Protein AF-A0A934R6U0-F1 (afdb_monomer)

Secondary structure (DSSP, 8-state):
-------PPP-------PPPPPEEEE-S--HIIIIIIHHHHHHTT-EEEES---HHHHTT-SEEEEEESS--PPPHHHHHHHHHHHHTT-EEEEEEGGGGSS-HHHHHHHHSEE--TTT-EEEEEEEEEEE--TTSTTTTT---EEEEEEEEES-EE-TT-EEEEEEEPP----SS-SS-----SS-----TT-EEEEEEEEE-TT--EEEEE----HHHHTSHHHHHHHHHHHHHHTT-S-GGGG--HHHHTTTTS-TTSPPPHHHHHTTEEE-TTEEEEEEE-TTT-SSEEEEEE-TT-PEEEEE-TTTTTTTPPPSS-TTT--SSSSTT--SS---EEEEEEE-SSSSSS--EEEEEEEEESS---EEEETTEEEEEETTEEEEEE-SSSSSS--EEEEEEE----SSTTS-EEEEEE-TTS-EEEEESS-EEEEETTT--EEEE-SEEEEE-TTSS-EEEEE---SS---EEE-TT--EEEE-TTSS--EEEE-S-HHHHTT--SS--SEEESSTTPBPS-SS--GGGGGT--S-TTB-SS----EE---SSS-GGGTT-EEEEETTTTEEEEE--EEETTEEE--SS---SS-SEEES-TT--EEEEEE-TTS-EEEEE---S---SS-TT---B-TTS-B--TT--SS--EEEEEEETTPPPPP---TTT--HHHHHHHTT-SSHHHHHHHHHHHHHT-HHHHHHHHHHHHHHHHH-S-HHHHHHHHHHHHHTT---HHHHHHHHT-SSHHHHHHHHHHHHHHTPPPPHHHHHHHHT-SSHHHHHHHHHHHHHSPPPHHHHHHHHHHGGG--SHHHHHHHHHHHTTSHHHHHHHHHH-SS-TT--HHHHHHHHHHHHHSGGGGGHHHHHHHHHH-S-HHHHHHHHHHHTT-SSPPTTGGGGHHHHHHHHT-SSHHHHHHHHHHHHHH-TT-TTHHHHHHHHHHHHHHHH-TTS-HHHHHHHHHHHTTTGGG-TTHHHHHHGGGGS---HHHHHHHHHHHHTT--HHHHHHHHHHGGGS-HHHHHHHHHHHHTSHHHHHHHHHHHHTTSS-GGGS-HHHHHHHHT-SSHHHHHHHHHHH----GGGHHHHHHHHHHHHTSPP-HHHHHHHHHHHTTTT-EETTEE-SSS-B-TTGGGS-HHHHHHHHH-TTSS--GGG--EEEEETTS-EEEEEEEEE-SSEEEEE-TTS-EEEEEGGGEEEEEE-SS-SSPS-GGGG-HHHHHHHHHHHHHTSPP--

Radius of gyration: 36.3 Å; Cα contacts (8 Å, |Δi|>4): 2793; chains: 1; bounding box: 81×102×108 Å

Solvent-accessible surface area (backbone atoms only — not comparable to full-atom values): 64121 Å² total; per-residue (Å²): 134,85,86,90,86,88,82,88,81,82,83,78,81,69,84,78,76,73,76,80,60,56,25,35,34,36,28,63,79,56,61,50,53,73,43,57,48,43,48,35,35,44,74,49,53,30,46,76,47,78,47,74,63,38,55,77,55,51,74,68,36,41,24,38,37,36,36,33,99,52,78,51,60,52,55,72,68,35,44,50,32,46,53,56,38,31,59,74,36,29,10,36,34,26,29,26,22,27,41,15,38,38,58,45,74,54,14,29,63,64,44,21,26,12,44,34,88,90,67,32,50,72,49,75,46,80,41,54,46,20,50,26,37,62,82,45,79,51,46,45,65,46,50,42,29,46,46,75,39,58,52,54,41,66,57,53,61,36,91,76,34,49,51,42,24,26,29,59,42,73,81,69,79,75,97,72,69,102,64,79,78,69,77,68,72,103,78,71,86,82,48,60,49,42,77,25,72,48,23,34,32,20,71,38,96,54,63,13,26,14,30,35,39,47,64,62,45,68,74,49,48,64,33,51,57,50,39,40,33,54,36,14,37,51,26,49,22,54,66,43,92,56,34,62,58,36,47,54,74,71,39,65,74,29,23,56,48,36,79,61,31,50,68,54,69,80,58,42,57,75,34,53,46,61,50,90,60,60,47,77,44,68,28,38,42,59,88,82,35,35,23,42,60,37,74,48,68,51,42,63,59,46,45,32,39,33,24,24,42,21,56,58,38,37,68,58,70,79,82,62,62,59,54,49,38,24,42,36,80,59,80,94,70,54,94,63,74,34,74,5,34,36,28,38,48,38,51,88,82,75,81,65,44,47,78,44,76,47,69,28,43,69,49,33,31,55,44,42,24,48,37,82,49,89,64,33,35,39,32,39,33,56,44,26,34,30,37,33,32,23,87,85,70,87,67,36,48,81,43,81,43,70,29,30,40,43,52,66,60,67,37,57,79,27,36,63,22,39,42,41,72,43,78,87,61,37,34,37,32,14,12,15,40,60,28,62,34,26,22,63,76,66,66,51,71,34,76,38,53,15,17,32,34,34,30,38,92,85,22,71,48,65,49,59,36,22,46,65,32,38,46,8,29,18,32,35,71,48,78,72,70,50,40,36,29,9,17,24,68,66,15,28,40,41,31,29,57,64,40,47,32,82,44,49,51,49,30,87,55,90,49,60,24,52,42,62,26,43,78,69,37,64,58,55,62,84,80,63,56,86,63,38,62,51,49,37,54,38,28,64,71,30,38,34,56,20,29,14,34,35,62,38,45,30,65,26,51,66,74,84,50,56,62,22,40,36,32,21,27,31,84,73,20,28,33,43,66,46,60,65,42,79,55,68,62,42,49,29,43,66,97,61,84,92,53,97,48,46,43,30,36,44,76,40,78,33,45,19,32,52,29,60,45,70,45,62,62,23,29,40,35,38,23,19,36,45,26,75,51,82,67,42,68,27,68,50,23,90,54,58,36,79,27,56,29,32,46,33,29,55,30,66,58,59,41,10,33,33,34,36,41,38,46,78,82,40,59,89,62,88,72,62,56,51,79,79,45,53,41,68,56,32,60,56,32,35,68,47,68,18,50,58,49,24,49,40,22,56,52,50,43,61,66,71,32,70,71,45,41,62,65,26,46,66,60,31,50,53,34,44,72,68,48,83,53,53,55,32,21,41,47,24,49,35,50,27,48,76,69,73,65,60,48,70,69,55,46,54,52,29,54,67,40,94,50,61,61,38,21,21,45,34,25,46,48,25,28,75,70,39,44,64,60,51,34,68,55,46,42,53,29,60,71,39,89,51,39,50,28,22,39,26,34,29,42,15,45,41,51,22,72,70,41,73,54,24,50,50,44,52,55,76,42,45,61,71,49,84,50,48,57,49,44,21,29,44,35,22,18,43,38,68,46,27,66,66,52,49,38,52,47,29,70,35,69,78,44,74,48,65,50,58,65,53,45,30,40,20,38,45,37,35,74,73,41,94,53,28,64,51,50,34,55,46,46,39,33,39,49,71,33,76,35,60,69,54,37,30,29,37,28,50,44,56,30,70,44,86,65,56,48,59,61,37,77,81,20,49,68,28,50,48,51,30,47,66,37,91,52,60,67,41,15,55,30,33,39,27,36,48,59,46,42,48,84,82,54,86,50,48,70,55,48,49,50,54,52,49,53,31,54,50,40,48,67,39,84,87,45,57,59,72,58,23,33,54,25,50,64,44,44,61,78,27,24,87,76,39,83,61,45,55,63,58,58,45,54,53,54,77,46,95,62,61,70,69,39,44,53,44,48,50,55,46,39,48,74,66,69,43,71,68,37,52,50,37,48,61,72,29,46,80,77,48,53,73,78,49,38,52,55,44,44,53,48,30,64,20,23,69,75,36,32,46,52,50,52,50,34,34,76,69,61,73,33,65,71,85,78,50,51,59,57,57,48,36,53,38,41,66,32,89,50,64,68,45,11,51,54,34,24,72,74,72,59,69,88,61,75,87,55,47,64,61,47,47,64,66,48,42,78,67,35,74,44,92,40,52,42,71,61,6,46,54,51,34,58,74,67,44,22,45,28,22,25,45,94,84,44,56,19,75,56,47,68,68,47,47,25,42,30,57,52,54,68,68,55,59,48,39,50,47,57,43,34,47,77,72,65,58,80,74,55,34,22,32,40,36,32,32,70,85,57,43,46,44,76,24,29,70,60,39,63,42,91,47,30,37,29,32,30,33,88,58,40,48,71,49,80,40,50,46,89,47,49,66,46,72,45,79,48,85,43,41,81,62,49,47,66,58,66,77,71,38,66,70,52,52,14,6,31,52,34,25,48,38,69,68,20,79,73,85,127

Mean predicted aligned error: 10.51 Å

InterPro domains:
  IPR009056 Cytochrome c-like domain [PF00034] (1109-1142)
  IPR009056 Cytochrome c-like domain [PS51007] (1107-1239)
  IPR011041 Soluble quinoprotein glucose/sorbosone dehydrogenase, beta-propeller domain superfamily [SSF50952] (265-634)
  IPR011042 Six-bladed beta-propeller, TolB-like [G3DSA:2.120.10.30] (263-495)
  IPR011989 Armadillo-like helical [G3DSA:1.25.10.10] (662-863)
  IPR013427 Haem-binding domain, putative [TIGR02603] (1107-1237)
  IPR016024 Armadillo-type fold [SSF48371] (676-802)
  IPR016024 Armadillo-type fold [SSF48371] (682-1103)
  IPR029010 ThuA-like domain [PF06283] (46-237)
  IPR029062 Class I glutamine amidotransferase-like [G3DSA:3.40.50.880] (22-254)
  IPR029062 Class I glutamine amidotransferase-like [SSF52317] (21-241)
  IPR036909 Cytochrome c-like domain superfamily [G3DSA:1.10.760.10] (1093-1239)
  IPR036909 Cytochrome c-like domain superfamily [SSF46626] (1102-1238)
  IPR055557 Domain of unknown function DUF7133 [PF23500] (266-665)
  IPR055557 Domain of unknown function DUF7133 [TIGR02604] (277-664)

Organism: NCBI:txid1144680

pLDDT: mean 87.57, std 12.16, range [28.28, 98.56]

Foldseek 3Di:
DDDDDDDDDDDPPDDPPPDQAAEEEEEDDQCLCVPVLQVLSVVLRHHYHYYAQALVSLVVHQEYEQEDCDLAEAPPRSLVSLVVSVLQQGFYEYEASSLSNHAAVSSCQRAQWHDDPVFKDKDWDWWWKFQLDCPDQLLPLAAIFIDTFIAIDPIGGHPQKAFGIKTFDAQDDDPDDDDDGDDPDPDDPHDSLDIDRQKIWHQHPSRAIHIYHNGDDSVQSPFLSNSSSSQLSSCVRSVHPRSCSSHDPVSSVCRNPGHRGFDDPVVQQVQKDFDPQKDKDFAEWPPQAAQWQDWAAALQQWIKTKHALLPPQWLNAWPDPSSQFPSHVDHPDNPAFTFIFIWTFDDPPPPNHTDDIGTQDGSATLWNAWDAAQQAIFTDGPQFGWTFHDPPNPSHGPDIGGQKGWQHDLARLQGWHDWDQALLQKTKIAGQAWTQIAGPVPRDTDTGAGGMKIDHPNSPDIFFFFHQLHSWAAWDADLLGWIKIARAQQLQGIKTQLGGPVLLLLAPFPDHRIDRQDHNDFALPLCQDPCQLQFAFQNRRGGHGWHYWDAQQQQQDPPVSHRWTWIDRQQRQAIAIFHWDDDQSHIHTDPDPPDNHGNMHGPRLQFGFNYWDATNQRWIKTKGNSFNDDAQPRLSALDHTSNSRGRHSRGDSGIITIMIMHRNRGDGDDSDSLLPDALVVLLVQLPRSGPSSNSSSLSNQPSVDLVRLVVNLVVLLVLLQDPPDQSSNLSSQSSCLSNVNRDPVSLVNQCVDPDVSSVLSSLLSLLSNQPEDDLVSLLSQCPDPRSSSNLSSLSSLLRHQYDPSSLVSLLVRLLVDPDRSSNSSSLSSCLNVLLSSLLVCQADQVSPNDDLSSLLSSLLSCVPDPNLVSLLVSLLSLLVGPNQSSSLSNLQNLLVDLAAGVPLVSNLVSLLSQLPDPPLSSVLSSLSNCLRSPPVCPCLVSSVVNLVVLLCLLPDLPHDLVSVLSSLLSNLSSCSSDVVSLVSLLVVLLDDDPDVNLLSSLVSLLVNLDPSSLVSLLQNLQVDDLVSNVSSLLSQLQFPVSLVVNLVCCVVVVDPPVSDDLLSLQCQLQRPPPVSNVSSCVRPNDDDPVCQLVVLVVLVVLLPDAAAQVLLVVLCLVAVLLAEAEPNGHAPFDYHLNQNLSRDSSSLSCCQQPVLPDARSQQWWKWWAFQSRTTDTFGFSDDGQFWTWTADRSRDIDIDGPVRTPDMDTDSGGSRGHPSCVVDSNNSSNNSNNSNVSHDDDD

Sequence (1243 aa):
MKPFLTIAIVIAAGPWLSAAPLRVLITGNNPALTGQCATALKAGGAQVTTGEPSETKLATADVVILQSDKFEQLSTSDQTALSAFAKRGGGIVAINGGVAAGPSAWGKEVLGGAWDPADSRKFKELMMLYVVSNSHAIVKDSSPFDITDETYYDLDISDKAYVIASAFTPYGKNPKRGEGPRVPDKDVRSNIYDLQPQMWTYEGEDKHRASVILQGAPETLAHASVRTFILRSVAWAGKLENVDTFSVKADLATLRYPAGGPLRAADAIKKFQMQPGFVASVVAEEPLVNKPIAIQWDGRGRMWVAETPEYPNGKRPLNAPAWKETGVREPGNYDRPGRDSISILEDTNGDGEMDKKNIFHTGLELVTGFTLSGKGVIAVAQPHIVYLEDTDGDGKADKETPLFEGFAPGDTHFVANHFVEAPDGWVYVSTGSGADAKSVKTGKVTKISPGVFRFRTDGSVIEQVASQGGNSFGGEVTSDMEIYHGKATSGNPIEHVVMPEWVLAKSSTKAGAFSSVNPGRQVARKDLPERANIRQIDQVGRFTAACSTAVYEGGAWPKEYNGMIFTTEPILDIIHCETIKQDGPVMKGPEKMDIQAEWLRSTDYWFCPVDVSFGPDGAMYVLDFNTPVVTHNDTRGPEHSKSNASIRPDRDQYFGRIFRIQHKDAPKFPIPDLDSANAAALVAAFKHPNKVVRFNAIRILLEKGDTLGKQAVPALTTMAAGEPVASSRILALWALNRLGQLKDTTLASAMGSPDSHIRKNAYLIAESAGIPISGSQAKAGIDDDDARVRLATLRALGASTMTPEASAVLLASNSKFGDDWSKAAAAAAGAKAPTSQLESVLADATGAGQTEESIRTMAAALVSGENTAQIPGVVKAAAASKNAPFVIAVLQEFGKSQNAPRGAAGAINALRVLLTSSNKRVAISALPVAAVWDKSGTLAKESTKVAGELLNAARDPNVPETTRAEAVRTLLPARSLNKFILPNVAALLAKPQPESLTKDLLTSLAATGEPEAGKAIIDAYPTLKDDQKEIAFNALAGRPEWAKQLLAAIESKKIAAESFTPALVSRLTAHPDAAVSASAKALFGGGTSSGKDELVSKLLPDIEKPGNIENGKTLFTAMCAVCHKIEGAGNVFGPNLDGIGAHPVRELLTHIVNPSLVVDDEHRTWNITMKDGTLHSALIASENEARVQIRMPGGVTQDLKTSEIASRVKGANSLMPEGLEAIGTDNLRDIIGYIRSVAPKSE

Structure (mmCIF, N/CA/C/O backbone):
data_AF-A0A934R6U0-F1
#
_entry.id   AF-A0A934R6U0-F1
#
loop_
_atom_site.group_PDB
_atom_site.id
_atom_site.type_symbol
_atom_site.label_atom_id
_atom_site.label_alt_id
_atom_site.label_comp_id
_atom_site.label_asym_id
_atom_site.label_entity_id
_atom_site.label_seq_id
_atom_site.pdbx_PDB_ins_code
_atom_site.Cartn_x
_atom_site.Cartn_y
_atom_site.Cartn_z
_atom_site.occupancy
_atom_site.B_iso_or_equiv
_atom_site.auth_seq_id
_atom_site.auth_comp_id
_atom_site.auth_asym_id
_atom_site.auth_atom_id
_atom_site.pdbx_PDB_model_num
ATOM 1 N N . MET A 1 1 ? 11.966 -58.751 -40.816 1.00 33.28 1 MET A N 1
ATOM 2 C CA . MET A 1 1 ? 12.224 -58.906 -42.264 1.00 33.28 1 MET A CA 1
ATOM 3 C C . MET A 1 1 ? 11.928 -57.579 -42.955 1.00 33.28 1 MET A C 1
ATOM 5 O O . MET A 1 1 ? 10.820 -57.084 -42.830 1.00 33.28 1 MET A O 1
ATOM 9 N N . LYS A 1 2 ? 12.942 -56.991 -43.605 1.00 37.44 2 LYS A N 1
ATOM 10 C CA . LYS A 1 2 ? 12.839 -56.028 -44.732 1.00 37.44 2 LYS A CA 1
ATOM 11 C C . LYS A 1 2 ? 12.246 -56.763 -45.984 1.00 37.44 2 LYS A C 1
ATOM 13 O O . LYS A 1 2 ? 12.144 -57.986 -45.849 1.00 37.44 2 LYS A O 1
ATOM 18 N N . PRO A 1 3 ? 11.974 -56.168 -47.188 1.00 57.72 3 PRO A N 1
ATOM 19 C CA . PRO A 1 3 ? 12.522 -54.898 -47.725 1.00 57.72 3 PRO A CA 1
ATOM 20 C C . PRO A 1 3 ? 11.725 -54.057 -48.794 1.00 57.72 3 PRO A C 1
ATOM 22 O O . PRO A 1 3 ? 10.712 -54.484 -49.326 1.00 57.72 3 PRO A O 1
ATOM 25 N N . PHE A 1 4 ? 12.335 -52.902 -49.150 1.00 36.97 4 PHE A N 1
ATOM 26 C CA . PHE A 1 4 ? 12.410 -52.165 -50.447 1.00 36.97 4 PHE A CA 1
ATOM 27 C C . PHE A 1 4 ? 11.154 -51.531 -51.097 1.00 36.97 4 PHE A C 1
ATOM 29 O O . PHE A 1 4 ? 10.318 -52.242 -51.635 1.00 36.97 4 PHE A O 1
ATOM 36 N N . LEU A 1 5 ? 11.148 -50.192 -51.262 1.00 32.75 5 LEU A N 1
ATOM 37 C CA . LEU A 1 5 ? 11.485 -49.545 -52.550 1.00 32.75 5 LEU A CA 1
ATOM 38 C C . LEU A 1 5 ? 11.726 -48.024 -52.409 1.00 32.75 5 LEU A C 1
ATOM 40 O O . LEU A 1 5 ? 10.937 -47.293 -51.820 1.00 32.75 5 LEU A O 1
ATOM 44 N N . THR A 1 6 ? 12.836 -47.580 -52.991 1.00 36.50 6 THR A N 1
ATOM 45 C CA . THR A 1 6 ? 13.308 -46.200 -53.144 1.00 36.50 6 THR A CA 1
ATOM 46 C C . THR A 1 6 ? 12.717 -45.607 -54.428 1.00 36.50 6 THR A C 1
ATOM 48 O O . THR A 1 6 ? 12.856 -46.235 -55.475 1.00 36.50 6 THR A O 1
ATOM 51 N N . ILE A 1 7 ? 12.126 -44.405 -54.397 1.00 35.12 7 ILE A N 1
ATOM 52 C CA . ILE A 1 7 ? 11.861 -43.605 -55.609 1.00 35.12 7 ILE A CA 1
ATOM 53 C C . ILE A 1 7 ? 12.361 -42.175 -55.391 1.00 35.12 7 ILE A C 1
ATOM 55 O O . ILE A 1 7 ? 12.058 -41.527 -54.393 1.00 35.12 7 ILE A O 1
ATOM 59 N N . ALA A 1 8 ? 13.180 -41.742 -56.345 1.00 35.81 8 ALA A N 1
ATOM 60 C CA . ALA A 1 8 ? 13.857 -40.462 -56.427 1.00 35.81 8 ALA A CA 1
ATOM 61 C C . ALA A 1 8 ? 12.884 -39.290 -56.635 1.00 35.81 8 ALA A C 1
ATOM 63 O O . ALA A 1 8 ? 12.010 -39.354 -57.498 1.00 35.81 8 ALA A O 1
ATOM 64 N N . ILE A 1 9 ? 13.104 -38.188 -55.911 1.00 35.91 9 ILE A N 1
ATOM 65 C CA . ILE A 1 9 ? 12.589 -36.865 -56.278 1.00 35.91 9 ILE A CA 1
ATOM 66 C C . ILE A 1 9 ? 13.736 -36.103 -56.940 1.00 35.91 9 ILE A C 1
ATOM 68 O O . ILE A 1 9 ? 14.798 -35.893 -56.356 1.00 35.91 9 ILE A O 1
ATOM 72 N N . VAL A 1 10 ? 13.505 -35.739 -58.196 1.00 33.78 10 VAL A N 1
ATOM 73 C CA . VAL A 1 10 ? 14.373 -34.913 -59.032 1.00 33.78 10 VAL A CA 1
ATOM 74 C C . VAL A 1 10 ? 14.475 -33.514 -58.423 1.00 33.78 10 VAL A C 1
ATOM 76 O O . VAL A 1 10 ? 13.469 -32.836 -58.231 1.00 33.78 10 VAL A O 1
ATOM 79 N N . ILE A 1 11 ? 15.704 -33.077 -58.143 1.00 39.59 11 ILE A N 1
ATOM 80 C CA . ILE A 1 11 ? 16.037 -31.688 -57.819 1.00 39.59 11 ILE A CA 1
ATOM 81 C C . ILE A 1 11 ? 15.833 -30.860 -59.092 1.00 39.59 11 ILE A C 1
ATOM 83 O O . ILE A 1 11 ? 16.646 -30.912 -60.013 1.00 39.59 11 ILE A O 1
ATOM 87 N N . ALA A 1 12 ? 14.751 -30.086 -59.145 1.00 34.81 12 ALA A N 1
ATOM 88 C CA . ALA A 1 12 ? 14.625 -28.981 -60.083 1.00 34.81 12 ALA A CA 1
ATOM 89 C C . ALA A 1 12 ? 15.371 -27.770 -59.500 1.00 34.81 12 ALA A C 1
ATOM 91 O O . ALA A 1 12 ? 14.812 -26.974 -58.749 1.00 34.81 12 ALA A O 1
ATOM 92 N N . ALA A 1 13 ? 16.658 -27.649 -59.824 1.00 38.81 13 ALA A N 1
ATOM 93 C CA . ALA A 1 13 ? 17.400 -26.408 -59.647 1.00 38.81 13 ALA A CA 1
ATOM 94 C C . ALA A 1 13 ? 16.922 -25.404 -60.709 1.00 38.81 13 ALA A C 1
ATOM 96 O O . ALA A 1 13 ? 17.438 -25.366 -61.825 1.00 38.81 13 ALA A O 1
ATOM 97 N N . GLY A 1 14 ? 15.894 -24.620 -60.381 1.00 34.81 14 GLY A N 1
ATOM 98 C CA . GLY A 1 14 ? 15.610 -23.382 -61.103 1.00 34.81 14 GLY A CA 1
ATOM 99 C C . GLY A 1 14 ? 16.709 -22.355 -60.798 1.00 34.81 14 GLY A C 1
ATOM 100 O O . GLY A 1 14 ? 17.192 -22.319 -59.662 1.00 34.81 14 GLY A O 1
ATOM 101 N N . PRO A 1 15 ? 17.144 -21.530 -61.766 1.00 35.94 15 PRO A N 1
ATOM 102 C CA . PRO A 1 15 ? 18.110 -20.480 -61.493 1.00 35.94 15 PRO A CA 1
ATOM 103 C C . PRO A 1 15 ? 17.465 -19.480 -60.531 1.00 35.94 15 PRO A C 1
ATOM 105 O O . PRO A 1 15 ? 16.495 -18.804 -60.872 1.00 35.94 15 PRO A O 1
ATOM 108 N N . TRP A 1 16 ? 18.002 -19.398 -59.317 1.00 37.50 16 TRP A N 1
ATOM 109 C CA . TRP A 1 16 ? 17.761 -18.271 -58.430 1.00 37.50 16 TRP A CA 1
ATOM 110 C C . TRP A 1 16 ? 18.317 -17.035 -59.142 1.00 37.50 16 TRP A C 1
ATOM 112 O O . TRP A 1 16 ? 19.525 -16.810 -59.151 1.00 37.50 16 TRP A O 1
ATOM 122 N N . LEU A 1 17 ? 17.452 -16.265 -59.804 1.00 37.72 17 LEU A N 1
ATOM 123 C CA . LEU A 1 17 ? 17.768 -14.892 -60.180 1.00 37.72 17 LEU A CA 1
ATOM 124 C C . LEU A 1 17 ? 18.081 -14.163 -58.871 1.00 37.72 17 LEU A C 1
ATOM 126 O O . LEU A 1 17 ? 17.174 -13.878 -58.092 1.00 37.72 17 LEU A O 1
ATOM 130 N N . SER A 1 18 ? 19.364 -13.927 -58.588 1.00 49.12 18 SER A N 1
ATOM 131 C CA . SER A 1 18 ? 19.761 -13.085 -57.464 1.00 49.12 18 SER A CA 1
ATOM 132 C C . SER A 1 18 ? 19.092 -11.728 -57.656 1.00 49.12 18 SER A C 1
ATOM 134 O O . SER A 1 18 ? 19.264 -11.117 -58.715 1.00 49.12 18 SER A O 1
ATOM 136 N N . ALA A 1 19 ? 18.325 -11.264 -56.668 1.00 61.41 19 ALA A N 1
ATOM 137 C CA . ALA A 1 19 ? 17.815 -9.900 -56.671 1.00 61.41 19 ALA A CA 1
ATOM 138 C C . ALA A 1 19 ? 18.973 -8.929 -56.967 1.00 61.41 19 ALA A C 1
ATOM 140 O O . ALA A 1 19 ? 20.096 -9.140 -56.500 1.00 61.41 19 ALA A O 1
ATOM 141 N N . ALA A 1 20 ? 18.721 -7.909 -57.790 1.00 79.06 20 ALA A N 1
ATOM 142 C CA . ALA A 1 20 ? 19.740 -6.915 -58.104 1.00 79.06 20 ALA A CA 1
ATOM 143 C C . ALA A 1 20 ? 20.274 -6.287 -56.798 1.00 79.06 20 ALA A C 1
ATOM 145 O O . ALA A 1 20 ? 19.484 -6.034 -55.885 1.00 79.06 20 ALA A O 1
ATOM 146 N N . PRO A 1 21 ? 21.594 -6.058 -56.680 1.00 88.00 21 PRO A N 1
ATOM 147 C CA . PRO A 1 21 ? 22.179 -5.513 -55.461 1.00 88.00 21 PRO A CA 1
ATOM 148 C C . PRO A 1 21 ? 21.670 -4.090 -55.212 1.00 88.00 21 PRO A C 1
ATOM 150 O O . PRO A 1 21 ? 21.626 -3.280 -56.138 1.00 88.00 21 PRO A O 1
ATOM 153 N N . LEU A 1 22 ? 21.325 -3.777 -53.960 1.00 95.69 22 LEU A N 1
ATOM 154 C CA . LEU A 1 22 ? 20.861 -2.444 -53.567 1.00 95.69 22 LEU A CA 1
ATOM 155 C C . LEU A 1 22 ? 21.968 -1.408 -53.815 1.00 95.69 22 LEU A C 1
ATOM 157 O O . LEU A 1 22 ? 23.090 -1.569 -53.324 1.00 95.69 22 LEU A O 1
ATOM 161 N N . ARG A 1 23 ? 21.673 -0.343 -54.565 1.00 97.19 23 ARG A N 1
ATOM 162 C CA . ARG A 1 23 ? 22.634 0.724 -54.881 1.00 97.19 23 ARG A CA 1
ATOM 163 C C . ARG A 1 23 ? 22.500 1.848 -53.860 1.00 97.19 23 ARG A C 1
ATOM 165 O O . ARG A 1 23 ? 21.463 2.504 -53.780 1.00 97.19 23 ARG A O 1
ATOM 172 N N . VAL A 1 24 ? 23.552 2.077 -53.083 1.00 97.69 24 VAL A N 1
ATOM 173 C CA . VAL A 1 24 ? 23.577 3.041 -51.980 1.00 97.69 24 VAL A CA 1
ATOM 174 C C . VAL A 1 24 ? 24.543 4.180 -52.305 1.00 97.69 24 VAL A C 1
ATOM 176 O O . VAL A 1 24 ? 25.724 3.950 -52.575 1.00 97.69 24 VAL A O 1
ATOM 179 N N . LEU A 1 25 ? 24.052 5.416 -52.261 1.00 97.44 25 LEU A N 1
ATOM 180 C CA . LEU A 1 25 ? 24.867 6.629 -52.340 1.00 97.44 25 LEU A CA 1
ATOM 181 C C . LEU A 1 25 ? 25.097 7.177 -50.928 1.00 97.44 25 LEU A C 1
ATOM 183 O O . LEU A 1 25 ? 24.133 7.430 -50.220 1.00 97.44 25 LEU A O 1
ATOM 187 N N . ILE A 1 26 ? 26.345 7.391 -50.517 1.00 95.94 26 ILE A N 1
ATOM 188 C CA . ILE A 1 26 ? 26.676 8.043 -49.239 1.00 95.94 26 ILE A CA 1
ATOM 189 C C . ILE A 1 26 ? 27.179 9.459 -49.518 1.00 95.94 26 ILE A C 1
ATOM 191 O O . ILE A 1 26 ? 28.195 9.639 -50.197 1.00 95.94 26 ILE A O 1
ATOM 195 N N . THR A 1 27 ? 26.486 10.460 -48.984 1.00 91.81 27 THR A N 1
ATOM 196 C CA . THR A 1 27 ? 26.926 11.859 -48.991 1.00 91.81 27 THR A CA 1
ATOM 197 C C . THR A 1 27 ? 27.639 12.181 -47.674 1.00 91.81 27 THR A C 1
ATOM 199 O O . THR A 1 27 ? 27.407 11.526 -46.657 1.00 91.81 27 THR A O 1
ATOM 202 N N . GLY A 1 28 ? 28.544 13.162 -47.696 1.00 85.81 28 GLY A N 1
ATOM 203 C CA . GLY A 1 28 ? 29.403 13.488 -46.554 1.00 85.81 28 GLY A CA 1
ATOM 204 C C . GLY A 1 28 ? 30.720 12.702 -46.522 1.00 85.81 28 GLY A C 1
ATOM 205 O O . GLY A 1 28 ? 31.002 11.853 -47.371 1.00 85.81 28 GLY A O 1
ATOM 206 N N . ASN A 1 29 ? 31.571 13.031 -45.550 1.00 81.81 29 ASN A N 1
ATOM 207 C CA . ASN A 1 29 ? 32.933 12.502 -45.421 1.00 81.81 29 ASN A CA 1
ATOM 208 C C . ASN A 1 29 ? 33.221 11.882 -44.044 1.00 81.81 29 ASN A C 1
ATOM 210 O O . ASN A 1 29 ? 34.382 11.593 -43.748 1.00 81.81 29 ASN A O 1
ATOM 214 N N . ASN A 1 30 ? 32.195 11.640 -43.216 1.00 87.75 30 ASN A N 1
ATOM 215 C CA . ASN A 1 30 ? 32.388 11.014 -41.912 1.00 87.75 30 ASN A CA 1
ATOM 216 C C . ASN A 1 30 ? 33.044 9.616 -42.069 1.00 87.75 30 ASN A C 1
ATOM 218 O O . ASN A 1 30 ? 32.502 8.757 -42.785 1.00 87.75 30 ASN A O 1
ATOM 222 N N . PRO A 1 31 ? 34.196 9.351 -41.418 1.00 84.75 31 PRO A N 1
ATOM 223 C CA . PRO A 1 31 ? 34.928 8.093 -41.582 1.00 84.75 31 PRO A CA 1
ATOM 224 C C . PRO A 1 31 ? 34.161 6.845 -41.124 1.00 84.75 31 PRO A C 1
ATOM 226 O O . PRO A 1 31 ? 34.359 5.765 -41.684 1.00 84.75 31 PRO A O 1
ATOM 229 N N . ALA A 1 32 ? 33.266 6.961 -40.136 1.00 85.25 32 ALA A N 1
ATOM 230 C CA . ALA A 1 32 ? 32.461 5.829 -39.676 1.00 85.25 32 ALA A CA 1
ATOM 231 C C . ALA A 1 32 ? 31.461 5.377 -40.756 1.00 85.25 32 ALA A C 1
ATOM 233 O O . ALA A 1 32 ? 31.255 4.179 -40.961 1.00 85.25 32 ALA A O 1
ATOM 234 N N . LEU A 1 33 ? 30.897 6.325 -41.510 1.00 87.62 33 LEU A N 1
ATOM 235 C CA . LEU A 1 33 ? 29.949 6.037 -42.588 1.00 87.62 33 LEU A CA 1
ATOM 236 C C . LEU A 1 33 ? 30.650 5.573 -43.868 1.00 87.62 33 LEU A C 1
ATOM 238 O O . LEU A 1 33 ? 30.327 4.518 -44.415 1.00 87.62 33 LEU A O 1
ATOM 242 N N . THR A 1 34 ? 31.643 6.336 -44.327 1.00 88.00 34 THR A N 1
ATOM 243 C CA . THR A 1 34 ? 32.381 6.051 -45.573 1.00 88.00 34 THR A CA 1
ATOM 244 C C . THR A 1 34 ? 33.359 4.879 -45.444 1.00 88.00 34 THR A C 1
ATOM 246 O O . THR A 1 34 ? 33.743 4.288 -46.454 1.00 88.00 34 THR A O 1
ATOM 249 N N . GLY A 1 35 ? 33.725 4.506 -44.214 1.00 87.00 35 GLY A N 1
ATOM 250 C CA . GLY A 1 35 ? 34.550 3.348 -43.885 1.00 87.00 35 GLY A CA 1
ATOM 251 C C . GLY A 1 35 ? 33.729 2.157 -43.392 1.00 87.00 35 GLY A C 1
ATOM 252 O O . GLY A 1 35 ? 33.482 1.217 -44.149 1.00 87.00 35 GLY A O 1
ATOM 253 N N . GLN A 1 36 ? 33.330 2.167 -42.115 1.00 84.56 36 GLN A N 1
ATOM 254 C CA . GLN A 1 36 ? 32.730 0.997 -41.454 1.00 84.56 36 GLN A CA 1
ATOM 255 C C . GLN A 1 36 ? 31.367 0.625 -42.055 1.00 84.56 36 GLN A C 1
ATOM 257 O O . GLN A 1 36 ? 31.177 -0.523 -42.459 1.00 84.56 36 GLN A O 1
ATOM 262 N N . CYS A 1 37 ? 30.445 1.586 -42.186 1.00 88.31 37 CYS A N 1
ATOM 263 C CA . CYS A 1 37 ? 29.114 1.317 -42.744 1.00 88.31 37 CYS A CA 1
ATOM 264 C C . CYS A 1 37 ? 29.195 0.916 -44.221 1.00 88.31 37 CYS A C 1
ATOM 266 O O . CYS A 1 37 ? 28.610 -0.088 -44.615 1.00 88.31 37 CYS A O 1
ATOM 268 N N . ALA A 1 38 ? 29.979 1.632 -45.035 1.00 92.44 38 ALA A N 1
ATOM 269 C CA . ALA A 1 38 ? 30.209 1.268 -46.434 1.00 92.44 38 ALA A CA 1
ATOM 270 C C . ALA A 1 38 ? 30.793 -0.148 -46.588 1.00 92.44 38 ALA A C 1
ATOM 272 O O . ALA A 1 38 ? 30.432 -0.866 -47.520 1.00 92.44 38 ALA A O 1
ATOM 273 N N . THR A 1 39 ? 31.679 -0.562 -45.678 1.00 93.25 39 THR A N 1
ATOM 274 C CA . THR A 1 39 ? 32.246 -1.918 -45.664 1.00 93.25 39 THR A CA 1
ATOM 275 C C . THR A 1 39 ? 31.181 -2.960 -45.331 1.00 93.25 39 THR A C 1
ATOM 277 O O . THR A 1 39 ? 31.074 -3.952 -46.049 1.00 93.25 39 THR A O 1
ATOM 280 N N . ALA A 1 40 ? 30.357 -2.723 -44.305 1.00 92.12 40 ALA A N 1
ATOM 281 C CA . ALA A 1 40 ? 29.263 -3.621 -43.931 1.00 92.12 40 ALA A CA 1
ATOM 282 C C . ALA A 1 40 ? 28.213 -3.758 -45.051 1.00 92.12 40 ALA A C 1
ATOM 284 O O . ALA A 1 40 ? 27.836 -4.870 -45.413 1.00 92.12 40 ALA A O 1
ATOM 285 N N . LEU A 1 41 ? 27.825 -2.644 -45.682 1.00 95.00 41 LEU A N 1
ATOM 286 C CA . LEU A 1 41 ? 26.912 -2.626 -46.830 1.00 95.00 41 LEU A CA 1
ATOM 287 C C . LEU A 1 41 ? 27.451 -3.461 -48.003 1.00 95.00 41 LEU A C 1
ATOM 289 O O . LEU A 1 41 ? 26.736 -4.309 -48.534 1.00 95.00 41 LEU A O 1
ATOM 293 N N . LYS A 1 42 ? 28.725 -3.275 -48.380 1.00 95.00 42 LYS A N 1
ATOM 294 C CA . LYS A 1 42 ? 29.370 -4.072 -49.441 1.00 95.00 42 LYS A CA 1
ATOM 295 C C . LYS A 1 42 ? 29.446 -5.553 -49.078 1.00 95.00 42 LYS A C 1
ATOM 297 O O . LYS A 1 42 ? 29.201 -6.398 -49.933 1.00 95.00 42 LYS A O 1
ATOM 302 N N . ALA A 1 43 ? 29.764 -5.869 -47.822 1.00 92.44 43 ALA A N 1
ATOM 303 C CA . ALA A 1 43 ? 29.823 -7.246 -47.339 1.00 92.44 43 ALA A CA 1
ATOM 304 C C . ALA A 1 43 ? 28.450 -7.940 -47.393 1.00 92.44 43 ALA A C 1
ATOM 306 O O . ALA A 1 43 ? 28.384 -9.121 -47.722 1.00 92.44 43 ALA A O 1
ATOM 307 N N . GLY A 1 44 ? 27.363 -7.203 -47.142 1.00 90.31 44 GLY A N 1
ATOM 308 C CA . GLY A 1 44 ? 25.988 -7.679 -47.328 1.00 90.31 44 GLY A CA 1
ATOM 309 C C . GLY A 1 44 ? 25.459 -7.571 -48.768 1.00 90.31 44 GLY A C 1
ATOM 310 O O . GLY A 1 44 ? 24.268 -7.757 -48.991 1.00 90.31 44 GLY A O 1
ATOM 311 N N . GLY A 1 45 ? 26.319 -7.276 -49.752 1.00 93.25 45 GLY A N 1
ATOM 312 C CA . GLY A 1 45 ? 25.989 -7.331 -51.180 1.00 93.25 45 GLY A CA 1
ATOM 313 C C . GLY A 1 45 ? 25.495 -6.027 -51.817 1.00 93.25 45 GLY A C 1
ATOM 314 O O . GLY A 1 45 ? 25.102 -6.052 -52.982 1.00 93.25 45 GLY A O 1
ATOM 315 N N . ALA A 1 46 ? 25.521 -4.889 -51.116 1.00 95.50 46 ALA A N 1
ATOM 316 C CA . ALA A 1 46 ? 25.157 -3.594 -51.697 1.00 95.50 46 ALA A CA 1
ATOM 317 C C . ALA A 1 46 ? 26.276 -2.998 -52.571 1.00 95.50 46 ALA A C 1
ATOM 319 O O . ALA A 1 46 ? 27.471 -3.156 -52.303 1.00 95.50 46 ALA A O 1
ATOM 320 N N . GLN A 1 47 ? 25.891 -2.224 -53.586 1.00 96.44 47 GLN A N 1
ATOM 321 C CA . GLN A 1 47 ? 26.812 -1.392 -54.361 1.00 96.44 47 GLN A CA 1
ATOM 322 C C . GLN A 1 47 ? 26.876 0.003 -53.743 1.00 96.44 47 GLN A C 1
ATOM 324 O O . GLN A 1 47 ? 25.889 0.729 -53.765 1.00 96.44 47 GLN A O 1
ATOM 329 N N . VAL A 1 48 ? 28.031 0.394 -53.200 1.00 96.25 48 VAL A N 1
ATOM 330 C CA . VAL A 1 48 ? 28.179 1.671 -52.480 1.00 96.25 48 VAL A CA 1
ATOM 331 C C . VAL A 1 48 ? 29.007 2.667 -53.288 1.00 96.25 48 VAL A C 1
ATOM 333 O O . VAL A 1 48 ? 30.148 2.375 -53.653 1.00 96.25 48 VAL A O 1
ATOM 336 N N . THR A 1 49 ? 28.455 3.860 -53.503 1.00 94.81 49 THR A N 1
ATOM 337 C CA . THR A 1 49 ? 29.124 5.017 -54.124 1.00 94.81 49 THR A CA 1
ATOM 338 C C . THR A 1 49 ? 29.106 6.216 -53.176 1.00 94.81 49 THR A C 1
ATOM 340 O O . THR A 1 49 ? 28.305 6.252 -52.244 1.00 94.81 49 THR A O 1
ATOM 343 N N . THR A 1 50 ? 29.996 7.193 -53.376 1.00 92.75 50 THR A N 1
ATOM 344 C CA . THR A 1 50 ? 30.097 8.376 -52.503 1.00 92.75 50 THR A CA 1
ATOM 345 C C . THR A 1 50 ? 30.028 9.700 -53.268 1.00 92.75 50 THR A C 1
ATOM 347 O O . THR A 1 50 ? 30.378 9.794 -54.452 1.00 92.75 50 THR A O 1
ATOM 350 N N . GLY A 1 51 ? 29.582 10.749 -52.576 1.00 90.88 51 GLY A N 1
ATOM 351 C CA . GLY A 1 51 ? 29.607 12.155 -52.999 1.00 90.88 51 GLY A CA 1
ATOM 352 C C . GLY A 1 51 ? 28.220 12.796 -53.095 1.00 90.88 51 GLY A C 1
ATOM 353 O O . GLY A 1 51 ? 27.233 12.166 -52.743 1.00 90.88 51 GLY A O 1
ATOM 354 N N . GLU A 1 52 ? 28.162 14.042 -53.571 1.00 89.75 52 GLU A N 1
ATOM 355 C CA . GLU A 1 52 ? 26.954 14.886 -53.491 1.00 89.75 52 GLU A CA 1
ATOM 356 C C . GLU A 1 52 ? 25.696 14.293 -54.158 1.00 89.75 52 GLU A C 1
ATOM 358 O O . GLU A 1 52 ? 25.816 13.629 -55.199 1.00 89.75 52 GLU A O 1
ATOM 363 N N . PRO A 1 53 ? 24.485 14.565 -53.622 1.00 93.44 53 PRO A N 1
ATOM 364 C CA . PRO A 1 53 ? 23.215 14.001 -54.089 1.00 93.44 53 PRO A CA 1
ATOM 365 C C . PRO A 1 53 ? 22.691 14.674 -55.374 1.00 93.44 53 PRO A C 1
ATOM 367 O O . PRO A 1 53 ? 21.520 15.021 -55.486 1.00 93.44 53 PRO A O 1
ATOM 370 N N . SER A 1 54 ? 23.559 14.830 -56.374 1.00 92.69 54 SER A N 1
ATOM 371 C CA . SER A 1 54 ? 23.187 15.367 -57.687 1.00 92.69 54 SER A CA 1
ATOM 372 C C . SER A 1 54 ? 22.229 14.433 -58.436 1.00 92.69 54 SER A C 1
ATOM 374 O O . SER A 1 54 ? 22.261 13.210 -58.256 1.00 92.69 54 SER A O 1
ATOM 376 N N . GLU A 1 55 ? 21.446 14.992 -59.361 1.00 91.56 55 GLU A N 1
ATOM 377 C CA . GLU A 1 55 ? 20.498 14.251 -60.208 1.00 91.56 55 GLU A CA 1
ATOM 378 C C . GLU A 1 55 ? 21.129 13.013 -60.869 1.00 91.56 55 GLU A C 1
ATOM 380 O O . GLU A 1 55 ? 20.556 11.924 -60.828 1.00 91.56 55 GLU A O 1
ATOM 385 N N . THR A 1 56 ? 22.351 13.148 -61.399 1.00 91.94 56 THR A N 1
ATOM 386 C CA . THR A 1 56 ? 23.071 12.050 -62.071 1.00 91.94 56 THR A CA 1
ATOM 387 C C . THR A 1 56 ? 23.394 10.881 -61.141 1.00 91.94 56 THR A C 1
ATOM 389 O O . THR A 1 56 ? 23.212 9.726 -61.524 1.00 91.94 56 THR A O 1
ATOM 392 N N . LYS A 1 57 ? 23.835 11.154 -59.907 1.00 92.69 57 LYS A N 1
ATOM 393 C CA . LYS A 1 57 ? 24.152 10.103 -58.932 1.00 92.69 57 LYS A CA 1
ATOM 394 C C . LYS A 1 57 ? 22.884 9.465 -58.379 1.00 92.69 57 LYS A C 1
ATOM 396 O O . LYS A 1 57 ? 22.792 8.237 -58.342 1.00 92.69 57 LYS A O 1
ATOM 401 N N . LEU A 1 58 ? 21.882 10.279 -58.037 1.00 95.19 58 LEU A N 1
ATOM 402 C CA . LEU A 1 58 ? 20.592 9.792 -57.546 1.00 95.19 58 LEU A CA 1
ATOM 403 C C . LEU A 1 58 ? 19.852 8.948 -58.592 1.00 95.19 58 LEU A C 1
ATOM 405 O O . LEU A 1 58 ? 19.150 8.011 -58.219 1.00 95.19 58 LEU A O 1
ATOM 409 N N . ALA A 1 59 ? 19.997 9.226 -59.894 1.00 91.62 59 ALA A N 1
ATOM 410 C CA . ALA A 1 59 ? 19.406 8.408 -60.962 1.00 91.62 59 ALA A CA 1
ATOM 411 C C . ALA A 1 59 ? 19.883 6.942 -60.935 1.00 91.62 59 ALA A C 1
ATOM 413 O O . ALA A 1 59 ? 19.183 6.046 -61.405 1.00 91.62 59 ALA A O 1
ATOM 414 N N . THR A 1 60 ? 21.061 6.694 -60.358 1.00 91.88 60 THR A N 1
ATOM 415 C CA . THR A 1 60 ? 21.668 5.361 -60.242 1.00 91.88 60 THR A CA 1
ATOM 416 C C . THR A 1 60 ? 21.621 4.772 -58.832 1.00 91.88 60 THR A C 1
ATOM 418 O O . THR A 1 60 ? 22.144 3.681 -58.628 1.00 91.88 60 THR A O 1
ATOM 421 N N . ALA A 1 61 ? 21.000 5.459 -57.873 1.00 96.44 61 ALA A N 1
ATOM 422 C CA . ALA A 1 61 ? 20.859 5.000 -56.496 1.00 96.44 61 ALA A CA 1
ATOM 423 C C . ALA A 1 61 ? 19.440 4.475 -56.231 1.00 96.44 61 ALA A C 1
ATOM 425 O O . ALA A 1 61 ? 18.475 4.932 -56.842 1.00 96.44 61 ALA A O 1
ATOM 426 N N . ASP A 1 62 ? 19.329 3.541 -55.291 1.00 97.06 62 ASP A N 1
ATOM 427 C CA . ASP A 1 62 ? 18.065 3.074 -54.711 1.00 97.06 62 ASP A CA 1
ATOM 428 C C . ASP A 1 62 ? 17.855 3.678 -53.315 1.00 97.06 62 ASP A C 1
ATOM 430 O O . ASP A 1 62 ? 16.726 3.978 -52.926 1.00 97.06 62 ASP A O 1
ATOM 434 N N . VAL A 1 63 ? 18.956 3.904 -52.584 1.00 98.06 63 VAL A N 1
ATOM 435 C CA . VAL A 1 63 ? 18.979 4.571 -51.275 1.00 98.06 63 VAL A CA 1
ATOM 436 C C . VAL A 1 63 ? 20.093 5.618 -51.229 1.00 98.06 63 VAL A C 1
ATOM 438 O O . VAL A 1 63 ? 21.197 5.374 -51.718 1.00 98.06 63 VAL A O 1
ATOM 441 N N . VAL A 1 64 ? 19.833 6.767 -50.604 1.00 97.81 64 VAL A N 1
ATOM 442 C CA . VAL A 1 64 ? 20.851 7.782 -50.289 1.00 97.81 64 VAL A CA 1
ATOM 443 C C . VAL A 1 64 ? 20.989 7.963 -48.778 1.00 97.81 64 VAL A C 1
ATOM 445 O O . VAL A 1 64 ? 19.996 8.150 -48.080 1.00 97.81 64 VAL A O 1
ATOM 448 N N . ILE A 1 65 ? 22.222 7.916 -48.270 1.00 97.44 65 ILE A N 1
ATOM 449 C CA . ILE A 1 65 ? 22.571 8.329 -46.910 1.00 97.44 65 ILE A CA 1
ATOM 450 C C . ILE A 1 65 ? 23.021 9.787 -46.975 1.00 97.44 65 ILE A C 1
ATOM 452 O O . ILE A 1 65 ? 24.068 10.073 -47.552 1.00 97.44 65 ILE A O 1
ATOM 456 N N . LEU A 1 66 ? 22.229 10.690 -46.401 1.00 95.88 66 LEU A N 1
ATOM 457 C CA . LEU A 1 66 ? 22.520 12.115 -46.314 1.00 95.88 66 LEU A CA 1
ATOM 458 C C . LEU A 1 66 ? 23.190 12.427 -44.980 1.00 95.88 66 LEU A C 1
ATOM 460 O O . LEU A 1 66 ? 22.511 12.456 -43.956 1.00 95.88 66 LEU A O 1
ATOM 464 N N . GLN A 1 67 ? 24.496 12.686 -44.976 1.00 93.94 67 GLN A N 1
ATOM 465 C CA . GLN A 1 67 ? 25.205 13.107 -43.768 1.00 93.94 67 GLN A CA 1
ATOM 466 C C . GLN A 1 67 ? 25.907 14.450 -43.958 1.00 93.94 67 GLN A C 1
ATOM 468 O O . GLN A 1 67 ? 26.535 14.708 -44.983 1.00 93.94 67 GLN A O 1
ATOM 473 N N . SER A 1 68 ? 25.809 15.292 -42.930 1.00 90.44 68 SER A N 1
ATOM 474 C CA . SER A 1 68 ? 26.543 16.548 -42.812 1.00 90.44 68 SER A CA 1
ATOM 475 C C . SER A 1 68 ? 26.865 16.820 -41.343 1.00 90.44 68 SER A C 1
ATOM 477 O O . SER A 1 68 ? 26.044 16.549 -40.470 1.00 90.44 68 SER A O 1
ATOM 479 N N . ASP A 1 69 ? 28.046 17.373 -41.062 1.00 86.81 69 ASP A N 1
ATOM 480 C CA . ASP A 1 69 ? 28.375 17.924 -39.736 1.00 86.81 69 ASP A CA 1
ATOM 481 C C . ASP A 1 69 ? 27.894 19.381 -39.594 1.00 86.81 69 ASP A C 1
ATOM 483 O O . ASP A 1 69 ? 27.884 19.950 -38.501 1.00 86.81 69 ASP A O 1
ATOM 487 N N . LYS A 1 70 ? 27.475 19.990 -40.711 1.00 86.94 70 LYS A N 1
ATOM 488 C CA . LYS A 1 70 ? 26.892 21.332 -40.785 1.00 86.94 70 LYS A CA 1
ATOM 489 C C . LYS A 1 70 ? 25.374 21.253 -40.919 1.00 86.94 70 LYS A C 1
ATOM 491 O O . LYS A 1 70 ? 24.862 20.421 -41.665 1.00 86.94 70 LYS A O 1
ATOM 496 N N . PHE A 1 71 ? 24.672 22.164 -40.256 1.00 91.00 71 PHE A N 1
ATOM 497 C CA . PHE A 1 71 ? 23.213 22.289 -40.311 1.00 91.00 71 PHE A CA 1
ATOM 498 C C . PHE A 1 71 ? 22.828 23.361 -41.337 1.00 91.00 71 PHE A C 1
ATOM 500 O O . PHE A 1 71 ? 22.302 24.418 -40.999 1.00 91.00 71 PHE A O 1
ATOM 507 N N . GLU A 1 72 ? 23.186 23.101 -42.594 1.00 90.56 72 GLU A N 1
ATOM 508 C CA . GLU A 1 72 ? 23.012 24.009 -43.730 1.00 90.56 72 GLU A CA 1
ATOM 509 C C . GLU A 1 72 ? 22.155 23.341 -44.812 1.00 90.56 72 GLU A C 1
ATOM 511 O O . GLU A 1 72 ? 22.234 22.129 -45.020 1.00 90.56 72 GLU A O 1
ATOM 516 N N . GLN A 1 73 ? 21.362 24.145 -45.524 1.00 93.19 73 GLN A N 1
ATOM 517 C CA . GLN A 1 73 ? 20.543 23.664 -46.636 1.00 93.19 73 GLN A CA 1
ATOM 518 C C . GLN A 1 73 ? 21.408 23.283 -47.839 1.00 93.19 73 GLN A C 1
ATOM 520 O O . GLN A 1 73 ? 22.382 23.966 -48.164 1.00 93.19 73 GLN A O 1
ATOM 525 N N . LEU A 1 74 ? 21.008 22.223 -48.545 1.00 92.19 74 LEU A N 1
ATOM 526 C CA . LEU A 1 74 ? 21.600 21.864 -49.832 1.00 92.19 74 LEU A CA 1
ATOM 527 C C . LEU A 1 74 ? 21.245 22.904 -50.899 1.00 92.19 74 LEU A C 1
ATOM 529 O O . LEU A 1 74 ? 20.328 23.711 -50.731 1.00 92.19 74 LEU A O 1
ATOM 533 N N . SER A 1 75 ? 21.935 22.859 -52.039 1.00 93.00 75 SER A N 1
ATOM 534 C CA . SER A 1 75 ? 21.576 23.698 -53.184 1.00 93.00 75 SER A CA 1
ATOM 535 C C . SER A 1 75 ? 20.138 23.418 -53.648 1.00 93.00 75 SER A C 1
ATOM 537 O O . SER A 1 75 ? 19.651 22.289 -53.558 1.00 93.00 75 SER A O 1
ATOM 539 N N . THR A 1 76 ? 19.447 24.418 -54.202 1.00 92.19 76 THR A N 1
ATOM 540 C CA . THR A 1 76 ? 18.078 24.239 -54.725 1.00 92.19 76 THR A CA 1
ATOM 541 C C . THR A 1 76 ? 17.998 23.127 -55.781 1.00 92.19 76 THR A C 1
ATOM 543 O O . THR A 1 76 ? 16.998 22.410 -55.850 1.00 92.19 76 THR A O 1
ATOM 546 N N . SER A 1 77 ? 19.056 22.939 -56.580 1.00 92.94 77 SER A N 1
ATOM 547 C CA . SER A 1 77 ? 19.151 21.838 -57.544 1.00 92.94 77 SER A CA 1
ATOM 548 C C . SER A 1 77 ? 19.200 20.467 -56.871 1.00 92.94 77 SER A C 1
ATOM 550 O O . SER A 1 77 ? 18.482 19.565 -57.295 1.00 92.94 77 SER A O 1
ATOM 552 N N . ASP A 1 78 ? 19.983 20.311 -55.802 1.00 93.69 78 ASP A N 1
ATOM 553 C CA . ASP A 1 78 ? 20.090 19.036 -55.084 1.00 93.69 78 ASP A CA 1
ATOM 554 C C . ASP A 1 78 ? 18.809 18.726 -54.299 1.00 93.69 78 ASP A C 1
ATOM 556 O O . ASP A 1 78 ? 18.350 17.585 -54.293 1.00 93.69 78 ASP A O 1
ATOM 560 N N . GLN A 1 79 ? 18.162 19.743 -53.712 1.00 94.25 79 GLN A N 1
ATOM 561 C CA . GLN A 1 79 ? 16.844 19.595 -53.079 1.00 94.25 79 GLN A CA 1
ATOM 562 C C . GLN A 1 79 ? 15.791 19.117 -54.089 1.00 94.25 79 GLN A C 1
ATOM 564 O O . GLN A 1 79 ? 15.029 18.191 -53.810 1.00 94.25 79 GLN A O 1
ATOM 569 N N . THR A 1 80 ? 15.781 19.705 -55.291 1.00 94.75 80 THR A N 1
ATOM 570 C CA . THR A 1 80 ? 14.875 19.304 -56.380 1.00 94.75 80 THR A CA 1
ATOM 571 C C . THR A 1 80 ? 15.146 17.863 -56.819 1.00 94.75 80 THR A C 1
ATOM 573 O O . THR A 1 80 ? 14.209 17.081 -56.996 1.00 94.75 80 THR A O 1
ATOM 576 N N . ALA A 1 81 ? 16.421 17.484 -56.949 1.00 95.19 81 ALA A N 1
ATOM 577 C CA . ALA A 1 81 ? 16.823 16.128 -57.307 1.00 95.19 81 ALA A CA 1
ATOM 578 C C . ALA A 1 81 ? 16.419 15.099 -56.235 1.00 95.19 81 ALA A C 1
ATOM 580 O O . ALA A 1 81 ? 15.925 14.023 -56.578 1.00 95.19 81 ALA A O 1
ATOM 581 N N . LEU A 1 82 ? 16.560 15.441 -54.949 1.00 95.25 82 LEU A N 1
ATOM 582 C CA . LEU A 1 82 ? 16.115 14.615 -53.824 1.00 95.25 82 LEU A CA 1
ATOM 583 C C . LEU A 1 82 ? 14.592 14.467 -53.776 1.00 95.25 82 LEU A C 1
ATOM 585 O O . LEU A 1 82 ? 14.109 13.351 -53.607 1.00 95.25 82 LEU A O 1
ATOM 589 N N . SER A 1 83 ? 13.825 15.537 -54.006 1.00 94.94 83 SER A N 1
ATOM 590 C CA . SER A 1 83 ? 12.363 15.443 -54.123 1.00 94.94 83 SER A CA 1
ATOM 591 C C . SER A 1 83 ? 11.941 14.556 -55.295 1.00 94.94 83 SER A C 1
ATOM 593 O O . SER A 1 83 ? 11.039 13.736 -55.152 1.00 94.94 83 SER A O 1
ATOM 595 N N . ALA A 1 84 ? 12.599 14.668 -56.453 1.00 94.50 84 ALA A N 1
ATOM 596 C CA . ALA A 1 84 ? 12.334 13.794 -57.597 1.00 94.50 84 ALA A CA 1
ATOM 597 C C . ALA A 1 84 ? 12.740 12.332 -57.328 1.00 94.50 84 ALA A C 1
ATOM 599 O O . ALA A 1 84 ? 12.129 11.404 -57.861 1.00 94.50 84 ALA A O 1
ATOM 600 N N . PHE A 1 85 ? 13.773 12.112 -56.511 1.00 96.06 85 PHE A N 1
ATOM 601 C CA . PHE A 1 85 ? 14.187 10.790 -56.043 1.00 96.06 85 PHE A CA 1
ATOM 602 C C . PHE A 1 85 ? 13.183 10.176 -55.064 1.00 96.06 85 PHE A C 1
ATOM 604 O O . PHE A 1 85 ? 12.786 9.027 -55.262 1.00 96.06 85 PHE A O 1
ATOM 611 N N . ALA A 1 86 ? 12.693 10.951 -54.096 1.00 94.94 86 ALA A N 1
ATOM 612 C CA . ALA A 1 86 ? 11.605 10.547 -53.212 1.00 94.94 86 ALA A CA 1
ATOM 613 C C . ALA A 1 86 ? 10.329 10.223 -54.012 1.00 94.94 86 ALA A C 1
ATOM 615 O O . ALA A 1 86 ? 9.800 9.126 -53.893 1.00 94.94 86 ALA A O 1
ATOM 616 N N . LYS A 1 87 ? 9.908 11.089 -54.944 1.00 94.12 87 LYS A N 1
ATOM 617 C CA . LYS A 1 87 ? 8.705 10.881 -55.781 1.00 94.12 87 LYS A CA 1
ATOM 618 C C . LYS A 1 87 ? 8.704 9.588 -56.596 1.00 94.12 87 LYS A C 1
ATOM 620 O O . LYS A 1 87 ? 7.646 9.030 -56.868 1.00 94.12 87 LYS A O 1
ATOM 625 N N . ARG A 1 88 ? 9.878 9.083 -56.994 1.00 93.38 88 ARG A N 1
ATOM 626 C CA . ARG A 1 88 ? 10.001 7.776 -57.673 1.00 93.38 88 ARG A CA 1
ATOM 627 C C . ARG A 1 88 ? 10.156 6.589 -56.713 1.00 93.38 88 ARG A C 1
ATOM 629 O O . ARG A 1 88 ? 10.451 5.483 -57.159 1.00 93.38 88 ARG A O 1
ATOM 636 N N . GLY A 1 89 ? 9.977 6.810 -55.412 1.00 92.94 89 GLY A N 1
ATOM 637 C CA . GLY A 1 89 ? 10.022 5.798 -54.361 1.00 92.94 89 GLY A CA 1
ATOM 638 C C . GLY A 1 89 ? 11.415 5.483 -53.808 1.00 92.94 89 GLY A C 1
ATOM 639 O O . GLY A 1 89 ? 11.552 4.440 -53.165 1.00 92.94 89 GLY A O 1
ATOM 640 N N . GLY A 1 90 ? 12.419 6.332 -54.061 1.00 95.44 90 GLY A N 1
ATOM 641 C CA . GLY A 1 90 ? 13.789 6.171 -53.560 1.00 95.44 90 GLY A CA 1
ATOM 642 C C . GLY A 1 90 ? 13.898 6.332 -52.040 1.00 95.44 90 GLY A C 1
ATOM 643 O O . GLY A 1 90 ? 13.183 7.134 -51.444 1.00 95.44 90 GLY A O 1
ATOM 644 N N . GLY A 1 91 ? 14.777 5.559 -51.399 1.00 97.69 91 GLY A N 1
ATOM 645 C CA . GLY A 1 91 ? 14.941 5.561 -49.943 1.00 97.69 91 GLY A CA 1
ATOM 646 C C . GLY A 1 91 ? 15.930 6.618 -49.442 1.00 97.69 91 GLY A C 1
ATOM 647 O O . GLY A 1 91 ? 16.999 6.787 -50.024 1.00 97.69 91 GLY A O 1
ATOM 648 N N . ILE A 1 92 ? 15.626 7.304 -48.340 1.00 98.00 92 ILE A N 1
ATOM 649 C CA . ILE A 1 92 ? 16.493 8.352 -47.776 1.00 98.00 92 ILE A CA 1
ATOM 650 C C . ILE A 1 92 ? 16.852 8.018 -46.323 1.00 98.00 92 ILE A C 1
ATOM 652 O O . ILE A 1 92 ? 15.985 7.701 -45.517 1.00 98.00 92 ILE A O 1
ATOM 656 N N . VAL A 1 93 ? 18.132 8.107 -45.963 1.00 98.06 93 VAL A N 1
ATOM 657 C CA . VAL A 1 93 ? 18.609 7.972 -44.579 1.00 98.06 93 VAL A CA 1
ATOM 658 C C . VAL A 1 93 ? 19.378 9.236 -44.210 1.00 98.06 93 VAL A C 1
ATOM 660 O O . VAL A 1 93 ? 20.514 9.408 -44.639 1.00 98.06 93 VAL A O 1
ATOM 663 N N . ALA A 1 94 ? 18.771 10.144 -43.452 1.00 97.44 94 ALA A N 1
ATOM 664 C CA . ALA A 1 94 ? 19.425 11.368 -43.001 1.00 97.44 94 ALA A CA 1
ATOM 665 C C . ALA A 1 94 ? 20.126 11.142 -41.655 1.00 97.44 94 ALA A C 1
ATOM 667 O O . ALA A 1 94 ? 19.534 10.594 -40.727 1.00 97.44 94 ALA A O 1
ATOM 668 N N . ILE A 1 95 ? 21.383 11.569 -41.552 1.00 96.50 95 ILE A N 1
ATOM 669 C CA . ILE A 1 95 ? 22.217 11.417 -40.359 1.00 96.50 95 ILE A CA 1
ATOM 670 C C . ILE A 1 95 ? 22.773 12.780 -39.942 1.00 96.50 95 ILE A C 1
ATOM 672 O O . ILE A 1 95 ? 23.286 13.523 -40.787 1.00 96.50 95 ILE A O 1
ATOM 676 N N . ASN A 1 96 ? 22.725 13.092 -38.644 1.00 94.88 96 ASN A N 1
ATOM 677 C CA . ASN A 1 96 ? 23.233 14.349 -38.084 1.00 94.88 96 ASN A CA 1
ATOM 678 C C . ASN A 1 96 ? 22.623 15.575 -38.808 1.00 94.88 96 ASN A C 1
ATOM 680 O O . ASN A 1 96 ? 21.404 15.658 -38.966 1.00 94.88 96 ASN A O 1
ATOM 684 N N . GLY A 1 97 ? 23.444 16.485 -39.340 1.00 93.56 97 GLY A N 1
ATOM 685 C CA . GLY A 1 97 ? 23.021 17.670 -40.090 1.00 93.56 97 GLY A CA 1
ATOM 686 C C . GLY A 1 97 ? 22.317 17.383 -41.417 1.00 93.56 97 GLY A C 1
ATOM 687 O O . GLY A 1 97 ? 21.805 18.311 -42.035 1.00 93.56 97 GLY A O 1
ATOM 688 N N . GLY A 1 98 ? 22.217 16.120 -41.852 1.00 94.69 98 GLY A N 1
ATOM 689 C CA . GLY A 1 98 ? 21.399 15.737 -43.007 1.00 94.69 98 GLY A CA 1
ATOM 690 C C . GLY A 1 98 ? 19.919 16.125 -42.866 1.00 94.69 98 GLY A C 1
ATOM 691 O O . GLY A 1 98 ? 19.248 16.349 -43.870 1.00 94.69 98 GLY A O 1
ATOM 692 N N . VAL A 1 99 ? 19.418 16.280 -41.634 1.00 95.44 99 VAL A N 1
ATOM 693 C CA . VAL A 1 99 ? 18.058 16.780 -41.352 1.00 95.44 99 VAL A CA 1
ATOM 694 C C . VAL A 1 99 ? 17.848 18.245 -41.779 1.00 95.44 99 VAL A C 1
ATOM 696 O O . VAL A 1 99 ? 16.716 18.681 -41.974 1.00 95.44 99 VAL A O 1
ATOM 699 N N . ALA A 1 100 ? 18.930 19.007 -41.963 1.00 95.19 100 ALA A N 1
ATOM 700 C CA . ALA A 1 100 ? 18.902 20.405 -42.392 1.00 95.19 100 ALA A CA 1
ATOM 701 C C . ALA A 1 100 ? 18.968 20.578 -43.921 1.00 95.19 100 ALA A C 1
ATOM 703 O O . ALA A 1 100 ? 19.139 21.696 -44.399 1.00 95.19 100 ALA A O 1
ATOM 704 N N . ALA A 1 101 ? 18.832 19.495 -44.700 1.00 93.38 101 ALA A N 1
ATOM 705 C CA . ALA A 1 101 ? 19.057 19.490 -46.148 1.00 93.38 101 ALA A CA 1
ATOM 706 C C . ALA A 1 101 ? 18.149 20.437 -46.964 1.00 93.38 101 ALA A C 1
ATOM 708 O O . ALA A 1 101 ? 18.491 20.766 -48.102 1.00 93.38 101 ALA A O 1
ATOM 709 N N . GLY A 1 102 ? 17.034 20.912 -46.406 1.00 92.94 102 GLY A N 1
ATOM 710 C CA . GLY A 1 102 ? 16.133 21.866 -47.052 1.00 92.94 102 GLY A CA 1
ATOM 711 C C . GLY A 1 102 ? 15.312 22.679 -46.045 1.00 92.94 102 GLY A C 1
ATOM 712 O O . GLY A 1 102 ? 15.483 22.516 -44.837 1.00 92.94 102 GLY A O 1
ATOM 713 N N . PRO A 1 103 ? 14.432 23.579 -46.520 1.00 93.25 103 PRO A N 1
ATOM 714 C CA . PRO A 1 103 ? 13.545 24.355 -45.654 1.00 93.25 103 PRO A CA 1
ATOM 715 C C . PRO A 1 103 ? 12.511 23.462 -44.958 1.00 93.25 103 PRO A C 1
ATOM 717 O O . PRO A 1 103 ? 12.217 22.361 -45.425 1.00 93.25 103 PRO A O 1
ATOM 720 N N . SER A 1 104 ? 11.898 23.959 -43.880 1.00 91.94 104 SER A N 1
ATOM 721 C CA . SER A 1 104 ? 11.055 23.125 -43.015 1.00 91.94 104 SER A CA 1
ATOM 722 C C . SER A 1 104 ? 9.916 22.387 -43.740 1.00 91.94 104 SER A C 1
ATOM 724 O O . SER A 1 104 ? 9.749 21.174 -43.597 1.00 91.94 104 SER A O 1
ATOM 726 N N . ALA A 1 105 ? 9.174 23.091 -44.604 1.00 93.00 105 ALA A N 1
ATOM 727 C CA . ALA A 1 105 ? 8.099 22.487 -45.394 1.00 93.00 105 ALA A CA 1
ATOM 728 C C . ALA A 1 105 ? 8.595 21.318 -46.267 1.00 93.00 105 ALA A C 1
ATOM 730 O O . ALA A 1 105 ? 7.946 20.276 -46.328 1.00 93.00 105 ALA A O 1
ATOM 731 N N . TRP A 1 106 ? 9.776 21.468 -46.877 1.00 94.81 106 TRP A N 1
ATOM 732 C CA . TRP A 1 106 ? 10.412 20.420 -47.675 1.00 94.81 106 TRP A CA 1
ATOM 733 C C . TRP A 1 106 ? 10.852 19.241 -46.802 1.00 94.81 106 TRP A C 1
ATOM 735 O O . TRP A 1 106 ? 10.589 18.090 -47.143 1.00 94.81 106 TRP A O 1
ATOM 745 N N . GLY A 1 107 ? 11.482 19.506 -45.653 1.00 94.56 107 GLY A N 1
ATOM 746 C CA . GLY A 1 107 ? 11.961 18.449 -44.760 1.00 94.56 107 GLY A CA 1
ATOM 747 C C . GLY A 1 107 ? 10.820 17.613 -44.180 1.00 94.56 107 GLY A C 1
ATOM 748 O O . GLY A 1 107 ? 10.928 16.391 -44.127 1.00 94.56 107 GLY A O 1
ATOM 749 N N . LYS A 1 108 ? 9.672 18.219 -43.855 1.00 93.75 108 LYS A N 1
ATOM 750 C CA . LYS A 1 108 ? 8.474 17.463 -43.453 1.00 93.75 108 LYS A CA 1
ATOM 751 C C . LYS A 1 108 ? 7.926 16.570 -44.561 1.00 93.75 108 LYS A C 1
ATOM 753 O O . LYS A 1 108 ? 7.565 15.432 -44.285 1.00 93.75 108 LYS A O 1
ATOM 758 N N . GLU A 1 109 ? 7.893 17.056 -45.799 1.00 94.06 109 GLU A N 1
ATOM 759 C CA . GLU A 1 109 ? 7.389 16.287 -46.942 1.00 94.06 109 GLU A CA 1
ATOM 760 C C . GLU A 1 109 ? 8.331 15.135 -47.332 1.00 94.06 109 GLU A C 1
ATOM 762 O O . GLU A 1 109 ? 7.867 14.059 -47.710 1.00 94.06 109 GLU A O 1
ATOM 767 N N . VAL A 1 110 ? 9.648 15.344 -47.229 1.00 94.94 110 VAL A N 1
ATOM 768 C CA . VAL A 1 110 ? 10.663 14.403 -47.727 1.00 94.94 110 VAL A CA 1
ATOM 769 C C . VAL A 1 110 ? 11.222 13.500 -46.626 1.00 94.94 110 VAL A C 1
ATOM 771 O O . VAL A 1 110 ? 11.368 12.299 -46.848 1.00 94.94 110 VAL A O 1
ATOM 774 N N . LEU A 1 111 ? 11.519 14.044 -45.447 1.00 96.06 111 LEU A N 1
ATOM 775 C CA . LEU A 1 111 ? 12.176 13.352 -44.330 1.00 96.06 111 LEU A CA 1
ATOM 776 C C . LEU A 1 111 ? 11.237 13.080 -43.142 1.00 96.06 111 LEU A C 1
ATOM 778 O O . LEU A 1 111 ? 11.634 12.400 -42.196 1.00 96.06 111 LEU A O 1
ATOM 782 N N . GLY A 1 112 ? 10.017 13.625 -43.150 1.00 95.31 112 GLY A N 1
ATOM 783 C CA . GLY A 1 112 ? 9.100 13.590 -42.006 1.00 95.31 112 GLY A CA 1
ATOM 784 C C . GLY A 1 112 ? 9.454 14.572 -40.885 1.00 95.31 112 GLY A C 1
ATOM 785 O O . GLY A 1 112 ? 8.778 14.594 -39.862 1.00 95.31 112 GLY A O 1
ATOM 786 N N . GLY A 1 113 ? 10.483 15.399 -41.061 1.00 95.75 113 GLY A N 1
ATOM 787 C CA . GLY A 1 113 ? 10.881 16.424 -40.102 1.00 95.75 113 GLY A CA 1
ATOM 788 C C . GLY A 1 113 ? 12.062 17.247 -40.604 1.00 95.75 113 GLY A C 1
ATOM 789 O O . GLY A 1 113 ? 12.753 16.836 -41.539 1.00 95.75 113 GLY A O 1
ATOM 790 N N . ALA A 1 114 ? 12.285 18.413 -40.005 1.00 95.38 114 ALA A N 1
ATOM 791 C CA . ALA A 1 114 ? 13.311 19.350 -40.447 1.00 95.38 114 ALA A CA 1
ATOM 792 C C . ALA A 1 114 ? 13.987 20.091 -39.289 1.00 95.38 114 ALA A C 1
ATOM 794 O O . ALA A 1 114 ? 13.391 20.317 -38.236 1.00 95.38 114 ALA A O 1
ATOM 795 N N . TRP A 1 115 ? 15.226 20.521 -39.535 1.00 93.94 115 TRP A N 1
ATOM 796 C CA . TRP A 1 115 ? 15.876 21.563 -38.745 1.00 93.94 115 TRP A CA 1
ATOM 797 C C . TRP A 1 115 ? 15.419 22.944 -39.224 1.00 93.94 115 TRP A C 1
ATOM 799 O O . TRP A 1 115 ? 15.611 23.285 -40.394 1.00 93.94 115 TRP A O 1
ATOM 809 N N . ASP A 1 116 ? 14.866 23.747 -38.317 1.00 88.38 116 ASP A N 1
ATOM 810 C CA . ASP A 1 116 ? 14.565 25.156 -38.553 1.00 88.38 116 ASP A CA 1
ATOM 811 C C . ASP A 1 116 ? 15.672 26.035 -37.945 1.00 88.38 116 ASP A C 1
ATOM 813 O O . ASP A 1 116 ? 15.825 26.071 -36.725 1.00 88.38 116 ASP A O 1
ATOM 817 N N . PRO A 1 117 ? 16.450 26.783 -38.747 1.00 85.12 117 PRO A N 1
ATOM 818 C CA . PRO A 1 117 ? 17.470 27.688 -38.222 1.00 85.12 117 PRO A CA 1
ATOM 819 C C . PRO A 1 117 ? 16.935 28.768 -37.267 1.00 85.12 117 PRO A C 1
ATOM 821 O O . PRO A 1 117 ? 17.711 29.289 -36.465 1.00 85.12 117 PRO A O 1
ATOM 824 N N . ALA A 1 118 ? 15.650 29.131 -37.357 1.00 82.25 118 ALA A N 1
ATOM 825 C CA . ALA A 1 118 ? 15.035 30.109 -36.465 1.00 82.25 118 ALA A CA 1
ATOM 826 C C . ALA A 1 118 ? 14.792 29.517 -35.068 1.00 82.25 118 ALA A C 1
ATOM 828 O O . ALA A 1 118 ? 15.171 30.131 -34.066 1.00 82.25 118 ALA A O 1
ATOM 829 N N . ASP A 1 119 ? 14.275 28.290 -35.002 1.00 78.69 119 ASP A N 1
ATOM 830 C CA . ASP A 1 119 ? 13.717 27.718 -33.771 1.00 78.69 119 ASP A CA 1
ATOM 831 C C . ASP A 1 119 ? 14.493 26.505 -33.239 1.00 78.69 119 ASP A C 1
ATOM 833 O O . ASP A 1 119 ? 14.715 26.415 -32.035 1.00 78.69 119 ASP A O 1
ATOM 837 N N . SER A 1 120 ? 14.998 25.619 -34.101 1.00 85.94 120 SER A N 1
ATOM 838 C CA . SER A 1 120 ? 15.672 24.389 -33.679 1.00 85.94 120 SER A CA 1
ATOM 839 C C . SER A 1 120 ? 17.015 24.654 -33.006 1.00 85.94 120 SER A C 1
ATOM 841 O O . SER A 1 120 ? 17.767 25.572 -33.357 1.00 85.94 120 SER A O 1
ATOM 843 N N . ARG A 1 121 ? 17.342 23.828 -32.015 1.00 85.56 121 ARG A N 1
ATOM 844 C CA . ARG A 1 121 ? 18.551 23.967 -31.197 1.00 85.56 121 ARG A CA 1
ATOM 845 C C . ARG A 1 121 ? 19.144 22.600 -30.866 1.00 85.56 121 ARG A C 1
ATOM 847 O O . ARG A 1 121 ? 18.497 21.562 -31.006 1.00 85.56 121 ARG A O 1
ATOM 854 N N . LYS A 1 122 ? 20.407 22.609 -30.433 1.00 85.94 122 LYS A N 1
ATOM 855 C CA . LYS A 1 122 ? 21.144 21.405 -30.036 1.00 85.94 122 LYS A CA 1
ATOM 856 C C . LYS A 1 122 ? 22.251 21.703 -29.034 1.00 85.94 122 LYS A C 1
ATOM 858 O O . LYS A 1 122 ? 22.737 22.833 -28.971 1.00 85.94 122 LYS A O 1
ATOM 863 N N . PHE A 1 123 ? 22.680 20.686 -28.296 1.00 81.81 123 PHE A N 1
ATOM 864 C CA . PHE A 1 123 ? 23.841 20.754 -27.407 1.00 81.81 123 PHE A CA 1
ATOM 865 C C . PHE A 1 123 ? 24.359 19.364 -27.051 1.00 81.81 123 PHE A C 1
ATOM 867 O O . PHE A 1 123 ? 23.589 18.410 -27.037 1.00 81.81 123 PHE A O 1
ATOM 874 N N . LYS A 1 124 ? 25.655 19.258 -26.740 1.00 84.06 124 LYS A N 1
ATOM 875 C CA . LYS A 1 124 ? 26.322 17.990 -26.422 1.00 84.06 124 LYS A CA 1
ATOM 876 C C . LYS A 1 124 ? 26.337 17.733 -24.916 1.00 84.06 124 LYS A C 1
ATOM 878 O O . LYS A 1 124 ? 26.868 18.554 -24.176 1.00 84.06 124 LYS A O 1
ATOM 883 N N . GLU A 1 125 ? 25.809 16.587 -24.494 1.00 82.06 125 GLU A N 1
ATOM 884 C CA . GLU A 1 125 ? 25.816 16.114 -23.102 1.00 82.06 125 GLU A CA 1
ATOM 885 C C . GLU A 1 125 ? 25.670 14.580 -23.071 1.00 82.06 125 GLU A C 1
ATOM 887 O O . GLU A 1 125 ? 25.415 13.953 -24.104 1.00 82.06 125 GLU A O 1
ATOM 892 N N . LEU A 1 126 ? 25.845 13.952 -21.906 1.00 83.69 126 LEU A N 1
ATOM 893 C CA . LEU A 1 126 ? 25.385 12.576 -21.698 1.00 83.69 126 LEU A CA 1
ATOM 894 C C . LEU A 1 126 ? 23.846 12.522 -21.752 1.00 83.69 126 LEU A C 1
ATOM 896 O O . LEU A 1 126 ? 23.173 13.197 -20.975 1.00 83.69 126 LEU A O 1
ATOM 900 N N . MET A 1 127 ? 23.293 11.693 -22.636 1.00 85.88 127 MET A N 1
ATOM 901 C CA . MET A 1 127 ? 21.857 11.426 -22.737 1.00 85.88 127 MET A CA 1
ATOM 902 C C . MET A 1 127 ? 21.588 9.924 -22.677 1.00 85.88 127 MET A C 1
ATOM 904 O O . MET A 1 127 ? 22.385 9.134 -23.178 1.00 85.88 127 MET A O 1
ATOM 908 N N . MET A 1 128 ? 20.430 9.533 -22.152 1.00 87.56 128 MET A N 1
ATOM 909 C CA . MET A 1 128 ? 19.896 8.198 -22.403 1.00 87.56 128 MET A CA 1
ATOM 910 C C . MET A 1 128 ? 19.038 8.261 -23.665 1.00 87.56 128 MET A C 1
ATOM 912 O O . MET A 1 128 ? 18.061 9.007 -23.719 1.00 87.56 128 MET A O 1
ATOM 916 N N . LEU A 1 129 ? 19.408 7.490 -24.685 1.00 90.56 129 LEU A N 1
ATOM 917 C CA . LEU A 1 129 ? 18.628 7.367 -25.907 1.00 90.56 129 LEU A CA 1
ATOM 918 C C . LEU A 1 129 ? 17.518 6.333 -25.684 1.00 90.56 129 LEU A C 1
ATOM 920 O O . LEU A 1 129 ? 17.772 5.128 -25.628 1.00 90.56 129 LEU A O 1
ATOM 924 N N . TYR A 1 130 ? 16.281 6.803 -25.553 1.00 89.88 130 TYR A N 1
ATOM 925 C CA . TYR A 1 130 ? 15.117 5.968 -25.278 1.00 89.88 130 TYR A CA 1
ATOM 926 C C . TYR A 1 130 ? 14.599 5.350 -26.564 1.00 89.88 130 TYR A C 1
ATOM 928 O O . TYR A 1 130 ? 14.018 6.044 -27.396 1.00 89.88 130 TYR A O 1
ATOM 936 N N . VAL A 1 131 ? 14.782 4.042 -26.727 1.00 87.75 131 VAL A N 1
ATOM 937 C CA . VAL A 1 131 ? 14.135 3.293 -27.806 1.00 87.75 131 VAL A CA 1
ATOM 938 C C . VAL A 1 131 ? 12.651 3.162 -27.469 1.00 87.75 131 VAL A C 1
ATOM 940 O O . VAL A 1 131 ? 12.258 2.323 -26.667 1.00 87.75 131 VAL A O 1
ATOM 943 N N . VAL A 1 132 ? 11.826 4.017 -28.073 1.00 77.88 132 VAL A N 1
ATOM 944 C CA . VAL A 1 132 ? 10.412 4.194 -27.685 1.00 77.88 132 VAL A CA 1
ATOM 945 C C . VAL A 1 132 ? 9.493 3.105 -28.235 1.00 77.88 132 VAL A C 1
ATOM 947 O O . VAL A 1 132 ? 8.342 2.988 -27.831 1.00 77.88 132 VAL A O 1
ATOM 950 N N . SER A 1 133 ? 9.970 2.316 -29.198 1.00 68.88 133 SER A N 1
ATOM 951 C CA . SER A 1 133 ? 9.178 1.253 -29.800 1.00 68.88 133 SER A CA 1
ATOM 952 C C . SER A 1 133 ? 10.053 0.101 -30.257 1.00 68.88 133 SER A C 1
ATOM 954 O O . SER A 1 133 ? 10.830 0.234 -31.196 1.00 68.88 133 SER A O 1
ATOM 956 N N . ASN A 1 134 ? 9.858 -1.071 -29.658 1.00 69.94 134 ASN A N 1
ATOM 957 C CA . ASN A 1 134 ? 10.466 -2.308 -30.142 1.00 69.94 134 ASN A CA 1
ATOM 958 C C . ASN A 1 134 ? 9.685 -2.933 -31.326 1.00 69.94 134 ASN A C 1
ATOM 960 O O . ASN A 1 134 ? 10.032 -4.017 -31.792 1.00 69.94 134 ASN A O 1
ATOM 964 N N . SER A 1 135 ? 8.606 -2.294 -31.806 1.00 73.62 135 SER A N 1
ATOM 965 C CA . SER A 1 135 ? 7.775 -2.835 -32.893 1.00 73.62 135 SER A CA 1
ATOM 966 C C . SER A 1 135 ? 8.266 -2.447 -34.288 1.00 73.62 135 SER A C 1
ATOM 968 O O . SER A 1 135 ? 7.968 -3.151 -35.254 1.00 73.62 135 SER A O 1
ATOM 970 N N . HIS A 1 136 ? 9.057 -1.376 -34.416 1.00 89.94 136 HIS A N 1
ATOM 971 C CA . HIS A 1 136 ? 9.624 -0.993 -35.706 1.00 89.94 136 HIS A CA 1
ATOM 972 C C . HIS A 1 136 ? 10.874 -1.817 -36.038 1.00 89.94 136 HIS A C 1
ATOM 974 O O . HIS A 1 136 ? 11.778 -1.971 -35.219 1.00 89.94 136 HIS A O 1
ATOM 980 N N . ALA A 1 137 ? 10.972 -2.288 -37.284 1.00 91.94 137 ALA A N 1
ATOM 981 C CA . ALA A 1 137 ? 12.019 -3.212 -37.722 1.00 91.94 137 ALA A CA 1
ATOM 982 C C . ALA A 1 137 ? 13.457 -2.684 -37.509 1.00 91.94 137 ALA A C 1
ATOM 984 O O . ALA A 1 137 ? 14.362 -3.464 -37.227 1.00 91.94 137 ALA A O 1
ATOM 985 N N . ILE A 1 138 ? 13.670 -1.364 -37.593 1.00 94.75 138 ILE A N 1
ATOM 986 C CA . ILE A 1 138 ? 14.994 -0.731 -37.413 1.00 94.75 138 ILE A CA 1
ATOM 987 C C . ILE A 1 138 ? 15.539 -0.919 -35.991 1.00 94.75 138 ILE A C 1
ATOM 989 O O . ILE A 1 138 ? 16.705 -1.262 -35.809 1.00 94.75 138 ILE A O 1
ATOM 993 N N . VAL A 1 139 ? 14.696 -0.739 -34.981 1.00 91.88 139 VAL A N 1
ATOM 994 C CA . VAL A 1 139 ? 15.096 -0.754 -33.564 1.00 91.88 139 VAL A CA 1
ATOM 995 C C . VAL A 1 139 ? 14.664 -2.035 -32.850 1.00 91.88 139 VAL A C 1
ATOM 997 O O . VAL A 1 139 ? 14.816 -2.161 -31.637 1.00 91.88 139 VAL A O 1
ATOM 1000 N N . LYS A 1 140 ? 14.166 -3.020 -33.601 1.00 89.69 140 LYS A N 1
ATOM 1001 C CA . LYS A 1 140 ? 13.782 -4.322 -33.066 1.00 89.69 140 LYS A CA 1
ATOM 1002 C C . LYS A 1 140 ? 14.932 -4.959 -32.278 1.00 89.69 140 LYS A C 1
ATOM 1004 O O . LYS A 1 140 ? 16.086 -4.940 -32.700 1.00 89.69 140 LYS A O 1
ATOM 1009 N N . ASP A 1 141 ? 14.599 -5.564 -31.155 1.00 88.94 141 ASP A N 1
ATOM 1010 C CA . ASP A 1 141 ? 15.500 -6.243 -30.233 1.00 88.94 141 ASP A CA 1
ATOM 1011 C C . ASP A 1 141 ? 16.493 -5.334 -29.499 1.00 88.94 141 ASP A C 1
ATOM 1013 O O . ASP A 1 141 ? 17.409 -5.833 -28.847 1.00 88.94 141 ASP A O 1
ATOM 1017 N N . SER A 1 142 ? 16.290 -4.012 -29.556 1.00 90.75 142 SER A N 1
ATOM 1018 C CA . SER A 1 142 ? 17.147 -3.044 -28.875 1.00 90.75 142 SER A CA 1
ATOM 1019 C C . SER A 1 142 ? 16.563 -2.522 -27.564 1.00 90.75 142 SER A C 1
ATOM 1021 O O . SER A 1 142 ? 15.354 -2.595 -27.327 1.00 90.75 142 SER A O 1
ATOM 1023 N N . SER A 1 143 ? 17.453 -2.025 -26.710 1.00 90.88 143 SER A N 1
ATOM 1024 C CA . SER A 1 143 ? 17.137 -1.424 -25.410 1.00 90.88 143 SER A CA 1
ATOM 1025 C C . SER A 1 143 ? 17.649 0.014 -25.354 1.00 90.88 143 SER A C 1
ATOM 1027 O O . SER A 1 143 ? 18.593 0.334 -26.080 1.00 90.88 143 SER A O 1
ATOM 1029 N N . PRO A 1 144 ? 17.088 0.871 -24.484 1.00 91.38 144 PRO A N 1
ATOM 1030 C CA . PRO A 1 144 ? 17.680 2.164 -24.158 1.00 91.38 144 PRO A CA 1
ATOM 1031 C C . PRO A 1 144 ? 19.141 2.057 -23.698 1.00 91.38 144 PRO A C 1
ATOM 1033 O O . PRO A 1 144 ? 19.523 1.083 -23.043 1.00 91.38 144 PRO A O 1
ATOM 1036 N N . PHE A 1 145 ? 19.950 3.066 -24.026 1.00 91.81 145 PHE A N 1
ATOM 1037 C CA . PHE A 1 145 ? 21.347 3.149 -23.595 1.00 91.81 145 PHE A CA 1
ATOM 1038 C C . PHE A 1 145 ? 21.845 4.587 -23.486 1.00 91.81 145 PHE A C 1
ATOM 1040 O O . PHE A 1 145 ? 21.394 5.477 -24.209 1.00 91.81 145 PHE A O 1
ATOM 1047 N N . ASP A 1 146 ? 22.804 4.784 -22.591 1.00 90.69 146 ASP A N 1
ATOM 1048 C CA . ASP A 1 146 ? 23.490 6.049 -22.386 1.00 90.69 146 ASP A CA 1
ATOM 1049 C C . ASP A 1 146 ? 24.537 6.304 -23.474 1.00 90.69 146 ASP A C 1
ATOM 1051 O O . ASP A 1 146 ? 25.332 5.429 -23.832 1.00 90.69 146 ASP A O 1
ATOM 1055 N N . ILE A 1 147 ? 24.562 7.535 -23.981 1.00 90.44 147 ILE A N 1
ATOM 1056 C CA . ILE A 1 147 ? 25.509 7.993 -24.990 1.00 90.44 147 ILE A CA 1
ATOM 1057 C C . ILE A 1 147 ? 25.811 9.485 -24.848 1.00 90.44 147 ILE A C 1
ATOM 1059 O O . ILE A 1 147 ? 24.950 10.278 -24.478 1.00 90.44 147 ILE A O 1
ATOM 1063 N N . THR A 1 148 ? 27.044 9.890 -25.147 1.00 90.38 148 THR A N 1
ATOM 1064 C CA . THR A 1 148 ? 27.435 11.306 -25.166 1.00 90.38 148 THR A CA 1
ATOM 1065 C C . THR A 1 148 ? 27.399 11.837 -26.596 1.00 90.38 148 THR A C 1
ATOM 1067 O O . THR A 1 148 ? 28.316 11.585 -27.374 1.00 90.38 148 THR A O 1
ATOM 1070 N N . ASP A 1 149 ? 26.364 12.601 -26.942 1.00 91.94 149 ASP A N 1
ATOM 1071 C CA . ASP A 1 149 ? 26.193 13.217 -28.267 1.00 91.94 149 ASP A CA 1
ATOM 1072 C C . ASP A 1 149 ? 25.335 14.495 -28.164 1.00 91.94 149 ASP A C 1
ATOM 1074 O O . ASP A 1 149 ? 24.985 14.936 -27.068 1.00 91.94 149 ASP A O 1
ATOM 1078 N N . GLU A 1 150 ? 25.019 15.120 -29.296 1.00 89.38 150 GLU A N 1
ATOM 1079 C CA . GLU A 1 150 ? 24.108 16.258 -29.370 1.00 89.38 150 GLU A CA 1
ATOM 1080 C C . GLU A 1 150 ? 22.646 15.824 -29.177 1.00 89.38 150 GLU A C 1
ATOM 1082 O O . GLU A 1 150 ? 22.142 14.973 -29.911 1.00 89.38 150 GLU A O 1
ATOM 1087 N N . THR A 1 151 ? 21.963 16.408 -28.185 1.00 87.31 151 THR A N 1
ATOM 1088 C CA . THR A 1 151 ? 20.502 16.320 -28.036 1.00 87.31 151 THR A CA 1
ATOM 1089 C C . THR A 1 151 ? 19.864 17.459 -28.813 1.00 87.31 151 THR A C 1
ATOM 1091 O O . THR A 1 151 ? 20.257 18.616 -28.645 1.00 87.31 151 THR A O 1
ATOM 1094 N N . TYR A 1 152 ? 18.869 17.140 -29.633 1.00 89.12 152 TYR A N 1
ATOM 1095 C CA . TYR A 1 152 ? 18.171 18.095 -30.491 1.00 89.12 152 TYR A CA 1
ATOM 1096 C C . TYR A 1 152 ? 16.777 18.394 -29.952 1.00 89.12 152 TYR A C 1
ATOM 1098 O O . TYR A 1 152 ? 16.115 17.491 -29.440 1.00 89.12 152 TYR A O 1
ATOM 1106 N N . TYR A 1 153 ? 16.328 19.641 -30.074 1.00 86.31 153 TYR A N 1
ATOM 1107 C CA . TYR A 1 153 ? 15.006 20.070 -29.617 1.00 86.31 153 TYR A CA 1
ATOM 1108 C C . TYR A 1 153 ? 14.421 21.171 -30.509 1.00 86.31 153 TYR A C 1
ATOM 1110 O O . TYR A 1 153 ? 15.148 21.807 -31.279 1.00 86.31 153 TYR A O 1
ATOM 1118 N N . ASP A 1 154 ? 13.100 21.350 -30.418 1.00 83.12 154 ASP A N 1
ATOM 1119 C CA . ASP A 1 154 ? 12.308 22.286 -31.232 1.00 83.12 154 ASP A CA 1
ATOM 1120 C C . ASP A 1 154 ? 12.470 22.050 -32.749 1.00 83.12 154 ASP A C 1
ATOM 1122 O O . ASP A 1 154 ? 12.644 22.971 -33.550 1.00 83.12 154 ASP A O 1
ATOM 1126 N N . LEU A 1 155 ? 12.450 20.776 -33.155 1.00 89.88 155 LEU A N 1
ATOM 1127 C CA . LEU A 1 155 ? 12.416 20.361 -34.562 1.00 89.88 155 LEU A CA 1
ATOM 1128 C C . LEU A 1 155 ? 10.986 20.442 -35.111 1.00 89.88 155 LEU A C 1
ATOM 1130 O O . LEU A 1 155 ? 10.033 20.054 -34.432 1.00 89.88 155 LEU A O 1
ATOM 1134 N N . ASP A 1 156 ? 10.829 20.867 -36.365 1.00 91.75 156 ASP A N 1
ATOM 1135 C CA . ASP A 1 156 ? 9.525 20.865 -37.037 1.00 91.75 156 ASP A CA 1
ATOM 1136 C C . ASP A 1 156 ? 9.264 19.473 -37.633 1.00 91.75 156 ASP A C 1
ATOM 1138 O O . ASP A 1 156 ? 9.750 19.130 -38.714 1.00 91.75 156 ASP A O 1
ATOM 1142 N N . ILE A 1 157 ? 8.549 18.636 -36.878 1.00 92.81 157 ILE A N 1
ATOM 1143 C CA . ILE A 1 157 ? 8.295 17.225 -37.196 1.00 92.81 157 ILE A CA 1
ATOM 1144 C C . ILE A 1 157 ? 6.860 17.038 -37.699 1.00 92.81 157 ILE A C 1
ATOM 1146 O O . ILE A 1 157 ? 5.911 17.610 -37.166 1.00 92.81 157 ILE A O 1
ATOM 1150 N N . SER A 1 158 ? 6.693 16.217 -38.739 1.00 92.50 158 SER A N 1
ATOM 1151 C CA . SER A 1 158 ? 5.375 15.841 -39.254 1.00 92.50 158 SER A CA 1
ATOM 1152 C C . SER A 1 158 ? 4.631 14.946 -38.263 1.00 92.50 158 SER A C 1
ATOM 1154 O O . SER A 1 158 ? 5.188 14.016 -37.689 1.00 92.50 158 SER A O 1
ATOM 1156 N N . ASP A 1 159 ? 3.326 15.161 -38.150 1.00 89.19 159 ASP A N 1
ATOM 1157 C CA . ASP A 1 159 ? 2.374 14.275 -37.474 1.00 89.19 159 ASP A CA 1
ATOM 1158 C C . ASP A 1 159 ? 2.356 12.832 -38.019 1.00 89.19 159 ASP A C 1
ATOM 1160 O O . ASP A 1 159 ? 1.998 11.903 -37.297 1.00 89.19 159 ASP A O 1
ATOM 1164 N N . LYS A 1 160 ? 2.774 12.629 -39.275 1.00 90.06 160 LYS A N 1
ATOM 1165 C CA . LYS A 1 160 ? 2.921 11.315 -39.917 1.00 90.06 160 LYS A CA 1
ATOM 1166 C C . LYS A 1 160 ? 4.259 10.629 -39.604 1.00 90.06 160 LYS A C 1
ATOM 1168 O O . LYS A 1 160 ? 4.457 9.486 -40.016 1.00 90.06 160 LYS A O 1
ATOM 1173 N N . ALA A 1 161 ? 5.196 11.297 -38.927 1.00 92.88 161 ALA A N 1
ATOM 1174 C CA . ALA A 1 161 ? 6.472 10.692 -38.561 1.00 92.88 161 ALA A CA 1
ATOM 1175 C C . ALA A 1 161 ? 6.287 9.648 -37.450 1.00 92.88 161 ALA A C 1
ATOM 1177 O O . ALA A 1 161 ? 5.679 9.903 -36.411 1.00 92.88 161 ALA A O 1
ATOM 1178 N N . TYR A 1 162 ? 6.871 8.470 -37.647 1.00 92.56 162 TYR A N 1
ATOM 1179 C CA . TYR A 1 162 ? 6.920 7.423 -36.638 1.00 92.56 162 TYR A CA 1
ATOM 1180 C C . TYR A 1 162 ? 8.240 7.524 -35.870 1.00 92.56 162 TYR A C 1
ATOM 1182 O O . TYR A 1 162 ? 9.294 7.088 -36.346 1.00 92.56 162 TYR A O 1
ATOM 1190 N N . VAL A 1 163 ? 8.190 8.144 -34.691 1.00 93.31 163 VAL A N 1
ATOM 1191 C CA . VAL A 1 163 ? 9.344 8.308 -33.795 1.00 93.31 163 VAL A CA 1
ATOM 1192 C C . VAL A 1 163 ? 9.759 6.946 -33.233 1.00 93.31 163 VAL A C 1
ATOM 1194 O O . VAL A 1 163 ? 8.937 6.221 -32.679 1.00 93.31 163 VAL A O 1
ATOM 1197 N N . ILE A 1 164 ? 11.040 6.601 -33.381 1.00 92.44 164 ILE A N 1
ATOM 1198 C CA . ILE A 1 164 ? 11.626 5.320 -32.940 1.00 92.44 164 ILE A CA 1
ATOM 1199 C C . ILE A 1 164 ? 12.615 5.485 -31.783 1.00 92.44 164 ILE A C 1
ATOM 1201 O O . ILE A 1 164 ? 12.863 4.518 -31.062 1.00 92.44 164 ILE A O 1
ATOM 1205 N N . ALA A 1 165 ? 13.138 6.696 -31.563 1.00 92.38 165 ALA A N 1
ATOM 1206 C CA . ALA A 1 165 ? 13.895 7.023 -30.362 1.00 92.38 165 ALA A CA 1
ATOM 1207 C C . ALA A 1 165 ? 13.679 8.475 -29.915 1.00 92.38 165 ALA A C 1
ATOM 1209 O O . ALA A 1 165 ? 13.490 9.369 -30.746 1.00 92.38 165 ALA A O 1
ATOM 1210 N N . SER A 1 166 ? 13.738 8.713 -28.607 1.00 91.94 166 SER A N 1
ATOM 1211 C CA . SER A 1 166 ? 13.613 10.039 -27.991 1.00 91.94 166 SER A CA 1
ATOM 1212 C C . SER A 1 166 ? 14.636 10.238 -26.869 1.00 91.94 166 SER A C 1
ATOM 1214 O O . SER A 1 166 ? 15.314 9.295 -26.465 1.00 91.94 166 SER A O 1
ATOM 1216 N N . ALA A 1 167 ? 14.763 11.471 -26.388 1.00 88.38 167 ALA A N 1
ATOM 1217 C CA . ALA A 1 167 ? 15.546 11.833 -25.209 1.00 88.38 167 ALA A CA 1
ATOM 1218 C C . ALA A 1 167 ? 14.882 13.031 -24.512 1.00 88.38 167 ALA A C 1
ATOM 1220 O O . ALA A 1 167 ? 14.206 13.823 -25.170 1.00 88.38 167 ALA A O 1
ATOM 1221 N N . PHE A 1 168 ? 15.066 13.179 -23.198 1.00 80.12 168 PHE A N 1
ATOM 1222 C CA . PHE A 1 168 ? 14.749 14.444 -22.521 1.00 80.12 168 PHE A CA 1
ATOM 1223 C C . PHE A 1 168 ? 15.744 15.518 -22.952 1.00 80.12 168 PHE A C 1
ATOM 1225 O O . PHE A 1 168 ? 16.865 15.174 -23.323 1.00 80.12 168 PHE A O 1
ATOM 1232 N N . THR A 1 169 ? 15.390 16.801 -22.853 1.00 69.69 169 THR A N 1
ATOM 1233 C CA . THR A 1 169 ? 16.416 17.850 -22.940 1.00 69.69 169 THR A CA 1
ATOM 1234 C C . THR A 1 169 ? 17.299 17.827 -21.667 1.00 69.69 169 THR A C 1
ATOM 1236 O O . THR A 1 169 ? 16.775 17.778 -20.559 1.00 69.69 169 THR A O 1
ATOM 1239 N N . PRO A 1 170 ? 18.640 17.757 -21.758 1.00 54.41 170 PRO A N 1
ATOM 1240 C CA . PRO A 1 170 ? 19.487 17.671 -20.557 1.00 54.41 170 PRO A CA 1
ATOM 1241 C C . PRO A 1 170 ? 19.612 18.952 -19.699 1.00 54.41 170 PRO A C 1
ATOM 1243 O O . PRO A 1 170 ? 19.472 20.078 -20.175 1.00 54.41 170 PRO A O 1
ATOM 1246 N N . TYR A 1 171 ? 19.994 18.768 -18.424 1.00 46.34 171 TYR A N 1
ATOM 1247 C CA . TYR A 1 171 ? 20.406 19.825 -17.484 1.00 46.34 171 TYR A CA 1
ATOM 1248 C C . TYR A 1 171 ? 21.791 20.368 -17.862 1.00 46.34 171 TYR A C 1
ATOM 1250 O O . TYR A 1 171 ? 22.802 19.709 -17.629 1.00 46.34 171 TYR A O 1
ATOM 1258 N N . GLY A 1 172 ? 21.878 21.570 -18.434 1.00 44.66 172 GLY A N 1
ATOM 1259 C CA . GLY A 1 172 ? 23.175 22.157 -18.790 1.00 44.66 172 GLY A CA 1
ATOM 1260 C C . GLY A 1 172 ? 24.044 22.458 -17.557 1.00 44.66 172 GLY A C 1
ATOM 1261 O O . GLY A 1 172 ? 23.735 23.374 -16.793 1.00 44.66 172 GLY A O 1
ATOM 1262 N N . LYS A 1 173 ? 25.163 21.738 -17.359 1.00 37.31 173 LYS A N 1
ATOM 1263 C CA . LYS A 1 173 ? 26.214 22.113 -16.385 1.00 37.31 173 LYS A CA 1
ATOM 1264 C C . LYS A 1 173 ? 27.239 23.050 -17.054 1.00 37.31 173 LYS A C 1
ATOM 1266 O O . LYS A 1 173 ? 27.729 22.793 -18.149 1.00 37.31 173 LYS A O 1
ATOM 1271 N N . ASN A 1 174 ? 27.589 24.157 -16.392 1.00 33.62 174 ASN A N 1
ATOM 1272 C CA . ASN A 1 174 ? 28.585 25.127 -16.870 1.00 33.62 174 ASN A CA 1
ATOM 1273 C C . ASN A 1 174 ? 30.020 24.681 -16.483 1.00 33.62 174 ASN A C 1
ATOM 1275 O O . ASN A 1 174 ? 30.277 24.494 -15.294 1.00 33.62 174 ASN A O 1
ATOM 1279 N N . PRO A 1 175 ? 31.002 24.580 -17.405 1.00 32.03 175 PRO A N 1
ATOM 1280 C CA . PRO A 1 175 ? 32.367 24.146 -17.070 1.00 32.03 175 PRO A CA 1
ATOM 1281 C C . PRO A 1 175 ? 33.223 25.184 -16.321 1.00 32.03 175 PRO A C 1
ATOM 1283 O O . PRO A 1 175 ? 34.394 24.925 -16.039 1.00 32.03 175 PRO A O 1
ATOM 1286 N N . LYS A 1 176 ? 32.710 26.389 -16.033 1.00 31.05 176 LYS A N 1
ATOM 1287 C CA . LYS A 1 176 ? 33.484 27.451 -15.369 1.00 31.05 176 LYS A CA 1
ATOM 1288 C C . LYS A 1 176 ? 32.731 28.059 -14.184 1.00 31.05 176 LYS A C 1
ATOM 1290 O O . LYS A 1 176 ? 31.882 28.917 -14.378 1.00 31.05 176 LYS A O 1
ATOM 1295 N N . ARG A 1 177 ? 33.201 27.680 -12.985 1.00 31.50 177 ARG A N 1
ATOM 1296 C CA . ARG A 1 177 ? 32.963 28.263 -11.645 1.00 31.50 177 ARG A CA 1
ATOM 1297 C C . ARG A 1 177 ? 31.550 28.113 -11.067 1.00 31.50 177 ARG A C 1
ATOM 1299 O O . ARG A 1 177 ? 30.636 28.771 -11.525 1.00 31.50 177 ARG A O 1
ATOM 1306 N N . GLY A 1 178 ? 31.447 27.338 -9.982 1.00 33.50 178 GLY A N 1
ATOM 1307 C CA . GLY A 1 178 ? 30.995 27.758 -8.639 1.00 33.50 178 GLY A CA 1
ATOM 1308 C C . GLY A 1 178 ? 29.686 28.529 -8.406 1.00 33.50 178 GLY A C 1
ATOM 1309 O O . GLY A 1 178 ? 29.378 28.777 -7.248 1.00 33.50 178 GLY A O 1
ATOM 1310 N N . GLU A 1 179 ? 28.915 28.910 -9.419 1.00 34.12 179 GLU A N 1
ATOM 1311 C CA . GLU A 1 179 ? 27.696 29.711 -9.275 1.00 34.12 179 GLU A CA 1
ATOM 1312 C C . GLU A 1 179 ? 26.662 29.279 -10.322 1.00 34.12 179 GLU A C 1
ATOM 1314 O O . GLU A 1 179 ? 26.868 29.535 -11.502 1.00 34.12 179 GLU A O 1
ATOM 1319 N N . GLY A 1 180 ? 25.568 28.652 -9.864 1.00 38.56 180 GLY A N 1
ATOM 1320 C CA . GLY A 1 180 ? 24.237 28.590 -10.498 1.00 38.56 180 GLY A CA 1
ATOM 1321 C C . GLY A 1 180 ? 24.087 28.054 -11.942 1.00 38.56 180 GLY A C 1
ATOM 1322 O O . GLY A 1 180 ? 25.004 28.097 -12.758 1.00 38.56 180 GLY A O 1
ATOM 1323 N N . PRO A 1 181 ? 22.896 27.547 -12.317 1.00 36.53 181 PRO A N 1
ATOM 1324 C CA . PRO A 1 181 ? 22.614 27.163 -13.699 1.00 36.53 181 PRO A CA 1
ATOM 1325 C C . PRO A 1 181 ? 22.624 28.400 -14.612 1.00 36.53 181 PRO A C 1
ATOM 1327 O O . PRO A 1 181 ? 21.957 29.398 -14.335 1.00 36.53 181 PRO A O 1
ATOM 1330 N N . ARG A 1 182 ? 23.363 28.343 -15.728 1.00 36.09 182 ARG A N 1
ATOM 1331 C CA . ARG A 1 182 ? 23.228 29.332 -16.804 1.00 36.09 182 ARG A CA 1
ATOM 1332 C C . ARG A 1 182 ? 22.036 28.911 -17.661 1.00 36.09 182 ARG A C 1
ATOM 1334 O O . ARG A 1 182 ? 22.148 27.955 -18.419 1.00 36.09 182 ARG A O 1
ATOM 1341 N N . VAL A 1 183 ? 20.924 29.636 -17.554 1.00 34.75 183 VAL A N 1
ATOM 1342 C CA . VAL A 1 183 ? 19.897 29.662 -18.607 1.00 34.75 183 VAL A CA 1
ATOM 1343 C C . VAL A 1 183 ? 20.615 30.102 -19.898 1.00 34.75 183 VAL A C 1
ATOM 1345 O O . VAL A 1 183 ? 21.277 31.151 -19.867 1.00 34.75 183 VAL A O 1
ATOM 1348 N N . PRO A 1 184 ? 20.608 29.317 -20.995 1.00 38.38 184 PRO A N 1
ATOM 1349 C CA . PRO A 1 184 ? 21.123 29.796 -22.275 1.00 38.38 184 PRO A CA 1
ATOM 1350 C C . PRO A 1 184 ? 20.291 31.015 -22.699 1.00 38.38 184 PRO A C 1
ATOM 1352 O O . PRO A 1 184 ? 19.130 31.093 -22.325 1.00 38.38 184 PRO A O 1
ATOM 1355 N N . ASP A 1 185 ? 20.911 31.979 -23.387 1.00 37.81 185 ASP A N 1
ATOM 1356 C CA . ASP A 1 185 ? 20.367 33.280 -23.824 1.00 37.81 185 ASP A CA 1
ATOM 1357 C C . ASP A 1 185 ? 18.848 33.486 -23.708 1.00 37.81 185 ASP A C 1
ATOM 1359 O O . ASP A 1 185 ? 18.095 32.697 -24.247 1.00 37.81 185 ASP A O 1
ATOM 1363 N N . LYS A 1 186 ? 18.463 34.602 -23.071 1.00 34.38 186 LYS A N 1
ATOM 1364 C CA . LYS A 1 186 ? 17.169 35.309 -22.867 1.00 34.38 186 LYS A CA 1
ATOM 1365 C C . LYS A 1 186 ? 15.844 34.895 -23.574 1.00 34.38 186 LYS A C 1
ATOM 1367 O O . LYS A 1 186 ? 14.834 35.487 -23.217 1.00 34.38 186 LYS A O 1
ATOM 1372 N N . ASP A 1 187 ? 15.798 33.910 -24.466 1.00 39.53 187 ASP A N 1
ATOM 1373 C CA . ASP A 1 187 ? 14.653 33.469 -25.279 1.00 39.53 187 ASP A CA 1
ATOM 1374 C C . ASP A 1 187 ? 14.406 31.935 -25.271 1.00 39.53 187 ASP A C 1
ATOM 1376 O O . ASP A 1 187 ? 13.789 31.397 -26.191 1.00 39.53 187 ASP A O 1
ATOM 1380 N N . VAL A 1 188 ? 14.870 31.176 -24.270 1.00 42.22 188 VAL A N 1
ATOM 1381 C CA . VAL A 1 188 ? 14.766 29.700 -24.306 1.00 42.22 188 VAL A CA 1
ATOM 1382 C C . VAL A 1 188 ? 13.430 29.163 -23.762 1.00 42.22 188 VAL A C 1
ATOM 1384 O O . VAL A 1 188 ? 13.094 29.365 -22.598 1.00 42.22 188 VAL A O 1
ATOM 1387 N N . ARG A 1 189 ? 12.709 28.413 -24.615 1.00 44.06 189 ARG A N 1
ATOM 1388 C CA . ARG A 1 189 ? 11.494 27.620 -24.314 1.00 44.06 189 ARG A CA 1
ATOM 1389 C C . ARG A 1 189 ? 11.777 26.184 -23.830 1.00 44.06 189 ARG A C 1
ATOM 1391 O O . ARG A 1 189 ? 10.833 25.478 -23.498 1.00 44.06 189 ARG A O 1
ATOM 1398 N N . SER A 1 190 ? 13.033 25.730 -23.816 1.00 45.34 190 SER A N 1
ATOM 1399 C CA . SER A 1 190 ? 13.382 24.335 -23.503 1.00 45.34 190 SER A CA 1
ATOM 1400 C C . SER A 1 190 ? 13.329 24.031 -22.008 1.00 45.34 190 SER A C 1
ATOM 1402 O O . SER A 1 190 ? 13.956 24.734 -21.211 1.00 45.34 190 SER A O 1
ATOM 1404 N N . ASN A 1 191 ? 12.678 22.929 -21.647 1.00 56.22 191 ASN A N 1
ATOM 1405 C CA . ASN A 1 191 ? 12.591 22.425 -20.284 1.00 56.22 191 ASN A CA 1
ATOM 1406 C C . ASN A 1 191 ? 13.223 21.030 -20.194 1.00 56.22 191 ASN A C 1
ATOM 1408 O O . ASN A 1 191 ? 12.915 20.154 -21.003 1.00 56.22 191 ASN A O 1
ATOM 1412 N N . ILE A 1 192 ? 14.062 20.807 -19.175 1.00 56.41 192 ILE A N 1
ATOM 1413 C CA . ILE A 1 192 ? 14.790 19.545 -18.932 1.00 56.41 192 ILE A CA 1
ATOM 1414 C C . ILE A 1 192 ? 13.887 18.311 -18.744 1.00 56.41 192 ILE A C 1
ATOM 1416 O O . ILE A 1 192 ? 14.350 17.175 -18.669 1.00 56.41 192 ILE A O 1
ATOM 1420 N N . TYR A 1 193 ? 12.585 18.559 -18.650 1.00 61.16 193 TYR A N 1
ATOM 1421 C CA . TYR A 1 193 ? 11.512 17.589 -18.478 1.00 61.16 193 TYR A CA 1
ATOM 1422 C C . TYR A 1 193 ? 10.705 17.345 -19.765 1.00 61.16 193 TYR A C 1
ATOM 1424 O O . TYR A 1 193 ? 9.754 16.567 -19.762 1.00 61.16 193 TYR A O 1
ATOM 1432 N N . ASP A 1 194 ? 11.097 17.961 -20.884 1.00 72.38 194 ASP A N 1
ATOM 1433 C CA . ASP A 1 194 ? 10.453 17.771 -22.183 1.00 72.38 194 ASP A CA 1
ATOM 1434 C C . ASP A 1 194 ? 11.150 16.674 -22.993 1.00 72.38 194 ASP A C 1
ATOM 1436 O O . ASP A 1 194 ? 12.364 16.706 -23.216 1.00 72.38 194 ASP A O 1
ATOM 1440 N N . LEU A 1 195 ? 10.356 15.721 -23.482 1.00 82.75 195 LEU A N 1
ATOM 1441 C CA . LEU A 1 195 ? 10.792 14.664 -24.394 1.00 82.75 195 LEU A CA 1
ATOM 1442 C C . LEU A 1 195 ? 10.842 15.160 -25.836 1.00 82.75 195 LEU A C 1
ATOM 1444 O O . LEU A 1 195 ? 9.859 15.694 -26.354 1.00 82.75 195 LEU A O 1
ATOM 1448 N N . GLN A 1 196 ? 11.961 14.896 -26.501 1.00 87.88 196 GLN A N 1
ATOM 1449 C CA . GLN A 1 196 ? 12.244 15.335 -27.861 1.00 87.88 196 GLN A CA 1
ATOM 1450 C C . GLN A 1 196 ? 12.563 14.136 -28.762 1.00 87.88 196 GLN A C 1
ATOM 1452 O O . GLN A 1 196 ? 13.387 13.291 -28.384 1.00 87.88 196 GLN A O 1
ATOM 1457 N N . PRO A 1 197 ? 11.966 14.038 -29.963 1.00 92.62 197 PRO A N 1
ATOM 1458 C CA . PRO A 1 197 ? 12.318 13.002 -30.928 1.00 92.62 197 PRO A CA 1
ATOM 1459 C C . PRO A 1 197 ? 13.785 13.109 -31.358 1.00 92.62 197 PRO A C 1
ATOM 1461 O O . PRO A 1 197 ? 14.236 14.170 -31.777 1.00 92.62 197 PRO A O 1
ATOM 1464 N N . GLN A 1 198 ? 14.520 11.999 -31.282 1.00 94.50 198 GLN A N 1
ATOM 1465 C CA . GLN A 1 198 ? 15.929 11.923 -31.698 1.00 94.50 198 GLN A CA 1
ATOM 1466 C C . GLN A 1 198 ? 16.130 11.052 -32.943 1.00 94.50 198 GLN A C 1
ATOM 1468 O O . GLN A 1 198 ? 17.107 11.214 -33.672 1.00 94.50 198 GLN A O 1
ATOM 1473 N N . MET A 1 199 ? 15.204 10.124 -33.196 1.00 95.81 199 MET A N 1
ATOM 1474 C CA . MET A 1 199 ? 15.186 9.302 -34.401 1.00 95.81 199 MET A CA 1
ATOM 1475 C C . MET A 1 199 ? 13.745 9.026 -34.822 1.00 95.81 199 MET A C 1
ATOM 1477 O O . MET A 1 199 ? 12.891 8.730 -33.981 1.00 95.81 199 MET A O 1
ATOM 1481 N N . TRP A 1 200 ? 13.470 9.058 -36.123 1.00 96.19 200 TRP A N 1
ATOM 1482 C CA . TRP A 1 200 ? 12.151 8.729 -36.664 1.00 96.19 200 TRP A CA 1
ATOM 1483 C C . TRP A 1 200 ? 12.236 8.102 -38.050 1.00 96.19 200 TRP A C 1
ATOM 1485 O O . TRP A 1 200 ? 13.274 8.086 -38.716 1.00 96.19 200 TRP A O 1
ATOM 1495 N N . THR A 1 201 ? 11.101 7.566 -38.471 1.00 96.38 201 THR A N 1
ATOM 1496 C CA . THR A 1 201 ? 10.857 7.084 -39.824 1.00 96.38 201 THR A CA 1
ATOM 1497 C C . THR A 1 201 ? 9.648 7.781 -40.412 1.00 96.38 201 THR A C 1
ATOM 1499 O O . THR A 1 201 ? 8.796 8.296 -39.689 1.00 96.38 201 THR A O 1
ATOM 1502 N N . TYR A 1 202 ? 9.586 7.819 -41.733 1.00 96.50 202 TYR A N 1
ATOM 1503 C CA . TYR A 1 202 ? 8.519 8.470 -42.466 1.00 96.50 202 TYR A CA 1
ATOM 1504 C C . TYR A 1 202 ? 8.257 7.709 -43.762 1.00 96.50 202 TYR A C 1
ATOM 1506 O O . TYR A 1 202 ? 9.184 7.423 -44.524 1.00 96.50 202 TYR A O 1
ATOM 1514 N N . GLU A 1 203 ? 6.994 7.368 -43.998 1.00 95.62 203 GLU A N 1
ATOM 1515 C CA . GLU A 1 203 ? 6.527 6.862 -45.285 1.00 95.62 203 GLU A CA 1
ATOM 1516 C C . GLU A 1 203 ? 5.722 7.974 -45.961 1.00 95.62 203 GLU A C 1
ATOM 1518 O O . GLU A 1 203 ? 4.646 8.348 -45.492 1.00 95.62 203 GLU A O 1
ATOM 1523 N N . GLY A 1 204 ? 6.272 8.542 -47.035 1.00 89.00 204 GLY A N 1
ATOM 1524 C CA . GLY A 1 204 ? 5.614 9.627 -47.758 1.00 89.00 204 GLY A CA 1
ATOM 1525 C C . GLY A 1 204 ? 4.460 9.145 -48.631 1.00 89.00 204 GLY A C 1
ATOM 1526 O O . GLY A 1 204 ? 4.315 7.954 -48.911 1.00 89.00 204 GLY A O 1
ATOM 1527 N N . GLU A 1 205 ? 3.654 10.087 -49.122 1.00 84.94 205 GLU A N 1
ATOM 1528 C CA . GLU A 1 205 ? 2.509 9.791 -50.001 1.00 84.94 205 GLU A CA 1
ATOM 1529 C C . GLU A 1 205 ? 2.938 9.081 -51.296 1.00 84.94 205 GLU A C 1
ATOM 1531 O O . GLU A 1 205 ? 2.251 8.178 -51.777 1.00 84.94 205 GLU A O 1
ATOM 1536 N N . ASP A 1 206 ? 4.141 9.390 -51.784 1.00 82.44 206 ASP A N 1
ATOM 1537 C CA . ASP A 1 206 ? 4.773 8.750 -52.941 1.00 82.44 206 ASP A CA 1
ATOM 1538 C C . ASP A 1 206 ? 5.400 7.376 -52.620 1.00 82.44 206 ASP A C 1
ATOM 1540 O O . ASP A 1 206 ? 6.138 6.795 -53.422 1.00 82.44 206 ASP A O 1
ATOM 1544 N N . LYS A 1 207 ? 5.102 6.818 -51.438 1.00 86.31 207 LYS A N 1
ATOM 1545 C CA . LYS A 1 207 ? 5.598 5.527 -50.931 1.00 86.31 207 LYS A CA 1
ATOM 1546 C C . LYS A 1 207 ? 7.120 5.457 -50.806 1.00 86.31 207 LYS A C 1
ATOM 1548 O O . LYS A 1 207 ? 7.684 4.353 -50.801 1.00 86.31 207 LYS A O 1
ATOM 1553 N N . HIS A 1 208 ? 7.812 6.593 -50.753 1.00 95.75 208 HIS A N 1
ATOM 1554 C CA . HIS A 1 208 ? 9.213 6.617 -50.353 1.00 95.75 208 HIS A CA 1
ATOM 1555 C C . HIS A 1 208 ? 9.333 6.393 -48.855 1.00 95.75 208 HIS A C 1
ATOM 1557 O O . HIS A 1 208 ? 8.395 6.623 -48.094 1.00 95.75 208 HIS A O 1
ATOM 1563 N N . ARG A 1 209 ? 10.506 5.926 -48.446 1.00 97.69 209 ARG A N 1
ATOM 1564 C CA . ARG A 1 209 ? 10.831 5.674 -47.049 1.00 97.69 209 ARG A CA 1
ATOM 1565 C C . ARG A 1 209 ? 12.003 6.542 -46.653 1.00 97.69 209 ARG A C 1
ATOM 1567 O O . ARG A 1 209 ? 13.064 6.451 -47.272 1.00 97.69 209 ARG A O 1
ATOM 1574 N N . ALA A 1 210 ? 11.806 7.355 -45.627 1.00 97.81 210 ALA A N 1
ATOM 1575 C CA . ALA A 1 210 ? 12.854 8.146 -45.014 1.00 97.81 210 ALA A CA 1
ATOM 1576 C C . ALA A 1 210 ? 13.095 7.697 -43.568 1.00 97.81 210 ALA A C 1
ATOM 1578 O O . ALA A 1 210 ? 12.157 7.380 -42.839 1.00 97.81 210 ALA A O 1
ATOM 1579 N N . SER A 1 211 ? 14.356 7.668 -43.150 1.00 97.88 211 SER A N 1
ATOM 1580 C CA . SER A 1 211 ? 14.760 7.473 -41.758 1.00 97.88 211 SER A CA 1
ATOM 1581 C C . SER A 1 211 ? 15.711 8.591 -41.360 1.00 97.88 211 SER A C 1
ATOM 1583 O O . SER A 1 211 ? 16.604 8.938 -42.131 1.00 97.88 211 SER A O 1
ATOM 1585 N N . VAL A 1 212 ? 15.520 9.152 -40.170 1.00 98.00 212 VAL A N 1
ATOM 1586 C CA . VAL A 1 212 ? 16.377 10.203 -39.622 1.00 98.00 212 VAL A CA 1
ATOM 1587 C C . VAL A 1 212 ? 17.007 9.717 -38.324 1.00 98.00 212 VAL A C 1
ATOM 1589 O O . VAL A 1 212 ? 16.312 9.204 -37.447 1.00 98.00 212 VAL A O 1
ATOM 1592 N N . ILE A 1 213 ? 18.327 9.872 -38.224 1.00 97.06 213 ILE A N 1
ATOM 1593 C CA . ILE A 1 213 ? 19.152 9.522 -37.066 1.00 97.06 213 ILE A CA 1
ATOM 1594 C C . ILE A 1 213 ? 19.991 10.752 -36.718 1.00 97.06 213 ILE A C 1
ATOM 1596 O O . ILE A 1 213 ? 20.947 11.073 -37.418 1.00 97.06 213 ILE A O 1
ATOM 1600 N N . LEU A 1 214 ? 19.639 11.478 -35.659 1.00 96.06 214 LEU A N 1
ATOM 1601 C CA . LEU A 1 214 ? 20.288 12.765 -35.382 1.00 96.06 214 LEU A CA 1
ATOM 1602 C C . LEU A 1 214 ? 21.690 12.638 -34.773 1.00 96.06 214 LEU A C 1
ATOM 1604 O O . LEU A 1 214 ? 22.484 13.575 -34.825 1.00 96.06 214 LEU A O 1
ATOM 1608 N N . GLN A 1 215 ? 22.017 11.475 -34.224 1.00 93.25 215 GLN A N 1
ATOM 1609 C CA . GLN A 1 215 ? 23.317 11.220 -33.621 1.00 93.25 215 GLN A CA 1
ATOM 1610 C C . GLN A 1 215 ? 24.415 11.151 -34.690 1.00 93.25 215 GLN A C 1
ATOM 1612 O O . GLN A 1 215 ? 24.244 10.529 -35.742 1.00 93.25 215 GLN A O 1
ATOM 1617 N N . GLY A 1 216 ? 25.549 11.798 -34.422 1.00 89.31 216 GLY A N 1
ATOM 1618 C CA . GLY A 1 216 ? 26.543 12.104 -35.452 1.00 89.31 216 GLY A CA 1
ATOM 1619 C C . GLY A 1 216 ? 27.996 12.091 -34.998 1.00 89.31 216 GLY A C 1
ATOM 1620 O O . GLY A 1 216 ? 28.885 12.122 -35.855 1.00 89.31 216 GLY A O 1
ATOM 1621 N N . ALA A 1 217 ? 28.267 12.023 -33.691 1.00 89.44 217 ALA A N 1
ATOM 1622 C CA . ALA A 1 217 ? 29.638 11.980 -33.202 1.00 89.44 217 ALA A CA 1
ATOM 1623 C C . ALA A 1 217 ? 30.350 10.685 -33.662 1.00 89.44 217 ALA A C 1
ATOM 1625 O O . ALA A 1 217 ? 29.716 9.627 -33.727 1.00 89.44 217 ALA A O 1
ATOM 1626 N N . PRO A 1 218 ? 31.659 10.716 -33.984 1.00 87.12 218 PRO A N 1
ATOM 1627 C CA . PRO A 1 218 ? 32.382 9.531 -34.455 1.00 87.12 218 PRO A CA 1
ATOM 1628 C C . PRO A 1 218 ? 32.285 8.328 -33.505 1.00 87.12 218 PRO A C 1
ATOM 1630 O O . PRO A 1 218 ? 32.077 7.203 -33.960 1.00 87.12 218 PRO A O 1
ATOM 1633 N N . GLU A 1 219 ? 32.397 8.566 -32.195 1.00 88.19 219 GLU A N 1
ATOM 1634 C CA . GLU A 1 219 ? 32.220 7.558 -31.147 1.00 88.19 219 GLU A CA 1
ATOM 1635 C C . GLU A 1 219 ? 30.813 6.947 -31.162 1.00 88.19 219 GLU A C 1
ATOM 1637 O O . GLU A 1 219 ? 30.659 5.730 -31.036 1.00 88.19 219 GLU A O 1
ATOM 1642 N N . THR A 1 220 ? 29.796 7.771 -31.410 1.00 92.00 220 THR A N 1
ATOM 1643 C CA . THR A 1 220 ? 28.403 7.343 -31.474 1.00 92.00 220 THR A CA 1
ATOM 1644 C C . THR A 1 220 ? 28.116 6.499 -32.702 1.00 92.00 220 THR A C 1
ATOM 1646 O O . THR A 1 220 ? 27.514 5.434 -32.596 1.00 92.00 220 THR A O 1
ATOM 1649 N N . LEU A 1 221 ? 28.584 6.925 -33.874 1.00 91.38 221 LEU A N 1
ATOM 1650 C CA . LEU A 1 221 ? 28.404 6.171 -35.116 1.00 91.38 221 LEU A CA 1
ATOM 1651 C C . LEU A 1 221 ? 29.145 4.822 -35.088 1.00 91.38 221 LEU A C 1
ATOM 1653 O O . LEU A 1 221 ? 28.761 3.888 -35.793 1.00 91.38 221 LEU A O 1
ATOM 1657 N N . ALA A 1 222 ? 30.187 4.699 -34.258 1.00 88.81 222 ALA A N 1
ATOM 1658 C CA . ALA A 1 222 ? 30.891 3.445 -34.003 1.00 88.81 222 ALA A CA 1
ATOM 1659 C C . ALA A 1 222 ? 30.190 2.542 -32.965 1.00 88.81 222 ALA A C 1
ATOM 1661 O O . ALA A 1 222 ? 30.546 1.363 -32.849 1.00 88.81 222 ALA A O 1
ATOM 1662 N N . HIS A 1 223 ? 29.192 3.041 -32.232 1.00 93.19 223 HIS A N 1
ATOM 1663 C CA . HIS A 1 223 ? 28.416 2.237 -31.293 1.00 93.19 223 HIS A CA 1
ATOM 1664 C C . HIS A 1 223 ? 27.623 1.150 -32.038 1.00 93.19 223 HIS A C 1
ATOM 1666 O O . HIS A 1 223 ? 26.980 1.424 -33.054 1.00 93.19 223 HIS A O 1
ATOM 1672 N N . ALA A 1 224 ? 27.652 -0.093 -31.541 1.00 92.88 224 ALA A N 1
ATOM 1673 C CA . ALA A 1 224 ? 27.072 -1.247 -32.239 1.00 92.88 224 ALA A CA 1
ATOM 1674 C C . ALA A 1 224 ? 25.577 -1.068 -32.550 1.00 92.88 224 ALA A C 1
ATOM 1676 O O . ALA A 1 224 ? 25.140 -1.356 -33.668 1.00 92.88 224 ALA A O 1
ATOM 1677 N N . SER A 1 225 ? 24.811 -0.514 -31.603 1.00 94.12 225 SER A N 1
ATOM 1678 C CA . SER A 1 225 ? 23.386 -0.233 -31.804 1.00 94.12 225 SER A CA 1
ATOM 1679 C C . SER A 1 225 ? 23.150 0.808 -32.895 1.00 94.12 225 SER A C 1
ATOM 1681 O O . SER A 1 225 ? 22.378 0.555 -33.810 1.00 94.12 225 SER A O 1
ATOM 1683 N N . VAL A 1 226 ? 23.862 1.941 -32.865 1.00 94.31 226 VAL A N 1
ATOM 1684 C CA . VAL A 1 226 ? 23.662 3.037 -33.831 1.00 94.31 226 VAL A CA 1
ATOM 1685 C C . VAL A 1 226 ? 24.085 2.612 -35.233 1.00 94.31 226 VAL A C 1
ATOM 1687 O O . VAL A 1 226 ? 23.342 2.825 -36.190 1.00 94.31 226 VAL A O 1
ATOM 1690 N N . ARG A 1 227 ? 25.224 1.921 -35.361 1.00 93.31 227 ARG A N 1
ATOM 1691 C CA . ARG A 1 227 ? 25.647 1.324 -36.633 1.00 93.31 227 ARG A CA 1
ATOM 1692 C C . ARG A 1 227 ? 24.585 0.370 -37.178 1.00 93.31 227 ARG A C 1
ATOM 1694 O O . ARG A 1 227 ? 24.252 0.442 -38.358 1.00 93.31 227 ARG A O 1
ATOM 1701 N N . THR A 1 228 ? 24.027 -0.493 -36.333 1.00 95.62 228 THR A N 1
ATOM 1702 C CA . THR A 1 228 ? 22.967 -1.422 -36.748 1.00 95.62 228 THR A CA 1
ATOM 1703 C C . THR A 1 228 ? 21.695 -0.689 -37.161 1.00 95.62 228 THR A C 1
ATOM 1705 O O . THR A 1 228 ? 21.097 -1.051 -38.171 1.00 95.62 228 THR A O 1
ATOM 1708 N N . PHE A 1 229 ? 21.306 0.370 -36.446 1.00 96.06 229 PHE A N 1
ATOM 1709 C CA . PHE A 1 229 ? 20.161 1.198 -36.822 1.00 96.06 229 PHE A CA 1
ATOM 1710 C C . PHE A 1 229 ? 20.367 1.823 -38.200 1.00 96.06 229 PHE A C 1
ATOM 1712 O O . PHE A 1 229 ? 19.486 1.701 -39.039 1.00 96.06 229 PHE A O 1
ATOM 1719 N N . ILE A 1 230 ? 21.550 2.371 -38.494 1.00 96.25 230 ILE A N 1
ATOM 1720 C CA . ILE A 1 230 ? 21.881 2.917 -39.821 1.00 96.25 230 ILE A CA 1
ATOM 1721 C C . ILE A 1 230 ? 21.759 1.841 -40.910 1.00 96.25 230 ILE A C 1
ATOM 1723 O O . ILE A 1 230 ? 21.129 2.067 -41.944 1.00 96.25 230 ILE A O 1
ATOM 1727 N N . LEU A 1 231 ? 22.331 0.655 -40.686 1.00 96.81 231 LEU A N 1
ATOM 1728 C CA . LEU A 1 231 ? 22.304 -0.445 -41.657 1.00 96.81 231 LEU A CA 1
ATOM 1729 C C . LEU A 1 231 ? 20.877 -0.956 -41.909 1.00 96.81 231 LEU A C 1
ATOM 1731 O O . LEU A 1 231 ? 20.486 -1.160 -43.062 1.00 96.81 231 LEU A O 1
ATOM 1735 N N . ARG A 1 232 ? 20.073 -1.081 -40.848 1.00 97.31 232 ARG A N 1
ATOM 1736 C CA . ARG A 1 232 ? 18.651 -1.422 -40.949 1.00 97.31 232 ARG A CA 1
ATOM 1737 C C . ARG A 1 232 ? 17.836 -0.317 -41.604 1.00 97.31 232 ARG A C 1
ATOM 1739 O O . ARG A 1 232 ? 16.942 -0.637 -42.379 1.00 97.31 232 ARG A O 1
ATOM 1746 N N . SER A 1 233 ? 18.146 0.957 -41.360 1.00 97.69 233 SER A N 1
ATOM 1747 C CA . SER A 1 233 ? 17.515 2.091 -42.043 1.00 97.69 233 SER A CA 1
ATOM 1748 C C . SER A 1 233 ? 17.755 2.026 -43.546 1.00 97.69 233 SER A C 1
ATOM 1750 O O . SER A 1 233 ? 16.815 2.223 -44.309 1.00 97.69 233 SER A O 1
ATOM 1752 N N . VAL A 1 234 ? 18.969 1.678 -43.990 1.00 97.81 234 VAL A N 1
ATOM 1753 C CA . VAL A 1 234 ? 19.275 1.498 -45.420 1.00 97.81 234 VAL A CA 1
ATOM 1754 C C . VAL A 1 234 ? 18.476 0.339 -46.015 1.00 97.81 234 VAL A C 1
ATOM 1756 O O . VAL A 1 234 ? 17.849 0.506 -47.060 1.00 97.81 234 VAL A O 1
ATOM 1759 N N . ALA A 1 235 ? 18.447 -0.820 -45.352 1.00 97.50 235 ALA A N 1
ATOM 1760 C CA . ALA A 1 235 ? 17.675 -1.974 -45.817 1.00 97.50 235 ALA A CA 1
ATOM 1761 C C . ALA A 1 235 ? 16.163 -1.685 -45.856 1.00 97.50 235 ALA A C 1
ATOM 1763 O O . ALA A 1 235 ? 15.492 -1.989 -46.843 1.00 97.50 235 ALA A O 1
ATOM 1764 N N . TRP A 1 236 ? 15.634 -1.053 -44.807 1.00 97.62 236 TRP A N 1
ATOM 1765 C CA . TRP A 1 236 ? 14.224 -0.693 -44.680 1.00 97.62 236 TRP A CA 1
ATOM 1766 C C . TRP A 1 236 ? 13.803 0.356 -45.716 1.00 97.62 236 TRP A C 1
ATOM 1768 O O . TRP A 1 236 ? 12.779 0.174 -46.385 1.00 97.62 236 TRP A O 1
ATOM 1778 N N . ALA A 1 237 ? 14.614 1.404 -45.907 1.00 97.38 237 ALA A N 1
ATOM 1779 C CA . ALA A 1 237 ? 14.386 2.443 -46.910 1.00 97.38 237 ALA A CA 1
ATOM 1780 C C . ALA A 1 237 ? 14.492 1.893 -48.341 1.00 97.38 237 ALA A C 1
ATOM 1782 O O . ALA A 1 237 ? 13.704 2.266 -49.207 1.00 97.38 237 ALA A O 1
ATOM 1783 N N . GLY A 1 238 ? 15.399 0.934 -48.559 1.00 96.12 238 GLY A N 1
ATOM 1784 C CA . GLY A 1 238 ? 15.523 0.152 -49.791 1.00 96.12 238 GLY A CA 1
ATOM 1785 C C . GLY A 1 238 ? 14.452 -0.928 -49.977 1.00 96.12 238 GLY A C 1
ATOM 1786 O O . GLY A 1 238 ? 14.505 -1.660 -50.961 1.00 96.12 238 GLY A O 1
ATOM 1787 N N . LYS A 1 239 ? 13.485 -1.035 -49.052 1.00 94.94 239 LYS A N 1
ATOM 1788 C CA . LYS A 1 239 ? 12.359 -1.988 -49.085 1.00 94.94 239 LYS A CA 1
ATOM 1789 C C . LYS A 1 239 ? 12.795 -3.457 -49.165 1.00 94.94 239 LYS A C 1
ATOM 1791 O O . LYS A 1 239 ? 12.092 -4.279 -49.750 1.00 94.94 239 LYS A O 1
ATOM 1796 N N . LEU A 1 240 ? 13.933 -3.795 -48.558 1.00 94.44 240 LEU A N 1
ATOM 1797 C CA . LEU A 1 240 ? 14.344 -5.186 -48.392 1.00 94.44 240 LEU A CA 1
ATOM 1798 C C . LEU A 1 240 ? 13.435 -5.893 -47.380 1.00 94.44 240 LEU A C 1
ATOM 1800 O O . LEU A 1 240 ? 13.026 -5.301 -46.382 1.00 94.44 240 LEU A O 1
ATOM 1804 N N . GLU A 1 241 ? 13.150 -7.172 -47.625 1.00 90.88 241 GLU A N 1
ATOM 1805 C CA . GLU A 1 241 ? 12.323 -7.997 -46.734 1.00 90.88 241 GLU A CA 1
ATOM 1806 C C . GLU A 1 241 ? 13.011 -8.232 -45.380 1.00 90.88 241 GLU A C 1
ATOM 1808 O O . GLU A 1 241 ? 12.386 -8.113 -44.328 1.00 90.88 241 GLU A O 1
ATOM 1813 N N . ASN A 1 242 ? 14.321 -8.501 -45.397 1.00 93.81 242 ASN A N 1
ATOM 1814 C CA . ASN A 1 242 ? 15.127 -8.653 -44.192 1.00 93.81 242 ASN A CA 1
ATOM 1815 C C . ASN A 1 242 ? 15.919 -7.371 -43.896 1.00 93.81 242 ASN A C 1
ATOM 1817 O O . ASN A 1 242 ? 16.914 -7.073 -44.562 1.00 93.81 242 ASN A O 1
ATOM 1821 N N . VAL A 1 243 ? 15.530 -6.637 -42.855 1.00 94.56 243 VAL A N 1
ATOM 1822 C CA . VAL A 1 243 ? 16.247 -5.423 -42.427 1.00 94.56 243 VAL A CA 1
ATOM 1823 C C . VAL A 1 243 ? 17.660 -5.702 -41.903 1.00 94.56 243 VAL A C 1
ATOM 1825 O O . VAL A 1 243 ? 18.506 -4.816 -41.952 1.00 94.56 243 VAL A O 1
ATOM 1828 N N . ASP A 1 244 ? 17.955 -6.934 -41.477 1.00 95.81 244 ASP A N 1
ATOM 1829 C CA . ASP A 1 244 ? 19.277 -7.344 -40.986 1.00 95.81 244 ASP A CA 1
ATOM 1830 C C . ASP A 1 244 ? 20.264 -7.717 -42.100 1.00 95.81 244 ASP A C 1
ATOM 1832 O O . ASP A 1 244 ? 21.386 -8.119 -41.803 1.00 95.81 244 ASP A O 1
ATOM 1836 N N . THR A 1 245 ? 19.882 -7.568 -43.377 1.00 95.12 245 THR A N 1
ATOM 1837 C CA . THR A 1 245 ? 20.700 -7.962 -44.545 1.00 95.12 245 THR A CA 1
ATOM 1838 C C . THR A 1 245 ? 22.141 -7.444 -44.476 1.00 95.12 245 THR A C 1
ATOM 1840 O O . THR A 1 245 ? 23.070 -8.159 -44.849 1.00 95.12 245 THR A O 1
ATOM 1843 N N . PHE A 1 246 ? 22.340 -6.218 -43.986 1.00 95.62 246 PHE A N 1
ATOM 1844 C CA . PHE A 1 246 ? 23.660 -5.582 -43.908 1.00 95.62 246 PHE A CA 1
ATOM 1845 C C . PHE A 1 246 ? 24.286 -5.620 -42.508 1.00 95.62 246 PHE A C 1
ATOM 1847 O O . PHE A 1 246 ? 25.425 -5.185 -42.339 1.00 95.62 246 PHE A O 1
ATOM 1854 N N . SER A 1 247 ? 23.560 -6.114 -41.505 1.00 94.19 247 SER A N 1
ATOM 1855 C CA . SER A 1 247 ? 23.982 -6.119 -40.104 1.00 94.19 247 SER A CA 1
ATOM 1856 C C . SER A 1 247 ? 24.966 -7.254 -39.815 1.00 94.19 247 SER A C 1
ATOM 1858 O O . SER A 1 247 ? 24.873 -8.354 -40.362 1.00 94.19 247 SER 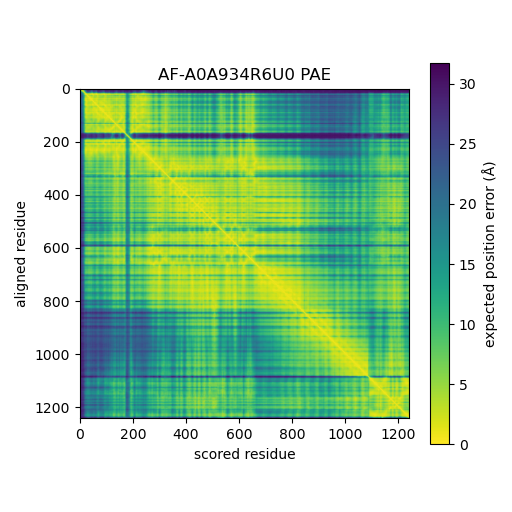A O 1
ATOM 1860 N N . VAL A 1 248 ? 25.907 -7.024 -38.897 1.00 89.69 248 VAL A N 1
ATOM 1861 C CA . VAL A 1 248 ? 26.856 -8.058 -38.458 1.00 89.69 248 VAL A CA 1
ATOM 1862 C C . VAL A 1 248 ? 26.269 -8.829 -37.276 1.00 89.69 248 VAL A C 1
ATOM 1864 O O . VAL A 1 248 ? 25.744 -8.232 -36.340 1.00 89.69 248 VAL A O 1
ATOM 1867 N N . LYS A 1 249 ? 26.410 -10.163 -37.270 1.00 90.50 249 LYS A N 1
ATOM 1868 C CA . LYS A 1 249 ? 25.883 -11.037 -36.198 1.00 90.50 249 LYS A CA 1
ATOM 1869 C C . LYS A 1 249 ? 26.313 -10.617 -34.788 1.00 90.50 249 LYS A C 1
ATOM 1871 O O . LYS A 1 249 ? 25.520 -10.725 -33.860 1.00 90.50 249 LYS A O 1
ATOM 1876 N N . ALA A 1 250 ? 27.554 -10.155 -34.633 1.00 90.19 250 ALA A N 1
ATOM 1877 C CA . ALA A 1 250 ? 28.073 -9.685 -33.352 1.00 90.19 250 ALA A CA 1
ATOM 1878 C C . ALA A 1 250 ? 27.319 -8.445 -32.844 1.00 90.19 250 ALA A C 1
ATOM 1880 O O . ALA A 1 250 ? 26.961 -8.405 -31.673 1.00 90.19 250 ALA A O 1
ATOM 1881 N N . ASP A 1 251 ? 27.010 -7.485 -33.722 1.00 91.50 251 ASP A N 1
ATOM 1882 C CA . ASP A 1 251 ? 26.260 -6.283 -33.344 1.00 91.50 251 ASP A CA 1
ATOM 1883 C C . ASP A 1 251 ? 24.821 -6.641 -32.956 1.00 91.50 251 ASP A C 1
ATOM 1885 O O . ASP A 1 251 ? 24.348 -6.228 -31.895 1.00 91.50 251 ASP A O 1
ATOM 1889 N N . LEU A 1 252 ? 24.166 -7.500 -33.751 1.00 93.19 252 LEU A N 1
ATOM 1890 C CA . LEU A 1 252 ? 22.817 -8.007 -33.468 1.00 93.19 252 LEU A CA 1
ATOM 1891 C C . LEU A 1 252 ? 22.724 -8.670 -32.086 1.00 93.19 252 LEU A C 1
ATOM 1893 O O . LEU A 1 252 ? 21.765 -8.437 -31.356 1.00 93.19 252 LEU A O 1
ATOM 1897 N N . ALA A 1 253 ? 23.747 -9.434 -31.690 1.00 90.81 253 ALA A N 1
ATOM 1898 C CA . ALA A 1 253 ? 23.809 -10.095 -30.384 1.00 90.81 253 ALA A CA 1
ATOM 1899 C C . ALA A 1 253 ? 23.973 -9.126 -29.193 1.00 90.81 253 ALA A C 1
ATOM 1901 O O . ALA A 1 253 ? 23.811 -9.535 -28.040 1.00 90.81 253 ALA A O 1
ATOM 1902 N N . THR A 1 254 ? 24.304 -7.856 -29.450 1.00 89.94 254 THR A N 1
ATOM 1903 C CA . THR A 1 254 ? 24.495 -6.822 -28.418 1.00 89.94 254 THR A CA 1
ATOM 1904 C C . THR A 1 254 ? 23.354 -5.817 -28.332 1.00 89.94 254 THR A C 1
ATOM 1906 O O . THR A 1 254 ? 23.294 -5.092 -27.348 1.00 89.94 254 THR A O 1
ATOM 1909 N N . LEU A 1 255 ? 22.415 -5.790 -29.288 1.00 92.06 255 LEU A N 1
ATOM 1910 C CA . LEU A 1 255 ? 21.336 -4.787 -29.320 1.00 92.06 255 LEU A CA 1
ATOM 1911 C C . LEU A 1 255 ? 20.499 -4.754 -28.041 1.00 92.06 255 LEU A C 1
ATOM 1913 O O . LEU A 1 255 ? 20.116 -3.674 -27.593 1.00 92.06 255 LEU A O 1
ATOM 1917 N N . ARG A 1 256 ? 20.243 -5.929 -27.457 1.00 91.81 256 ARG A N 1
ATOM 1918 C CA . ARG A 1 256 ? 19.461 -6.072 -26.226 1.00 91.81 256 ARG A CA 1
ATOM 1919 C C . ARG A 1 256 ? 20.239 -5.651 -24.976 1.00 91.81 256 ARG A C 1
ATOM 1921 O O . ARG A 1 256 ? 19.630 -5.124 -24.052 1.00 91.81 256 ARG A O 1
ATOM 1928 N N . TYR A 1 257 ? 21.560 -5.838 -24.977 1.00 93.38 257 TYR A N 1
ATOM 1929 C CA . TYR A 1 257 ? 22.476 -5.488 -23.881 1.00 93.38 257 TYR A CA 1
ATOM 1930 C C . TYR A 1 257 ? 23.602 -4.568 -24.391 1.00 93.38 257 TYR A C 1
ATOM 1932 O O . TYR A 1 257 ? 24.767 -4.985 -24.448 1.00 93.38 257 TYR A O 1
ATOM 1940 N N . PRO A 1 258 ? 23.262 -3.353 -24.855 1.00 93.00 258 PRO A N 1
ATOM 1941 C CA . PRO A 1 258 ? 24.228 -2.417 -25.412 1.00 93.00 258 PRO A CA 1
ATOM 1942 C C . PRO A 1 258 ? 25.128 -1.830 -24.319 1.00 93.00 258 PRO A C 1
ATOM 1944 O O . PRO A 1 258 ? 24.754 -1.764 -23.146 1.00 93.00 258 PRO A O 1
ATOM 1947 N N . ALA A 1 259 ? 26.310 -1.340 -24.703 1.00 91.44 259 ALA A N 1
ATOM 1948 C CA . ALA A 1 259 ? 27.123 -0.543 -23.789 1.00 91.44 259 ALA A CA 1
ATOM 1949 C C . ALA A 1 259 ? 26.339 0.715 -23.367 1.00 91.44 259 ALA A C 1
ATOM 1951 O O . ALA A 1 259 ? 25.715 1.360 -24.202 1.00 91.44 259 ALA A O 1
ATOM 1952 N N . GLY A 1 260 ? 26.338 1.030 -22.069 1.00 89.00 260 GLY A N 1
ATOM 1953 C CA . GLY A 1 260 ? 25.520 2.115 -21.511 1.00 89.00 260 GLY A CA 1
ATOM 1954 C C . GLY A 1 260 ? 24.040 1.766 -21.295 1.00 89.00 260 GLY A C 1
ATOM 1955 O O . GLY A 1 260 ? 23.296 2.616 -20.824 1.00 89.00 260 GLY A O 1
ATOM 1956 N N . GLY A 1 261 ? 23.591 0.551 -21.628 1.00 91.81 261 GLY A N 1
ATOM 1957 C CA . GLY A 1 261 ? 22.225 0.077 -21.374 1.00 91.81 261 GLY A CA 1
ATOM 1958 C C . GLY A 1 261 ? 22.144 -0.979 -20.262 1.00 91.81 261 GLY A C 1
ATOM 1959 O O . GLY A 1 261 ? 23.020 -1.022 -19.394 1.00 91.81 261 GLY A O 1
ATOM 1960 N N . PRO A 1 262 ? 21.110 -1.842 -20.275 1.00 93.06 262 PRO A N 1
ATOM 1961 C CA . PRO A 1 262 ? 20.954 -2.896 -19.278 1.00 93.06 262 PRO A CA 1
ATOM 1962 C C . PRO A 1 262 ? 22.102 -3.909 -19.357 1.00 93.06 262 PRO A C 1
ATOM 1964 O O . PRO A 1 262 ? 22.531 -4.311 -20.443 1.00 93.06 262 PRO A O 1
ATOM 1967 N N . LEU A 1 263 ? 22.570 -4.370 -18.197 1.00 94.38 263 LEU A N 1
ATOM 1968 C CA . LEU A 1 263 ? 23.544 -5.460 -18.088 1.00 94.38 263 LEU A CA 1
ATOM 1969 C C . LEU A 1 263 ? 22.845 -6.818 -18.169 1.00 94.38 263 LEU A C 1
ATOM 1971 O O . LEU A 1 263 ? 21.662 -6.892 -17.879 1.00 94.38 263 LEU A O 1
ATOM 1975 N N . ARG A 1 264 ? 23.553 -7.902 -18.507 1.00 94.06 264 ARG A N 1
ATOM 1976 C CA . ARG A 1 264 ? 23.043 -9.275 -18.286 1.00 94.06 264 ARG A CA 1
ATOM 1977 C C . ARG A 1 264 ? 22.933 -9.559 -16.785 1.00 94.06 264 ARG A C 1
ATOM 1979 O O . ARG A 1 264 ? 23.720 -8.990 -16.026 1.00 94.06 264 ARG A O 1
ATOM 1986 N N . ALA A 1 265 ? 22.052 -10.460 -16.339 1.00 94.62 265 ALA A N 1
ATOM 1987 C CA . ALA A 1 265 ? 21.839 -10.684 -14.903 1.00 94.62 265 ALA A CA 1
ATOM 1988 C C . ALA A 1 265 ? 23.133 -11.075 -14.158 1.00 94.62 265 ALA A C 1
ATOM 1990 O O . ALA A 1 265 ? 23.447 -10.516 -13.105 1.00 94.62 265 ALA A O 1
ATOM 1991 N N . ALA A 1 266 ? 23.954 -11.950 -14.748 1.00 94.50 266 ALA A N 1
ATOM 1992 C CA . ALA A 1 266 ? 25.248 -12.340 -14.181 1.00 94.50 266 ALA A CA 1
ATOM 1993 C C . ALA A 1 266 ? 26.260 -11.175 -14.076 1.00 94.50 266 ALA A C 1
ATOM 1995 O O . ALA A 1 266 ? 27.126 -11.172 -13.198 1.00 94.50 266 ALA A O 1
ATOM 1996 N N . ASP A 1 267 ? 26.167 -10.174 -14.957 1.00 95.94 267 ASP A N 1
ATOM 1997 C CA . ASP A 1 267 ? 27.000 -8.969 -14.902 1.00 95.94 267 ASP A CA 1
ATOM 1998 C C . ASP A 1 267 ? 26.447 -7.935 -13.911 1.00 95.94 267 ASP A C 1
ATOM 2000 O O . ASP A 1 267 ? 27.235 -7.260 -13.244 1.00 95.94 267 ASP A O 1
ATOM 2004 N N . ALA A 1 268 ? 25.122 -7.858 -13.754 1.00 95.56 268 ALA A N 1
ATOM 2005 C CA . ALA A 1 268 ? 24.463 -7.024 -12.752 1.00 95.56 268 ALA A CA 1
ATOM 2006 C C . ALA A 1 268 ? 24.852 -7.439 -11.321 1.00 95.56 268 ALA A C 1
ATOM 2008 O O . ALA A 1 268 ? 25.170 -6.580 -10.502 1.00 95.56 268 ALA A O 1
ATOM 2009 N N . ILE A 1 269 ? 24.976 -8.744 -11.037 1.00 97.19 269 ILE A N 1
ATOM 2010 C CA . ILE A 1 269 ? 25.447 -9.243 -9.727 1.00 97.19 269 ILE A CA 1
ATOM 2011 C C . ILE A 1 269 ? 26.824 -8.671 -9.355 1.00 97.19 269 ILE A C 1
ATOM 2013 O O . ILE A 1 269 ? 27.078 -8.357 -8.193 1.00 97.19 269 ILE A O 1
ATOM 2017 N N . LYS A 1 270 ? 27.718 -8.457 -10.330 1.00 96.81 270 LYS A N 1
ATOM 2018 C CA . LYS A 1 270 ? 29.052 -7.870 -10.086 1.00 96.81 270 LYS A CA 1
ATOM 2019 C C . LYS A 1 270 ? 28.980 -6.404 -9.643 1.00 96.81 270 LYS A C 1
ATOM 2021 O O . LYS A 1 270 ? 29.979 -5.856 -9.180 1.00 96.81 270 LYS A O 1
ATOM 2026 N N . LYS A 1 271 ? 27.825 -5.758 -9.820 1.00 95.75 271 LYS A N 1
ATOM 2027 C CA . LYS A 1 271 ? 27.529 -4.391 -9.380 1.00 95.75 271 LYS A CA 1
ATOM 2028 C C . LYS A 1 271 ? 26.865 -4.342 -8.005 1.00 95.75 271 LYS A C 1
ATOM 2030 O O . LYS A 1 271 ? 26.738 -3.236 -7.471 1.00 95.75 271 LYS A O 1
ATOM 2035 N N . PHE A 1 272 ? 26.488 -5.490 -7.435 1.00 95.94 272 PHE A N 1
ATOM 2036 C CA . PHE A 1 272 ? 25.941 -5.580 -6.087 1.00 95.94 272 PHE A CA 1
ATOM 2037 C C . PHE A 1 272 ? 27.032 -5.389 -5.038 1.00 95.94 272 PHE A C 1
ATOM 2039 O O . PHE A 1 272 ? 28.135 -5.927 -5.123 1.00 95.94 272 PHE A O 1
ATOM 2046 N N . GLN A 1 273 ? 26.685 -4.635 -4.006 1.00 93.62 273 GLN A N 1
ATOM 2047 C CA . GLN A 1 273 ? 27.452 -4.484 -2.784 1.00 93.62 273 GLN A CA 1
ATOM 2048 C C . GLN A 1 273 ? 26.551 -4.944 -1.645 1.00 93.62 273 GLN A C 1
ATOM 2050 O O . GLN A 1 273 ? 25.527 -4.318 -1.378 1.00 93.62 273 GLN A O 1
ATOM 2055 N N . MET A 1 274 ? 26.911 -6.066 -1.029 1.00 92.50 274 MET A N 1
ATOM 2056 C CA . MET A 1 274 ? 26.107 -6.750 -0.017 1.00 92.50 274 MET A CA 1
ATOM 2057 C C . MET A 1 274 ? 26.852 -6.823 1.312 1.00 92.50 274 MET A C 1
ATOM 2059 O O . MET A 1 274 ? 28.085 -6.748 1.349 1.00 92.50 274 MET A O 1
ATOM 2063 N N . GLN A 1 275 ? 26.109 -7.047 2.394 1.00 88.88 275 GLN A N 1
ATOM 2064 C CA . GLN A 1 275 ? 26.699 -7.415 3.679 1.00 88.88 275 GLN A CA 1
ATOM 2065 C C . GLN A 1 275 ? 27.597 -8.662 3.557 1.00 88.88 275 GLN A C 1
ATOM 2067 O O . GLN A 1 275 ? 27.316 -9.562 2.754 1.00 88.88 275 GLN A O 1
ATOM 2072 N N . PRO A 1 276 ? 28.682 -8.754 4.350 1.00 90.25 276 PRO A N 1
ATOM 2073 C CA . PRO A 1 276 ? 29.592 -9.891 4.301 1.00 90.25 276 PRO A CA 1
ATOM 2074 C C . PRO A 1 276 ? 28.884 -11.229 4.535 1.00 90.25 276 PRO A C 1
ATOM 2076 O O . PRO A 1 276 ? 28.013 -11.346 5.390 1.00 90.25 276 PRO A O 1
ATOM 2079 N N . GLY A 1 277 ? 29.318 -12.265 3.814 1.00 94.25 277 GLY A N 1
ATOM 2080 C CA . GLY A 1 277 ? 28.816 -13.634 3.984 1.00 94.25 277 GLY A CA 1
ATOM 2081 C C . GLY A 1 277 ? 27.692 -14.032 3.029 1.00 94.25 277 GLY A C 1
ATOM 2082 O O . GLY A 1 277 ? 27.433 -15.226 2.900 1.00 94.25 277 GLY A O 1
ATOM 2083 N N . PHE A 1 278 ? 27.085 -13.088 2.310 1.00 96.50 278 PHE A N 1
ATOM 2084 C CA . PHE A 1 278 ? 26.047 -13.375 1.319 1.00 96.50 278 PHE A CA 1
ATOM 2085 C C . PHE A 1 278 ? 26.600 -13.523 -0.098 1.00 96.50 278 PHE A C 1
ATOM 2087 O O . PHE A 1 278 ? 27.557 -12.853 -0.490 1.00 96.50 278 PHE A O 1
ATOM 2094 N N . VAL A 1 279 ? 25.971 -14.409 -0.868 1.00 97.06 279 VAL A N 1
ATOM 2095 C CA . VAL A 1 279 ? 26.265 -14.660 -2.281 1.00 97.06 279 VAL A CA 1
ATOM 2096 C C . VAL A 1 279 ? 24.961 -14.581 -3.063 1.00 97.06 279 VAL A C 1
ATOM 2098 O O . VAL A 1 279 ? 23.959 -15.161 -2.643 1.00 97.06 279 VAL A O 1
ATOM 2101 N N . ALA A 1 280 ? 24.991 -13.871 -4.189 1.00 98.00 280 ALA A N 1
ATOM 2102 C CA . ALA A 1 280 ? 23.882 -13.784 -5.127 1.00 98.00 280 ALA A CA 1
ATOM 2103 C C . ALA A 1 280 ? 24.120 -14.710 -6.330 1.00 98.00 280 ALA A C 1
ATOM 2105 O O . ALA A 1 280 ? 25.251 -14.828 -6.805 1.00 98.00 280 ALA A O 1
ATOM 2106 N N . SER A 1 281 ? 23.056 -15.329 -6.834 1.00 97.62 281 SER A N 1
ATOM 2107 C CA . SER A 1 281 ? 23.026 -16.073 -8.096 1.00 97.62 281 SER A CA 1
ATOM 2108 C C . SER A 1 281 ? 21.786 -15.696 -8.905 1.00 97.62 281 SER A C 1
ATOM 2110 O O . SER A 1 281 ? 20.803 -15.188 -8.355 1.00 97.62 281 SER A O 1
ATOM 2112 N N . VAL A 1 282 ? 21.832 -15.928 -10.216 1.00 97.94 282 VAL A N 1
ATOM 2113 C CA . VAL A 1 282 ? 20.647 -15.813 -11.074 1.00 97.94 282 VAL A CA 1
ATOM 2114 C C . VAL A 1 282 ? 19.724 -16.996 -10.767 1.00 97.94 282 VAL A C 1
ATOM 2116 O O . VAL A 1 282 ? 20.201 -18.071 -10.417 1.00 97.94 282 VAL A O 1
ATOM 2119 N N . VAL A 1 283 ? 18.411 -16.775 -10.812 1.00 98.06 283 VAL A N 1
ATOM 2120 C CA . VAL A 1 283 ? 17.396 -17.843 -10.766 1.00 98.06 283 VAL A CA 1
ATOM 2121 C C . VAL A 1 283 ? 16.600 -17.855 -12.054 1.00 98.06 283 VAL A C 1
ATOM 2123 O O . VAL A 1 283 ? 16.353 -18.911 -12.613 1.00 98.06 283 VAL A O 1
ATOM 2126 N N . ALA A 1 284 ? 16.179 -16.686 -12.523 1.00 97.56 284 ALA A N 1
ATOM 2127 C CA . ALA A 1 284 ? 15.512 -16.534 -13.804 1.00 97.56 284 ALA A CA 1
ATOM 2128 C C . ALA A 1 284 ? 15.793 -15.135 -14.350 1.00 97.56 284 ALA A C 1
ATOM 2130 O O . ALA A 1 284 ? 15.847 -14.165 -13.591 1.00 97.56 284 ALA A O 1
ATOM 2131 N N . GLU A 1 285 ? 15.938 -15.028 -15.663 1.00 95.75 285 GLU A N 1
ATOM 2132 C CA . GLU A 1 285 ? 16.033 -13.760 -16.384 1.00 95.75 285 GLU A CA 1
ATOM 2133 C C . GLU A 1 285 ? 15.200 -13.820 -17.667 1.00 95.75 285 GLU A C 1
ATOM 2135 O O . GLU A 1 285 ? 14.673 -14.870 -18.060 1.00 95.75 285 GLU A O 1
ATOM 2140 N N . GLU A 1 286 ? 15.051 -12.680 -18.327 1.00 92.44 286 GLU A N 1
ATOM 2141 C CA . GLU A 1 286 ? 14.436 -12.606 -19.643 1.00 92.44 286 GLU A CA 1
ATOM 2142 C C . GLU A 1 286 ? 15.117 -13.551 -20.673 1.00 92.44 286 GLU A C 1
ATOM 2144 O O . GLU A 1 286 ? 16.341 -13.655 -20.701 1.00 92.44 286 GLU A O 1
ATOM 2149 N N . PRO A 1 287 ? 14.370 -14.224 -21.576 1.00 91.44 287 PRO A N 1
ATOM 2150 C CA . PRO A 1 287 ? 12.923 -14.148 -21.775 1.00 91.44 287 PRO A CA 1
ATOM 2151 C C . PRO A 1 287 ? 12.113 -15.141 -20.925 1.00 91.44 287 PRO A C 1
ATOM 2153 O O . PRO A 1 287 ? 10.905 -15.236 -21.132 1.00 91.44 287 PRO A O 1
ATOM 2156 N N . LEU A 1 288 ? 12.734 -15.915 -20.024 1.00 95.62 288 LEU A N 1
ATOM 2157 C CA . LEU A 1 288 ? 11.993 -16.886 -19.214 1.00 95.62 288 LEU A CA 1
ATOM 2158 C C . LEU A 1 288 ? 10.994 -16.166 -18.297 1.00 95.62 288 LEU A C 1
ATOM 2160 O O . LEU A 1 288 ? 9.834 -16.570 -18.216 1.00 95.62 288 LEU A O 1
ATOM 2164 N N . VAL A 1 289 ? 11.419 -15.067 -17.670 1.00 95.38 289 VAL A N 1
ATOM 2165 C CA . VAL A 1 289 ? 10.573 -14.219 -16.821 1.00 95.38 289 VAL A CA 1
ATOM 2166 C C . VAL A 1 289 ? 10.629 -12.755 -17.272 1.00 95.38 289 VAL A C 1
ATOM 2168 O O . VAL A 1 289 ? 11.688 -12.265 -17.655 1.00 95.38 289 VAL A O 1
ATOM 2171 N N . ASN A 1 290 ? 9.495 -12.049 -17.241 1.00 92.56 290 ASN A N 1
ATOM 2172 C CA . ASN A 1 290 ? 9.403 -10.618 -17.554 1.00 92.56 290 ASN A CA 1
ATOM 2173 C C . ASN A 1 290 ? 8.567 -9.906 -16.473 1.00 92.56 290 ASN A C 1
ATOM 2175 O O . ASN A 1 290 ? 7.445 -10.319 -16.194 1.00 92.56 290 ASN A O 1
ATOM 2179 N N . LYS A 1 291 ? 9.098 -8.834 -15.867 1.00 93.19 291 LYS A N 1
ATOM 2180 C CA . LYS A 1 291 ? 8.472 -8.078 -14.758 1.00 93.19 291 LYS A CA 1
ATOM 2181 C C . LYS A 1 291 ? 7.807 -8.952 -13.671 1.00 93.19 291 LYS A C 1
ATOM 2183 O O . LYS A 1 291 ? 6.589 -8.864 -13.471 1.00 93.19 291 LYS A O 1
ATOM 2188 N N . PRO A 1 292 ? 8.578 -9.800 -12.965 1.00 96.56 292 PRO A N 1
ATOM 2189 C CA . PRO A 1 292 ? 8.046 -10.573 -11.846 1.00 96.56 292 PRO A CA 1
ATOM 2190 C C . PRO A 1 292 ? 7.626 -9.634 -10.708 1.00 96.56 292 PRO A C 1
ATOM 2192 O O . PRO A 1 292 ? 8.418 -8.787 -10.305 1.00 96.56 292 PRO A O 1
ATOM 2195 N N . ILE A 1 293 ? 6.409 -9.786 -10.178 1.00 95.56 293 ILE A N 1
ATOM 2196 C CA . ILE A 1 293 ? 5.869 -8.917 -9.108 1.00 95.56 293 ILE A CA 1
ATOM 2197 C C . ILE A 1 293 ? 5.485 -9.662 -7.825 1.00 95.56 293 ILE A C 1
ATOM 2199 O O . ILE A 1 293 ? 5.414 -9.047 -6.769 1.00 95.56 293 ILE A O 1
ATOM 2203 N N . ALA A 1 294 ? 5.249 -10.975 -7.890 1.00 96.50 294 ALA A N 1
ATOM 2204 C CA . ALA A 1 294 ? 4.994 -11.784 -6.700 1.00 96.50 294 ALA A CA 1
ATOM 2205 C C . ALA A 1 294 ? 5.497 -13.220 -6.882 1.00 96.50 294 ALA A C 1
ATOM 2207 O O . ALA A 1 294 ? 5.385 -13.783 -7.975 1.00 96.50 294 ALA A O 1
ATOM 2208 N N . ILE A 1 295 ? 6.000 -13.822 -5.800 1.00 97.19 295 ILE A N 1
ATOM 2209 C CA . ILE A 1 295 ? 6.382 -15.240 -5.738 1.00 97.19 295 ILE A CA 1
ATOM 2210 C C . ILE A 1 295 ? 5.633 -15.945 -4.608 1.00 97.19 295 ILE A C 1
ATOM 2212 O O . ILE A 1 295 ? 5.527 -15.421 -3.501 1.00 97.19 295 ILE A O 1
ATOM 2216 N N . GLN A 1 296 ? 5.180 -17.170 -4.874 1.00 96.94 296 GLN A N 1
ATOM 2217 C CA . GLN A 1 296 ? 4.680 -18.114 -3.873 1.00 96.94 296 GLN A CA 1
ATOM 2218 C C . GLN A 1 296 ? 5.359 -19.476 -4.038 1.00 96.94 296 GLN A C 1
ATOM 2220 O O . GLN A 1 296 ? 5.877 -19.809 -5.104 1.00 96.94 296 GLN A O 1
ATOM 2225 N N . TRP A 1 297 ? 5.333 -20.282 -2.981 1.00 96.00 297 TRP A N 1
ATOM 2226 C CA . TRP A 1 297 ? 5.959 -21.603 -2.950 1.00 96.00 297 TRP A CA 1
ATOM 2227 C C . TRP A 1 297 ? 4.926 -22.659 -2.591 1.00 96.00 297 TRP A C 1
ATOM 2229 O O . TRP A 1 297 ? 4.243 -22.525 -1.575 1.00 96.00 297 TRP A O 1
ATOM 2239 N N . ASP A 1 298 ? 4.815 -23.717 -3.392 1.00 94.38 298 ASP A N 1
ATOM 2240 C CA . ASP A 1 298 ? 3.852 -24.786 -3.117 1.00 94.38 298 ASP A CA 1
ATOM 2241 C C . ASP A 1 298 ? 4.358 -25.837 -2.120 1.00 94.38 298 ASP A C 1
ATOM 2243 O O . ASP A 1 298 ? 5.473 -25.759 -1.599 1.00 94.38 298 ASP A O 1
ATOM 2247 N N . GLY A 1 299 ? 3.512 -26.830 -1.826 1.00 93.44 299 GLY A N 1
ATOM 2248 C CA . GLY A 1 299 ? 3.823 -27.910 -0.892 1.00 93.44 299 GLY A CA 1
ATOM 2249 C C . GLY A 1 299 ? 4.993 -28.795 -1.320 1.00 93.44 299 GLY A C 1
ATOM 2250 O O . GLY A 1 299 ? 5.519 -29.523 -0.485 1.00 93.44 299 GLY A O 1
ATOM 2251 N N . ARG A 1 300 ? 5.426 -28.712 -2.583 1.00 92.44 300 ARG A N 1
ATOM 2252 C CA . ARG A 1 300 ? 6.608 -29.391 -3.131 1.00 92.44 300 ARG A CA 1
ATOM 2253 C C . ARG A 1 300 ? 7.834 -28.481 -3.203 1.00 92.44 300 ARG A C 1
ATOM 2255 O O . ARG A 1 300 ? 8.904 -28.932 -3.599 1.00 92.44 300 ARG A O 1
ATOM 2262 N N . GLY A 1 301 ? 7.683 -27.210 -2.830 1.00 92.12 301 GLY A N 1
ATOM 2263 C CA . GLY A 1 301 ? 8.719 -26.188 -2.915 1.00 92.12 301 GLY A CA 1
ATOM 2264 C C . GLY A 1 301 ? 8.993 -25.680 -4.325 1.00 92.12 301 GLY A C 1
ATOM 2265 O O . GLY A 1 301 ? 10.077 -25.151 -4.560 1.00 92.12 301 GLY A O 1
ATOM 2266 N N . ARG A 1 302 ? 8.048 -25.822 -5.261 1.00 93.50 302 ARG A N 1
ATOM 2267 C CA . ARG A 1 302 ? 8.176 -25.224 -6.598 1.00 93.50 302 ARG A CA 1
ATOM 2268 C C . ARG A 1 302 ? 7.872 -23.731 -6.538 1.00 93.50 302 ARG A C 1
ATOM 2270 O O . ARG A 1 302 ? 6.996 -23.309 -5.780 1.00 93.50 302 ARG A O 1
ATOM 2277 N N . MET A 1 303 ? 8.576 -22.955 -7.357 1.00 96.50 303 MET A N 1
ATOM 2278 C CA . MET A 1 303 ? 8.403 -21.509 -7.452 1.00 96.50 303 MET A CA 1
ATOM 2279 C C . MET A 1 303 ? 7.228 -21.173 -8.372 1.00 96.50 303 MET A C 1
ATOM 2281 O O . MET A 1 303 ? 7.243 -21.507 -9.556 1.00 96.50 303 MET A O 1
ATOM 2285 N N . TRP A 1 304 ? 6.237 -20.471 -7.834 1.00 98.12 304 TRP A N 1
ATOM 2286 C CA . TRP A 1 304 ? 5.150 -19.860 -8.591 1.00 98.12 304 TRP A CA 1
ATOM 2287 C C . TRP A 1 304 ? 5.415 -18.366 -8.713 1.00 98.12 304 TRP A C 1
ATOM 2289 O O . TRP A 1 304 ? 5.705 -17.720 -7.709 1.00 98.12 304 TRP A O 1
ATOM 2299 N N . VAL A 1 305 ? 5.298 -17.814 -9.917 1.00 98.31 305 VAL A N 1
ATOM 2300 C CA . VAL A 1 305 ? 5.635 -16.420 -10.225 1.00 98.31 305 VAL A CA 1
ATOM 2301 C C . VAL A 1 305 ? 4.458 -15.750 -10.915 1.00 98.31 305 VAL A C 1
ATOM 2303 O O . VAL A 1 305 ? 3.928 -16.288 -11.887 1.00 98.31 305 VAL A O 1
ATOM 2306 N N . ALA A 1 306 ? 4.078 -14.569 -10.433 1.00 97.94 306 ALA A N 1
ATOM 2307 C CA . ALA A 1 306 ? 3.204 -13.654 -11.153 1.00 97.94 306 ALA A CA 1
ATOM 2308 C C . ALA A 1 306 ? 4.042 -12.628 -11.924 1.00 97.94 306 ALA A C 1
ATOM 2310 O O . ALA A 1 306 ? 4.953 -12.011 -11.365 1.00 97.94 306 ALA A O 1
ATOM 2311 N N . GLU A 1 307 ? 3.709 -12.432 -13.194 1.00 96.62 307 GLU A N 1
ATOM 2312 C CA . GLU A 1 307 ? 4.365 -11.492 -14.105 1.00 96.62 307 GLU A CA 1
ATOM 2313 C C . GLU A 1 307 ? 3.367 -10.427 -14.548 1.00 96.62 307 GLU A C 1
ATOM 2315 O O . GLU A 1 307 ? 2.257 -10.775 -14.966 1.00 96.62 307 GLU A O 1
ATOM 2320 N N . THR A 1 308 ? 3.772 -9.151 -14.483 1.00 93.81 308 THR A N 1
ATOM 2321 C CA . THR A 1 308 ? 2.897 -8.011 -14.810 1.00 93.81 308 THR A CA 1
ATOM 2322 C C . THR A 1 308 ? 3.429 -7.082 -15.918 1.00 93.81 308 THR A C 1
ATOM 2324 O O . THR A 1 308 ? 3.716 -5.900 -15.700 1.00 93.81 308 THR A O 1
ATOM 2327 N N . PRO A 1 309 ? 3.580 -7.570 -17.163 1.00 90.44 309 PRO A N 1
ATOM 2328 C CA . PRO A 1 309 ? 3.894 -6.712 -18.310 1.00 90.44 309 PRO A CA 1
ATOM 2329 C C . PRO A 1 309 ? 2.808 -5.660 -18.615 1.00 90.44 309 PRO A C 1
ATOM 2331 O O . PRO A 1 309 ? 3.055 -4.747 -19.402 1.00 90.44 309 PRO A O 1
ATOM 2334 N N . GLU A 1 310 ? 1.605 -5.775 -18.043 1.00 87.62 310 GLU A N 1
ATOM 2335 C CA . GLU A 1 310 ? 0.561 -4.745 -18.122 1.00 87.62 310 GLU A CA 1
ATOM 2336 C C . GLU A 1 310 ? 0.861 -3.507 -17.265 1.00 87.62 310 GLU A C 1
ATOM 2338 O O . GLU A 1 310 ? 0.343 -2.422 -17.540 1.00 87.62 310 GLU A O 1
ATOM 2343 N N . TYR A 1 311 ? 1.679 -3.631 -16.220 1.00 89.75 311 TYR A N 1
ATOM 2344 C CA . TYR A 1 311 ? 1.939 -2.519 -15.313 1.00 89.75 311 TYR A CA 1
ATOM 2345 C C . TYR A 1 311 ? 2.746 -1.388 -15.993 1.00 89.75 311 TYR A C 1
ATOM 2347 O O . TYR A 1 311 ? 3.792 -1.657 -16.603 1.00 89.75 311 TYR A O 1
ATOM 2355 N N . PRO A 1 312 ? 2.362 -0.101 -15.836 1.00 89.50 312 PRO A N 1
ATOM 2356 C CA . PRO A 1 312 ? 1.311 0.405 -14.948 1.00 89.50 312 PRO A CA 1
ATOM 2357 C C . PRO A 1 312 ? -0.048 0.642 -15.617 1.00 89.50 312 PRO A C 1
ATOM 2359 O O . PRO A 1 312 ? -1.047 0.741 -14.911 1.00 89.50 312 PRO A O 1
ATOM 2362 N N . ASN A 1 313 ? -0.141 0.764 -16.940 1.00 88.81 313 ASN A N 1
ATOM 2363 C CA . ASN A 1 313 ? -1.370 1.278 -17.555 1.00 88.81 313 ASN A CA 1
ATOM 2364 C C . ASN A 1 313 ? -2.475 0.213 -17.691 1.00 88.81 313 ASN A C 1
ATOM 2366 O O . ASN A 1 313 ? -3.667 0.550 -17.712 1.00 88.81 313 ASN A O 1
ATOM 2370 N N . GLY A 1 314 ? -2.108 -1.065 -17.773 1.00 88.00 314 GLY A N 1
ATOM 2371 C CA . GLY A 1 314 ? -3.011 -2.140 -18.170 1.00 88.00 314 GLY A CA 1
ATOM 2372 C C . GLY A 1 314 ? -3.611 -1.899 -19.549 1.00 88.00 314 GLY A C 1
ATOM 2373 O O . GLY A 1 314 ? -2.986 -1.323 -20.441 1.00 88.00 314 GLY A O 1
ATOM 2374 N N . LYS A 1 315 ? -4.885 -2.245 -19.711 1.00 87.56 315 LYS A N 1
ATOM 2375 C CA . LYS A 1 315 ? -5.649 -1.988 -20.942 1.00 87.56 315 LYS A CA 1
ATOM 2376 C C . LYS A 1 315 ? -6.139 -0.544 -21.088 1.00 87.56 315 LYS A C 1
ATOM 2378 O O . LYS A 1 315 ? -6.972 -0.268 -21.950 1.00 87.56 315 LYS A O 1
ATOM 2383 N N . ARG A 1 316 ? -5.687 0.402 -20.256 1.00 87.06 316 ARG A N 1
ATOM 2384 C CA . ARG A 1 316 ? -6.134 1.800 -20.363 1.00 87.06 316 ARG A CA 1
ATOM 2385 C C . ARG A 1 316 ? -5.534 2.453 -21.620 1.00 87.06 316 ARG A C 1
ATOM 2387 O O . ARG A 1 316 ? -4.339 2.302 -21.873 1.00 87.06 316 ARG A O 1
ATOM 2394 N N . PRO A 1 317 ? -6.325 3.220 -22.394 1.00 85.50 317 PRO A N 1
ATOM 2395 C CA . PRO A 1 317 ? -5.809 3.926 -23.558 1.00 85.50 317 PRO A CA 1
ATOM 2396 C C . PRO A 1 317 ? -4.853 5.049 -23.154 1.00 85.50 317 PRO A C 1
ATOM 2398 O O . PRO A 1 317 ? -5.117 5.771 -22.186 1.00 85.50 317 PRO A O 1
ATOM 2401 N N . LEU A 1 318 ? -3.783 5.230 -23.932 1.00 85.25 318 LEU A N 1
ATOM 2402 C CA . LEU A 1 318 ? -2.828 6.318 -23.724 1.00 85.25 318 LEU A CA 1
ATOM 2403 C C . LEU A 1 318 ? -3.496 7.681 -23.960 1.00 85.25 318 LEU A C 1
ATOM 2405 O O . LEU A 1 318 ? -4.385 7.828 -24.800 1.00 85.25 318 LEU A O 1
ATOM 2409 N N . ASN A 1 319 ? -3.068 8.682 -23.199 1.00 86.12 319 ASN A N 1
ATOM 2410 C CA . ASN A 1 319 ? -3.462 10.090 -23.328 1.00 86.12 319 ASN A CA 1
ATOM 2411 C C . ASN A 1 319 ? -2.307 10.985 -23.815 1.00 86.12 319 ASN A C 1
ATOM 2413 O O . ASN A 1 319 ? -2.491 12.192 -23.920 1.00 86.12 319 ASN A O 1
ATOM 2417 N N . ALA A 1 320 ? -1.161 10.390 -24.148 1.00 85.25 320 ALA A N 1
ATOM 2418 C CA . ALA A 1 320 ? -0.037 11.026 -24.822 1.00 85.25 320 ALA A CA 1
ATOM 2419 C C . ALA A 1 320 ? 0.291 10.277 -26.127 1.00 85.25 320 ALA A C 1
ATOM 2421 O O . ALA A 1 320 ? -0.098 9.112 -26.282 1.00 85.25 320 ALA A O 1
ATOM 2422 N N . PRO A 1 321 ? 1.002 10.915 -27.077 1.00 85.50 321 PRO A N 1
ATOM 2423 C CA . PRO A 1 321 ? 1.536 10.230 -28.248 1.00 85.50 321 PRO A CA 1
ATOM 2424 C C . PRO A 1 321 ? 2.328 8.977 -27.854 1.00 85.50 321 PRO A C 1
ATOM 2426 O O . PRO A 1 321 ? 3.103 9.012 -26.902 1.00 85.50 321 PRO A O 1
ATOM 2429 N N . ALA A 1 322 ? 2.184 7.891 -28.617 1.00 81.88 322 ALA A N 1
ATOM 2430 C CA . ALA A 1 322 ? 2.778 6.588 -28.289 1.00 81.88 322 ALA A CA 1
ATOM 2431 C C . ALA A 1 322 ? 4.307 6.620 -28.095 1.00 81.88 322 ALA A C 1
ATOM 2433 O O . ALA A 1 322 ? 4.851 5.798 -27.374 1.00 81.88 322 ALA A O 1
ATOM 2434 N N . TRP A 1 323 ? 5.007 7.575 -28.711 1.00 85.56 323 TRP A N 1
ATOM 2435 C CA . TRP A 1 323 ? 6.456 7.723 -28.555 1.00 85.56 323 TRP A CA 1
ATOM 2436 C C . TRP A 1 323 ? 6.876 8.419 -27.255 1.00 85.56 323 TRP A C 1
ATOM 2438 O O . TRP A 1 323 ? 8.051 8.375 -26.905 1.00 85.56 323 TRP A O 1
ATOM 2448 N N . LYS A 1 324 ? 5.947 9.070 -26.548 1.00 86.06 324 LYS A N 1
ATOM 2449 C CA . LYS A 1 324 ? 6.200 9.656 -25.227 1.00 86.06 324 LYS A CA 1
ATOM 2450 C C . LYS A 1 324 ? 5.913 8.673 -24.090 1.00 86.06 324 LYS A C 1
ATOM 2452 O O . LYS A 1 324 ? 6.416 8.881 -22.995 1.00 86.06 324 LYS A O 1
ATOM 2457 N N . GLU A 1 325 ? 5.127 7.623 -24.334 1.00 86.31 325 GLU A N 1
ATOM 2458 C CA . GLU A 1 325 ? 4.609 6.735 -23.290 1.00 86.31 325 GLU A CA 1
ATOM 2459 C C . GLU A 1 325 ? 4.665 5.254 -23.693 1.00 86.31 325 GLU A C 1
ATOM 2461 O O . GLU A 1 325 ? 3.934 4.816 -24.583 1.00 86.31 325 GLU A O 1
ATOM 2466 N N . THR A 1 326 ? 5.477 4.466 -22.980 1.00 80.88 326 THR A N 1
ATOM 2467 C CA . THR A 1 326 ? 5.663 3.016 -23.203 1.00 80.88 326 THR A CA 1
ATOM 2468 C C . THR A 1 326 ? 5.090 2.141 -22.087 1.00 80.88 326 THR A C 1
ATOM 2470 O O . THR A 1 326 ? 5.327 0.934 -22.043 1.00 80.88 326 THR A O 1
ATOM 2473 N N . GLY A 1 327 ? 4.293 2.689 -21.168 1.00 80.31 327 GLY A N 1
ATOM 2474 C CA . GLY A 1 327 ? 3.681 1.951 -20.059 1.00 80.31 327 GLY A CA 1
ATOM 2475 C C . GLY A 1 327 ? 2.632 0.915 -20.465 1.00 80.31 327 GLY A C 1
ATOM 2476 O O . GLY A 1 327 ? 1.964 0.367 -19.594 1.00 80.31 327 GLY A O 1
ATOM 2477 N N . VAL A 1 328 ? 2.488 0.642 -21.764 1.00 80.56 328 VAL A N 1
ATOM 2478 C CA . VAL A 1 328 ? 1.846 -0.555 -22.312 1.00 80.56 328 VAL A CA 1
ATOM 2479 C C . VAL A 1 328 ? 2.789 -1.236 -23.298 1.00 80.56 328 VAL A C 1
ATOM 2481 O O . VAL A 1 328 ? 3.483 -0.580 -24.071 1.00 80.56 328 VAL A O 1
ATOM 2484 N N . ARG A 1 329 ? 2.762 -2.570 -23.331 1.00 76.12 329 ARG A N 1
ATOM 2485 C CA . ARG A 1 329 ? 3.613 -3.363 -24.231 1.00 76.12 329 ARG A CA 1
ATOM 2486 C C . ARG A 1 329 ? 3.351 -3.103 -25.722 1.00 76.12 329 ARG A C 1
ATOM 2488 O O . ARG A 1 329 ? 4.281 -3.136 -26.521 1.00 76.12 329 ARG A O 1
ATOM 2495 N N . GLU A 1 330 ? 2.094 -2.869 -26.098 1.00 76.38 330 GLU A N 1
ATOM 2496 C CA . GLU A 1 330 ? 1.670 -2.568 -27.473 1.00 76.38 330 GLU A CA 1
ATOM 2497 C C . GLU A 1 330 ? 0.699 -1.376 -27.482 1.00 76.38 330 GLU A C 1
ATOM 2499 O O . GLU A 1 330 ? -0.477 -1.539 -27.138 1.00 76.38 330 GLU A O 1
ATOM 2504 N N . PRO A 1 331 ? 1.162 -0.172 -27.862 1.00 74.38 331 PRO A N 1
ATOM 2505 C CA . PRO A 1 331 ? 0.302 1.003 -27.975 1.00 74.38 331 PRO A CA 1
ATOM 2506 C C . PRO A 1 331 ? -0.803 0.829 -29.030 1.00 74.38 331 PRO A C 1
ATOM 2508 O O . PRO A 1 331 ? -0.555 0.327 -30.125 1.00 74.38 331 PRO A O 1
ATOM 2511 N N . GLY A 1 332 ? -2.020 1.291 -28.722 1.00 68.75 332 GLY A N 1
ATOM 2512 C CA . GLY A 1 332 ? -3.130 1.384 -29.680 1.00 68.75 332 GLY A CA 1
ATOM 2513 C C . GLY A 1 332 ? -4.111 0.205 -29.722 1.00 68.75 332 GLY A C 1
ATOM 2514 O O . GLY A 1 332 ? -5.167 0.355 -30.332 1.00 68.75 332 GLY A O 1
ATOM 2515 N N . ASN A 1 333 ? -3.830 -0.927 -29.060 1.00 69.75 333 ASN A N 1
ATOM 2516 C CA . ASN A 1 333 ? -4.745 -2.076 -29.001 1.00 69.75 333 ASN A CA 1
ATOM 2517 C C . ASN A 1 333 ? -5.202 -2.386 -27.562 1.00 69.75 333 ASN A C 1
ATOM 2519 O O . ASN A 1 333 ? -4.455 -2.975 -26.774 1.00 69.75 333 ASN A O 1
ATOM 2523 N N . TYR A 1 334 ? -6.438 -1.994 -27.236 1.00 79.00 334 TYR A N 1
ATOM 2524 C CA . TYR A 1 334 ? -7.006 -2.076 -25.879 1.00 79.00 334 TYR A CA 1
ATOM 2525 C C . TYR A 1 334 ? -8.205 -3.028 -25.758 1.00 79.00 334 TYR A C 1
ATOM 2527 O O . TYR A 1 334 ? -8.606 -3.353 -24.642 1.00 79.00 334 TYR A O 1
ATOM 2535 N N . ASP A 1 335 ? -8.747 -3.510 -26.880 1.00 83.25 335 ASP A N 1
ATOM 2536 C CA . ASP A 1 335 ? -9.793 -4.539 -26.904 1.00 83.25 335 ASP A CA 1
ATOM 2537 C C . ASP A 1 335 ? -9.149 -5.924 -27.036 1.00 83.25 335 ASP A C 1
ATOM 2539 O O . ASP A 1 335 ? -9.053 -6.517 -28.111 1.00 83.25 335 ASP A O 1
ATOM 2543 N N . ARG A 1 336 ? -8.576 -6.387 -25.925 1.00 87.00 336 ARG A N 1
ATOM 2544 C CA . ARG A 1 336 ? -7.846 -7.654 -25.827 1.00 87.00 336 ARG A CA 1
ATOM 2545 C C . ARG A 1 336 ? -7.904 -8.206 -24.399 1.00 87.00 336 ARG A C 1
ATOM 2547 O O . ARG A 1 336 ? -8.108 -7.431 -23.462 1.00 87.00 336 ARG A O 1
ATOM 2554 N N . PRO A 1 337 ? -7.654 -9.510 -24.191 1.00 87.06 337 PRO A N 1
ATOM 2555 C CA . PRO A 1 337 ? -7.335 -10.025 -22.863 1.00 87.06 337 PRO A CA 1
ATOM 2556 C C . PRO A 1 337 ? -6.131 -9.287 -22.259 1.00 87.06 337 PRO A C 1
ATOM 2558 O O . PRO A 1 337 ? -5.287 -8.752 -22.993 1.00 87.06 337 PRO A O 1
ATOM 2561 N N . GLY A 1 338 ? -6.052 -9.262 -20.927 1.00 89.31 338 GLY A N 1
ATOM 2562 C CA . GLY A 1 338 ? -4.837 -8.822 -20.244 1.00 89.31 338 GLY A CA 1
ATOM 2563 C C . GLY A 1 338 ? -3.667 -9.760 -20.571 1.00 89.31 338 GLY A C 1
ATOM 2564 O O . GLY A 1 338 ? -3.862 -10.847 -21.114 1.00 89.31 338 GLY A O 1
ATOM 2565 N N . ARG A 1 339 ? -2.432 -9.334 -20.328 1.00 91.00 339 ARG A N 1
ATOM 2566 C CA . ARG A 1 339 ? -1.219 -10.099 -20.679 1.00 91.00 339 ARG A CA 1
ATOM 2567 C C . ARG A 1 339 ? -0.453 -10.585 -19.465 1.00 91.00 339 ARG A C 1
ATOM 2569 O O . ARG A 1 339 ? 0.583 -11.226 -19.633 1.00 91.00 339 ARG A O 1
ATOM 2576 N N . ASP A 1 340 ? -0.961 -10.302 -18.276 1.00 95.38 340 ASP A N 1
ATOM 2577 C CA . ASP A 1 340 ? -0.358 -10.797 -17.060 1.00 95.38 340 ASP A CA 1
ATOM 2578 C C . ASP A 1 340 ? -0.610 -12.297 -16.926 1.00 95.38 340 ASP A C 1
ATOM 2580 O O . ASP A 1 340 ? -1.556 -12.866 -17.494 1.00 95.38 340 ASP A O 1
ATOM 2584 N N . SER A 1 341 ? 0.279 -12.959 -16.195 1.00 96.81 341 SER A N 1
ATOM 2585 C CA . SER A 1 341 ? 0.251 -14.410 -16.065 1.00 96.81 341 SER A CA 1
ATOM 2586 C C . SER A 1 341 ? 0.754 -14.871 -14.711 1.00 96.81 341 SER A C 1
ATOM 2588 O O . SER A 1 341 ? 1.496 -14.160 -14.035 1.00 96.81 341 SER A O 1
ATOM 2590 N N . ILE A 1 342 ? 0.347 -16.081 -14.342 1.00 98.44 342 ILE A N 1
ATOM 2591 C CA . ILE A 1 342 ? 0.909 -16.832 -13.225 1.00 98.44 342 ILE A CA 1
ATOM 2592 C C . ILE A 1 342 ? 1.500 -18.113 -13.807 1.00 98.44 342 ILE A C 1
ATOM 2594 O O . ILE A 1 342 ? 0.833 -18.832 -14.555 1.00 98.44 342 ILE A O 1
ATOM 2598 N N . SER A 1 343 ? 2.757 -18.385 -13.477 1.00 97.81 343 SER A N 1
ATOM 2599 C CA . SER A 1 343 ? 3.531 -19.502 -14.018 1.00 97.81 343 SER A CA 1
ATOM 2600 C C . SER A 1 343 ? 4.267 -20.256 -12.915 1.00 97.81 343 SER A C 1
ATOM 2602 O O . SER A 1 343 ? 4.549 -19.705 -11.856 1.00 97.81 343 SER A O 1
ATOM 2604 N N . ILE A 1 344 ? 4.620 -21.508 -13.187 1.00 97.44 344 ILE A N 1
ATOM 2605 C CA . ILE A 1 344 ? 5.504 -22.331 -12.360 1.00 97.44 344 ILE A CA 1
ATOM 2606 C C . ILE A 1 344 ? 6.860 -22.391 -13.059 1.00 97.44 344 ILE A C 1
ATOM 2608 O O . ILE A 1 344 ? 6.924 -22.775 -14.233 1.00 97.44 344 ILE A O 1
ATOM 2612 N N . LEU A 1 345 ? 7.924 -22.013 -12.353 1.00 96.69 345 LEU A N 1
ATOM 2613 C CA . LEU A 1 345 ? 9.295 -22.130 -12.846 1.00 96.69 345 LEU A CA 1
ATOM 2614 C C . LEU A 1 345 ? 9.944 -23.405 -12.301 1.00 96.69 345 LEU A C 1
ATOM 2616 O O . LEU A 1 345 ? 9.789 -23.746 -11.126 1.00 96.69 345 LEU A O 1
ATOM 2620 N N . GLU A 1 346 ? 10.639 -24.118 -13.182 1.00 93.12 346 GLU A N 1
ATOM 2621 C CA . GLU A 1 346 ? 11.308 -25.383 -12.894 1.00 93.12 346 GLU A CA 1
ATOM 2622 C C . GLU A 1 346 ? 12.785 -25.289 -13.288 1.00 93.12 346 GLU A C 1
ATOM 2624 O O . GLU A 1 346 ? 13.117 -24.849 -14.389 1.00 93.12 346 GLU A O 1
ATOM 2629 N N . ASP A 1 347 ? 13.649 -25.739 -12.385 1.00 94.00 347 ASP A N 1
ATOM 2630 C CA . ASP A 1 347 ? 15.042 -26.077 -12.657 1.00 94.00 347 ASP A CA 1
ATOM 2631 C C . ASP A 1 347 ? 15.080 -27.578 -12.970 1.00 94.00 347 ASP A C 1
ATOM 2633 O O . ASP A 1 347 ? 14.894 -28.423 -12.085 1.00 94.00 347 ASP A O 1
ATOM 2637 N N . THR A 1 348 ? 15.224 -27.922 -14.252 1.00 92.88 348 THR A N 1
ATOM 2638 C CA . THR A 1 348 ? 15.192 -29.322 -14.693 1.00 92.88 348 THR A CA 1
ATOM 2639 C C . THR A 1 348 ? 16.540 -30.031 -14.572 1.00 92.88 348 THR A C 1
ATOM 2641 O O . THR A 1 348 ? 16.594 -31.254 -14.741 1.00 92.88 348 THR A O 1
ATOM 2644 N N . ASN A 1 349 ? 17.615 -29.305 -14.252 1.00 92.94 349 ASN A N 1
ATOM 2645 C CA . ASN A 1 349 ? 18.982 -29.819 -14.276 1.00 92.94 349 ASN A CA 1
ATOM 2646 C C . ASN A 1 349 ? 19.689 -29.776 -12.897 1.00 92.94 349 ASN A C 1
ATOM 2648 O O . ASN A 1 349 ? 20.679 -30.484 -12.693 1.00 92.94 349 ASN A O 1
ATOM 2652 N N . GLY A 1 350 ? 19.128 -29.047 -11.929 1.00 88.19 350 GLY A N 1
ATOM 2653 C CA . GLY A 1 350 ? 19.564 -28.970 -10.538 1.00 88.19 350 GLY A CA 1
ATOM 2654 C C . GLY A 1 350 ? 20.692 -27.972 -10.258 1.00 88.19 350 GLY A C 1
ATOM 2655 O O . GLY A 1 350 ? 21.346 -28.108 -9.216 1.00 88.19 350 GLY A O 1
ATOM 2656 N N . ASP A 1 351 ? 20.974 -27.026 -11.158 1.00 89.44 351 ASP A N 1
ATOM 2657 C CA . ASP A 1 351 ? 22.020 -26.007 -10.992 1.00 89.44 351 ASP A CA 1
ATOM 2658 C C . ASP A 1 351 ? 21.560 -24.752 -10.223 1.00 89.44 351 ASP A C 1
ATOM 2660 O O . ASP A 1 351 ? 22.399 -23.954 -9.791 1.00 89.44 351 ASP A O 1
ATOM 2664 N N . GLY A 1 352 ? 20.259 -24.631 -9.944 1.00 88.00 352 GLY A N 1
ATOM 2665 C CA . GLY A 1 352 ? 19.643 -23.499 -9.256 1.00 88.00 352 GLY A CA 1
ATOM 2666 C C . GLY A 1 352 ? 19.160 -22.378 -10.181 1.00 88.00 352 GLY A C 1
ATOM 2667 O O . GLY A 1 352 ? 18.565 -21.421 -9.674 1.00 88.00 352 GLY A O 1
ATOM 2668 N N . GLU A 1 353 ? 19.375 -22.493 -11.493 1.00 94.94 353 GLU A N 1
ATOM 2669 C CA . GLU A 1 353 ? 18.812 -21.624 -12.524 1.00 94.94 353 GLU A CA 1
ATOM 2670 C C . GLU A 1 353 ? 17.594 -22.315 -13.157 1.00 94.94 353 GLU A C 1
ATOM 2672 O O . GLU A 1 353 ? 17.638 -23.451 -13.623 1.00 94.94 353 GLU A O 1
ATOM 2677 N N . MET A 1 354 ? 16.451 -21.633 -13.155 1.00 96.31 354 MET A N 1
ATOM 2678 C CA . MET A 1 354 ? 15.233 -22.145 -13.774 1.00 96.31 354 MET A CA 1
ATOM 2679 C C . MET A 1 354 ? 15.424 -22.157 -15.292 1.00 96.31 354 MET A C 1
ATOM 2681 O O . MET A 1 354 ? 15.801 -21.145 -15.881 1.00 96.31 354 MET A O 1
ATOM 2685 N N . ASP A 1 355 ? 15.109 -23.276 -15.938 1.00 94.62 355 ASP A N 1
ATOM 2686 C CA . ASP A 1 355 ? 15.263 -23.463 -17.386 1.00 94.62 355 ASP A CA 1
ATOM 2687 C C . ASP A 1 355 ? 13.941 -23.808 -18.091 1.00 94.62 355 ASP A C 1
ATOM 2689 O O . ASP A 1 355 ? 13.871 -23.875 -19.324 1.00 94.62 355 ASP A O 1
ATOM 2693 N N . LYS A 1 356 ? 12.855 -23.952 -17.321 1.00 96.00 356 LYS A N 1
ATOM 2694 C CA . LYS A 1 356 ? 11.523 -24.251 -17.839 1.00 96.00 356 LYS A CA 1
ATOM 2695 C C . LYS A 1 356 ? 10.434 -23.438 -17.141 1.00 96.00 356 LYS A C 1
ATOM 2697 O O . LYS A 1 356 ? 10.433 -23.255 -15.927 1.00 96.00 356 LYS A O 1
ATOM 2702 N N . LYS A 1 357 ? 9.459 -22.988 -17.936 1.00 96.38 357 LYS A N 1
ATOM 2703 C CA . LYS A 1 357 ? 8.273 -22.244 -17.495 1.00 96.38 357 LYS A CA 1
ATOM 2704 C C . LYS A 1 357 ? 7.003 -22.959 -17.928 1.00 96.38 357 LYS A C 1
ATOM 2706 O O . LYS A 1 357 ? 6.775 -23.150 -19.122 1.00 96.38 357 LYS A O 1
ATOM 2711 N N . ASN A 1 358 ? 6.156 -23.296 -16.962 1.00 96.50 358 ASN A N 1
ATOM 2712 C CA . ASN A 1 358 ? 4.814 -23.816 -17.199 1.00 96.50 358 ASN A CA 1
ATOM 2713 C C . ASN A 1 358 ? 3.799 -22.724 -16.849 1.00 96.50 358 ASN A C 1
ATOM 2715 O O . ASN A 1 358 ? 3.672 -22.350 -15.686 1.00 96.50 358 ASN A O 1
ATOM 2719 N N . ILE A 1 359 ? 3.092 -22.193 -17.844 1.00 97.31 359 ILE A N 1
ATOM 2720 C CA . ILE A 1 359 ? 2.059 -21.174 -17.617 1.00 97.31 359 ILE A CA 1
ATOM 2721 C C . ILE A 1 359 ? 0.845 -21.855 -16.982 1.00 97.31 359 ILE A C 1
ATOM 2723 O O . ILE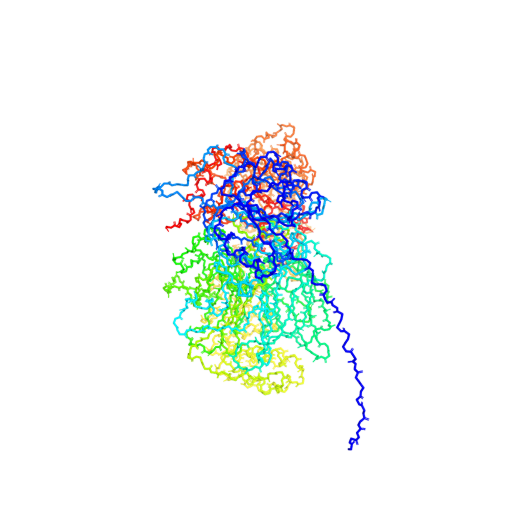 A 1 359 ? 0.237 -22.714 -17.619 1.00 97.31 359 ILE A O 1
ATOM 2727 N N . PHE A 1 360 ? 0.499 -21.451 -15.758 1.00 98.25 360 PHE A N 1
ATOM 2728 C CA . PHE A 1 360 ? -0.703 -21.917 -15.067 1.00 98.25 360 PHE A CA 1
ATOM 2729 C C . PHE A 1 360 ? -1.936 -21.163 -15.570 1.00 98.25 360 PHE A C 1
ATOM 2731 O O . PHE A 1 360 ? -2.940 -21.781 -15.903 1.00 98.25 360 PHE A O 1
ATOM 2738 N N . HIS A 1 361 ? -1.848 -19.832 -15.678 1.00 97.94 361 HIS A N 1
ATOM 2739 C CA . HIS A 1 361 ? -2.907 -18.992 -16.248 1.00 97.94 361 HIS A CA 1
ATOM 2740 C C . HIS A 1 361 ? -2.333 -17.739 -16.910 1.00 97.94 361 HIS A C 1
ATOM 2742 O O . HIS A 1 361 ? -1.321 -17.195 -16.468 1.00 97.94 361 HIS A O 1
ATOM 2748 N N . THR A 1 362 ? -2.998 -17.253 -17.954 1.00 95.81 362 THR A N 1
ATOM 2749 C CA . THR A 1 362 ? -2.702 -15.983 -18.635 1.00 95.81 362 THR A CA 1
ATOM 2750 C C . THR A 1 362 ? -4.014 -15.260 -18.935 1.00 95.81 362 THR A C 1
ATOM 2752 O O . THR A 1 362 ? -5.084 -15.82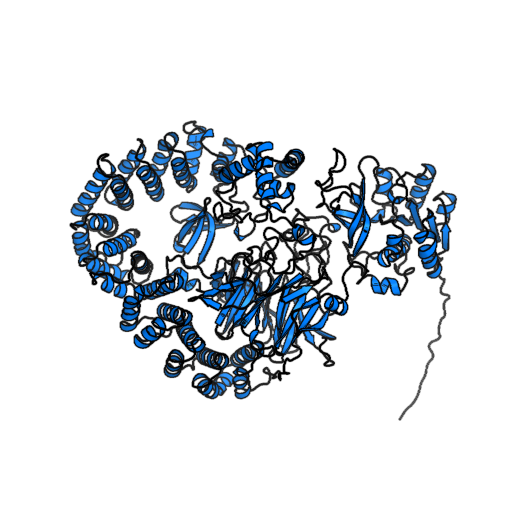6 -18.735 1.00 95.81 362 THR A O 1
ATOM 2755 N N . GLY A 1 363 ? -3.965 -14.020 -19.420 1.00 93.44 363 GLY A N 1
ATOM 2756 C CA . GLY A 1 363 ? -5.177 -13.227 -19.642 1.00 93.44 363 GLY A CA 1
ATOM 2757 C C . GLY A 1 363 ? -5.500 -12.264 -18.499 1.00 93.44 363 GLY A C 1
ATOM 2758 O O . GLY A 1 363 ? -6.519 -11.575 -18.568 1.00 93.44 363 GLY A O 1
ATOM 2759 N N . LEU A 1 364 ? -4.656 -12.214 -17.462 1.00 94.75 364 LEU A N 1
ATOM 2760 C CA . LEU A 1 364 ? -4.899 -11.436 -16.251 1.00 94.75 364 LEU A CA 1
ATOM 2761 C C . LEU A 1 364 ? -4.653 -9.942 -16.484 1.00 94.75 364 LEU A C 1
ATOM 2763 O O . LEU A 1 364 ? -3.799 -9.541 -17.277 1.00 94.75 364 LEU A O 1
ATOM 2767 N N . GLU A 1 365 ? -5.413 -9.118 -15.768 1.00 92.12 365 GLU A N 1
ATOM 2768 C CA . GLU A 1 365 ? -5.297 -7.662 -15.788 1.00 92.12 365 GLU A CA 1
ATOM 2769 C C . GLU A 1 365 ? -4.651 -7.166 -14.492 1.00 92.12 365 GLU A C 1
ATOM 2771 O O . GLU A 1 365 ? -5.281 -7.238 -13.435 1.00 92.12 365 GLU A O 1
ATOM 2776 N N . LEU A 1 366 ? -3.437 -6.613 -14.583 1.00 91.88 366 LEU A N 1
ATOM 2777 C CA . LEU A 1 366 ? -2.729 -5.970 -13.467 1.00 91.88 366 LEU A CA 1
ATOM 2778 C C . LEU A 1 366 ? -2.684 -6.851 -12.210 1.00 91.88 366 LEU A C 1
ATOM 2780 O O . LEU A 1 366 ? -3.155 -6.457 -11.138 1.00 91.88 366 LEU A O 1
ATOM 2784 N N . VAL A 1 367 ? -2.137 -8.060 -12.363 1.00 95.19 367 VAL A N 1
ATOM 2785 C CA . VAL A 1 367 ? -1.884 -8.956 -11.231 1.00 95.19 367 VAL A CA 1
ATOM 2786 C C . VAL A 1 367 ? -0.775 -8.368 -10.364 1.00 95.19 367 VAL A C 1
ATOM 2788 O O . VAL A 1 367 ? 0.301 -8.036 -10.848 1.00 95.19 367 VAL A O 1
ATOM 2791 N N . THR A 1 368 ? -1.029 -8.244 -9.067 1.00 93.81 368 THR A N 1
ATOM 2792 C CA . THR A 1 368 ? -0.083 -7.648 -8.102 1.00 93.81 368 THR A CA 1
ATOM 2793 C C . THR A 1 368 ? 0.094 -8.495 -6.844 1.00 93.81 368 THR A C 1
ATOM 2795 O O . THR A 1 368 ? 0.853 -8.146 -5.945 1.00 93.81 368 THR A O 1
ATOM 2798 N N . GLY A 1 369 ? -0.602 -9.628 -6.757 1.00 94.81 369 GLY A N 1
ATOM 2799 C CA . GLY A 1 369 ? -0.496 -10.555 -5.639 1.00 94.81 369 GLY A CA 1
ATOM 2800 C C . GLY A 1 369 ? -1.397 -11.771 -5.815 1.00 94.81 369 GLY A C 1
ATOM 2801 O O . GLY A 1 369 ? -2.474 -11.693 -6.407 1.00 94.81 369 GLY A O 1
ATOM 2802 N N . PHE A 1 370 ? -0.946 -12.907 -5.294 1.00 97.88 370 PHE A N 1
ATOM 2803 C CA . PHE A 1 370 ? -1.716 -14.144 -5.273 1.00 97.88 370 PHE A CA 1
ATOM 2804 C C . PHE A 1 370 ? -1.272 -15.035 -4.113 1.00 97.88 370 PHE A C 1
ATOM 2806 O O . PHE A 1 370 ? -0.186 -14.854 -3.558 1.00 97.88 370 PHE A O 1
ATOM 2813 N N . THR A 1 371 ? -2.112 -16.005 -3.762 1.00 97.31 371 THR A N 1
ATOM 2814 C CA . THR A 1 371 ? -1.794 -17.085 -2.825 1.00 97.31 371 THR A CA 1
ATOM 2815 C C . THR A 1 371 ? -2.298 -18.422 -3.365 1.00 97.31 371 THR A C 1
ATOM 2817 O O . THR A 1 371 ? -3.234 -18.465 -4.166 1.00 97.31 371 THR A O 1
ATOM 2820 N N . LEU A 1 372 ? -1.665 -19.517 -2.953 1.00 96.12 372 LEU A N 1
ATOM 2821 C CA . LEU A 1 372 ? -2.056 -20.873 -3.339 1.00 96.12 372 LEU A CA 1
ATOM 2822 C C . LEU A 1 372 ? -3.262 -21.314 -2.508 1.00 96.12 372 LEU A C 1
ATOM 2824 O O . LEU A 1 372 ? -3.265 -21.126 -1.295 1.00 96.12 372 LEU A O 1
ATOM 2828 N N . SER A 1 373 ? -4.270 -21.914 -3.141 1.00 93.69 373 SER A N 1
ATOM 2829 C CA . SER A 1 373 ? -5.444 -22.427 -2.432 1.00 93.69 373 SER A CA 1
ATOM 2830 C C . SER A 1 373 ? -6.084 -23.612 -3.153 1.00 93.69 373 SER A C 1
ATOM 2832 O O . SER A 1 373 ? -6.401 -23.550 -4.345 1.00 93.69 373 SER A O 1
ATOM 2834 N N . GLY A 1 374 ? -6.306 -24.704 -2.424 1.00 90.50 374 GLY A N 1
ATOM 2835 C CA . GLY A 1 374 ? -6.916 -25.922 -2.953 1.00 90.50 374 GLY A CA 1
ATOM 2836 C C . GLY A 1 374 ? -6.194 -26.433 -4.204 1.00 90.50 374 GLY A C 1
ATOM 2837 O O . GLY A 1 374 ? -5.010 -26.755 -4.157 1.00 90.50 374 GLY A O 1
ATOM 2838 N N . LYS A 1 375 ? -6.913 -26.500 -5.331 1.00 92.19 375 LYS A N 1
ATOM 2839 C CA . LYS A 1 375 ? -6.388 -26.950 -6.631 1.00 92.19 375 LYS A CA 1
ATOM 2840 C C . LYS A 1 375 ? -5.808 -25.829 -7.507 1.00 92.19 375 LYS A C 1
ATOM 2842 O O . LYS A 1 375 ? -5.645 -26.015 -8.705 1.00 92.19 375 LYS A O 1
ATOM 2847 N N . GLY A 1 376 ? -5.541 -24.646 -6.966 1.00 95.81 376 GLY A N 1
ATOM 2848 C CA . GLY A 1 376 ? -5.086 -23.535 -7.795 1.00 95.81 376 GLY A CA 1
ATOM 2849 C C . GLY A 1 376 ? -4.639 -22.322 -6.997 1.00 95.81 376 GLY A C 1
ATOM 2850 O O . GLY A 1 376 ? -3.978 -22.465 -5.966 1.00 95.81 376 GLY A O 1
ATOM 2851 N N . VAL A 1 377 ? -4.979 -21.124 -7.473 1.00 97.62 377 VAL A N 1
ATOM 2852 C CA . VAL A 1 377 ? -4.552 -19.858 -6.857 1.00 97.62 377 VAL A CA 1
ATOM 2853 C C . VAL A 1 377 ? -5.709 -18.885 -6.688 1.00 97.62 377 VAL A C 1
ATOM 2855 O O . VAL A 1 377 ? -6.608 -18.811 -7.522 1.00 97.62 377 VAL A O 1
ATOM 2858 N N . ILE A 1 378 ? -5.661 -18.093 -5.622 1.00 98.50 378 ILE A N 1
ATOM 2859 C CA . ILE A 1 378 ? -6.484 -16.893 -5.472 1.00 98.50 378 ILE A CA 1
ATOM 2860 C C . ILE A 1 378 ? -5.602 -15.694 -5.803 1.00 98.50 378 ILE A C 1
ATOM 2862 O O . ILE A 1 378 ? -4.566 -15.510 -5.166 1.00 98.50 378 ILE A O 1
ATOM 2866 N N . ALA A 1 379 ? -6.004 -14.883 -6.778 1.00 97.88 379 ALA A N 1
ATOM 2867 C CA . ALA A 1 379 ? -5.225 -13.751 -7.270 1.00 97.88 379 ALA A CA 1
ATOM 2868 C C . ALA A 1 379 ? -6.076 -12.483 -7.362 1.00 97.88 379 ALA A C 1
ATOM 2870 O O . ALA A 1 379 ? -7.278 -12.547 -7.631 1.00 97.88 379 ALA A O 1
ATOM 2871 N N . VAL A 1 380 ? -5.448 -11.321 -7.179 1.00 95.44 380 VAL A N 1
ATOM 2872 C CA . VAL A 1 380 ? -6.045 -10.065 -7.648 1.00 95.44 380 VAL A CA 1
ATOM 2873 C C . VAL A 1 380 ? -5.844 -9.956 -9.158 1.00 95.44 380 VAL A C 1
ATOM 2875 O O . VAL A 1 380 ? -4.733 -10.103 -9.657 1.00 95.44 380 VAL A O 1
ATOM 2878 N N . ALA A 1 381 ? -6.931 -9.715 -9.878 1.00 92.69 381 ALA A N 1
ATOM 2879 C CA . ALA A 1 381 ? -6.951 -9.483 -11.314 1.00 92.69 381 ALA A CA 1
ATOM 2880 C C . ALA A 1 381 ? -8.036 -8.442 -11.587 1.00 92.69 381 ALA A C 1
ATOM 2882 O O . ALA A 1 381 ? -9.230 -8.744 -11.519 1.00 92.69 381 ALA A O 1
ATOM 2883 N N . GLN A 1 382 ? -7.634 -7.191 -11.803 1.00 89.56 382 GLN A N 1
ATOM 2884 C CA . GLN A 1 382 ? -8.552 -6.052 -11.769 1.00 89.56 382 GLN A CA 1
ATOM 2885 C C . GLN A 1 382 ? -9.700 -6.240 -12.783 1.00 89.56 382 GLN A C 1
ATOM 2887 O O . GLN A 1 382 ? -9.445 -6.551 -13.948 1.00 89.56 382 GLN A O 1
ATOM 2892 N N . PRO A 1 383 ? -10.975 -6.044 -12.384 1.00 92.62 383 PRO A N 1
ATOM 2893 C CA . PRO A 1 383 ? -11.445 -5.410 -11.146 1.00 92.62 383 PRO A CA 1
ATOM 2894 C C . PRO A 1 383 ? -11.818 -6.381 -9.999 1.00 92.62 383 PRO A C 1
ATOM 2896 O O . PRO A 1 383 ? -12.596 -6.016 -9.109 1.00 92.62 383 PRO A O 1
ATOM 2899 N N . HIS A 1 384 ? -11.324 -7.620 -10.020 1.00 95.81 384 HIS A N 1
ATOM 2900 C CA . HIS A 1 384 ? -11.757 -8.705 -9.138 1.00 95.81 384 HIS A CA 1
ATOM 2901 C C . HIS A 1 384 ? -10.617 -9.287 -8.285 1.00 95.81 384 HIS A C 1
ATOM 2903 O O . HIS A 1 384 ? -9.434 -9.155 -8.590 1.00 95.81 384 HIS A O 1
ATOM 2909 N N . ILE A 1 385 ? -10.998 -10.006 -7.230 1.00 98.00 385 ILE A N 1
ATOM 2910 C CA . ILE A 1 385 ? -10.198 -11.106 -6.681 1.00 98.00 385 ILE A CA 1
ATOM 2911 C C . ILE A 1 385 ? -10.833 -12.399 -7.193 1.00 98.00 385 ILE A C 1
ATOM 2913 O O . ILE A 1 385 ? -12.028 -12.623 -6.977 1.00 98.00 385 ILE A O 1
ATOM 2917 N N . VAL A 1 386 ? -10.050 -13.230 -7.876 1.00 98.00 386 VAL A N 1
ATOM 2918 C CA . VAL A 1 386 ? -10.508 -14.442 -8.572 1.00 98.00 386 VAL A CA 1
ATOM 2919 C C . VAL A 1 386 ? -9.861 -15.693 -7.992 1.00 98.00 386 VAL A C 1
ATOM 2921 O O . VAL A 1 386 ? -8.713 -15.659 -7.556 1.00 98.00 386 VAL A O 1
ATOM 2924 N N . TYR A 1 387 ? -10.596 -16.803 -8.011 1.00 98.38 387 TYR A N 1
ATOM 2925 C CA . TYR A 1 387 ? -10.056 -18.145 -7.848 1.00 98.38 387 TYR A CA 1
ATOM 2926 C C . TYR A 1 387 ? -9.831 -18.773 -9.223 1.00 98.38 387 TYR A C 1
ATOM 2928 O O . TYR A 1 387 ? -10.778 -18.915 -10.000 1.00 98.38 387 TYR A O 1
ATOM 2936 N N . LEU A 1 388 ? -8.582 -19.120 -9.512 1.00 98.31 388 LEU A N 1
ATOM 2937 C CA . LEU A 1 388 ? -8.146 -19.824 -10.711 1.00 98.31 388 LEU A CA 1
ATOM 2938 C C . LEU A 1 388 ? -7.921 -21.282 -10.327 1.00 98.31 388 LEU A C 1
ATOM 2940 O O . LEU A 1 388 ? -7.013 -21.582 -9.553 1.00 98.31 388 LEU A O 1
ATOM 2944 N N . GLU A 1 389 ? -8.776 -22.164 -10.822 1.00 97.62 389 GLU A N 1
ATOM 2945 C CA . GLU A 1 389 ? -8.827 -23.579 -10.463 1.00 97.62 389 GLU A CA 1
ATOM 2946 C C . GLU A 1 389 ? -8.330 -24.429 -11.634 1.00 97.62 389 GLU A C 1
ATOM 2948 O O . GLU A 1 389 ? -8.735 -24.192 -12.769 1.00 97.62 389 GLU A O 1
ATOM 2953 N N . ASP A 1 390 ? -7.478 -25.413 -11.342 1.00 97.25 390 ASP A N 1
ATOM 2954 C CA . ASP A 1 390 ? -7.158 -26.534 -12.231 1.00 97.25 390 ASP A CA 1
ATOM 2955 C C . ASP A 1 390 ? -8.075 -27.711 -11.860 1.00 97.25 390 ASP A C 1
ATOM 2957 O O . ASP A 1 390 ? -7.893 -28.372 -10.825 1.00 97.25 390 ASP A O 1
ATOM 2961 N N . THR A 1 391 ? -9.147 -27.921 -12.630 1.00 96.38 391 THR A N 1
ATOM 2962 C CA . THR A 1 391 ? -10.158 -28.920 -12.265 1.00 96.38 391 THR A CA 1
ATOM 2963 C C . THR A 1 391 ? -9.764 -30.354 -12.620 1.00 96.38 391 THR A C 1
ATOM 2965 O O . THR A 1 391 ? -10.241 -31.278 -11.938 1.00 96.38 391 THR A O 1
ATOM 2968 N N . ASP A 1 392 ? -8.873 -30.550 -13.599 1.00 95.31 392 ASP A N 1
ATOM 2969 C CA . ASP A 1 392 ? -8.486 -31.856 -14.149 1.00 95.31 392 ASP A CA 1
ATOM 2970 C C . ASP A 1 392 ? -7.064 -32.327 -13.772 1.00 95.31 392 ASP A C 1
ATOM 2972 O O . ASP A 1 392 ? -6.764 -33.520 -13.885 1.00 95.31 392 ASP A O 1
ATOM 2976 N N . GLY A 1 393 ? -6.245 -31.445 -13.197 1.00 92.44 393 GLY A N 1
ATOM 2977 C CA . GLY A 1 393 ? -4.911 -31.727 -12.677 1.00 92.44 393 GLY A CA 1
ATOM 2978 C C . GLY A 1 393 ? -3.799 -31.682 -13.726 1.00 92.44 393 GLY A C 1
ATOM 2979 O O . GLY A 1 393 ? -2.741 -32.277 -13.487 1.00 92.44 393 GLY A O 1
ATOM 2980 N N . ASP A 1 394 ? -4.011 -31.041 -14.880 1.00 93.56 394 ASP A N 1
ATOM 2981 C CA . ASP A 1 394 ? -2.998 -30.915 -15.937 1.00 93.56 394 ASP A CA 1
ATOM 2982 C C . ASP A 1 394 ? -1.924 -29.842 -15.653 1.00 93.56 394 ASP A C 1
ATOM 2984 O O . ASP A 1 394 ? -0.929 -29.735 -16.382 1.00 93.56 394 ASP A O 1
ATOM 2988 N N . GLY A 1 395 ? -2.078 -29.092 -14.557 1.00 91.12 395 GLY A N 1
ATOM 2989 C CA . GLY A 1 395 ? -1.194 -28.007 -14.156 1.00 91.12 395 GLY A CA 1
ATOM 2990 C C . GLY A 1 395 ? -1.561 -26.651 -14.756 1.00 91.12 395 GLY A C 1
ATOM 2991 O O . GLY A 1 395 ? -0.706 -25.759 -14.741 1.00 91.12 395 GLY A O 1
ATOM 2992 N N . LYS A 1 396 ? -2.781 -26.478 -15.279 1.00 96.81 396 LYS A N 1
ATOM 2993 C CA . LYS A 1 396 ? -3.305 -25.215 -15.814 1.00 96.81 396 LYS A CA 1
ATOM 2994 C C . LYS A 1 396 ? -4.680 -24.906 -15.246 1.00 96.81 396 LYS A C 1
ATOM 2996 O O . LYS A 1 396 ? -5.507 -25.787 -15.055 1.00 96.81 396 LYS A O 1
ATOM 3001 N N . ALA A 1 397 ? -4.949 -23.624 -15.026 1.00 97.69 397 ALA A N 1
ATOM 3002 C CA . ALA A 1 397 ? -6.292 -23.197 -14.680 1.00 97.69 397 ALA A CA 1
ATOM 3003 C C . ALA A 1 397 ? -7.218 -23.336 -15.894 1.00 97.69 397 ALA A C 1
ATOM 3005 O O . ALA A 1 397 ? -6.986 -22.733 -16.943 1.00 97.69 397 ALA A O 1
ATOM 3006 N N . ASP A 1 398 ? -8.298 -24.087 -15.726 1.00 95.88 398 ASP A N 1
ATOM 3007 C CA . ASP A 1 398 ? -9.368 -24.250 -16.711 1.00 95.88 398 ASP A CA 1
ATOM 3008 C C . ASP A 1 398 ? -10.668 -23.555 -16.271 1.00 95.88 398 ASP A C 1
ATOM 3010 O O . ASP A 1 398 ? -11.625 -23.447 -17.046 1.00 95.88 398 ASP A O 1
ATOM 3014 N N . LYS A 1 399 ? -10.694 -23.017 -15.044 1.00 97.44 399 LYS A N 1
ATOM 3015 C CA . LYS A 1 399 ? -11.848 -22.319 -14.484 1.00 97.44 399 LYS A CA 1
ATOM 3016 C C . LYS A 1 399 ? -11.448 -21.089 -13.672 1.00 97.44 399 LYS A C 1
ATOM 3018 O O . LYS A 1 399 ? -10.706 -21.166 -12.698 1.00 97.44 399 LYS A O 1
ATOM 3023 N N . GLU A 1 400 ? -12.042 -19.952 -14.026 1.00 96.94 400 GLU A N 1
ATOM 3024 C CA . GLU A 1 400 ? -11.903 -18.677 -13.319 1.00 96.94 400 GLU A CA 1
ATOM 3025 C C . GLU A 1 400 ? -13.219 -18.324 -12.612 1.00 96.94 400 GLU A C 1
ATOM 3027 O O . GLU A 1 400 ? -14.277 -18.242 -13.237 1.00 96.94 400 GLU A O 1
ATOM 3032 N N . THR A 1 401 ? -13.171 -18.140 -11.290 1.00 97.38 401 THR A N 1
ATOM 3033 C CA . THR A 1 401 ? -14.338 -17.813 -10.458 1.00 97.38 401 THR A CA 1
ATOM 3034 C C . THR A 1 401 ? -14.093 -16.524 -9.674 1.00 97.38 401 THR A C 1
ATOM 3036 O O . THR A 1 401 ? -13.269 -16.523 -8.759 1.00 97.38 401 THR A O 1
ATOM 3039 N N . PRO A 1 402 ? -14.816 -15.427 -9.952 1.00 97.44 402 PRO A N 1
ATOM 3040 C CA . PRO A 1 402 ? -14.755 -14.228 -9.123 1.00 97.44 402 PRO A CA 1
ATOM 3041 C C . PRO A 1 402 ? -15.203 -14.521 -7.682 1.00 97.44 402 PRO A C 1
ATOM 3043 O O . PRO A 1 402 ? -16.300 -15.033 -7.457 1.00 97.44 402 PRO A O 1
ATOM 3046 N N . LEU A 1 403 ? -14.361 -14.189 -6.701 1.00 98.25 403 LEU A N 1
ATOM 3047 C CA . LEU A 1 403 ? -14.692 -14.263 -5.273 1.00 98.25 403 LEU A CA 1
ATOM 3048 C C . LEU A 1 403 ? -15.200 -12.915 -4.760 1.00 98.25 403 LEU A C 1
ATOM 3050 O O . LEU A 1 403 ? -16.205 -12.853 -4.042 1.00 98.25 403 LEU A O 1
ATOM 3054 N N . PHE A 1 404 ? -14.517 -11.838 -5.159 1.00 98.31 404 PHE A N 1
ATOM 3055 C CA . PHE A 1 404 ? -14.850 -10.474 -4.767 1.00 98.31 404 PHE A CA 1
ATOM 3056 C C . PHE A 1 404 ? -14.747 -9.504 -5.947 1.00 98.31 404 PHE A C 1
ATOM 3058 O O . PHE A 1 404 ? -13.807 -9.573 -6.737 1.00 98.31 404 PHE A O 1
ATOM 3065 N N . GLU A 1 405 ? -15.694 -8.573 -6.030 1.00 97.06 405 GLU A N 1
ATOM 3066 C CA . GLU A 1 405 ? -15.714 -7.462 -6.992 1.00 97.06 405 GLU A CA 1
ATOM 3067 C C . GLU A 1 405 ? -15.347 -6.140 -6.303 1.00 97.06 405 GLU A C 1
ATOM 3069 O O . GLU A 1 405 ? -15.494 -6.032 -5.088 1.00 97.06 405 GLU A O 1
ATOM 3074 N N . GLY A 1 406 ? -14.922 -5.124 -7.064 1.00 92.75 406 GLY A N 1
ATOM 3075 C CA . GLY A 1 406 ? -14.725 -3.750 -6.564 1.00 92.75 406 GLY A CA 1
ATOM 3076 C C . GLY A 1 406 ? -13.271 -3.267 -6.494 1.00 92.75 406 GLY A C 1
ATOM 3077 O O . GLY A 1 406 ? -13.028 -2.154 -6.033 1.00 92.75 406 GLY A O 1
ATOM 3078 N N . PHE A 1 407 ? -12.311 -4.058 -6.980 1.00 92.38 407 PHE A N 1
ATOM 3079 C CA . PHE A 1 407 ? -10.872 -3.768 -6.949 1.00 92.38 407 PHE A CA 1
ATOM 3080 C C . PHE A 1 407 ? -10.392 -3.120 -8.256 1.00 92.38 407 PHE A C 1
ATOM 3082 O O . PHE A 1 407 ? -9.560 -3.672 -8.972 1.00 92.38 407 PHE A O 1
ATOM 3089 N N . ALA A 1 408 ? -10.945 -1.953 -8.590 1.00 82.56 408 ALA A N 1
ATOM 3090 C CA . ALA A 1 408 ? -10.642 -1.210 -9.817 1.00 82.56 408 ALA A CA 1
ATOM 3091 C C . ALA A 1 408 ? -10.022 0.166 -9.504 1.00 82.56 408 ALA A C 1
ATOM 3093 O O . ALA A 1 408 ? -10.708 1.185 -9.629 1.00 82.56 408 ALA A O 1
ATOM 3094 N N . PRO A 1 409 ? -8.761 0.235 -9.046 1.00 74.19 409 PRO A N 1
ATOM 3095 C CA . PRO A 1 409 ? -8.185 1.503 -8.638 1.00 74.19 409 PRO A CA 1
ATOM 3096 C C . PRO A 1 409 ? -7.988 2.450 -9.827 1.00 74.19 409 PRO A C 1
ATOM 3098 O O . PRO A 1 409 ? -7.651 2.048 -10.948 1.00 74.19 409 PRO A O 1
ATOM 3101 N N . GLY A 1 410 ? -8.203 3.740 -9.559 1.00 73.44 410 GLY A N 1
ATOM 3102 C CA . GLY A 1 410 ? -7.862 4.811 -10.497 1.00 73.44 410 GLY A CA 1
ATOM 3103 C C . GLY A 1 410 ? -6.350 4.960 -10.668 1.00 73.44 410 GLY A C 1
ATOM 3104 O O . GLY A 1 410 ? -5.894 5.278 -11.762 1.00 73.44 410 GLY A O 1
ATOM 3105 N N . ASP A 1 411 ? -5.597 4.659 -9.608 1.00 81.50 411 ASP A N 1
ATOM 3106 C CA . ASP A 1 411 ? -4.139 4.675 -9.580 1.00 81.50 411 ASP A CA 1
ATOM 3107 C C . ASP A 1 411 ? -3.579 3.255 -9.404 1.00 81.50 411 ASP A C 1
ATOM 3109 O O . ASP A 1 411 ? -3.827 2.587 -8.400 1.00 81.50 411 ASP A O 1
ATOM 3113 N N . THR A 1 412 ? -2.830 2.773 -10.391 1.00 86.38 412 THR A N 1
ATOM 3114 C CA . THR A 1 412 ? -2.428 1.362 -10.480 1.00 86.38 412 THR A CA 1
ATOM 3115 C C . THR A 1 412 ? -1.242 0.968 -9.612 1.00 86.38 412 THR A C 1
ATOM 3117 O O . THR A 1 412 ? -0.905 -0.214 -9.594 1.00 86.38 412 THR A O 1
ATOM 3120 N N . HIS A 1 413 ? -0.659 1.889 -8.839 1.00 83.88 413 HIS A N 1
ATOM 3121 C CA . HIS A 1 413 ? 0.253 1.519 -7.748 1.00 83.88 413 HIS A CA 1
ATOM 3122 C C . HIS A 1 413 ? -0.419 1.477 -6.368 1.00 83.88 413 HIS A C 1
ATOM 3124 O O . HIS A 1 413 ? 0.113 0.862 -5.449 1.00 83.88 413 HIS A O 1
ATOM 3130 N N . PHE A 1 414 ? -1.634 2.020 -6.237 1.00 86.81 414 PHE A N 1
ATOM 3131 C CA . PHE A 1 414 ? -2.452 1.916 -5.030 1.00 86.81 414 PHE A CA 1
ATOM 3132 C C . PHE A 1 414 ? -3.346 0.665 -5.120 1.00 86.81 414 PHE A C 1
ATOM 3134 O O . PHE A 1 414 ? -4.563 0.755 -5.254 1.00 86.81 414 PHE A O 1
ATOM 3141 N N . VAL A 1 415 ? -2.763 -0.532 -5.103 1.00 88.50 415 VAL A N 1
ATOM 3142 C CA . VAL A 1 415 ? -3.464 -1.799 -5.416 1.00 88.50 415 VAL A CA 1
ATOM 3143 C C . VAL A 1 415 ? -3.445 -2.781 -4.252 1.00 88.50 415 VAL A C 1
ATOM 3145 O O . VAL A 1 415 ? -2.581 -2.688 -3.384 1.00 88.50 415 VAL A O 1
ATOM 3148 N N . ALA A 1 416 ? -4.357 -3.757 -4.256 1.00 94.38 416 ALA A N 1
ATOM 3149 C CA . ALA A 1 416 ? -4.256 -4.927 -3.386 1.00 94.38 416 ALA A CA 1
ATOM 3150 C C . ALA A 1 416 ? -3.015 -5.762 -3.762 1.00 94.38 416 ALA A C 1
ATOM 3152 O O . ALA A 1 416 ? -2.753 -5.976 -4.943 1.00 94.38 416 ALA A O 1
ATOM 3153 N N . ASN A 1 417 ? -2.232 -6.219 -2.788 1.00 94.38 417 ASN A N 1
ATOM 3154 C CA . ASN A 1 417 ? -0.942 -6.880 -3.004 1.00 94.38 417 ASN A CA 1
ATOM 3155 C C . ASN A 1 417 ? -0.553 -7.785 -1.813 1.00 94.38 417 ASN A C 1
ATOM 3157 O O . ASN A 1 417 ? -1.180 -7.726 -0.757 1.00 94.38 417 ASN A O 1
ATOM 3161 N N . HIS A 1 418 ? 0.471 -8.631 -1.997 1.00 94.25 418 HIS A N 1
ATOM 3162 C CA . HIS A 1 418 ? 1.073 -9.497 -0.961 1.00 94.25 418 HIS A CA 1
ATOM 3163 C C . HIS A 1 418 ? 0.069 -10.347 -0.158 1.00 94.25 418 HIS A C 1
ATOM 3165 O O . HIS A 1 418 ? -0.238 -10.069 0.999 1.00 94.25 418 HIS A O 1
ATOM 3171 N N . PHE A 1 419 ? -0.450 -11.406 -0.784 1.00 96.88 419 PHE A N 1
ATOM 3172 C CA . PHE A 1 419 ? -1.454 -12.282 -0.180 1.00 96.88 419 PHE A CA 1
ATOM 3173 C C . PHE A 1 419 ? -0.770 -13.337 0.699 1.00 96.88 419 PHE A C 1
ATOM 3175 O O . PHE A 1 419 ? -0.018 -14.175 0.197 1.00 96.88 419 PHE A O 1
ATOM 3182 N N . VAL A 1 420 ? -1.073 -13.336 1.998 1.00 96.62 420 VAL A N 1
ATOM 3183 C CA . VAL A 1 420 ? -0.518 -14.295 2.965 1.00 96.62 420 VAL A CA 1
ATOM 3184 C C . VAL A 1 420 ? -1.653 -15.062 3.635 1.00 96.62 420 VAL A C 1
ATOM 3186 O O . VAL A 1 420 ? -2.426 -14.484 4.399 1.00 96.62 420 VAL A O 1
ATOM 3189 N N . GLU A 1 421 ? -1.767 -16.369 3.370 1.00 96.31 421 GLU A N 1
ATOM 3190 C CA . GLU A 1 421 ? -2.646 -17.233 4.166 1.00 96.31 421 GLU A CA 1
ATOM 3191 C C . GLU A 1 421 ? -1.991 -17.510 5.522 1.00 96.31 421 GLU A C 1
ATOM 3193 O O . GLU A 1 421 ? -0.951 -18.164 5.617 1.00 96.31 421 GLU A O 1
ATOM 3198 N N . ALA A 1 422 ? -2.611 -16.998 6.580 1.00 96.44 422 ALA A N 1
ATOM 3199 C CA . ALA A 1 422 ? -2.122 -17.149 7.937 1.00 96.44 422 ALA A CA 1
ATOM 3200 C C . ALA A 1 422 ? -2.666 -18.434 8.602 1.00 96.44 422 ALA A C 1
ATOM 3202 O O . ALA A 1 422 ? -3.683 -18.996 8.179 1.00 96.44 422 ALA A O 1
ATOM 3203 N N . PRO A 1 423 ? -2.037 -18.901 9.699 1.00 95.88 423 PRO A N 1
ATOM 3204 C CA . PRO A 1 423 ? -2.476 -20.084 10.445 1.00 95.88 423 PRO A CA 1
ATOM 3205 C C . PRO A 1 423 ? -3.954 -20.093 10.873 1.00 95.88 423 PRO A C 1
ATOM 3207 O O . PRO A 1 423 ? -4.560 -21.165 10.964 1.00 95.88 423 PRO A O 1
ATOM 3210 N N . ASP A 1 424 ? -4.556 -18.921 11.088 1.00 96.06 424 ASP A N 1
ATOM 3211 C CA . ASP A 1 424 ? -5.973 -18.740 11.440 1.00 96.06 424 ASP A CA 1
ATOM 3212 C C . ASP A 1 424 ? -6.959 -19.025 10.278 1.00 96.06 424 ASP A C 1
ATOM 3214 O O . ASP A 1 424 ? -8.181 -19.085 10.480 1.00 96.06 424 ASP A O 1
ATOM 3218 N N . GLY A 1 425 ? -6.438 -19.268 9.070 1.00 93.94 425 GLY A N 1
ATOM 3219 C CA . GLY A 1 425 ? -7.203 -19.581 7.864 1.00 93.94 425 GLY A CA 1
ATOM 3220 C C . GLY A 1 425 ? -7.818 -18.368 7.182 1.00 93.94 425 GLY A C 1
ATOM 3221 O O . GLY A 1 425 ? -8.837 -18.512 6.500 1.00 93.94 425 GLY A O 1
ATOM 3222 N N . TRP A 1 426 ? -7.276 -17.180 7.429 1.00 97.50 426 TRP A N 1
ATOM 3223 C CA . TRP A 1 426 ? -7.572 -15.979 6.664 1.00 97.50 426 TRP A CA 1
ATOM 3224 C C . TRP A 1 426 ? -6.417 -15.656 5.721 1.00 97.50 426 TRP A C 1
ATOM 3226 O O . TRP A 1 426 ? -5.252 -15.863 6.055 1.00 97.50 426 TRP A O 1
ATOM 3236 N N . VAL A 1 427 ? -6.750 -15.099 4.560 1.00 98.44 427 VAL A N 1
ATOM 3237 C CA . VAL A 1 427 ? -5.771 -14.478 3.667 1.00 98.44 427 VAL A CA 1
ATOM 3238 C C . VAL A 1 427 ? -5.699 -12.999 4.012 1.00 98.44 427 VAL A C 1
ATOM 3240 O O . VAL A 1 427 ? -6.706 -12.302 3.893 1.00 98.44 427 VAL A O 1
ATOM 3243 N N . TYR A 1 428 ? -4.533 -12.537 4.455 1.00 98.38 428 TYR A N 1
ATOM 3244 C CA . TYR A 1 428 ? -4.244 -11.131 4.728 1.00 98.38 428 TYR A CA 1
ATOM 3245 C C . TYR A 1 428 ? -3.657 -10.478 3.479 1.00 98.38 428 TYR A C 1
ATOM 3247 O O . TYR A 1 428 ? -2.864 -11.099 2.771 1.00 98.38 428 TYR A O 1
ATOM 3255 N N . VAL A 1 429 ? -4.078 -9.244 3.206 1.00 97.56 429 VAL A N 1
ATOM 3256 C CA . VAL A 1 429 ? -3.732 -8.500 1.992 1.00 97.56 429 VAL A CA 1
ATOM 3257 C C . VAL A 1 429 ? -3.476 -7.039 2.338 1.00 97.56 429 VAL A C 1
ATOM 3259 O O . VAL A 1 429 ? -4.270 -6.414 3.047 1.00 97.56 429 VAL A O 1
ATOM 3262 N N . SER A 1 430 ? -2.383 -6.495 1.809 1.00 95.12 430 SER A N 1
ATOM 3263 C CA . SER A 1 430 ? -2.069 -5.065 1.858 1.00 95.12 430 SER A CA 1
ATOM 3264 C C . SER A 1 430 ? -2.738 -4.349 0.682 1.00 95.12 430 SER A C 1
ATOM 3266 O O . SER A 1 430 ? -2.863 -4.925 -0.397 1.00 95.12 430 SER A O 1
ATOM 3268 N N . THR A 1 431 ? -3.207 -3.115 0.857 1.00 92.69 431 THR A N 1
ATOM 3269 C CA . THR A 1 431 ? -3.802 -2.328 -0.231 1.00 92.69 431 THR A CA 1
ATOM 3270 C C . THR A 1 431 ? -3.500 -0.848 -0.116 1.00 92.69 431 THR A C 1
ATOM 3272 O O . THR A 1 431 ? -3.718 -0.236 0.931 1.00 92.69 431 THR A O 1
ATOM 3275 N N . GLY A 1 432 ? -3.060 -0.256 -1.226 1.00 88.56 432 GLY A N 1
ATOM 3276 C CA . GLY A 1 432 ? -2.860 1.185 -1.314 1.00 88.56 432 GLY A CA 1
ATOM 3277 C C . GLY A 1 432 ? -4.156 1.979 -1.491 1.00 88.56 432 GLY A C 1
ATOM 3278 O O . GLY A 1 432 ? -4.244 3.108 -1.029 1.00 88.56 432 GLY A O 1
ATOM 3279 N N . SER A 1 433 ? -5.191 1.406 -2.113 1.00 83.56 433 SER A N 1
ATOM 3280 C CA . SER A 1 433 ? -6.477 2.084 -2.347 1.00 83.56 433 SER A CA 1
ATOM 3281 C C . SER A 1 433 ? -7.615 1.489 -1.527 1.00 83.56 433 SER A C 1
ATOM 3283 O O . SER A 1 433 ? -7.536 0.371 -1.011 1.00 83.56 433 SER A O 1
ATOM 3285 N N . GLY A 1 434 ? -8.700 2.260 -1.423 1.00 83.25 434 GLY A N 1
ATOM 3286 C CA . GLY A 1 434 ? -9.979 1.753 -0.944 1.00 83.25 434 GLY A CA 1
ATOM 3287 C C . GLY A 1 434 ? -10.785 1.044 -2.038 1.00 83.25 434 GLY A C 1
ATOM 3288 O O . GLY A 1 434 ? -10.642 1.341 -3.223 1.00 83.25 434 GLY A O 1
ATOM 3289 N N . ALA A 1 435 ? -11.675 0.142 -1.625 1.00 87.94 435 ALA A N 1
ATOM 3290 C CA . ALA A 1 435 ? -12.552 -0.626 -2.503 1.00 87.94 435 ALA A CA 1
ATOM 3291 C C . ALA A 1 435 ? -13.940 -0.838 -1.879 1.00 87.94 435 ALA A C 1
ATOM 3293 O O . ALA A 1 435 ? -14.083 -1.022 -0.668 1.00 87.94 435 ALA A O 1
ATOM 3294 N N . ASP A 1 436 ? -14.966 -0.884 -2.728 1.00 91.06 436 ASP A N 1
ATOM 3295 C CA . ASP A 1 436 ? -16.302 -1.356 -2.358 1.00 91.06 436 ASP A CA 1
ATOM 3296 C C . ASP A 1 436 ? -16.373 -2.857 -2.631 1.00 91.06 436 ASP A C 1
ATOM 3298 O O . ASP A 1 436 ? -16.925 -3.298 -3.638 1.00 91.06 436 ASP A O 1
ATOM 3302 N N . ALA A 1 437 ? -15.749 -3.638 -1.750 1.00 94.94 437 ALA A N 1
ATOM 3303 C CA . ALA A 1 437 ? -15.558 -5.060 -1.964 1.00 94.94 437 ALA A CA 1
ATOM 3304 C C . ALA A 1 437 ? -16.879 -5.822 -1.818 1.00 94.94 437 ALA A C 1
ATOM 3306 O O . ALA A 1 437 ? -17.426 -5.944 -0.719 1.00 94.94 437 ALA A O 1
ATOM 3307 N N . LYS A 1 438 ? -17.394 -6.366 -2.919 1.00 97.00 438 LYS A N 1
ATOM 3308 C CA . LYS A 1 438 ? -18.623 -7.165 -2.930 1.00 97.00 438 LYS A CA 1
ATOM 3309 C C . LYS A 1 438 ? -18.288 -8.648 -2.994 1.00 97.00 438 LYS A C 1
ATOM 3311 O O . LYS A 1 438 ? -17.710 -9.106 -3.972 1.00 97.00 438 LYS A O 1
ATOM 3316 N N . SER A 1 439 ? -18.694 -9.409 -1.978 1.00 97.81 439 SER A N 1
ATOM 3317 C CA . SER A 1 439 ? -18.632 -10.876 -2.008 1.00 97.81 439 SER A CA 1
ATOM 3318 C C . SER A 1 439 ? -19.603 -11.408 -3.057 1.00 97.81 439 SER A C 1
ATOM 3320 O O . SER A 1 439 ? -20.810 -11.180 -2.960 1.00 97.81 439 SER A O 1
ATOM 3322 N N . VAL A 1 440 ? -19.094 -12.158 -4.034 1.00 97.69 440 VAL A N 1
ATOM 3323 C CA . VAL A 1 440 ? -19.926 -12.799 -5.067 1.00 97.69 440 VAL A CA 1
ATOM 3324 C C . VAL A 1 440 ? -20.822 -13.870 -4.445 1.00 97.69 440 VAL A C 1
ATOM 3326 O O . VAL A 1 440 ? -21.985 -14.011 -4.814 1.00 97.69 440 VAL A O 1
ATOM 3329 N N . LYS A 1 441 ? -20.308 -14.578 -3.432 1.00 97.06 441 LYS A N 1
ATOM 3330 C CA . LYS A 1 441 ? -21.013 -15.659 -2.734 1.00 97.06 441 LYS A CA 1
ATOM 3331 C C . LYS A 1 441 ? -22.198 -15.173 -1.898 1.00 97.06 441 LYS A C 1
ATOM 3333 O O . LYS A 1 441 ? -23.222 -15.846 -1.851 1.00 97.06 441 LYS A O 1
ATOM 3338 N N . THR A 1 442 ? -22.053 -14.044 -1.202 1.00 97.44 442 THR A N 1
ATOM 3339 C CA . THR A 1 442 ? -23.062 -13.568 -0.232 1.00 97.44 442 THR A CA 1
ATOM 3340 C C . THR A 1 442 ? -23.799 -12.306 -0.672 1.00 97.44 442 THR A C 1
ATOM 3342 O O . THR A 1 442 ? -24.826 -11.966 -0.091 1.00 97.44 442 THR A O 1
ATOM 3345 N N . GLY A 1 443 ? -23.273 -11.576 -1.658 1.00 96.50 443 GLY A N 1
ATOM 3346 C CA . GLY A 1 443 ? -23.752 -10.252 -2.049 1.00 96.50 443 GLY A CA 1
ATOM 3347 C C . GLY A 1 443 ? -23.419 -9.135 -1.051 1.00 96.50 443 GLY A C 1
ATOM 3348 O O . GLY A 1 443 ? -23.736 -7.978 -1.328 1.00 96.50 443 GLY A O 1
ATOM 3349 N N . LYS A 1 444 ? -22.784 -9.440 0.096 1.00 95.56 444 LYS A N 1
ATOM 3350 C CA . LYS A 1 444 ? -22.397 -8.434 1.096 1.00 95.56 444 LYS A CA 1
ATOM 3351 C C . LYS A 1 444 ? -21.321 -7.516 0.513 1.00 95.56 444 LYS A C 1
ATOM 3353 O O . LYS A 1 444 ? -20.307 -7.995 0.007 1.00 95.56 444 LYS A O 1
ATOM 3358 N N . VAL A 1 445 ? -21.544 -6.208 0.628 1.00 94.19 445 VAL A N 1
ATOM 3359 C CA . VAL A 1 445 ? -20.557 -5.172 0.308 1.00 94.19 445 VAL A CA 1
ATOM 3360 C C . VAL A 1 445 ? -19.867 -4.740 1.596 1.00 94.19 445 VAL A C 1
ATOM 3362 O O . VAL A 1 445 ? -20.531 -4.308 2.540 1.00 94.19 445 VAL A O 1
ATOM 3365 N N . THR A 1 446 ? -18.544 -4.839 1.622 1.00 91.81 446 THR A N 1
ATOM 3366 C CA . THR A 1 446 ? -17.688 -4.341 2.698 1.00 91.81 446 THR A CA 1
ATOM 3367 C C . THR A 1 446 ? -16.849 -3.189 2.158 1.00 91.81 446 THR A C 1
ATOM 3369 O O . THR A 1 446 ? -16.246 -3.293 1.093 1.00 91.81 446 THR A O 1
ATOM 3372 N N . LYS A 1 447 ? -16.796 -2.083 2.900 1.00 89.44 447 LYS A N 1
ATOM 3373 C CA . LYS A 1 447 ? -15.887 -0.977 2.594 1.00 89.44 447 LYS A CA 1
ATOM 3374 C C . LYS A 1 447 ? -14.479 -1.355 3.039 1.00 89.44 447 LYS A C 1
ATOM 3376 O O . LYS A 1 447 ? -14.282 -1.678 4.207 1.00 89.44 447 LYS A O 1
ATOM 3381 N N . ILE A 1 448 ? -13.541 -1.307 2.104 1.00 91.12 448 ILE A N 1
ATOM 3382 C CA . ILE A 1 448 ? -12.113 -1.468 2.345 1.00 91.12 448 ILE A CA 1
ATOM 3383 C C . ILE A 1 448 ? -11.452 -0.111 2.154 1.00 91.12 448 ILE A C 1
ATOM 3385 O O . ILE A 1 448 ? -11.745 0.598 1.191 1.00 91.12 448 ILE A O 1
ATOM 3389 N N . SER A 1 449 ? -10.564 0.237 3.069 1.00 88.00 449 SER A N 1
ATOM 3390 C CA . SER A 1 449 ? -9.761 1.455 3.041 1.00 88.00 449 SER A CA 1
ATOM 3391 C C . SER A 1 449 ? -8.278 1.079 2.925 1.00 88.00 449 SER A C 1
ATOM 3393 O O . SER A 1 449 ? -7.915 -0.054 3.264 1.00 88.00 449 SER A O 1
ATOM 3395 N N . PRO A 1 450 ? -7.409 2.011 2.490 1.00 88.94 450 PRO A N 1
ATOM 3396 C CA . PRO A 1 450 ? -5.968 1.774 2.431 1.00 88.94 450 PRO A CA 1
ATOM 3397 C C . PRO A 1 450 ? -5.397 1.222 3.747 1.00 88.94 450 PRO A C 1
ATOM 3399 O O . PRO A 1 450 ? -5.753 1.718 4.823 1.00 88.94 450 PRO A O 1
ATOM 3402 N N . GLY A 1 451 ? -4.509 0.229 3.669 1.00 92.06 451 GLY A N 1
ATOM 3403 C CA . GLY A 1 451 ? -3.955 -0.511 4.809 1.00 92.06 451 GLY A CA 1
ATOM 3404 C C . GLY A 1 451 ? -4.034 -2.024 4.613 1.00 92.06 451 GLY A C 1
ATOM 3405 O O . GLY A 1 451 ? -3.670 -2.525 3.555 1.00 92.06 451 GLY A O 1
ATOM 3406 N N . VAL A 1 452 ? -4.506 -2.760 5.624 1.00 96.19 452 VAL A N 1
ATOM 3407 C CA . VAL A 1 452 ? -4.589 -4.232 5.600 1.00 96.19 452 VAL A CA 1
ATOM 3408 C C . VAL A 1 452 ? -6.037 -4.695 5.722 1.00 96.19 452 VAL A C 1
ATOM 3410 O O . VAL A 1 452 ? -6.755 -4.288 6.641 1.00 96.19 452 VAL A O 1
ATOM 3413 N N . PHE A 1 453 ? -6.454 -5.605 4.846 1.00 96.81 453 PHE A N 1
ATOM 3414 C CA . PHE A 1 453 ? -7.718 -6.333 4.953 1.00 96.81 453 PHE A CA 1
ATOM 3415 C C . PHE A 1 453 ? -7.479 -7.843 4.949 1.00 96.81 453 PHE A C 1
ATOM 3417 O O . PHE A 1 453 ? -6.377 -8.313 4.666 1.00 96.81 453 PHE A O 1
ATOM 3424 N N . ARG A 1 454 ? -8.515 -8.619 5.280 1.00 97.81 454 ARG A N 1
ATOM 3425 C CA . ARG A 1 454 ? -8.461 -10.080 5.195 1.00 97.81 454 ARG A CA 1
ATOM 3426 C C . ARG A 1 454 ? -9.744 -10.686 4.646 1.00 97.81 454 ARG A C 1
ATOM 3428 O O . ARG A 1 454 ? -10.818 -10.103 4.792 1.00 97.81 454 ARG A O 1
ATOM 3435 N N . PHE A 1 455 ? -9.645 -11.870 4.047 1.00 98.19 455 PHE A N 1
ATOM 3436 C CA . PHE A 1 455 ? -10.803 -12.613 3.540 1.00 98.19 455 PHE A CA 1
ATOM 3437 C C . PHE A 1 455 ? -10.682 -14.134 3.729 1.00 98.19 455 PHE A C 1
ATOM 3439 O O . PHE A 1 455 ? -9.590 -14.672 3.928 1.00 98.19 455 PHE A O 1
ATOM 3446 N N . ARG A 1 456 ? -11.823 -14.833 3.696 1.00 96.62 456 ARG A N 1
ATOM 3447 C CA . ARG A 1 456 ? -11.880 -16.305 3.678 1.00 96.62 456 ARG A CA 1
ATOM 3448 C C . ARG A 1 456 ? -11.735 -16.822 2.251 1.00 96.62 456 ARG A C 1
ATOM 3450 O O . ARG A 1 456 ? -12.387 -16.303 1.347 1.00 96.62 456 ARG A O 1
ATOM 3457 N N . THR A 1 457 ? -10.931 -17.867 2.061 1.00 95.12 457 THR A N 1
ATOM 3458 C CA . THR A 1 457 ? -10.607 -18.449 0.742 1.00 95.12 457 THR A CA 1
ATOM 3459 C C . THR A 1 457 ? -11.830 -18.922 -0.047 1.00 95.12 457 THR A C 1
ATOM 3461 O O . THR A 1 457 ? -11.799 -18.963 -1.271 1.00 95.12 457 THR A O 1
ATOM 3464 N N . ASP A 1 458 ? -12.942 -19.207 0.630 1.00 93.75 458 ASP A N 1
ATOM 3465 C CA . ASP A 1 458 ? -14.210 -19.610 0.019 1.00 93.75 458 ASP A CA 1
ATOM 3466 C C . ASP A 1 458 ? -15.095 -18.432 -0.447 1.00 93.75 458 ASP A C 1
ATOM 3468 O O . ASP A 1 458 ? -16.240 -18.650 -0.859 1.00 93.75 458 ASP A O 1
ATOM 3472 N N . GLY A 1 459 ? -14.611 -17.192 -0.319 1.00 96.06 459 GLY A N 1
ATOM 3473 C CA . GLY A 1 459 ? -15.306 -15.967 -0.714 1.00 96.06 459 GLY A CA 1
ATOM 3474 C C . GLY A 1 459 ? -16.432 -15.519 0.226 1.00 96.06 459 GLY A C 1
ATOM 3475 O O . GLY A 1 459 ? -17.187 -14.607 -0.126 1.00 96.06 459 GLY A O 1
ATOM 3476 N N . SER A 1 460 ? -16.607 -16.142 1.402 1.00 96.12 460 SER A N 1
ATOM 3477 C CA . SER A 1 460 ? -17.773 -15.879 2.261 1.00 96.12 460 SER A CA 1
ATOM 3478 C C . SER A 1 460 ? -17.720 -14.538 2.990 1.00 96.12 460 SER A C 1
ATOM 3480 O O . SER A 1 460 ? -18.759 -13.923 3.217 1.00 96.12 460 SER A O 1
ATOM 3482 N N . VAL A 1 461 ? -16.529 -14.105 3.409 1.00 96.31 461 VAL A N 1
ATOM 3483 C CA . VAL A 1 461 ? -16.337 -12.904 4.232 1.00 96.31 461 VAL A CA 1
ATOM 3484 C C . VAL A 1 461 ? -15.049 -12.197 3.832 1.00 96.31 461 VAL A C 1
ATOM 3486 O O . VAL A 1 461 ? -14.029 -12.843 3.597 1.00 96.31 461 VAL A O 1
ATOM 3489 N N . ILE A 1 462 ? -15.120 -10.869 3.810 1.00 97.06 462 ILE A N 1
ATOM 3490 C CA . ILE A 1 462 ? -14.002 -9.937 3.690 1.00 97.06 462 ILE A CA 1
ATOM 3491 C C . ILE A 1 462 ? -14.208 -8.803 4.699 1.00 97.06 462 ILE A C 1
ATOM 3493 O O . ILE A 1 462 ? -15.337 -8.320 4.857 1.00 97.06 462 ILE A O 1
ATOM 3497 N N . GLU A 1 463 ? -13.144 -8.405 5.394 1.00 94.62 463 GLU A N 1
ATOM 3498 C CA . GLU A 1 463 ? -13.188 -7.382 6.443 1.00 94.62 463 GLU A CA 1
ATOM 3499 C C . GLU A 1 463 ? -11.884 -6.581 6.563 1.00 94.62 463 GLU A C 1
ATOM 3501 O O . GLU A 1 463 ? -10.792 -7.083 6.284 1.00 94.62 463 GLU A O 1
ATOM 3506 N N . GLN A 1 464 ? -12.011 -5.321 6.989 1.00 94.44 464 GLN A N 1
ATOM 3507 C CA . GLN A 1 464 ? -10.876 -4.440 7.263 1.00 94.44 464 GLN A CA 1
ATOM 3508 C C . GLN A 1 464 ? -10.163 -4.881 8.546 1.00 94.44 464 GLN A C 1
ATOM 351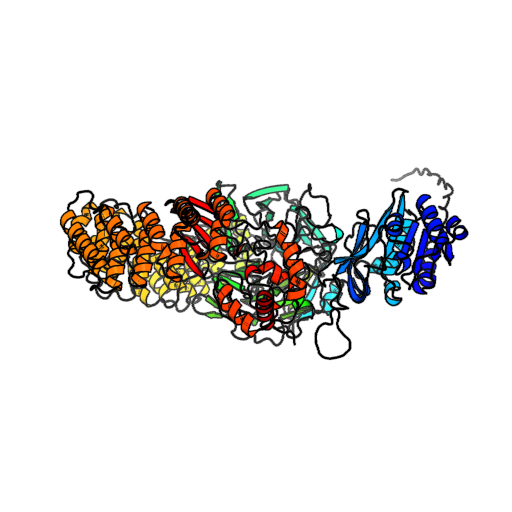0 O O . GLN A 1 464 ? -10.797 -5.022 9.593 1.00 94.44 464 GLN A O 1
ATOM 3515 N N . VAL A 1 465 ? -8.838 -5.033 8.481 1.00 95.12 465 VAL A N 1
ATOM 3516 C CA . VAL A 1 465 ? -7.994 -5.263 9.661 1.00 95.12 465 VAL A CA 1
ATOM 3517 C C . VAL A 1 465 ? -7.454 -3.934 10.172 1.00 95.12 465 VAL A C 1
ATOM 3519 O O . VAL A 1 465 ? -7.679 -3.606 11.328 1.00 95.12 465 VAL A O 1
ATOM 3522 N N . ALA A 1 466 ? -6.799 -3.146 9.322 1.00 93.12 466 ALA A N 1
ATOM 3523 C CA . ALA A 1 466 ? -6.184 -1.874 9.696 1.00 93.12 466 ALA A CA 1
ATOM 3524 C C . ALA A 1 466 ? -6.391 -0.835 8.595 1.00 93.12 466 ALA A C 1
ATOM 3526 O O . ALA A 1 466 ? -6.017 -1.105 7.456 1.00 93.12 466 ALA A O 1
ATOM 3527 N N . SER A 1 467 ? -6.995 0.317 8.902 1.00 88.69 467 SER A N 1
ATOM 3528 C CA . SER A 1 467 ? -7.131 1.434 7.953 1.00 88.69 467 SER A CA 1
ATOM 3529 C C . SER A 1 467 ? -5.956 2.420 8.068 1.00 88.69 467 SER A C 1
ATOM 3531 O O . SER A 1 467 ? -5.073 2.230 8.899 1.00 88.69 467 SER A O 1
ATOM 3533 N N . GLN A 1 468 ? -5.979 3.503 7.278 1.00 77.50 468 GLN A N 1
ATOM 3534 C CA . GLN A 1 468 ? -5.008 4.620 7.232 1.00 77.50 468 GLN A CA 1
ATOM 3535 C C . GLN A 1 468 ? -3.628 4.298 6.620 1.00 77.50 468 GLN A C 1
ATOM 3537 O O . GLN A 1 468 ? -2.667 5.054 6.797 1.00 77.50 468 GLN A O 1
ATOM 3542 N N . GLY A 1 469 ? -3.513 3.190 5.887 1.00 74.94 469 GLY A N 1
ATOM 3543 C CA . GLY A 1 469 ? -2.241 2.741 5.322 1.00 74.94 469 GLY A CA 1
ATOM 3544 C C . GLY A 1 469 ? -1.668 3.641 4.223 1.00 74.94 469 GLY A C 1
ATOM 3545 O O . GLY A 1 469 ? -0.468 3.593 3.978 1.00 74.94 469 GLY A O 1
ATOM 3546 N N . GLY A 1 470 ? -2.476 4.498 3.587 1.00 81.06 470 GLY A N 1
ATOM 3547 C CA . GLY A 1 470 ? -2.045 5.283 2.419 1.00 81.06 470 GLY A CA 1
ATOM 3548 C C . GLY A 1 470 ? -1.552 4.366 1.296 1.00 81.06 470 GLY A C 1
ATOM 3549 O O . GLY A 1 470 ? -2.093 3.279 1.130 1.00 81.06 470 GLY A O 1
ATOM 3550 N N . ASN A 1 471 ? -0.503 4.758 0.575 1.00 83.31 471 ASN A N 1
ATOM 3551 C CA . ASN A 1 471 ? 0.139 3.966 -0.482 1.00 83.31 471 ASN A CA 1
ATOM 3552 C C . ASN A 1 471 ? 0.832 2.688 0.056 1.00 83.31 471 ASN A C 1
ATOM 3554 O O . ASN A 1 471 ? 2.057 2.602 0.139 1.00 83.31 471 ASN A O 1
ATOM 3558 N N . SER A 1 472 ? 0.043 1.714 0.518 1.00 89.75 472 SER A N 1
ATOM 3559 C CA . SER A 1 472 ? 0.536 0.482 1.130 1.00 89.75 472 SER A CA 1
ATOM 3560 C C . SER A 1 472 ? 0.900 -0.570 0.088 1.00 89.75 472 SER A C 1
ATOM 3562 O O . SER A 1 472 ? 0.035 -1.090 -0.623 1.00 89.75 472 SER A O 1
ATOM 3564 N N . PHE A 1 473 ? 2.184 -0.914 0.039 1.00 91.06 473 PHE A N 1
ATOM 3565 C CA . PHE A 1 473 ? 2.724 -1.962 -0.818 1.00 91.06 473 PHE A CA 1
ATOM 3566 C C . PHE A 1 473 ? 3.782 -2.748 -0.034 1.00 91.06 473 PHE A C 1
ATOM 3568 O O . PHE A 1 473 ? 4.694 -2.162 0.544 1.00 91.06 473 PHE A O 1
ATOM 3575 N N . GLY A 1 474 ? 3.597 -4.063 0.058 1.00 92.06 474 GLY A N 1
ATOM 3576 C CA . GLY A 1 474 ? 4.296 -4.927 1.013 1.00 92.06 474 GLY A CA 1
ATOM 3577 C C . GLY A 1 474 ? 3.354 -5.389 2.124 1.00 92.06 474 GLY A C 1
ATOM 3578 O O . GLY A 1 474 ? 2.557 -4.599 2.643 1.00 92.06 474 GLY A O 1
ATOM 3579 N N . GLY A 1 475 ? 3.432 -6.668 2.486 1.00 94.06 475 GLY A N 1
ATOM 3580 C CA . GLY A 1 475 ? 2.594 -7.279 3.516 1.00 94.06 475 GLY A CA 1
ATOM 3581 C C . GLY A 1 475 ? 3.199 -8.576 4.045 1.00 94.06 475 GLY A C 1
ATOM 3582 O O . GLY A 1 475 ? 3.759 -9.356 3.278 1.00 94.06 475 GLY A O 1
ATOM 3583 N N . GLU A 1 476 ? 3.093 -8.799 5.353 1.00 95.75 476 GLU A N 1
ATOM 3584 C CA . GLU A 1 476 ? 3.668 -9.968 6.018 1.00 95.75 476 GLU A CA 1
ATOM 3585 C C . GLU A 1 476 ? 2.874 -10.364 7.268 1.00 95.75 476 GLU A C 1
ATOM 3587 O O . GLU A 1 476 ? 2.383 -9.506 8.006 1.00 95.75 476 GLU A O 1
ATOM 3592 N N . VAL A 1 477 ? 2.795 -11.676 7.514 1.00 97.56 477 VAL A N 1
ATOM 3593 C CA . VAL A 1 477 ? 2.271 -12.271 8.748 1.00 97.56 477 VAL A CA 1
ATOM 3594 C C . VAL A 1 477 ? 3.305 -13.249 9.307 1.00 97.56 477 VAL A C 1
ATOM 3596 O O . VAL A 1 477 ? 3.687 -14.227 8.655 1.00 97.56 477 VAL A O 1
ATOM 3599 N N . THR A 1 478 ? 3.771 -13.001 10.529 1.00 96.62 478 THR A N 1
ATOM 3600 C CA . THR A 1 478 ? 4.797 -13.834 11.177 1.00 96.62 478 THR A CA 1
ATOM 3601 C C . THR A 1 478 ? 4.214 -15.122 11.763 1.00 96.62 478 THR A C 1
ATOM 3603 O O . THR A 1 478 ? 3.006 -15.247 11.982 1.00 96.62 478 THR A O 1
ATOM 3606 N N . SER A 1 479 ? 5.071 -16.095 12.096 1.00 95.88 479 SER A N 1
ATOM 3607 C CA . SER A 1 479 ? 4.630 -17.343 12.751 1.00 95.88 479 SER A CA 1
ATOM 3608 C C . SER A 1 479 ? 3.969 -17.131 14.114 1.00 95.88 479 SER A C 1
ATOM 3610 O O . SER A 1 479 ? 3.256 -18.016 14.588 1.00 95.88 479 SER A O 1
ATOM 3612 N N . ASP A 1 480 ? 4.226 -15.998 14.769 1.00 94.31 480 ASP A N 1
ATOM 3613 C CA . ASP A 1 480 ? 3.573 -15.617 16.016 1.00 94.31 480 ASP A CA 1
ATOM 3614 C C . ASP A 1 480 ? 2.383 -14.665 15.813 1.00 94.31 480 ASP A C 1
ATOM 3616 O O . ASP A 1 480 ? 1.827 -14.214 16.812 1.00 94.31 480 ASP A O 1
ATOM 3620 N N . MET A 1 481 ? 1.923 -14.444 14.576 1.00 96.50 481 MET A N 1
ATOM 3621 C CA . MET A 1 481 ? 0.752 -13.630 14.210 1.00 96.50 481 MET A CA 1
ATOM 3622 C C . MET A 1 481 ? 0.920 -12.114 14.418 1.00 96.50 481 MET A C 1
ATOM 3624 O O . MET A 1 481 ? -0.066 -11.428 14.689 1.00 96.50 481 MET A O 1
ATOM 3628 N N . GLU A 1 482 ? 2.141 -11.582 14.306 1.00 96.25 482 GLU A N 1
ATOM 3629 C CA . GLU A 1 482 ? 2.322 -10.143 14.057 1.00 96.25 482 GLU A CA 1
ATOM 3630 C C . GLU A 1 482 ? 2.075 -9.836 12.580 1.00 96.25 482 GLU A C 1
ATOM 3632 O O . GLU A 1 482 ? 2.319 -10.679 11.714 1.00 96.25 482 GLU A O 1
ATOM 3637 N N . ILE A 1 483 ? 1.587 -8.627 12.300 1.00 97.38 483 ILE A N 1
ATOM 3638 C CA . ILE A 1 483 ? 1.227 -8.191 10.950 1.00 97.38 483 ILE A CA 1
ATOM 3639 C C . ILE A 1 483 ? 1.974 -6.898 10.633 1.00 97.38 483 ILE A C 1
ATOM 3641 O O . ILE A 1 483 ? 1.890 -5.918 11.382 1.00 97.38 483 ILE A O 1
ATOM 3645 N N . TYR A 1 484 ? 2.661 -6.889 9.494 1.00 96.00 484 TYR A N 1
ATOM 3646 C CA . TYR A 1 484 ? 3.372 -5.724 8.977 1.00 96.00 484 TYR A CA 1
ATOM 3647 C C . TYR A 1 484 ? 2.906 -5.395 7.565 1.00 96.00 484 TYR A C 1
ATOM 3649 O O . TYR A 1 484 ? 2.528 -6.285 6.801 1.00 96.00 484 TYR A O 1
ATOM 3657 N N . HIS A 1 485 ? 2.960 -4.116 7.211 1.00 93.69 485 HIS A N 1
ATOM 3658 C CA . HIS A 1 485 ? 2.792 -3.680 5.831 1.00 93.69 485 HIS A CA 1
ATOM 3659 C C . HIS A 1 485 ? 3.727 -2.518 5.510 1.00 93.69 485 HIS A C 1
ATOM 3661 O O . HIS A 1 485 ? 4.189 -1.806 6.408 1.00 93.69 485 HIS A O 1
ATOM 3667 N N . GLY A 1 486 ? 3.998 -2.338 4.221 1.00 90.50 486 GLY A N 1
ATOM 3668 C CA . GLY A 1 486 ? 4.785 -1.213 3.744 1.00 90.50 486 GLY A CA 1
ATOM 3669 C C . GLY A 1 486 ? 3.924 0.031 3.577 1.00 90.50 486 GLY A C 1
ATOM 3670 O O . GLY A 1 486 ? 2.711 -0.071 3.369 1.00 90.50 486 GLY A O 1
ATOM 3671 N N . LYS A 1 487 ? 4.549 1.207 3.649 1.00 87.06 487 LYS A N 1
ATOM 3672 C CA . LYS A 1 487 ? 3.919 2.487 3.304 1.00 87.06 487 LYS A CA 1
ATOM 3673 C C . LYS A 1 487 ? 4.858 3.335 2.451 1.00 87.06 487 LYS A C 1
ATOM 3675 O O . LYS A 1 487 ? 5.701 4.078 2.968 1.00 87.06 487 LYS A O 1
ATOM 3680 N N . ALA A 1 488 ? 4.677 3.243 1.137 1.00 80.81 488 ALA A N 1
ATOM 3681 C CA . ALA A 1 488 ? 5.377 4.083 0.180 1.00 80.81 488 ALA A CA 1
ATOM 3682 C C . ALA A 1 488 ? 5.033 5.572 0.396 1.00 80.81 488 ALA A C 1
ATOM 3684 O O . ALA A 1 488 ? 4.088 5.918 1.106 1.00 80.81 488 ALA A O 1
ATOM 3685 N N . THR A 1 489 ? 5.874 6.443 -0.160 1.00 75.31 489 THR A N 1
ATOM 3686 C CA . THR A 1 489 ? 5.776 7.916 -0.216 1.00 75.31 489 THR A CA 1
ATOM 3687 C C . THR A 1 489 ? 5.738 8.670 1.118 1.00 75.31 489 THR A C 1
ATOM 3689 O O . THR A 1 489 ? 5.711 9.897 1.130 1.00 75.31 489 THR A O 1
ATOM 3692 N N . SER A 1 490 ? 5.825 7.977 2.257 1.00 73.38 490 SER A N 1
ATOM 3693 C CA . SER A 1 490 ? 5.654 8.591 3.583 1.00 73.38 490 SER A CA 1
ATOM 3694 C C . SER A 1 490 ? 6.948 8.890 4.351 1.00 73.38 490 SER A C 1
ATOM 3696 O O . SER A 1 490 ? 6.902 9.547 5.393 1.00 73.38 490 SER A O 1
ATOM 3698 N N . GLY A 1 491 ? 8.093 8.360 3.902 1.00 78.12 491 GLY A N 1
ATOM 3699 C CA . GLY A 1 491 ? 9.332 8.329 4.690 1.00 78.12 491 GLY A CA 1
ATOM 3700 C C . GLY A 1 491 ? 9.306 7.326 5.855 1.00 78.12 491 GLY A C 1
ATOM 3701 O O . GLY A 1 491 ? 10.285 7.228 6.595 1.00 78.12 491 GLY A O 1
ATOM 3702 N N . ASN A 1 492 ? 8.210 6.575 6.015 1.00 84.69 492 ASN A N 1
ATOM 3703 C CA . ASN A 1 492 ? 7.974 5.586 7.067 1.00 84.69 492 ASN A CA 1
ATOM 3704 C C . ASN A 1 492 ? 7.747 4.215 6.408 1.00 84.69 492 ASN A C 1
ATOM 3706 O O . ASN A 1 492 ? 6.607 3.807 6.213 1.00 84.69 492 ASN A O 1
ATOM 3710 N N . PRO A 1 493 ? 8.809 3.506 6.000 1.00 87.69 493 PRO A N 1
ATOM 3711 C CA . PRO A 1 493 ? 8.672 2.377 5.082 1.00 87.69 493 PRO A CA 1
ATOM 3712 C C . PRO A 1 493 ? 7.930 1.169 5.668 1.00 87.69 493 PRO A C 1
ATOM 3714 O O . PRO A 1 493 ? 7.433 0.357 4.896 1.00 87.69 493 PRO A O 1
ATOM 3717 N N . ILE A 1 494 ? 7.868 1.034 6.999 1.00 92.56 494 ILE A N 1
ATOM 3718 C CA . ILE A 1 494 ? 7.374 -0.162 7.693 1.00 92.56 494 ILE A CA 1
ATOM 3719 C C . ILE A 1 494 ? 6.378 0.242 8.784 1.00 92.56 494 ILE A C 1
ATOM 3721 O O . ILE A 1 494 ? 6.702 1.012 9.699 1.00 92.56 494 ILE A O 1
ATOM 3725 N N . GLU A 1 495 ? 5.189 -0.347 8.724 1.00 93.75 495 GLU A N 1
ATOM 3726 C CA . GLU A 1 495 ? 4.098 -0.151 9.672 1.00 93.75 495 GLU A CA 1
ATOM 3727 C C . GLU A 1 495 ? 3.763 -1.474 10.375 1.00 93.75 495 GLU A C 1
ATOM 3729 O O . GLU A 1 495 ? 3.627 -2.521 9.739 1.00 93.75 495 GLU A O 1
ATOM 3734 N N . HIS A 1 496 ? 3.625 -1.436 11.702 1.00 96.00 496 HIS A N 1
ATOM 3735 C CA . HIS A 1 496 ? 3.188 -2.574 12.510 1.00 96.00 496 HIS A CA 1
ATOM 3736 C C . HIS A 1 496 ? 1.705 -2.438 12.852 1.00 96.00 496 HIS A C 1
ATOM 3738 O O . HIS A 1 496 ? 1.318 -1.446 13.473 1.00 96.00 496 HIS A O 1
ATOM 3744 N N . VAL A 1 497 ? 0.879 -3.428 12.509 1.00 96.12 497 VAL A N 1
ATOM 3745 C CA . VAL A 1 497 ? -0.546 -3.444 12.871 1.00 96.12 497 VAL A CA 1
ATOM 3746 C C . VAL A 1 497 ? -0.702 -3.889 14.325 1.00 96.12 497 VAL A C 1
ATOM 3748 O O . VAL A 1 497 ? -0.499 -5.047 14.667 1.00 96.12 497 VAL A O 1
ATOM 3751 N N . VAL A 1 498 ? -1.111 -2.961 15.185 1.00 95.94 498 VAL A N 1
ATOM 3752 C CA . VAL A 1 498 ? -1.218 -3.166 16.638 1.00 95.94 498 VAL A CA 1
ATOM 3753 C C . VAL A 1 498 ? -2.629 -3.591 17.039 1.00 95.94 498 VAL A C 1
ATOM 3755 O O . VAL A 1 498 ? -2.816 -4.419 17.933 1.00 95.94 498 VAL A O 1
ATOM 3758 N N . MET A 1 499 ? -3.644 -2.993 16.410 1.00 93.94 499 MET A N 1
ATOM 3759 C CA . MET A 1 499 ? -5.038 -3.159 16.810 1.00 93.94 499 MET A CA 1
ATOM 3760 C C . MET A 1 499 ? -5.960 -3.230 15.598 1.00 93.94 499 MET A C 1
ATOM 3762 O O . MET A 1 499 ? -5.923 -2.327 14.764 1.00 93.94 499 MET A O 1
ATOM 3766 N N . PRO A 1 500 ? -6.841 -4.236 15.521 1.00 93.69 500 PRO A N 1
ATOM 3767 C CA . PRO A 1 500 ? -7.792 -4.300 14.432 1.00 93.69 500 PRO A CA 1
ATOM 3768 C C . PRO A 1 500 ? -8.936 -3.280 14.551 1.00 93.69 500 PRO A C 1
ATOM 3770 O O . PRO A 1 500 ? -9.404 -2.944 15.647 1.00 93.69 500 PRO A O 1
ATOM 3773 N N . GLU A 1 501 ? -9.464 -2.853 13.404 1.00 91.75 501 GLU A N 1
ATOM 3774 C CA . GLU A 1 501 ? -10.534 -1.853 13.297 1.00 91.75 501 GLU A CA 1
ATOM 3775 C C . GLU A 1 501 ? -11.822 -2.258 14.027 1.00 91.75 501 GLU A C 1
ATOM 3777 O O . GLU A 1 501 ? -12.492 -1.406 14.608 1.00 91.75 501 GLU A O 1
ATOM 3782 N N . TRP A 1 502 ? -12.162 -3.551 14.097 1.00 88.69 502 TRP A N 1
ATOM 3783 C CA . TRP A 1 502 ? -13.356 -4.017 14.827 1.00 88.69 502 TRP A CA 1
ATOM 3784 C C . TRP A 1 502 ? -13.257 -3.865 16.354 1.00 88.69 502 TRP A C 1
ATOM 3786 O O . TRP A 1 502 ? -14.272 -3.981 17.057 1.00 88.69 502 TRP A O 1
ATOM 3796 N N . VAL A 1 503 ? -12.055 -3.631 16.891 1.00 89.56 503 VAL A N 1
ATOM 3797 C CA . VAL A 1 503 ? -11.844 -3.255 18.297 1.00 89.56 503 VAL A CA 1
ATOM 3798 C C . VAL A 1 503 ? -11.858 -1.735 18.429 1.00 89.56 503 VAL A C 1
ATOM 3800 O O . VAL A 1 503 ? -12.576 -1.210 19.281 1.00 89.56 503 VAL A O 1
ATOM 3803 N N . LEU A 1 504 ? -11.150 -1.020 17.548 1.00 88.38 504 LEU A N 1
ATOM 3804 C CA . LEU A 1 504 ? -11.113 0.448 17.546 1.00 88.38 504 LEU A CA 1
ATOM 3805 C C . LEU A 1 504 ? -12.498 1.072 17.348 1.00 88.38 504 LEU A C 1
ATOM 3807 O O . LEU A 1 504 ? -12.808 2.072 17.994 1.00 88.38 504 LEU A O 1
ATOM 3811 N N . ALA A 1 505 ? -13.363 0.444 16.547 1.00 84.25 505 ALA A N 1
ATOM 3812 C CA . ALA A 1 505 ? -14.756 0.837 16.327 1.00 84.25 505 ALA A CA 1
ATOM 3813 C C . ALA A 1 505 ? -15.582 0.956 17.620 1.00 84.25 505 ALA A C 1
ATOM 3815 O O . ALA A 1 505 ? -16.604 1.638 17.641 1.00 84.25 505 ALA A O 1
ATOM 3816 N N . LYS A 1 506 ? -15.147 0.296 18.701 1.00 81.25 506 LYS A N 1
ATOM 3817 C CA . LYS A 1 506 ? -15.842 0.226 19.995 1.00 81.25 506 LYS A CA 1
ATOM 3818 C C . LYS A 1 506 ? -15.195 1.103 21.078 1.00 81.25 506 LYS A C 1
ATOM 3820 O O . LYS A 1 506 ? -15.609 1.030 22.230 1.00 81.25 506 LYS A O 1
ATOM 3825 N N . SER A 1 507 ? -14.187 1.905 20.730 1.00 76.19 507 SER A N 1
ATOM 3826 C CA . SER A 1 507 ? -13.433 2.773 21.648 1.00 76.19 507 SER A CA 1
ATOM 3827 C C . SER A 1 507 ? -13.309 4.190 21.091 1.00 76.19 507 SER A C 1
ATOM 3829 O O . SER A 1 507 ? -13.141 4.342 19.889 1.00 76.19 507 SER A O 1
ATOM 3831 N N . SER A 1 508 ? -13.325 5.226 21.934 1.00 68.50 508 SER A N 1
ATOM 3832 C CA . SER A 1 508 ? -13.092 6.626 21.526 1.00 68.50 508 SER A CA 1
ATOM 3833 C C . SER A 1 508 ? -11.650 7.124 21.714 1.00 68.50 508 SER A C 1
ATOM 3835 O O . SER A 1 508 ? -11.402 8.317 21.555 1.00 68.50 508 SER A O 1
ATOM 3837 N N . THR A 1 509 ? -10.708 6.243 22.068 1.00 71.69 509 THR A N 1
ATOM 3838 C CA . THR A 1 509 ? -9.324 6.640 22.378 1.00 71.69 509 THR A CA 1
ATOM 3839 C C . THR A 1 509 ? -8.537 7.081 21.137 1.00 71.69 509 THR A C 1
ATOM 3841 O O . THR A 1 509 ? -8.930 6.840 19.998 1.00 71.69 509 THR A O 1
ATOM 3844 N N . LYS A 1 510 ? -7.354 7.670 21.357 1.00 77.50 510 LYS A N 1
ATOM 3845 C CA . LYS A 1 510 ? -6.410 8.083 20.299 1.00 77.50 510 LYS A CA 1
ATOM 3846 C C . LYS A 1 510 ? -5.679 6.925 19.600 1.00 77.50 510 LYS A C 1
ATOM 3848 O O . LYS A 1 510 ? -4.795 7.177 18.786 1.00 77.50 510 LYS A O 1
ATOM 3853 N N . ALA A 1 511 ? -5.999 5.672 19.927 1.00 85.88 511 ALA A N 1
ATOM 3854 C CA . ALA A 1 511 ? -5.327 4.517 19.345 1.00 85.88 511 ALA A CA 1
ATOM 3855 C C . ALA A 1 511 ? -5.622 4.403 17.841 1.00 85.88 511 ALA A C 1
ATOM 3857 O O . ALA A 1 511 ? -6.781 4.391 17.427 1.00 85.88 511 ALA A O 1
ATOM 3858 N N . GLY A 1 512 ? -4.564 4.287 17.039 1.00 88.38 512 GLY A N 1
ATOM 3859 C CA . GLY A 1 512 ? -4.643 3.934 15.622 1.00 88.38 512 GLY A CA 1
ATOM 3860 C C . GLY A 1 512 ? -4.477 2.431 15.396 1.00 88.38 512 GLY A C 1
ATOM 3861 O O . GLY A 1 512 ? -4.066 1.699 16.301 1.00 88.38 512 GLY A O 1
ATOM 3862 N N . ALA A 1 513 ? -4.772 1.972 14.179 1.00 91.75 513 ALA A N 1
ATOM 3863 C CA . ALA A 1 513 ? -4.617 0.564 13.823 1.00 91.75 513 ALA A CA 1
ATOM 3864 C C . ALA A 1 513 ? -3.147 0.131 13.743 1.00 91.75 513 ALA A C 1
ATOM 3866 O O . ALA A 1 513 ? -2.821 -0.998 14.112 1.00 91.75 513 ALA A O 1
ATOM 3867 N N . PHE A 1 514 ? -2.254 1.037 13.337 1.00 91.38 514 PHE A N 1
ATOM 3868 C CA . PHE A 1 514 ? -0.824 0.773 13.212 1.00 91.38 514 PHE A CA 1
ATOM 3869 C C . PHE A 1 514 ? 0.051 1.715 14.042 1.00 91.38 514 PHE A C 1
ATOM 3871 O O . PHE A 1 514 ? -0.378 2.764 14.531 1.00 91.38 514 PHE A O 1
ATOM 3878 N N . SER A 1 515 ? 1.311 1.318 14.185 1.00 92.19 515 SER A N 1
ATOM 3879 C CA . SER A 1 515 ? 2.404 2.151 14.662 1.00 92.19 515 SER A CA 1
ATOM 3880 C C . SER A 1 515 ? 3.574 2.038 13.695 1.00 92.19 515 SER A C 1
ATOM 3882 O O . SER A 1 515 ? 4.031 0.930 13.413 1.00 92.19 515 SER A O 1
ATOM 3884 N N . SER A 1 516 ? 4.096 3.182 13.256 1.00 91.38 516 SER A N 1
ATOM 3885 C CA . SER A 1 516 ? 5.285 3.202 12.408 1.00 91.38 516 SER A CA 1
ATOM 3886 C C . SER A 1 516 ? 6.479 2.647 13.170 1.00 91.38 516 SER A C 1
ATOM 3888 O O . SER A 1 516 ? 6.763 3.082 14.296 1.00 91.38 516 SER A O 1
ATOM 3890 N N . VAL A 1 517 ? 7.160 1.673 12.566 1.00 91.81 517 VAL A N 1
ATOM 3891 C CA . VAL A 1 517 ? 8.322 1.014 13.170 1.00 91.81 517 VAL A CA 1
ATOM 3892 C C . VAL A 1 517 ? 9.470 2.017 13.294 1.00 91.81 517 VAL A C 1
ATOM 3894 O O . VAL A 1 517 ? 10.086 2.091 14.357 1.00 91.81 517 VAL A O 1
ATOM 3897 N N . ASN A 1 518 ? 9.675 2.858 12.271 1.00 85.44 518 ASN A N 1
ATOM 3898 C CA . ASN A 1 518 ? 10.655 3.947 12.262 1.00 85.44 518 ASN A CA 1
ATOM 3899 C C . ASN A 1 518 ? 10.134 5.186 11.516 1.00 85.44 518 ASN A C 1
ATOM 3901 O O . ASN A 1 518 ? 10.280 5.276 10.293 1.00 85.44 518 ASN A O 1
ATOM 3905 N N . PRO A 1 519 ? 9.576 6.172 12.234 1.00 84.12 519 PRO A N 1
ATOM 3906 C CA . PRO A 1 519 ? 9.158 7.422 11.621 1.00 84.12 519 PRO A CA 1
ATOM 3907 C C . PRO A 1 519 ? 10.343 8.217 11.038 1.00 84.12 519 PRO A C 1
ATOM 3909 O O . PRO A 1 519 ? 11.324 8.467 11.736 1.00 84.12 519 PRO A O 1
ATOM 3912 N N . GLY A 1 520 ? 10.241 8.665 9.785 1.00 77.25 520 GLY A N 1
ATOM 3913 C CA . GLY A 1 520 ? 11.211 9.527 9.106 1.00 77.25 520 GLY A CA 1
ATOM 3914 C C . GLY A 1 520 ? 12.530 8.832 8.772 1.00 77.25 520 GLY A C 1
ATOM 3915 O O . GLY A 1 520 ? 13.583 9.478 8.798 1.00 77.25 520 GLY A O 1
ATOM 3916 N N . ARG A 1 521 ? 12.489 7.524 8.498 1.00 83.19 521 ARG A N 1
ATOM 3917 C CA . ARG A 1 521 ? 13.671 6.681 8.308 1.00 83.19 521 ARG A CA 1
ATOM 3918 C C . ARG A 1 521 ? 14.527 7.179 7.140 1.00 83.19 521 ARG A C 1
ATOM 3920 O O . ARG A 1 521 ? 14.096 7.194 5.988 1.00 83.19 521 ARG A O 1
ATOM 3927 N N . GLN A 1 522 ? 15.765 7.560 7.451 1.00 83.25 522 GLN A N 1
ATOM 3928 C CA . GLN A 1 522 ? 16.789 7.869 6.454 1.00 83.25 522 GLN A CA 1
ATOM 3929 C C . GLN A 1 522 ? 17.353 6.591 5.840 1.00 83.25 522 GLN A C 1
ATOM 3931 O O . GLN A 1 522 ? 17.471 5.568 6.520 1.00 83.25 522 GLN A O 1
ATOM 3936 N N . VAL A 1 523 ? 17.750 6.679 4.574 1.00 85.56 523 VAL A N 1
ATOM 3937 C CA . VAL A 1 523 ? 18.534 5.621 3.929 1.00 85.56 523 VAL A CA 1
ATOM 3938 C C . VAL A 1 523 ? 19.999 5.709 4.374 1.00 85.56 523 VAL A C 1
ATOM 3940 O O . VAL A 1 523 ? 20.534 6.795 4.590 1.00 85.56 523 VAL A O 1
ATOM 3943 N N . ALA A 1 524 ? 20.675 4.569 4.501 1.00 84.00 524 ALA A N 1
ATOM 3944 C CA . ALA A 1 524 ? 22.106 4.470 4.809 1.00 84.00 524 ALA A CA 1
ATOM 3945 C C . ALA A 1 524 ? 23.014 4.719 3.586 1.00 84.00 524 ALA A C 1
ATOM 3947 O O . ALA A 1 524 ? 24.242 4.677 3.705 1.00 84.00 524 ALA A O 1
ATOM 3948 N N . ARG A 1 525 ? 22.449 4.984 2.400 1.00 82.12 525 ARG A N 1
ATOM 3949 C CA . ARG A 1 525 ? 23.205 5.299 1.179 1.00 82.12 525 ARG A CA 1
ATOM 3950 C C . ARG A 1 525 ? 23.662 6.764 1.185 1.00 82.12 525 ARG A C 1
ATOM 3952 O O . ARG A 1 525 ? 22.896 7.653 0.839 1.00 82.12 525 ARG A O 1
ATOM 3959 N N . LYS A 1 526 ? 24.922 7.011 1.564 1.00 77.56 526 LYS A N 1
ATOM 3960 C CA . LYS A 1 526 ? 25.520 8.365 1.595 1.00 77.56 526 LYS A CA 1
ATOM 3961 C C . LYS A 1 526 ? 25.872 8.910 0.211 1.00 77.56 526 LYS A C 1
ATOM 3963 O O . LYS A 1 526 ? 25.833 10.112 -0.004 1.00 77.56 526 LYS A O 1
ATOM 3968 N N . ASP A 1 527 ? 26.219 8.030 -0.719 1.00 76.94 527 ASP A N 1
ATOM 3969 C CA . ASP A 1 527 ? 26.496 8.339 -2.120 1.00 76.94 527 ASP A CA 1
ATOM 3970 C C . ASP A 1 527 ? 25.216 8.194 -2.951 1.00 76.94 527 ASP A C 1
ATOM 3972 O O . ASP A 1 527 ? 25.100 7.337 -3.840 1.00 76.94 527 ASP A O 1
ATOM 3976 N N . LEU A 1 528 ? 24.209 9.004 -2.606 1.00 72.50 528 LEU A N 1
ATOM 3977 C CA . LEU A 1 528 ? 22.983 9.075 -3.393 1.00 72.50 528 LEU A CA 1
ATOM 3978 C C . LEU A 1 528 ? 23.353 9.401 -4.847 1.00 72.50 528 LEU A C 1
ATOM 3980 O O . LEU A 1 528 ? 24.155 10.305 -5.090 1.00 72.50 528 LEU A O 1
ATOM 3984 N N . PRO A 1 529 ? 22.825 8.651 -5.826 1.00 67.31 529 PRO A N 1
ATOM 3985 C CA . PRO A 1 529 ? 23.159 8.904 -7.216 1.00 67.31 529 PRO A CA 1
ATOM 3986 C C . PRO A 1 529 ? 22.621 10.284 -7.615 1.00 67.31 529 PRO A C 1
ATOM 3988 O O . PRO A 1 529 ? 21.563 10.677 -7.132 1.00 67.31 529 PRO A O 1
ATOM 3991 N N . GLU A 1 530 ? 23.285 11.002 -8.532 1.00 64.69 530 GLU A N 1
ATOM 3992 C CA . GLU A 1 530 ? 22.823 12.339 -8.972 1.00 64.69 530 GLU A CA 1
ATOM 3993 C C . GLU A 1 530 ? 21.348 12.318 -9.429 1.00 64.69 530 GLU A C 1
ATOM 3995 O O . GLU A 1 530 ? 20.602 13.276 -9.230 1.00 64.69 530 GLU A O 1
ATOM 4000 N N . ARG A 1 531 ? 20.896 11.179 -9.977 1.00 66.88 531 ARG A N 1
ATOM 4001 C CA . ARG A 1 531 ? 19.511 10.953 -10.407 1.00 66.88 531 ARG A CA 1
ATOM 4002 C C . ARG A 1 531 ? 18.487 10.810 -9.267 1.00 66.88 531 ARG A C 1
ATOM 4004 O O . ARG A 1 531 ? 17.298 10.759 -9.557 1.00 66.88 531 ARG A O 1
ATOM 4011 N N . ALA A 1 532 ? 18.898 10.691 -8.003 1.00 60.22 532 ALA A N 1
ATOM 4012 C CA . ALA A 1 532 ? 17.975 10.527 -6.876 1.00 60.22 532 ALA A CA 1
ATOM 4013 C C . ALA A 1 532 ? 17.085 11.764 -6.703 1.00 60.22 532 ALA A C 1
ATOM 4015 O O . ALA A 1 532 ? 15.874 11.622 -6.578 1.00 60.22 532 ALA A O 1
ATOM 4016 N N . ASN A 1 533 ? 17.654 12.966 -6.828 1.00 61.25 533 ASN A N 1
ATOM 4017 C CA . ASN A 1 533 ? 16.924 14.234 -6.698 1.00 61.25 533 ASN A CA 1
ATOM 4018 C C . ASN A 1 533 ? 15.829 14.433 -7.763 1.00 61.25 533 ASN A C 1
ATOM 4020 O O . ASN A 1 533 ? 14.942 15.255 -7.579 1.00 61.25 533 ASN A O 1
ATOM 4024 N N . ILE A 1 534 ? 15.915 13.714 -8.887 1.00 63.25 534 ILE A N 1
ATOM 4025 C CA . ILE A 1 534 ? 14.975 13.801 -10.019 1.00 63.25 534 ILE A CA 1
ATOM 4026 C C . ILE A 1 534 ? 14.079 12.558 -10.140 1.00 63.25 534 ILE A C 1
ATOM 4028 O O . ILE A 1 534 ? 13.347 12.419 -11.113 1.00 63.25 534 ILE A O 1
ATOM 4032 N N . ARG A 1 535 ? 14.192 11.597 -9.217 1.00 70.19 535 ARG A N 1
ATOM 4033 C CA . ARG A 1 535 ? 13.406 10.348 -9.231 1.00 70.19 535 ARG A CA 1
ATOM 4034 C C . ARG A 1 535 ? 12.685 10.086 -7.920 1.00 70.19 535 ARG A C 1
ATOM 4036 O O . ARG A 1 535 ? 11.622 9.472 -7.935 1.00 70.19 535 ARG A O 1
ATOM 4043 N N . GLN A 1 536 ? 13.274 10.501 -6.801 1.00 71.06 536 GLN A N 1
ATOM 4044 C CA . GLN A 1 536 ? 12.564 10.586 -5.536 1.00 71.06 536 GLN A CA 1
ATOM 4045 C C . GLN A 1 536 ? 11.603 11.778 -5.595 1.00 71.06 536 GLN A C 1
ATOM 4047 O O . GLN A 1 536 ? 11.923 12.796 -6.203 1.00 71.06 536 GLN A O 1
ATOM 4052 N N . ILE A 1 537 ? 10.429 11.600 -4.994 1.00 70.38 537 ILE A N 1
ATOM 4053 C CA . ILE A 1 537 ? 9.359 12.597 -4.906 1.00 70.38 537 ILE A CA 1
ATOM 4054 C C . ILE A 1 537 ? 9.717 13.539 -3.737 1.00 70.38 537 ILE A C 1
ATOM 4056 O O . ILE A 1 537 ? 10.782 14.151 -3.723 1.00 70.38 537 ILE A O 1
ATOM 4060 N N . ASP A 1 538 ? 8.916 13.543 -2.671 1.00 67.06 538 ASP A N 1
ATOM 4061 C CA . ASP A 1 538 ? 9.101 14.424 -1.516 1.00 67.06 538 ASP A CA 1
ATOM 4062 C C . ASP A 1 538 ? 10.151 13.898 -0.519 1.00 67.06 538 ASP A C 1
ATOM 4064 O O . ASP A 1 538 ? 10.659 14.627 0.323 1.00 67.06 538 ASP A O 1
ATOM 4068 N N . GLN A 1 539 ? 10.520 12.616 -0.578 1.00 75.12 539 GLN A N 1
ATOM 4069 C CA . GLN A 1 539 ? 11.320 11.960 0.466 1.00 75.12 539 GLN A CA 1
ATOM 4070 C C . GLN A 1 539 ? 12.791 11.753 0.057 1.00 75.12 539 GLN A C 1
ATOM 4072 O O . GLN A 1 539 ? 13.352 10.679 0.271 1.00 75.12 539 GLN A O 1
ATOM 4077 N N . VAL A 1 540 ? 13.437 12.775 -0.523 1.00 76.44 540 VAL A N 1
ATOM 4078 C CA . VAL A 1 540 ? 14.862 12.721 -0.919 1.00 76.44 540 VAL A CA 1
ATOM 4079 C C . VAL A 1 540 ? 15.750 12.352 0.281 1.00 76.44 540 VAL A C 1
ATOM 4081 O O . VAL A 1 540 ? 15.703 12.993 1.331 1.00 76.44 540 VAL A O 1
ATOM 4084 N N . GLY A 1 541 ? 16.556 11.292 0.141 1.00 77.81 541 GLY A N 1
ATOM 4085 C CA . GLY A 1 541 ? 17.388 10.750 1.230 1.00 77.81 541 GLY A CA 1
ATOM 4086 C C . GLY A 1 541 ? 16.631 9.928 2.288 1.00 77.81 541 GLY A C 1
ATOM 4087 O O . GLY A 1 541 ? 17.202 9.525 3.306 1.00 77.81 541 GLY A O 1
ATOM 4088 N N . ARG A 1 542 ? 15.349 9.647 2.053 1.00 83.56 542 ARG A N 1
ATOM 4089 C CA . ARG A 1 542 ? 14.497 8.732 2.824 1.00 83.56 542 ARG A CA 1
ATOM 4090 C C . ARG A 1 542 ? 13.817 7.737 1.879 1.00 83.56 542 ARG A C 1
ATOM 4092 O O . ARG A 1 542 ? 13.995 7.794 0.663 1.00 83.56 542 ARG A O 1
ATOM 4099 N N . PHE A 1 543 ? 13.040 6.817 2.440 1.00 85.38 543 PHE A N 1
ATOM 4100 C CA . PHE A 1 543 ? 12.242 5.872 1.658 1.00 85.38 543 PHE A CA 1
ATOM 4101 C C . PHE A 1 543 ? 11.073 6.588 0.970 1.00 85.38 543 PHE A C 1
ATOM 4103 O O . PHE A 1 543 ? 10.283 7.280 1.615 1.00 85.38 543 PHE A O 1
ATOM 4110 N N . THR A 1 544 ? 10.979 6.426 -0.347 1.00 80.25 544 THR A N 1
ATOM 4111 C CA . THR A 1 544 ? 9.982 7.055 -1.226 1.00 80.25 544 THR A CA 1
ATOM 4112 C C . THR A 1 544 ? 9.084 6.020 -1.896 1.00 80.25 544 THR A C 1
ATOM 4114 O O . THR A 1 544 ? 7.888 6.252 -2.003 1.00 80.25 544 THR A O 1
ATOM 4117 N N . ALA A 1 545 ? 9.614 4.882 -2.334 1.00 86.94 545 ALA A N 1
ATOM 4118 C CA . ALA A 1 545 ? 8.854 3.841 -3.020 1.00 86.94 545 ALA A CA 1
ATOM 4119 C C . ALA A 1 545 ? 9.135 2.472 -2.405 1.00 86.94 545 ALA A C 1
ATOM 4121 O O . ALA A 1 545 ? 9.333 1.498 -3.115 1.00 86.94 545 ALA A O 1
ATOM 4122 N N . ALA A 1 546 ? 9.163 2.397 -1.074 1.00 89.50 546 ALA A N 1
ATOM 4123 C CA . ALA A 1 546 ? 9.296 1.127 -0.378 1.00 89.50 546 ALA A CA 1
ATOM 4124 C C . ALA A 1 546 ? 8.216 0.129 -0.840 1.00 89.50 546 ALA A C 1
ATOM 4126 O O . ALA A 1 546 ? 7.028 0.435 -0.726 1.00 89.50 546 ALA A O 1
ATOM 4127 N N . CYS A 1 547 ? 8.622 -1.038 -1.357 1.00 88.31 547 CYS A N 1
ATOM 4128 C CA . CYS A 1 547 ? 7.699 -2.009 -1.966 1.00 88.31 547 CYS A CA 1
ATOM 4129 C C . CYS A 1 547 ? 7.614 -3.365 -1.233 1.00 88.31 547 CYS A C 1
ATOM 4131 O O . CYS A 1 547 ? 6.747 -4.177 -1.537 1.00 88.31 547 CYS A O 1
ATOM 4133 N N . SER A 1 548 ? 8.469 -3.642 -0.251 1.00 90.81 548 SER A N 1
ATOM 4134 C CA . SER A 1 548 ? 8.421 -4.916 0.478 1.00 90.81 548 SER A CA 1
ATOM 4135 C C . SER A 1 548 ? 8.488 -4.723 1.988 1.00 90.81 548 SER A C 1
ATOM 4137 O O . SER A 1 548 ? 8.959 -3.706 2.506 1.00 90.81 548 SER A O 1
ATOM 4139 N N . THR A 1 549 ? 8.014 -5.718 2.734 1.00 93.19 549 THR A N 1
ATOM 4140 C CA . THR A 1 549 ? 8.083 -5.738 4.205 1.00 93.19 549 THR A CA 1
ATOM 4141 C C . THR A 1 549 ? 8.182 -7.182 4.691 1.00 93.19 549 THR A C 1
ATOM 4143 O O . THR A 1 549 ? 7.328 -7.665 5.425 1.00 93.19 549 THR A O 1
ATOM 4146 N N . ALA A 1 550 ? 9.195 -7.912 4.226 1.00 94.88 550 ALA A N 1
ATOM 4147 C CA . ALA A 1 550 ? 9.332 -9.340 4.508 1.00 94.88 550 ALA A CA 1
ATOM 4148 C C . ALA A 1 550 ? 10.082 -9.578 5.825 1.00 94.88 550 ALA A C 1
ATOM 4150 O O . ALA A 1 550 ? 11.117 -8.957 6.065 1.00 94.88 550 ALA A O 1
ATOM 4151 N N . VAL A 1 551 ? 9.613 -10.515 6.654 1.00 96.12 551 VAL A N 1
ATOM 4152 C CA . VAL A 1 551 ? 10.286 -10.893 7.910 1.00 96.12 551 VAL A CA 1
ATOM 4153 C C . VAL A 1 551 ? 11.053 -12.195 7.704 1.00 96.12 551 VAL A C 1
ATOM 4155 O O . VAL A 1 551 ? 10.489 -13.200 7.259 1.00 96.12 551 VAL A O 1
ATOM 4158 N N . TYR A 1 552 ? 12.337 -12.221 8.072 1.00 97.00 552 TYR A N 1
ATOM 4159 C CA . TYR A 1 552 ? 13.125 -13.442 7.941 1.00 97.00 552 TYR A CA 1
ATOM 4160 C C . TYR A 1 552 ? 12.767 -14.487 9.005 1.00 97.00 552 TYR A C 1
ATOM 4162 O O . TYR A 1 552 ? 13.149 -14.390 10.170 1.00 97.00 552 TYR A O 1
ATOM 4170 N N . GLU A 1 553 ? 12.087 -15.546 8.568 1.00 96.31 553 GLU A N 1
ATOM 4171 C CA . GLU A 1 553 ? 11.827 -16.771 9.338 1.00 96.31 553 GLU A CA 1
ATOM 4172 C C . GLU A 1 553 ? 12.252 -18.023 8.543 1.00 96.31 553 GLU A C 1
ATOM 4174 O O . GLU A 1 553 ? 11.592 -19.068 8.575 1.00 96.31 553 GLU A O 1
ATOM 4179 N N . GLY A 1 554 ? 13.340 -17.899 7.771 1.00 94.44 554 GLY A N 1
ATOM 4180 C CA . GLY A 1 554 ? 13.851 -18.955 6.890 1.00 94.44 554 GLY A CA 1
ATOM 4181 C C . GLY A 1 554 ? 14.722 -19.999 7.596 1.00 94.44 554 GLY A C 1
ATOM 4182 O O . GLY A 1 554 ? 14.828 -21.129 7.121 1.00 94.44 554 GLY A O 1
ATOM 4183 N N . GLY A 1 555 ? 15.333 -19.633 8.729 1.00 93.56 555 GLY A N 1
ATOM 4184 C CA . GLY A 1 555 ? 16.131 -20.512 9.590 1.00 93.56 555 GLY A CA 1
ATOM 4185 C C . GLY A 1 555 ? 17.493 -20.958 9.038 1.00 93.56 555 GLY A C 1
ATOM 4186 O O . GLY A 1 555 ? 18.243 -21.594 9.774 1.00 93.56 555 GLY A O 1
ATOM 4187 N N . ALA A 1 556 ? 17.820 -20.648 7.778 1.00 95.31 556 ALA A N 1
ATOM 4188 C CA . ALA A 1 556 ? 19.089 -21.010 7.136 1.00 95.31 556 ALA A CA 1
ATOM 4189 C C . ALA A 1 556 ? 20.223 -20.027 7.463 1.00 95.31 556 ALA A C 1
ATOM 4191 O O . ALA A 1 556 ? 21.392 -20.402 7.508 1.00 95.31 556 ALA A O 1
ATOM 4192 N N . TRP A 1 557 ? 19.898 -18.752 7.641 1.00 95.69 557 TRP A N 1
ATOM 4193 C CA . TRP A 1 557 ? 20.880 -17.707 7.900 1.00 95.69 557 TRP A CA 1
ATOM 4194 C C . TRP A 1 557 ? 21.323 -17.727 9.364 1.00 95.69 557 TRP A C 1
ATOM 4196 O O . TRP A 1 557 ? 20.661 -18.341 10.210 1.00 95.69 557 TRP A O 1
ATOM 4206 N N . PRO A 1 558 ? 22.439 -17.050 9.689 1.00 94.50 558 PRO A N 1
ATOM 4207 C CA . PRO A 1 558 ? 22.833 -16.828 11.070 1.00 94.50 558 PRO A CA 1
ATOM 4208 C C . PRO A 1 558 ? 21.669 -16.297 11.918 1.00 94.50 558 PRO A C 1
ATOM 4210 O O . PRO A 1 558 ? 20.851 -15.495 11.461 1.00 94.50 558 PRO A O 1
ATOM 4213 N N . LYS A 1 559 ? 21.578 -16.780 13.160 1.00 92.44 559 LYS A N 1
ATOM 4214 C CA . LYS A 1 559 ? 20.412 -16.589 14.038 1.00 92.44 559 LYS A CA 1
ATOM 4215 C C . LYS A 1 559 ? 20.062 -15.123 14.296 1.00 92.44 559 LYS A C 1
ATOM 4217 O O . LYS A 1 559 ? 18.920 -14.838 14.631 1.00 92.44 559 LYS A O 1
ATOM 4222 N N . GLU A 1 560 ? 21.031 -14.222 14.177 1.00 90.94 560 GLU A N 1
ATOM 4223 C CA . GLU A 1 560 ? 20.855 -12.780 14.317 1.00 90.94 560 GLU A CA 1
ATOM 4224 C C . GLU A 1 560 ? 19.903 -12.192 13.272 1.00 90.94 560 GLU A C 1
ATOM 4226 O O . GLU A 1 560 ? 19.237 -11.215 13.584 1.00 90.94 560 GLU A O 1
ATOM 4231 N N . TYR A 1 561 ? 19.772 -12.802 12.086 1.00 92.69 561 TYR A N 1
ATOM 4232 C CA . TYR A 1 561 ? 18.830 -12.352 11.057 1.00 92.69 561 TYR A CA 1
ATOM 4233 C C . TYR A 1 561 ? 17.385 -12.783 11.329 1.00 92.69 561 TYR A C 1
ATOM 4235 O O . TYR A 1 561 ? 16.466 -12.236 10.725 1.00 92.69 561 TYR A O 1
ATOM 4243 N N . ASN A 1 562 ? 17.148 -13.755 12.219 1.00 92.25 562 ASN A N 1
ATOM 4244 C CA . ASN A 1 562 ? 15.794 -14.230 12.507 1.00 92.25 562 ASN A CA 1
ATOM 4245 C C . ASN A 1 562 ? 14.943 -13.102 13.105 1.00 92.25 562 ASN A C 1
ATOM 4247 O O . ASN A 1 562 ? 15.292 -12.529 14.136 1.00 92.25 562 ASN A O 1
ATOM 4251 N N . GLY A 1 563 ? 13.807 -12.816 12.469 1.00 93.00 563 GLY A N 1
ATOM 4252 C CA . GLY A 1 563 ? 12.902 -11.739 12.865 1.00 93.00 563 GLY A CA 1
ATOM 4253 C C . GLY A 1 563 ? 13.312 -10.339 12.393 1.00 93.00 563 GLY A C 1
ATOM 4254 O O . GLY A 1 563 ? 12.626 -9.380 12.738 1.00 93.00 563 GLY A O 1
ATOM 4255 N N . MET A 1 564 ? 14.391 -10.191 11.612 1.00 93.94 564 MET A N 1
ATOM 4256 C CA . MET A 1 564 ? 14.692 -8.924 10.932 1.00 93.94 564 MET A CA 1
ATOM 4257 C C . MET A 1 564 ? 13.725 -8.687 9.763 1.00 93.94 564 MET A C 1
ATOM 4259 O O . MET A 1 564 ? 13.307 -9.645 9.103 1.00 93.94 564 MET A O 1
ATOM 4263 N N . ILE A 1 565 ? 13.396 -7.418 9.499 1.00 94.19 565 ILE A N 1
ATOM 4264 C CA . ILE A 1 565 ? 12.578 -7.002 8.349 1.00 94.19 565 ILE A CA 1
ATOM 4265 C C . ILE A 1 565 ? 13.458 -6.536 7.200 1.00 94.19 565 ILE A C 1
ATOM 4267 O O . ILE A 1 565 ? 14.440 -5.825 7.412 1.00 94.19 565 ILE A O 1
ATOM 4271 N N . PHE A 1 566 ? 13.039 -6.899 5.989 1.00 94.88 566 PHE A N 1
ATOM 4272 C CA . PHE A 1 566 ? 13.635 -6.502 4.727 1.00 94.88 566 PHE A CA 1
ATOM 4273 C C . PHE A 1 566 ? 12.649 -5.693 3.881 1.00 94.88 566 PHE A C 1
ATOM 4275 O O . PHE A 1 566 ? 11.531 -6.138 3.597 1.00 94.88 566 PHE A O 1
ATOM 4282 N N . THR A 1 567 ? 13.105 -4.523 3.437 1.00 94.12 567 THR A N 1
ATOM 4283 C CA . THR A 1 567 ? 12.337 -3.596 2.598 1.00 94.12 567 THR A CA 1
ATOM 4284 C C . THR A 1 567 ? 13.146 -3.184 1.377 1.00 94.12 567 THR A C 1
ATOM 4286 O O . THR A 1 567 ? 14.267 -2.700 1.509 1.00 94.12 567 THR A O 1
ATOM 4289 N N . THR A 1 568 ? 12.588 -3.354 0.185 1.00 94.81 568 THR A N 1
ATOM 4290 C CA . THR A 1 568 ? 13.169 -2.853 -1.062 1.00 94.81 568 THR A CA 1
ATOM 4291 C C . THR A 1 568 ? 12.892 -1.365 -1.252 1.00 94.81 568 THR A C 1
ATOM 4293 O O . THR A 1 568 ? 11.858 -0.865 -0.821 1.00 94.81 568 THR A O 1
ATOM 4296 N N . GLU A 1 569 ? 13.804 -0.653 -1.913 1.00 91.94 569 GLU A N 1
ATOM 4297 C CA . GLU A 1 569 ? 13.586 0.715 -2.396 1.00 91.94 569 GLU A CA 1
ATOM 4298 C C . GLU A 1 569 ? 14.134 0.817 -3.833 1.00 91.94 569 GLU A C 1
ATOM 4300 O O . GLU A 1 569 ? 15.334 1.046 -4.040 1.00 91.94 569 GLU A O 1
ATOM 4305 N N . PRO A 1 570 ? 13.273 0.597 -4.842 1.00 91.19 570 PRO A N 1
ATOM 4306 C CA . PRO A 1 570 ? 13.687 0.459 -6.228 1.00 91.19 570 PRO A CA 1
ATOM 4307 C C . PRO A 1 570 ? 14.176 1.760 -6.870 1.00 91.19 570 PRO A C 1
ATOM 4309 O O . PRO A 1 570 ? 14.913 1.702 -7.850 1.00 91.19 570 PRO A O 1
ATOM 4312 N N . ILE A 1 571 ? 13.811 2.937 -6.344 1.00 87.94 571 ILE A N 1
ATOM 4313 C CA . ILE A 1 571 ? 14.330 4.218 -6.861 1.00 87.94 571 ILE A CA 1
ATOM 4314 C C . ILE A 1 571 ? 15.814 4.381 -6.526 1.00 87.94 571 ILE A C 1
ATOM 4316 O O . ILE A 1 571 ? 16.564 5.021 -7.269 1.00 87.94 571 ILE A O 1
ATOM 4320 N N . LEU A 1 572 ? 16.222 3.822 -5.385 1.00 88.94 572 LEU A N 1
ATOM 4321 C CA . LEU A 1 572 ? 17.567 3.940 -4.843 1.00 88.94 572 LEU A CA 1
ATOM 4322 C C . LEU A 1 572 ? 18.388 2.663 -5.004 1.00 88.94 572 LEU A C 1
ATOM 4324 O O . LEU A 1 572 ? 19.473 2.595 -4.430 1.00 88.94 572 LEU A O 1
ATOM 4328 N N . ASP A 1 573 ? 17.925 1.688 -5.789 1.00 92.31 573 ASP A N 1
ATOM 4329 C CA . ASP A 1 573 ? 18.659 0.460 -6.115 1.00 92.31 573 ASP A CA 1
ATOM 4330 C C . ASP A 1 573 ? 19.094 -0.343 -4.865 1.00 92.31 573 ASP A C 1
ATOM 4332 O O . ASP A 1 573 ? 20.191 -0.919 -4.846 1.00 92.31 573 ASP A O 1
ATOM 4336 N N . ILE A 1 574 ? 18.294 -0.328 -3.785 1.00 92.94 574 ILE A N 1
ATOM 4337 C CA . ILE A 1 574 ? 18.678 -0.895 -2.478 1.00 92.94 574 ILE A CA 1
ATOM 4338 C C . ILE A 1 574 ? 17.672 -1.908 -1.922 1.00 92.94 574 ILE A C 1
ATOM 4340 O O . ILE A 1 574 ? 16.476 -1.877 -2.213 1.00 92.94 574 ILE A O 1
ATOM 4344 N N . ILE A 1 575 ? 18.184 -2.767 -1.041 1.00 95.06 575 ILE A N 1
ATOM 4345 C CA . ILE A 1 575 ? 17.414 -3.567 -0.092 1.00 95.06 575 ILE A CA 1
ATOM 4346 C C . ILE A 1 575 ? 17.898 -3.190 1.307 1.00 95.06 575 ILE A C 1
ATOM 4348 O O . ILE A 1 575 ? 19.081 -3.329 1.635 1.00 95.06 575 ILE A O 1
ATOM 4352 N N . HIS A 1 576 ? 16.967 -2.710 2.118 1.00 93.00 576 HIS A N 1
ATOM 4353 C CA . HIS A 1 576 ? 17.163 -2.360 3.510 1.00 93.00 576 HIS A CA 1
ATOM 4354 C C . HIS A 1 576 ? 16.916 -3.569 4.417 1.00 93.00 576 HIS A C 1
ATOM 4356 O O . HIS A 1 576 ? 16.074 -4.411 4.112 1.00 93.00 576 HIS A O 1
ATOM 4362 N N . CYS A 1 577 ? 17.622 -3.633 5.546 1.00 91.50 577 CYS A N 1
ATOM 4363 C CA . CYS A 1 577 ? 17.422 -4.636 6.589 1.00 91.50 577 CYS A CA 1
ATOM 4364 C C . CYS A 1 577 ? 17.523 -3.976 7.960 1.00 91.50 577 CYS A C 1
ATOM 4366 O O . CYS A 1 577 ? 18.467 -3.223 8.208 1.00 91.50 577 CYS A O 1
ATOM 4368 N N . GLU A 1 578 ? 16.622 -4.322 8.876 1.00 89.38 578 GLU A N 1
ATOM 4369 C CA . GLU A 1 578 ? 16.723 -3.867 10.258 1.00 89.38 578 GLU A CA 1
ATOM 4370 C C . GLU A 1 578 ? 16.123 -4.821 11.290 1.00 89.38 578 GLU A C 1
ATOM 4372 O O . GLU A 1 578 ? 15.264 -5.656 11.002 1.00 89.38 578 GLU A O 1
ATOM 4377 N N . THR A 1 579 ? 16.596 -4.674 12.528 1.00 90.19 579 THR A N 1
ATOM 4378 C CA . THR A 1 579 ? 16.029 -5.348 13.693 1.00 90.19 579 THR A CA 1
ATOM 4379 C C . THR A 1 579 ? 14.786 -4.627 14.183 1.00 90.19 579 THR A C 1
ATOM 4381 O O . THR A 1 579 ? 14.655 -3.409 14.072 1.00 90.19 579 THR A O 1
ATOM 4384 N N . ILE A 1 580 ? 13.895 -5.392 14.802 1.00 89.19 580 ILE A N 1
ATOM 4385 C CA . ILE A 1 580 ? 12.723 -4.862 15.480 1.00 89.19 580 ILE A CA 1
ATOM 4386 C C . ILE A 1 580 ? 12.816 -5.211 16.956 1.00 89.19 580 ILE A C 1
ATOM 4388 O O . ILE A 1 580 ? 13.197 -6.319 17.336 1.00 89.19 580 ILE A O 1
ATOM 4392 N N . LYS A 1 581 ? 12.427 -4.264 17.795 1.00 90.12 581 LYS A N 1
ATOM 4393 C CA . LYS A 1 581 ? 12.317 -4.415 19.232 1.00 90.12 581 LYS A CA 1
ATOM 4394 C C . LYS A 1 581 ? 10.890 -4.109 19.668 1.00 90.12 581 LYS A C 1
ATOM 4396 O O . LYS A 1 581 ? 10.276 -3.147 19.215 1.00 90.12 581 LYS A O 1
ATOM 4401 N N . GLN A 1 582 ? 10.385 -4.915 20.589 1.00 92.38 582 GLN A N 1
ATOM 4402 C CA . GLN A 1 582 ? 9.118 -4.639 21.247 1.00 92.38 582 GLN A CA 1
ATOM 4403 C C . GLN A 1 582 ? 9.248 -3.428 22.187 1.00 92.38 582 GLN A C 1
ATOM 4405 O O . GLN A 1 582 ? 10.171 -3.364 23.003 1.00 92.38 582 GLN A O 1
ATOM 4410 N N . ASP A 1 583 ? 8.297 -2.501 22.097 1.00 92.19 583 ASP A N 1
ATOM 4411 C CA . ASP A 1 583 ? 8.103 -1.383 23.021 1.00 92.19 583 ASP A CA 1
ATOM 4412 C C . ASP A 1 583 ? 6.624 -1.324 23.422 1.00 92.19 583 ASP A C 1
ATOM 4414 O O . ASP A 1 583 ? 5.751 -0.955 22.636 1.00 92.19 583 ASP A O 1
ATOM 4418 N N . GLY A 1 584 ? 6.304 -1.796 24.628 1.00 92.75 584 GLY A N 1
ATOM 4419 C CA . GLY A 1 584 ? 4.912 -2.039 25.001 1.00 92.75 584 GLY A CA 1
ATOM 4420 C C . GLY A 1 584 ? 4.227 -2.989 23.998 1.00 92.75 584 GLY A C 1
ATOM 4421 O O . GLY A 1 584 ? 4.799 -4.036 23.678 1.00 92.75 584 GLY A O 1
ATOM 4422 N N . PRO A 1 585 ? 2.990 -2.700 23.544 1.00 93.69 585 PRO A N 1
ATOM 4423 C CA . PRO A 1 585 ? 2.288 -3.534 22.567 1.00 93.69 585 PRO A CA 1
ATOM 4424 C C . PRO A 1 585 ? 2.735 -3.286 21.118 1.00 93.69 585 PRO A C 1
ATOM 4426 O O . PRO A 1 585 ? 2.214 -3.931 20.211 1.00 93.69 585 PRO A O 1
ATOM 4429 N N . VAL A 1 586 ? 3.645 -2.336 20.882 1.00 95.06 586 VAL A N 1
ATOM 4430 C CA . VAL A 1 586 ? 4.100 -1.979 19.538 1.00 95.06 586 VAL A CA 1
ATOM 4431 C C . VAL A 1 586 ? 5.494 -2.516 19.253 1.00 95.06 586 VAL A C 1
ATOM 4433 O O . VAL A 1 586 ? 6.231 -2.935 20.145 1.00 95.06 586 VAL A O 1
ATOM 4436 N N . MET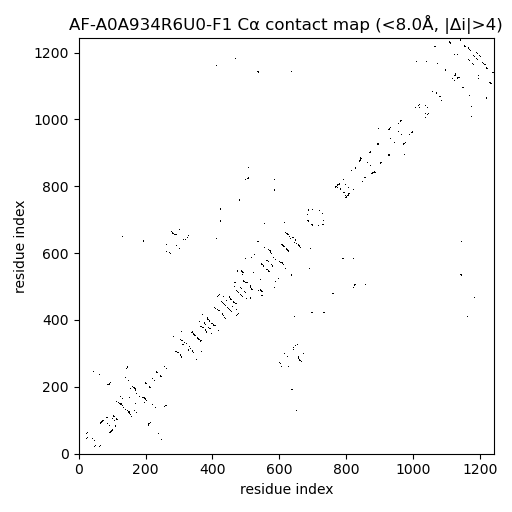 A 1 587 ? 5.846 -2.482 17.976 1.00 93.69 587 MET A N 1
ATOM 4437 C CA . MET A 1 587 ? 7.125 -2.919 17.452 1.00 93.69 587 MET A CA 1
ATOM 4438 C C . MET A 1 587 ? 7.838 -1.700 16.858 1.00 93.69 587 MET A C 1
ATOM 4440 O O . MET A 1 587 ? 7.235 -0.935 16.105 1.00 93.69 587 MET A O 1
ATOM 4444 N N . LYS A 1 588 ? 9.093 -1.480 17.250 1.00 92.50 588 LYS A N 1
ATOM 4445 C CA . LYS A 1 588 ? 9.913 -0.319 16.876 1.00 92.50 588 LYS A CA 1
ATOM 4446 C C . LYS A 1 588 ? 11.261 -0.768 16.343 1.00 92.50 588 LYS A C 1
ATOM 4448 O O . LYS A 1 588 ? 11.790 -1.782 16.789 1.00 92.50 588 LYS A O 1
ATOM 4453 N N . GLY A 1 589 ? 11.820 -0.021 15.403 1.00 88.06 589 GLY A N 1
ATOM 4454 C CA . GLY A 1 589 ? 13.190 -0.239 14.965 1.00 88.06 589 GLY A CA 1
ATOM 4455 C C . GLY A 1 589 ? 14.193 0.475 15.872 1.00 88.06 589 GLY A C 1
ATOM 4456 O O . GLY A 1 589 ? 13.818 1.110 16.865 1.00 88.06 589 GLY A O 1
ATOM 4457 N N . PRO A 1 590 ? 15.493 0.357 15.573 1.00 81.38 590 PRO A N 1
ATOM 4458 C CA . PRO A 1 590 ? 16.521 1.066 16.314 1.00 81.38 590 PRO A CA 1
ATOM 4459 C C . PRO A 1 590 ? 16.436 2.581 16.063 1.00 81.38 590 PRO A C 1
ATOM 4461 O O . PRO A 1 590 ? 16.319 3.026 14.924 1.00 81.38 590 PRO A O 1
ATOM 4464 N N . GLU A 1 591 ? 16.591 3.386 17.124 1.00 64.62 591 GLU A N 1
ATOM 4465 C CA . GLU A 1 591 ? 16.629 4.860 17.027 1.00 64.62 591 GLU A CA 1
ATOM 4466 C C . GLU A 1 591 ? 17.766 5.372 16.126 1.00 64.62 591 GLU A C 1
ATOM 4468 O O . GLU A 1 591 ? 17.684 6.465 15.565 1.00 64.62 591 GLU A O 1
ATOM 4473 N N . LYS A 1 592 ? 18.845 4.589 15.996 1.00 62.47 592 LYS A N 1
ATOM 4474 C CA . LYS A 1 592 ? 19.973 4.857 15.104 1.00 62.47 592 LYS A CA 1
ATOM 4475 C C . LYS A 1 592 ? 20.272 3.627 14.263 1.00 62.47 592 LYS A C 1
ATOM 4477 O O . LYS A 1 592 ? 20.387 2.523 14.784 1.00 62.47 592 LYS A O 1
ATOM 4482 N N . MET A 1 593 ? 20.466 3.856 12.972 1.00 64.00 593 MET A N 1
ATOM 4483 C CA . MET A 1 593 ? 21.002 2.875 12.036 1.00 64.00 593 MET A CA 1
ATOM 4484 C C . MET A 1 593 ? 22.441 2.518 12.422 1.00 64.00 593 MET A C 1
ATOM 4486 O O . MET A 1 593 ? 23.357 3.295 12.162 1.00 64.00 593 MET A O 1
ATOM 4490 N N . ASP A 1 594 ? 22.649 1.353 13.035 1.00 58.12 594 ASP A N 1
ATOM 4491 C CA . ASP A 1 594 ? 23.988 0.793 13.266 1.00 58.12 594 ASP A CA 1
ATOM 4492 C C . ASP A 1 594 ? 24.437 -0.037 12.055 1.00 58.12 594 ASP A C 1
ATOM 4494 O O . ASP A 1 594 ? 24.723 -1.229 12.146 1.00 58.12 594 ASP A O 1
ATOM 4498 N N . ILE A 1 595 ? 24.410 0.585 10.872 1.00 59.09 595 ILE A N 1
ATOM 4499 C CA . ILE A 1 595 ? 24.912 -0.031 9.647 1.00 59.09 595 ILE A CA 1
ATOM 4500 C C . ILE A 1 595 ? 25.754 0.991 8.884 1.00 59.09 595 ILE A C 1
ATOM 4502 O O . ILE A 1 595 ? 25.333 2.117 8.628 1.00 59.09 595 ILE A O 1
ATOM 4506 N N . GLN A 1 596 ? 26.974 0.591 8.522 1.00 59.75 596 GLN A N 1
ATOM 4507 C CA . GLN A 1 596 ? 27.915 1.421 7.761 1.00 59.75 596 GLN A CA 1
ATOM 4508 C C . GLN A 1 596 ? 27.470 1.632 6.291 1.00 59.75 596 GLN A C 1
ATOM 4510 O O . GLN A 1 596 ? 27.998 2.528 5.635 1.00 59.75 596 GLN A O 1
ATOM 4515 N N . ALA A 1 597 ? 26.524 0.825 5.780 1.00 74.62 597 ALA A N 1
ATOM 4516 C CA . ALA A 1 597 ? 25.955 0.862 4.424 1.00 74.62 597 ALA A CA 1
ATOM 4517 C C . ALA A 1 597 ? 24.611 0.095 4.360 1.00 74.62 597 ALA A C 1
ATOM 4519 O O . ALA A 1 597 ? 24.296 -0.650 5.278 1.00 74.62 597 ALA A O 1
ATOM 4520 N N . GLU A 1 598 ? 23.831 0.227 3.285 1.00 89.19 598 GLU A N 1
ATOM 4521 C CA . GLU A 1 598 ? 22.618 -0.595 3.075 1.00 89.19 598 GLU A CA 1
ATOM 4522 C C . GLU A 1 598 ? 22.920 -2.104 3.008 1.00 89.19 598 GLU A C 1
ATOM 4524 O O . GLU A 1 598 ? 24.053 -2.497 2.718 1.00 89.19 598 GLU A O 1
ATOM 4529 N N . TRP A 1 599 ? 21.921 -2.961 3.278 1.00 92.38 599 TRP A N 1
ATOM 4530 C CA . TRP A 1 599 ? 22.137 -4.418 3.311 1.00 92.38 599 TRP A CA 1
ATOM 4531 C C . TRP A 1 599 ? 22.538 -4.975 1.943 1.00 92.38 599 TRP A C 1
ATOM 4533 O O . TRP A 1 599 ? 23.500 -5.739 1.840 1.00 92.38 599 TRP A O 1
ATOM 4543 N N . LEU A 1 600 ? 21.841 -4.530 0.897 1.00 94.56 600 LEU A N 1
ATOM 4544 C CA . LEU A 1 600 ? 22.273 -4.641 -0.490 1.00 94.56 600 LEU A CA 1
ATOM 4545 C C . LEU A 1 600 ? 22.070 -3.292 -1.169 1.00 94.56 600 LEU A C 1
ATOM 4547 O O . LEU A 1 600 ? 21.022 -2.668 -1.026 1.00 94.56 600 LEU A O 1
ATOM 4551 N N . ARG A 1 601 ? 23.054 -2.866 -1.958 1.00 92.50 601 ARG A N 1
ATOM 4552 C CA . ARG A 1 601 ? 22.892 -1.786 -2.937 1.00 92.50 601 ARG A CA 1
ATOM 4553 C C . ARG A 1 601 ? 23.526 -2.167 -4.266 1.00 92.50 601 ARG A C 1
ATOM 4555 O O . ARG A 1 601 ? 24.545 -2.859 -4.279 1.00 92.50 601 ARG A O 1
ATOM 4562 N N . SER A 1 602 ? 22.975 -1.675 -5.367 1.00 93.00 602 SER A N 1
ATOM 4563 C CA . SER A 1 602 ? 23.570 -1.838 -6.693 1.00 93.00 602 SER A CA 1
ATOM 4564 C C . SER A 1 602 ? 24.172 -0.535 -7.220 1.00 93.00 602 SER A C 1
ATOM 4566 O O . SER A 1 602 ? 23.703 0.569 -6.940 1.00 93.00 602 SER A O 1
ATOM 4568 N N . THR A 1 603 ? 25.242 -0.677 -8.001 1.00 90.94 603 THR A N 1
ATOM 4569 C CA . THR A 1 603 ? 25.764 0.387 -8.879 1.00 90.94 603 THR A CA 1
ATOM 4570 C C . THR A 1 603 ? 25.279 0.240 -10.324 1.00 90.94 603 THR A C 1
ATOM 4572 O O . THR A 1 603 ? 25.586 1.090 -11.155 1.00 90.94 603 THR A O 1
ATOM 4575 N N . ASP A 1 604 ? 24.530 -0.826 -10.624 1.00 91.06 604 ASP A N 1
ATOM 4576 C CA . ASP A 1 604 ? 23.720 -0.926 -11.834 1.00 91.06 604 ASP A CA 1
ATOM 4577 C C . ASP A 1 604 ? 22.409 -0.183 -11.602 1.00 91.06 604 ASP A C 1
ATOM 4579 O O . ASP A 1 604 ? 21.606 -0.552 -10.751 1.00 91.06 604 ASP A O 1
ATOM 4583 N N . TYR A 1 605 ? 22.221 0.868 -12.378 1.00 86.62 605 TYR A N 1
ATOM 4584 C CA . TYR A 1 605 ? 21.102 1.785 -12.295 1.00 86.62 605 TYR A CA 1
ATOM 4585 C C . TYR A 1 605 ? 19.811 1.262 -12.937 1.00 86.62 605 TYR A C 1
ATOM 4587 O O . TYR A 1 605 ? 18.781 1.939 -12.867 1.00 86.62 605 TYR A O 1
ATOM 4595 N N . TRP A 1 606 ? 19.857 0.083 -13.555 1.00 91.62 606 TRP A N 1
ATOM 4596 C CA . TRP A 1 606 ? 18.669 -0.649 -13.980 1.00 91.62 606 TRP A CA 1
ATOM 4597 C C . TRP A 1 606 ? 18.097 -1.533 -12.871 1.00 91.62 606 TRP A C 1
ATOM 4599 O O . TRP A 1 606 ? 16.922 -1.878 -12.949 1.00 91.62 606 TRP A O 1
ATOM 4609 N N . PHE A 1 607 ? 18.884 -1.860 -11.837 1.00 94.06 607 PHE A N 1
ATOM 4610 C CA . PHE A 1 607 ? 18.452 -2.716 -10.733 1.00 94.06 607 PHE A CA 1
ATOM 4611 C C . PHE A 1 607 ? 17.330 -2.056 -9.927 1.00 94.06 607 PHE A C 1
ATOM 4613 O O . PHE A 1 607 ? 17.537 -1.110 -9.174 1.00 94.06 607 PHE A O 1
ATOM 4620 N N . CYS A 1 608 ? 16.134 -2.601 -10.068 1.00 94.50 608 CYS A N 1
ATOM 4621 C CA . CYS A 1 608 ? 14.886 -2.057 -9.580 1.00 94.50 608 CYS A CA 1
ATOM 4622 C C . CYS A 1 608 ? 14.166 -3.131 -8.743 1.00 94.50 608 CYS A C 1
ATOM 4624 O O . CYS A 1 608 ? 13.203 -3.744 -9.219 1.00 94.50 608 CYS A O 1
ATOM 4626 N N . PRO A 1 609 ? 14.649 -3.414 -7.514 1.00 95.69 609 PRO A N 1
ATOM 4627 C CA . PRO A 1 609 ? 14.073 -4.445 -6.659 1.00 95.69 609 PRO A CA 1
ATOM 4628 C C . PRO A 1 609 ? 12.671 -4.025 -6.212 1.00 95.69 609 PRO A C 1
ATOM 4630 O O . PRO A 1 609 ? 12.518 -3.103 -5.414 1.00 95.69 609 PRO A O 1
ATOM 4633 N N . VAL A 1 610 ? 11.642 -4.693 -6.723 1.00 94.56 610 VAL A N 1
ATOM 4634 C CA . VAL A 1 610 ? 10.242 -4.383 -6.398 1.00 94.56 610 VAL A CA 1
ATOM 4635 C C . VAL A 1 610 ? 9.700 -5.248 -5.271 1.00 94.56 610 VAL A C 1
ATOM 4637 O O . VAL A 1 610 ? 8.773 -4.828 -4.596 1.00 94.56 610 VAL A O 1
ATOM 4640 N N . ASP A 1 611 ? 10.287 -6.416 -5.016 1.00 95.38 611 ASP A N 1
ATOM 4641 C CA . ASP A 1 611 ? 9.879 -7.270 -3.900 1.00 95.38 611 ASP A CA 1
ATOM 4642 C C . ASP A 1 611 ? 11.003 -8.228 -3.468 1.00 95.38 611 ASP A C 1
ATOM 4644 O O . ASP A 1 611 ? 11.951 -8.492 -4.218 1.00 95.38 611 ASP A O 1
ATOM 4648 N N . VAL A 1 612 ? 10.889 -8.761 -2.251 1.00 96.25 612 VAL A N 1
ATOM 4649 C CA . VAL A 1 612 ? 11.676 -9.890 -1.755 1.00 96.25 612 VAL A CA 1
ATOM 4650 C C . VAL A 1 612 ? 10.768 -10.949 -1.137 1.00 96.25 612 VAL A C 1
ATOM 4652 O O . VAL A 1 612 ? 9.908 -10.662 -0.311 1.00 96.25 612 VAL A O 1
ATOM 4655 N N . SER A 1 613 ? 11.030 -12.209 -1.469 1.00 95.12 613 SER A N 1
ATOM 4656 C CA . SER A 1 613 ? 10.352 -13.369 -0.888 1.00 95.12 613 SER A CA 1
ATOM 4657 C C . SER A 1 613 ? 11.377 -14.353 -0.329 1.00 95.12 613 SER A C 1
ATOM 4659 O O . SER A 1 613 ? 12.488 -14.462 -0.844 1.00 95.12 613 SER A O 1
ATOM 4661 N N . PHE A 1 614 ? 11.033 -15.090 0.725 1.00 96.62 614 PHE A N 1
ATOM 4662 C CA . PHE A 1 614 ? 11.891 -16.151 1.259 1.00 96.62 614 PHE A CA 1
ATOM 4663 C C . PHE A 1 614 ? 11.398 -17.514 0.783 1.00 96.62 614 PHE A C 1
ATOM 4665 O O . PHE A 1 614 ? 10.212 -17.813 0.893 1.00 96.62 614 PHE A O 1
ATOM 4672 N N . GLY A 1 615 ? 12.304 -18.342 0.261 1.00 95.56 615 GLY A N 1
ATOM 4673 C CA . GLY A 1 615 ? 11.974 -19.681 -0.231 1.00 95.56 615 GLY A CA 1
ATOM 4674 C C . GLY A 1 615 ? 12.055 -20.771 0.835 1.00 95.56 615 GLY A C 1
ATOM 4675 O O . GLY A 1 615 ? 12.568 -20.533 1.932 1.00 95.56 615 GLY A O 1
ATOM 4676 N N . PRO A 1 616 ? 11.582 -21.994 0.532 1.00 95.50 616 PRO A N 1
ATOM 4677 C CA . PRO A 1 616 ? 11.587 -23.137 1.453 1.00 95.50 616 PRO A CA 1
ATOM 4678 C C . PRO A 1 616 ? 13.002 -23.618 1.825 1.00 95.50 616 PRO A C 1
ATOM 4680 O O . PRO A 1 616 ? 13.182 -24.261 2.859 1.00 95.50 616 PRO A O 1
ATOM 4683 N N . ASP A 1 617 ? 14.011 -23.262 1.027 1.00 94.56 617 ASP A N 1
ATOM 4684 C CA . ASP A 1 617 ? 15.436 -23.486 1.293 1.00 94.56 617 ASP A CA 1
ATOM 4685 C C . ASP A 1 617 ? 16.055 -22.438 2.242 1.00 94.56 617 ASP A C 1
ATOM 4687 O O . ASP A 1 617 ? 17.231 -22.525 2.596 1.00 94.56 617 ASP A O 1
ATOM 4691 N N . GLY A 1 618 ? 15.271 -21.442 2.664 1.00 95.81 618 GLY A N 1
ATOM 4692 C CA . GLY A 1 618 ? 15.686 -20.376 3.576 1.00 95.81 618 GLY A CA 1
ATOM 4693 C C . GLY A 1 618 ? 16.501 -19.257 2.928 1.00 95.81 618 GLY A C 1
ATOM 4694 O O . GLY A 1 618 ? 17.000 -18.407 3.666 1.00 95.81 618 GLY A O 1
ATOM 4695 N N . ALA A 1 619 ? 16.635 -19.250 1.597 1.00 96.81 619 ALA A N 1
ATOM 4696 C CA . ALA A 1 619 ? 17.241 -18.157 0.840 1.00 96.81 619 ALA A CA 1
ATOM 4697 C C . ALA A 1 619 ? 16.238 -17.020 0.576 1.00 96.81 619 ALA A C 1
ATOM 4699 O O . ALA A 1 619 ? 15.022 -17.224 0.617 1.00 96.81 619 ALA A O 1
ATOM 4700 N N . MET A 1 620 ? 16.762 -15.831 0.278 1.00 98.00 620 MET A N 1
ATOM 4701 C CA . MET A 1 620 ? 15.990 -14.697 -0.236 1.00 98.00 620 MET A CA 1
ATOM 4702 C C . MET A 1 620 ? 15.934 -14.755 -1.761 1.00 98.00 620 MET A C 1
ATOM 4704 O O . MET A 1 620 ? 16.937 -15.056 -2.403 1.00 98.00 620 MET A O 1
ATOM 4708 N N . TYR A 1 621 ? 14.789 -14.396 -2.325 1.00 98.19 621 TYR A N 1
ATOM 4709 C CA . TYR A 1 621 ? 14.546 -14.248 -3.751 1.00 98.19 621 TYR A CA 1
ATOM 4710 C C . TYR A 1 621 ? 14.132 -12.804 -4.015 1.00 98.19 621 TYR A C 1
ATOM 4712 O O . TYR A 1 621 ? 13.125 -12.347 -3.480 1.00 98.19 621 TYR A O 1
ATOM 4720 N N . VAL A 1 622 ? 14.934 -12.084 -4.793 1.00 98.50 622 VAL A N 1
ATOM 4721 C CA . VAL A 1 622 ? 14.713 -10.679 -5.146 1.00 98.50 622 VAL A CA 1
ATOM 4722 C C . VAL A 1 622 ? 14.023 -10.624 -6.497 1.00 98.50 622 VAL A C 1
ATOM 4724 O O . VAL A 1 622 ? 14.558 -11.161 -7.468 1.00 98.50 622 VAL A O 1
ATOM 4727 N N . LEU A 1 623 ? 12.868 -9.968 -6.555 1.00 98.06 623 LEU A N 1
ATOM 4728 C CA . LEU A 1 623 ? 12.153 -9.684 -7.791 1.00 98.06 623 LEU A CA 1
ATOM 4729 C C . LEU A 1 623 ? 12.598 -8.314 -8.290 1.00 98.06 623 LEU A C 1
ATOM 4731 O O . LEU A 1 623 ? 12.379 -7.298 -7.631 1.00 98.06 623 LEU A O 1
ATOM 4735 N N . ASP A 1 624 ? 13.239 -8.296 -9.449 1.00 97.00 624 ASP A N 1
ATOM 4736 C CA . ASP A 1 624 ? 13.781 -7.097 -10.071 1.00 97.00 624 ASP A CA 1
ATOM 4737 C C . ASP A 1 624 ? 13.066 -6.845 -11.401 1.00 97.00 624 ASP A C 1
ATOM 4739 O O . ASP A 1 624 ? 13.064 -7.692 -12.298 1.00 97.00 624 ASP A O 1
ATOM 4743 N N . PHE A 1 625 ? 12.449 -5.671 -11.541 1.00 94.88 625 PHE A N 1
ATOM 4744 C CA . PHE A 1 625 ? 11.845 -5.258 -12.810 1.00 94.88 625 PHE A CA 1
ATOM 4745 C C . PHE A 1 625 ? 12.891 -4.918 -13.878 1.00 94.88 625 PHE A C 1
ATOM 4747 O O . PHE A 1 625 ? 12.550 -4.905 -15.057 1.00 94.88 625 PHE A O 1
ATOM 4754 N N . ASN A 1 626 ? 14.137 -4.645 -13.480 1.00 94.06 626 ASN A N 1
ATOM 4755 C CA . ASN A 1 626 ? 15.244 -4.231 -14.332 1.00 94.06 626 ASN A CA 1
ATOM 4756 C C . ASN A 1 626 ? 14.824 -3.138 -15.334 1.00 94.06 626 ASN A C 1
ATOM 4758 O O . ASN A 1 626 ? 14.760 -3.356 -16.544 1.00 94.06 626 ASN A O 1
ATOM 4762 N N . THR A 1 627 ? 14.487 -1.955 -14.821 1.00 90.38 627 THR A N 1
ATOM 4763 C CA . THR A 1 627 ? 13.927 -0.849 -15.610 1.00 90.38 627 THR A CA 1
ATOM 4764 C C . THR A 1 627 ? 14.525 0.491 -15.184 1.00 90.38 627 THR A C 1
ATOM 4766 O O . THR A 1 627 ? 14.741 0.719 -13.991 1.00 90.38 627 THR A O 1
ATOM 4769 N N . PRO A 1 628 ? 14.735 1.443 -16.113 1.00 83.94 628 PRO A N 1
ATOM 4770 C CA . PRO A 1 628 ? 15.131 2.795 -15.765 1.00 83.94 628 PRO A CA 1
ATOM 4771 C C . PRO A 1 628 ? 14.049 3.535 -14.986 1.00 83.94 628 PRO A C 1
ATOM 4773 O O . PRO A 1 628 ? 14.392 4.501 -14.319 1.00 83.94 628 PRO A O 1
ATOM 4776 N N . VAL A 1 629 ? 12.770 3.154 -15.063 1.00 84.06 629 VAL A N 1
ATOM 4777 C CA . VAL A 1 629 ? 11.686 3.837 -14.338 1.00 84.06 629 VAL A CA 1
ATOM 4778 C C . VAL A 1 629 ? 10.664 2.845 -13.809 1.00 84.06 629 VAL A C 1
ATOM 4780 O O . VAL A 1 629 ? 10.126 2.026 -14.557 1.00 84.06 629 VAL A O 1
ATOM 4783 N N . VAL A 1 630 ? 10.345 2.986 -12.524 1.00 83.94 630 VAL A N 1
ATOM 4784 C CA . VAL A 1 630 ? 9.267 2.254 -11.845 1.00 83.94 630 VAL A CA 1
ATOM 4785 C C . VAL A 1 630 ? 8.211 3.186 -11.251 1.00 83.94 630 VAL A C 1
ATOM 4787 O O . VAL A 1 630 ? 7.041 2.828 -11.203 1.00 83.94 630 VAL A O 1
ATOM 4790 N N . THR A 1 631 ? 8.586 4.412 -10.888 1.00 79.94 631 THR A N 1
ATOM 4791 C CA . THR A 1 631 ? 7.746 5.379 -10.173 1.00 79.94 631 THR A CA 1
ATOM 4792 C C . THR A 1 631 ? 6.547 5.869 -10.975 1.00 79.94 631 THR A C 1
ATOM 4794 O O . THR A 1 631 ? 6.589 5.959 -12.205 1.00 79.94 631 THR A O 1
ATOM 4797 N N . HIS A 1 632 ? 5.473 6.201 -10.256 1.00 83.56 632 HIS A N 1
ATOM 4798 C CA . HIS A 1 632 ? 4.279 6.843 -10.805 1.00 83.56 632 HIS A CA 1
ATOM 4799 C C . HIS A 1 632 ? 4.351 8.367 -10.825 1.00 83.56 632 HIS A C 1
ATOM 4801 O O . HIS A 1 632 ? 3.679 8.951 -11.657 1.00 83.56 632 HIS A O 1
ATOM 4807 N N . ASN A 1 633 ? 5.170 8.982 -9.968 1.00 76.94 633 ASN A N 1
ATOM 4808 C CA . ASN A 1 633 ? 5.270 10.438 -9.823 1.00 76.94 633 ASN A CA 1
ATOM 4809 C C . ASN A 1 633 ? 6.716 10.903 -10.096 1.00 76.94 633 ASN A C 1
ATOM 4811 O O . ASN A 1 633 ? 7.326 11.601 -9.292 1.00 76.94 633 ASN A O 1
ATOM 4815 N N . ASP A 1 634 ? 7.327 10.421 -11.180 1.00 76.50 634 ASP A N 1
ATOM 4816 C CA . ASP A 1 634 ? 8.687 10.815 -11.553 1.00 76.50 634 ASP A CA 1
ATOM 4817 C C . ASP A 1 634 ? 8.712 12.287 -11.988 1.00 76.50 634 ASP A C 1
ATOM 4819 O O . ASP A 1 634 ? 8.079 12.664 -12.976 1.00 76.50 634 ASP A O 1
ATOM 4823 N N . THR A 1 635 ? 9.493 13.112 -11.290 1.00 68.69 635 THR A N 1
ATOM 4824 C CA . THR A 1 635 ? 9.528 14.568 -11.499 1.00 68.69 635 THR A CA 1
ATOM 4825 C C . THR A 1 635 ? 10.080 14.977 -12.862 1.00 68.69 635 THR A C 1
ATOM 4827 O O . THR A 1 635 ? 9.946 16.137 -13.254 1.00 68.69 635 THR A O 1
ATOM 4830 N N . ARG A 1 636 ? 10.652 14.037 -13.637 1.00 71.00 636 ARG A N 1
ATOM 4831 C CA . ARG A 1 636 ? 11.096 14.331 -15.002 1.00 71.00 636 ARG A CA 1
ATOM 4832 C C . ARG A 1 636 ? 9.974 14.403 -16.041 1.00 71.00 636 ARG A C 1
ATOM 4834 O O . ARG A 1 636 ? 10.258 14.774 -17.172 1.00 71.00 636 ARG A O 1
ATOM 4841 N N . GLY A 1 637 ? 8.734 14.050 -15.695 1.00 65.88 637 GLY A N 1
ATOM 4842 C CA . GLY A 1 637 ? 7.590 14.095 -16.609 1.00 65.88 637 GLY A CA 1
ATOM 4843 C C . GLY A 1 637 ? 6.316 14.572 -15.903 1.00 65.88 637 GLY A C 1
ATOM 4844 O O . GLY A 1 637 ? 5.695 13.771 -15.211 1.00 65.88 637 GLY A O 1
ATOM 4845 N N . PRO A 1 638 ? 5.886 15.840 -16.077 1.00 63.12 638 PRO A N 1
ATOM 4846 C CA . PRO A 1 638 ? 4.708 16.370 -15.380 1.00 63.12 638 PRO A CA 1
ATOM 4847 C C . PRO A 1 638 ? 3.386 15.780 -15.898 1.00 63.12 638 PRO A C 1
ATOM 4849 O O . PRO A 1 638 ? 2.388 15.743 -15.176 1.00 63.12 638 PRO A O 1
ATOM 4852 N N . GLU A 1 639 ? 3.355 15.311 -17.147 1.00 75.31 639 GLU A N 1
ATOM 4853 C CA . GLU A 1 639 ? 2.173 14.668 -17.717 1.00 75.31 639 GLU A CA 1
ATOM 4854 C C . GLU A 1 639 ? 2.010 13.250 -17.147 1.00 75.31 639 GLU A C 1
ATOM 4856 O O . GLU A 1 639 ? 2.960 12.469 -17.113 1.00 75.31 639 GLU A O 1
ATOM 4861 N N . HIS A 1 640 ? 0.793 12.902 -16.727 1.00 83.19 640 HIS A N 1
ATOM 4862 C CA . HIS A 1 640 ? 0.460 11.580 -16.193 1.00 83.19 640 HIS A CA 1
ATOM 4863 C C . HIS A 1 640 ? -0.530 10.853 -17.105 1.00 83.19 640 HIS A C 1
ATOM 4865 O O . HIS A 1 640 ? -1.397 11.463 -17.738 1.00 83.19 640 HIS A O 1
ATOM 4871 N N . SER A 1 641 ? -0.408 9.530 -17.162 1.00 85.06 641 SER A N 1
ATOM 4872 C CA . SER A 1 641 ? -1.291 8.635 -17.894 1.00 85.06 641 SER A CA 1
ATOM 4873 C C . SER A 1 641 ? -2.674 8.537 -17.238 1.00 85.06 641 SER A C 1
ATOM 4875 O O . SER A 1 641 ? -2.906 9.003 -16.121 1.00 85.06 641 SER A O 1
ATOM 4877 N N . LYS A 1 642 ? -3.617 7.848 -17.893 1.00 84.12 642 LYS A N 1
ATOM 4878 C CA . LYS A 1 642 ? -4.934 7.548 -17.296 1.00 84.12 642 LYS A CA 1
ATOM 4879 C C . LYS A 1 642 ? -4.869 6.643 -16.059 1.00 84.12 642 LYS A C 1
ATOM 4881 O O . LYS A 1 642 ? -5.888 6.496 -15.391 1.00 84.12 642 LYS A O 1
ATOM 4886 N N . SER A 1 643 ? -3.727 6.011 -15.786 1.00 83.81 643 SER A N 1
ATOM 4887 C CA . SER A 1 643 ? -3.487 5.238 -14.563 1.00 83.81 643 SER A CA 1
ATOM 4888 C C . SER A 1 643 ? -2.742 6.038 -13.492 1.00 83.81 643 SER A C 1
ATOM 4890 O O . SER A 1 643 ? -2.239 5.436 -12.547 1.00 83.81 643 SER A O 1
ATOM 4892 N N . ASN A 1 644 ? -2.626 7.361 -13.666 1.00 82.81 644 ASN A N 1
ATOM 4893 C CA . ASN A 1 644 ? -1.865 8.256 -12.797 1.00 82.81 644 ASN A CA 1
ATOM 4894 C C . ASN A 1 644 ? -0.367 7.901 -12.703 1.00 82.81 644 ASN A C 1
ATOM 4896 O O . ASN A 1 644 ? 0.264 8.150 -11.687 1.00 82.81 644 ASN A O 1
ATOM 4900 N N . ALA A 1 645 ? 0.208 7.290 -13.743 1.00 86.50 645 ALA A N 1
ATOM 4901 C CA . ALA A 1 645 ? 1.651 7.077 -13.839 1.00 86.50 645 ALA A CA 1
ATOM 4902 C C . ALA A 1 645 ? 2.268 8.163 -14.725 1.00 86.50 645 ALA A C 1
ATOM 4904 O O . ALA A 1 645 ? 1.702 8.470 -15.771 1.00 86.50 645 ALA A O 1
ATOM 4905 N N . SER A 1 646 ? 3.422 8.724 -14.361 1.00 84.50 646 SER A N 1
ATOM 4906 C CA . SER A 1 646 ? 4.122 9.702 -15.197 1.00 84.50 646 SER A CA 1
ATOM 4907 C C . SER A 1 646 ? 4.364 9.125 -16.587 1.00 84.50 646 SER A C 1
ATOM 4909 O O . SER A 1 646 ? 4.671 7.932 -16.722 1.00 84.50 646 SER A O 1
ATOM 4911 N N . ILE A 1 647 ? 4.241 9.987 -17.596 1.00 85.06 647 ILE A N 1
ATOM 4912 C CA . ILE A 1 647 ? 4.424 9.639 -19.000 1.00 85.06 647 ILE A CA 1
ATOM 4913 C C . ILE A 1 647 ? 5.908 9.461 -19.303 1.00 85.06 647 ILE A C 1
ATOM 4915 O O . ILE A 1 647 ? 6.685 10.407 -19.172 1.00 85.06 647 ILE A O 1
ATOM 4919 N N . ARG A 1 648 ? 6.306 8.235 -19.658 1.00 86.62 648 ARG A N 1
ATOM 4920 C CA . ARG A 1 648 ? 7.700 7.786 -19.738 1.00 86.62 648 ARG A CA 1
ATOM 4921 C C . ARG A 1 648 ? 7.935 6.863 -20.931 1.00 86.62 648 ARG A C 1
ATOM 4923 O O . ARG A 1 648 ? 7.352 5.779 -20.971 1.00 86.62 648 ARG A O 1
ATOM 4930 N N . PRO A 1 649 ? 8.850 7.215 -21.850 1.00 84.88 649 PRO A N 1
ATOM 4931 C CA . PRO A 1 649 ? 9.250 6.336 -22.940 1.00 84.88 649 PRO A CA 1
ATOM 4932 C C . PRO A 1 649 ? 10.400 5.398 -22.556 1.00 84.88 649 PRO A C 1
ATOM 4934 O O . PRO A 1 649 ? 10.743 4.489 -23.304 1.00 84.88 649 PRO A O 1
ATOM 4937 N N . ASP A 1 650 ? 11.022 5.636 -21.400 1.00 83.25 650 ASP A N 1
ATOM 4938 C CA . ASP A 1 650 ? 12.107 4.843 -20.826 1.00 83.25 650 ASP A CA 1
ATOM 4939 C C . ASP A 1 650 ? 11.612 3.804 -19.816 1.00 83.25 650 ASP A C 1
ATOM 4941 O O . ASP A 1 650 ? 12.404 3.237 -19.066 1.00 83.25 650 ASP A O 1
ATOM 4945 N N . ARG A 1 651 ? 10.297 3.546 -19.792 1.00 86.56 651 ARG A N 1
ATOM 4946 C CA . ARG A 1 651 ? 9.691 2.482 -18.995 1.00 86.56 651 ARG A CA 1
ATOM 4947 C C . ARG A 1 651 ? 9.720 1.180 -19.788 1.00 86.56 651 ARG A C 1
ATOM 4949 O O . ARG A 1 651 ? 8.985 1.032 -20.766 1.00 86.56 651 ARG A O 1
ATOM 4956 N N . ASP A 1 652 ? 10.561 0.244 -19.361 1.00 87.31 652 ASP A N 1
ATOM 4957 C CA . ASP A 1 652 ? 10.726 -1.031 -20.057 1.00 87.31 652 ASP A CA 1
ATOM 4958 C C . ASP A 1 652 ? 9.652 -2.062 -19.655 1.00 87.31 652 ASP A C 1
ATOM 4960 O O . ASP A 1 652 ? 9.139 -2.064 -18.531 1.00 87.31 652 ASP A O 1
ATOM 4964 N N . GLN A 1 653 ? 9.281 -2.918 -20.613 1.00 85.62 653 GLN A N 1
ATOM 4965 C CA . GLN A 1 653 ? 8.251 -3.955 -20.463 1.00 85.62 653 GLN A CA 1
ATOM 4966 C C . GLN A 1 653 ? 8.751 -5.376 -20.777 1.00 85.62 653 GLN A C 1
ATOM 4968 O O . GLN A 1 653 ? 7.975 -6.330 -20.736 1.00 85.62 653 GLN A O 1
ATOM 4973 N N . TYR A 1 654 ? 10.020 -5.517 -21.158 1.00 88.38 654 TYR A N 1
ATOM 4974 C CA . TYR A 1 654 ? 10.652 -6.773 -21.541 1.00 88.38 654 TYR A CA 1
ATOM 4975 C C . TYR A 1 654 ? 11.500 -7.348 -20.410 1.00 88.38 654 TYR A C 1
ATOM 4977 O O . TYR A 1 654 ? 11.461 -8.549 -20.182 1.00 88.38 654 TYR A O 1
ATOM 4985 N N . PHE A 1 655 ? 12.278 -6.540 -19.704 1.00 92.19 655 PHE A N 1
ATOM 4986 C CA . PHE A 1 655 ? 13.182 -7.070 -18.691 1.00 92.19 655 PHE A CA 1
ATOM 4987 C C . PHE A 1 655 ? 12.449 -7.577 -17.439 1.00 92.19 655 PHE A C 1
ATOM 4989 O O . PHE A 1 655 ? 11.306 -7.216 -17.143 1.00 92.19 655 PHE A O 1
ATOM 4996 N N . GLY A 1 656 ? 13.104 -8.479 -16.716 1.00 95.06 656 GLY A N 1
ATOM 4997 C CA . GLY A 1 656 ? 12.608 -9.009 -15.455 1.00 95.06 656 GLY A CA 1
ATOM 4998 C C . GLY A 1 656 ? 13.520 -10.107 -14.945 1.00 95.06 656 GLY A C 1
ATOM 4999 O O . GLY A 1 656 ? 13.927 -10.980 -15.707 1.00 95.06 656 GLY A O 1
ATOM 5000 N N . ARG A 1 657 ? 13.869 -10.055 -13.661 1.00 96.81 657 ARG A N 1
ATOM 5001 C CA . ARG A 1 657 ? 14.862 -10.956 -13.076 1.00 96.81 657 ARG A CA 1
ATOM 5002 C C . ARG A 1 657 ? 14.440 -11.432 -11.709 1.00 96.81 657 ARG A C 1
ATOM 5004 O O . ARG A 1 657 ? 13.808 -10.709 -10.942 1.00 96.81 657 ARG A O 1
ATOM 5011 N N . ILE A 1 658 ? 14.845 -12.655 -11.409 1.00 98.50 658 ILE A N 1
ATOM 5012 C CA . ILE A 1 658 ? 14.783 -13.229 -10.076 1.00 98.50 658 ILE A CA 1
ATOM 5013 C C . ILE A 1 658 ? 16.213 -13.584 -9.685 1.00 98.50 658 ILE A C 1
ATOM 5015 O O . ILE A 1 658 ? 16.862 -14.401 -10.342 1.00 98.50 658 ILE A O 1
ATOM 5019 N N . PHE A 1 659 ? 16.700 -12.967 -8.612 1.00 98.50 659 PHE A N 1
ATOM 5020 C CA . PHE A 1 659 ? 17.990 -13.300 -8.009 1.00 98.50 659 PHE A CA 1
ATOM 5021 C C . PHE A 1 659 ? 17.777 -14.081 -6.724 1.00 98.50 659 PHE A C 1
ATOM 5023 O O . PHE A 1 659 ? 16.877 -13.762 -5.954 1.00 98.50 659 PHE A O 1
ATOM 5030 N N . ARG A 1 660 ? 18.643 -15.052 -6.444 1.00 97.94 660 ARG A N 1
ATOM 5031 C CA . ARG A 1 660 ? 18.687 -15.748 -5.158 1.00 97.94 660 ARG A CA 1
ATOM 5032 C C . ARG A 1 660 ? 19.870 -15.251 -4.353 1.00 97.94 660 ARG A C 1
ATOM 5034 O O . ARG A 1 660 ? 20.993 -15.267 -4.844 1.00 97.94 660 ARG A O 1
ATOM 5041 N N . ILE A 1 661 ? 19.631 -14.860 -3.107 1.00 98.00 661 ILE A N 1
ATOM 5042 C CA . ILE A 1 661 ? 20.663 -14.452 -2.156 1.00 98.00 661 ILE A CA 1
ATOM 5043 C C . ILE A 1 661 ? 20.665 -15.431 -0.988 1.00 98.00 661 ILE A C 1
ATOM 5045 O O . ILE A 1 661 ? 19.645 -15.645 -0.328 1.00 98.00 661 ILE A O 1
ATOM 5049 N N . GLN A 1 662 ? 21.824 -16.030 -0.727 1.00 97.06 662 GLN A N 1
ATOM 5050 C CA . GLN A 1 662 ? 21.994 -17.018 0.333 1.00 97.06 662 GLN A CA 1
ATOM 5051 C C . GLN A 1 662 ? 23.266 -16.750 1.135 1.00 97.06 662 GLN A C 1
ATOM 5053 O O . GLN A 1 662 ? 24.281 -16.305 0.592 1.00 97.06 662 GLN A O 1
ATOM 5058 N N . HIS A 1 663 ? 23.222 -17.038 2.437 1.00 96.69 663 HIS A N 1
ATOM 5059 C CA . HIS A 1 663 ? 24.420 -16.993 3.268 1.00 96.69 663 HIS A CA 1
ATOM 5060 C C . HIS A 1 663 ? 25.343 -18.171 2.921 1.00 96.69 663 HIS A C 1
ATOM 5062 O O . HIS A 1 663 ? 24.888 -19.306 2.793 1.00 96.69 663 HIS A O 1
ATOM 5068 N N . LYS A 1 664 ? 26.650 -17.932 2.807 1.00 96.19 664 LYS A N 1
ATOM 5069 C CA . LYS A 1 664 ? 27.650 -18.958 2.453 1.00 96.19 664 LYS A CA 1
ATOM 5070 C C . LYS A 1 664 ? 27.668 -20.159 3.413 1.00 96.19 664 LYS A C 1
ATOM 5072 O O . LYS A 1 664 ? 27.987 -21.266 2.997 1.00 96.19 664 LYS A O 1
ATOM 5077 N N . ASP A 1 665 ? 27.305 -19.923 4.676 1.00 93.69 665 ASP A N 1
ATOM 5078 C CA . ASP A 1 665 ? 27.271 -20.934 5.742 1.00 93.69 665 ASP A CA 1
ATOM 5079 C C . ASP A 1 665 ? 25.862 -21.526 5.952 1.00 93.69 665 ASP A C 1
ATOM 5081 O O . ASP A 1 665 ? 25.621 -22.220 6.939 1.00 93.69 665 ASP A O 1
ATOM 5085 N N . ALA A 1 666 ? 24.911 -21.231 5.057 1.00 94.38 666 ALA A N 1
ATOM 5086 C CA . ALA A 1 666 ? 23.550 -21.737 5.160 1.00 94.38 666 ALA A CA 1
ATOM 5087 C C . ALA A 1 666 ? 23.518 -23.279 5.083 1.00 94.38 666 ALA A C 1
ATOM 5089 O O . ALA A 1 666 ? 24.068 -23.863 4.140 1.00 94.38 666 ALA A O 1
ATOM 5090 N N . PRO A 1 667 ? 22.854 -23.967 6.029 1.00 92.19 667 PRO A N 1
ATOM 5091 C CA . PRO A 1 667 ? 22.654 -25.403 5.943 1.00 92.19 667 PRO A CA 1
ATOM 5092 C C . PRO A 1 667 ? 21.680 -25.738 4.807 1.00 92.19 667 PRO A C 1
ATOM 5094 O O . PRO A 1 667 ? 20.777 -24.968 4.480 1.00 92.19 667 PRO A O 1
ATOM 5097 N N . LYS A 1 668 ? 21.825 -26.933 4.229 1.00 88.38 668 LYS A N 1
ATOM 5098 C CA . LYS A 1 668 ? 20.829 -27.470 3.296 1.00 88.38 668 LYS A CA 1
ATOM 5099 C C . LYS A 1 668 ? 19.676 -28.085 4.083 1.00 88.38 668 LYS A C 1
ATOM 5101 O O . LYS A 1 668 ? 19.897 -29.005 4.872 1.00 88.38 668 LYS A O 1
ATOM 5106 N N . PHE A 1 669 ? 18.458 -27.613 3.840 1.00 85.00 669 PHE A N 1
ATOM 5107 C CA . PHE A 1 669 ? 17.246 -28.216 4.390 1.00 85.00 669 PHE A CA 1
ATOM 5108 C C . PHE A 1 669 ? 16.600 -29.170 3.383 1.00 85.00 669 PHE A C 1
ATOM 5110 O O . PHE A 1 669 ? 16.560 -28.855 2.193 1.00 85.00 669 PHE A O 1
ATOM 5117 N N . PRO A 1 670 ? 16.076 -30.327 3.825 1.00 85.69 670 PRO A N 1
ATOM 5118 C CA . PRO A 1 670 ? 15.193 -31.118 2.987 1.00 85.69 670 PRO A CA 1
ATOM 5119 C C . PRO A 1 670 ? 13.870 -30.369 2.811 1.00 85.69 670 PRO A C 1
ATOM 5121 O O . PRO A 1 670 ? 13.244 -29.982 3.795 1.00 85.69 670 PRO A O 1
ATOM 5124 N N . ILE A 1 671 ? 13.430 -30.200 1.567 1.00 90.19 671 ILE A N 1
ATOM 5125 C CA . ILE A 1 671 ? 12.103 -29.669 1.257 1.00 90.19 671 ILE A CA 1
ATOM 5126 C C . ILE A 1 671 ? 11.161 -30.875 1.130 1.00 90.19 671 ILE A C 1
ATOM 5128 O O . ILE A 1 671 ? 11.303 -31.647 0.180 1.00 90.19 671 ILE A O 1
ATOM 5132 N N . PRO A 1 672 ? 10.263 -31.120 2.103 1.00 92.38 672 PRO A N 1
ATOM 5133 C CA . PRO A 1 672 ? 9.357 -32.258 2.037 1.00 92.38 672 PRO A CA 1
ATOM 5134 C C . PRO A 1 672 ? 8.291 -32.037 0.962 1.00 92.38 672 PRO A C 1
ATOM 5136 O O . PRO A 1 672 ? 7.778 -30.933 0.827 1.00 92.38 672 PRO A O 1
ATOM 5139 N N . ASP A 1 673 ? 7.901 -33.102 0.263 1.00 95.44 673 ASP A N 1
ATOM 5140 C CA . ASP A 1 673 ? 6.689 -33.100 -0.559 1.00 95.44 673 ASP A CA 1
ATOM 5141 C C . ASP A 1 673 ? 5.455 -33.201 0.353 1.00 95.44 673 ASP A C 1
ATOM 5143 O O . ASP A 1 673 ? 5.059 -34.279 0.806 1.00 95.44 673 ASP A O 1
ATOM 5147 N N . LEU A 1 674 ? 4.871 -32.048 0.671 1.00 95.81 674 LEU A N 1
ATOM 5148 C CA . LEU A 1 674 ? 3.687 -31.938 1.522 1.00 95.81 674 LEU A CA 1
ATOM 5149 C C . LEU A 1 674 ? 2.400 -32.341 0.782 1.00 95.81 674 LEU A C 1
ATOM 5151 O O . LEU A 1 674 ? 1.436 -32.790 1.416 1.00 95.81 674 LEU A O 1
ATOM 5155 N N . ASP A 1 675 ? 2.389 -32.254 -0.550 1.00 92.12 675 ASP A N 1
ATOM 5156 C CA . ASP A 1 675 ? 1.228 -32.585 -1.380 1.00 92.12 675 ASP A CA 1
ATOM 5157 C C . ASP A 1 675 ? 0.939 -34.092 -1.329 1.00 92.12 675 ASP A C 1
ATOM 5159 O O . ASP A 1 675 ? -0.225 -34.498 -1.306 1.00 92.12 675 ASP A O 1
ATOM 5163 N N . SER A 1 676 ? 1.967 -34.938 -1.199 1.00 92.94 676 SER A N 1
ATOM 5164 C CA . SER A 1 676 ? 1.820 -36.393 -1.012 1.00 92.94 676 SER A CA 1
ATOM 5165 C C . SER A 1 676 ? 1.873 -36.856 0.456 1.00 92.94 676 SER A C 1
ATOM 5167 O O . SER A 1 676 ? 1.561 -38.011 0.759 1.00 92.94 676 SER A O 1
ATOM 5169 N N . ALA A 1 677 ? 2.190 -35.958 1.395 1.00 95.31 677 ALA A N 1
ATOM 5170 C CA . ALA A 1 677 ? 2.337 -36.283 2.813 1.00 95.31 677 ALA A CA 1
ATOM 5171 C C . ALA A 1 677 ? 1.029 -36.747 3.491 1.00 95.31 677 ALA A C 1
ATOM 5173 O O . ALA A 1 677 ? -0.069 -36.246 3.219 1.00 95.31 677 ALA A O 1
ATOM 5174 N N . ASN A 1 678 ? 1.169 -37.687 4.436 1.00 95.25 678 ASN A N 1
ATOM 5175 C CA . ASN A 1 678 ? 0.099 -38.116 5.342 1.00 95.25 678 ASN A CA 1
ATOM 5176 C C . ASN A 1 678 ? -0.018 -37.188 6.571 1.00 95.25 678 ASN A C 1
ATOM 5178 O O . ASN A 1 678 ? 0.810 -36.301 6.778 1.00 95.25 678 ASN A O 1
ATOM 5182 N N . ALA A 1 679 ? -1.026 -37.417 7.421 1.00 96.06 679 ALA A N 1
ATOM 5183 C CA . ALA A 1 679 ? -1.293 -36.584 8.596 1.00 96.06 679 ALA A CA 1
ATOM 5184 C C . ALA A 1 679 ? -0.079 -36.453 9.535 1.00 96.06 679 ALA A C 1
ATOM 5186 O O . ALA A 1 679 ? 0.241 -35.355 9.984 1.00 96.06 679 ALA A O 1
ATOM 5187 N N . ALA A 1 680 ? 0.625 -37.554 9.812 1.00 95.75 680 ALA A N 1
ATOM 5188 C CA . ALA A 1 680 ? 1.781 -37.545 10.708 1.00 95.75 680 ALA A CA 1
ATOM 5189 C C . ALA A 1 680 ? 2.953 -36.737 10.129 1.00 95.75 680 ALA A C 1
ATOM 5191 O O . ALA A 1 680 ? 3.584 -35.971 10.855 1.00 95.75 680 ALA A O 1
ATOM 5192 N N . ALA A 1 681 ? 3.218 -36.874 8.828 1.00 96.19 681 ALA A N 1
ATOM 5193 C CA . ALA A 1 681 ? 4.267 -36.132 8.136 1.00 96.19 681 ALA A CA 1
ATOM 5194 C C . ALA A 1 681 ? 3.956 -34.625 8.054 1.00 96.19 681 ALA A C 1
ATOM 5196 O O . ALA A 1 681 ? 4.845 -33.811 8.299 1.00 96.19 681 ALA A O 1
ATOM 5197 N N . LEU A 1 682 ? 2.697 -34.245 7.805 1.00 97.38 682 LEU A N 1
ATOM 5198 C CA . LEU A 1 682 ? 2.267 -32.840 7.820 1.00 97.38 682 LEU A CA 1
ATOM 5199 C C . LEU A 1 682 ? 2.435 -32.208 9.207 1.00 97.38 682 LEU A C 1
ATOM 5201 O O . LEU A 1 682 ? 3.000 -31.124 9.328 1.00 97.38 682 LEU A O 1
ATOM 5205 N N . VAL A 1 683 ? 2.020 -32.903 10.272 1.00 97.88 683 VAL A N 1
ATOM 5206 C CA . VAL A 1 683 ? 2.221 -32.411 11.645 1.00 97.88 683 VAL A CA 1
ATOM 5207 C C . VAL A 1 683 ? 3.710 -32.341 11.992 1.00 97.88 683 VAL A C 1
ATOM 5209 O O . VAL A 1 683 ? 4.144 -31.391 12.637 1.00 97.88 683 VAL A O 1
ATOM 5212 N N . ALA A 1 684 ? 4.530 -33.295 11.538 1.00 96.75 684 ALA A N 1
ATOM 5213 C CA . ALA A 1 684 ? 5.979 -33.235 11.732 1.00 96.75 684 ALA A CA 1
ATOM 5214 C C . ALA A 1 684 ? 6.608 -32.000 11.058 1.00 96.75 684 ALA A C 1
ATOM 5216 O O . ALA A 1 684 ? 7.511 -31.387 11.633 1.00 96.75 684 ALA A O 1
ATOM 5217 N N . ALA A 1 685 ? 6.094 -31.581 9.897 1.00 97.31 685 ALA A N 1
ATOM 5218 C CA . ALA A 1 685 ? 6.563 -30.394 9.184 1.00 97.31 685 ALA A CA 1
ATOM 5219 C C . ALA A 1 685 ? 6.308 -29.071 9.939 1.00 97.31 685 ALA A C 1
ATOM 5221 O O . ALA A 1 685 ? 6.990 -28.085 9.669 1.00 97.31 685 ALA A O 1
ATOM 5222 N N . PHE A 1 686 ? 5.438 -29.038 10.960 1.00 97.75 686 PHE A N 1
ATOM 5223 C CA . PHE A 1 686 ? 5.269 -27.852 11.822 1.00 97.75 686 PHE A CA 1
ATOM 5224 C C . PHE A 1 686 ? 6.541 -27.529 12.621 1.00 97.75 686 PHE A C 1
ATOM 5226 O O . PHE A 1 686 ? 6.691 -26.412 13.115 1.00 97.75 686 PHE A O 1
ATOM 5233 N N . LYS A 1 687 ? 7.469 -28.487 12.745 1.00 96.19 687 LYS A N 1
ATOM 5234 C CA . LYS A 1 687 ? 8.786 -28.321 13.383 1.00 96.19 687 LYS A CA 1
ATOM 5235 C C . LYS A 1 687 ? 9.880 -27.849 12.428 1.00 96.19 687 LYS A C 1
ATOM 5237 O O . LYS A 1 687 ? 11.017 -27.665 12.855 1.00 96.19 687 LYS A O 1
ATOM 5242 N N . HIS A 1 688 ? 9.573 -27.687 11.142 1.00 96.25 688 HIS A N 1
ATOM 5243 C CA . HIS A 1 688 ? 10.564 -27.257 10.165 1.00 96.25 688 HIS A CA 1
ATOM 5244 C C . HIS A 1 688 ? 11.065 -25.833 10.496 1.00 96.25 688 HIS A C 1
ATOM 5246 O O . HIS A 1 688 ? 10.245 -24.980 10.852 1.00 96.25 688 HIS A O 1
ATOM 5252 N N . PRO A 1 689 ? 12.375 -25.530 10.379 1.00 94.06 689 PRO A N 1
ATOM 5253 C CA . PRO A 1 689 ? 12.922 -24.211 10.727 1.00 94.06 689 PRO A CA 1
ATOM 5254 C C . PRO A 1 689 ? 12.416 -23.079 9.820 1.00 94.06 689 PRO A C 1
ATOM 5256 O O . PRO A 1 689 ? 12.327 -21.935 10.262 1.00 94.06 689 PRO A O 1
ATOM 5259 N N . ASN A 1 690 ? 12.004 -23.398 8.593 1.00 96.25 690 ASN A N 1
ATOM 5260 C CA . ASN A 1 690 ? 11.500 -22.438 7.609 1.00 96.25 690 ASN A CA 1
ATOM 5261 C C . ASN A 1 690 ? 9.972 -22.227 7.685 1.00 96.25 690 ASN A C 1
ATOM 5263 O O . ASN A 1 690 ? 9.216 -23.201 7.615 1.00 96.25 690 ASN A O 1
ATOM 5267 N N . LYS A 1 691 ? 9.524 -20.963 7.765 1.00 96.38 691 LYS A N 1
ATOM 5268 C CA . LYS A 1 691 ? 8.103 -20.561 7.799 1.00 96.38 691 LYS A CA 1
ATOM 5269 C C . LYS A 1 691 ? 7.285 -21.073 6.617 1.00 96.38 691 LYS A C 1
ATOM 5271 O O . LYS A 1 691 ? 6.186 -21.569 6.843 1.00 96.38 691 LYS A O 1
ATOM 5276 N N . VAL A 1 692 ? 7.809 -21.000 5.395 1.00 96.31 692 VAL A N 1
ATOM 5277 C CA . VAL A 1 692 ? 7.099 -21.408 4.171 1.00 96.31 692 VAL A CA 1
ATOM 5278 C C . VAL A 1 692 ? 6.650 -22.862 4.269 1.00 96.31 692 VAL A C 1
ATOM 5280 O O . VAL A 1 692 ? 5.484 -23.176 4.039 1.00 96.31 692 VAL A O 1
ATOM 5283 N N . VAL A 1 693 ? 7.549 -23.750 4.704 1.00 97.50 693 VAL A N 1
ATOM 5284 C CA . VAL A 1 693 ? 7.239 -25.176 4.896 1.00 97.50 693 VAL A CA 1
ATOM 5285 C C . VAL A 1 693 ? 6.174 -25.360 5.977 1.00 97.50 693 VAL A C 1
ATOM 5287 O O . VAL A 1 693 ? 5.227 -26.122 5.790 1.00 97.50 693 VAL A O 1
ATOM 5290 N N . ARG A 1 694 ? 6.290 -24.637 7.097 1.00 97.38 694 ARG A N 1
ATOM 5291 C CA . ARG A 1 694 ? 5.323 -24.715 8.199 1.00 97.38 694 ARG A CA 1
ATOM 5292 C C . ARG A 1 694 ? 3.920 -24.241 7.794 1.00 97.38 694 ARG A C 1
ATOM 5294 O O . ARG A 1 694 ? 2.938 -24.902 8.128 1.00 97.38 694 ARG A O 1
ATOM 5301 N N . PHE A 1 695 ? 3.825 -23.115 7.088 1.00 97.44 695 PHE A N 1
ATOM 5302 C CA . PHE A 1 695 ? 2.554 -22.522 6.660 1.00 97.44 695 PHE A CA 1
ATOM 5303 C C . PHE A 1 695 ? 1.882 -23.388 5.589 1.00 97.44 695 PHE A C 1
ATOM 5305 O O . PHE A 1 695 ? 0.693 -23.688 5.699 1.00 97.44 695 PHE A O 1
ATOM 5312 N N . ASN A 1 696 ? 2.650 -23.909 4.627 1.00 97.12 696 ASN A N 1
ATOM 5313 C CA . ASN A 1 696 ? 2.128 -24.884 3.671 1.00 97.12 696 ASN A CA 1
ATOM 5314 C C . ASN A 1 696 ? 1.645 -26.167 4.356 1.00 97.12 696 ASN A C 1
ATOM 5316 O O . ASN A 1 696 ? 0.604 -26.697 3.979 1.00 97.12 696 ASN A O 1
ATOM 5320 N N . ALA A 1 697 ? 2.338 -26.647 5.393 1.00 97.25 697 ALA A N 1
ATOM 5321 C CA . ALA A 1 697 ? 1.923 -27.852 6.104 1.00 97.25 697 ALA A CA 1
ATOM 5322 C C . ALA A 1 697 ? 0.546 -27.697 6.774 1.00 97.25 697 ALA A C 1
ATOM 5324 O O . ALA A 1 697 ? -0.280 -28.604 6.665 1.00 97.25 697 ALA A O 1
ATOM 5325 N N . ILE A 1 698 ? 0.274 -26.570 7.450 1.00 96.88 698 ILE A N 1
ATOM 5326 C CA . ILE A 1 698 ? -1.043 -26.334 8.070 1.00 96.88 698 ILE A CA 1
ATOM 5327 C C . ILE A 1 698 ? -2.129 -26.096 7.014 1.00 96.88 698 ILE A C 1
ATOM 5329 O O . ILE A 1 698 ? -3.219 -26.652 7.152 1.00 96.88 698 ILE A O 1
ATOM 5333 N N . ARG A 1 699 ? -1.829 -25.342 5.947 1.00 95.69 699 ARG A N 1
ATOM 5334 C CA . ARG A 1 699 ? -2.752 -25.108 4.826 1.00 95.69 699 ARG A CA 1
ATOM 5335 C C . ARG A 1 699 ? -3.183 -26.431 4.193 1.00 95.69 699 ARG A C 1
ATOM 5337 O O . ARG A 1 699 ? -4.362 -26.770 4.224 1.00 95.69 699 ARG A O 1
ATOM 5344 N N . ILE A 1 700 ? -2.221 -27.235 3.738 1.00 95.56 700 ILE A N 1
ATOM 5345 C CA . ILE A 1 700 ? -2.470 -28.519 3.066 1.00 95.56 700 ILE A CA 1
ATOM 5346 C C . ILE A 1 700 ? -3.182 -29.510 3.995 1.00 95.56 700 ILE A C 1
ATOM 5348 O O . ILE A 1 700 ? -4.086 -30.225 3.557 1.00 95.56 700 ILE A O 1
ATOM 5352 N N . LEU A 1 701 ? -2.816 -29.556 5.284 1.00 95.88 701 LEU A N 1
ATOM 5353 C CA . LEU A 1 701 ? -3.501 -30.407 6.262 1.00 95.88 701 LEU A CA 1
ATOM 5354 C C . LEU A 1 701 ? -5.001 -30.105 6.333 1.00 95.88 701 LEU A C 1
ATOM 5356 O O . LEU A 1 701 ? -5.802 -31.032 6.450 1.00 95.88 701 LEU A O 1
ATOM 5360 N N . LEU A 1 702 ? -5.370 -28.826 6.274 1.00 93.50 702 LEU A N 1
ATOM 5361 C CA . LEU A 1 702 ? -6.753 -28.380 6.403 1.00 93.50 702 LEU A CA 1
ATOM 5362 C C . LEU A 1 702 ? -7.510 -28.436 5.066 1.00 93.50 702 LEU A C 1
ATOM 5364 O O . LEU A 1 702 ? -8.702 -28.728 5.067 1.00 93.50 702 LEU A O 1
ATOM 5368 N N . GLU A 1 703 ? -6.830 -28.257 3.931 1.00 91.50 703 GLU A N 1
ATOM 5369 C CA . GLU A 1 703 ? -7.409 -28.393 2.584 1.00 91.50 703 GLU A CA 1
ATOM 5370 C C . GLU A 1 703 ? -7.718 -29.847 2.197 1.00 91.50 703 GLU A C 1
ATOM 5372 O O . GLU A 1 703 ? -8.723 -30.111 1.539 1.00 91.50 703 GLU A O 1
ATOM 5377 N N . LYS A 1 704 ? -6.903 -30.819 2.638 1.00 87.94 704 LYS A N 1
ATOM 5378 C CA . LYS A 1 704 ? -7.139 -32.256 2.379 1.00 87.94 704 LYS A CA 1
ATOM 5379 C C . LYS A 1 704 ? -8.364 -32.829 3.118 1.00 87.94 704 LYS A C 1
ATOM 5381 O O . LYS A 1 704 ? -8.715 -33.995 2.917 1.00 87.94 704 LYS A O 1
ATOM 5386 N N . GLY A 1 705 ? -9.026 -32.019 3.944 1.00 83.50 705 GLY A N 1
ATOM 5387 C CA . GLY A 1 705 ? -10.348 -32.284 4.503 1.00 83.50 705 GLY A CA 1
ATOM 5388 C C . GLY A 1 705 ? -10.378 -33.091 5.804 1.00 83.50 705 GLY A C 1
ATOM 5389 O O . GLY A 1 705 ? -9.365 -33.553 6.339 1.00 83.50 705 GLY A O 1
ATOM 5390 N N . ASP A 1 706 ? -11.599 -33.282 6.310 1.00 85.06 706 ASP A N 1
ATOM 5391 C CA . ASP A 1 706 ? -11.891 -33.777 7.663 1.00 85.06 706 ASP A CA 1
ATOM 5392 C C . ASP A 1 706 ? -11.247 -35.119 8.011 1.00 85.06 706 ASP A C 1
ATOM 5394 O O . ASP A 1 706 ? -10.890 -35.352 9.166 1.00 85.06 706 ASP A O 1
ATOM 5398 N N . THR A 1 707 ? -11.118 -36.032 7.045 1.00 89.44 707 THR A N 1
ATOM 5399 C CA . THR A 1 707 ? -10.564 -37.370 7.297 1.00 89.44 707 THR A CA 1
ATOM 5400 C C . THR A 1 707 ? -9.103 -37.285 7.723 1.00 89.44 707 THR A C 1
ATOM 5402 O O . THR A 1 707 ? -8.725 -37.871 8.739 1.00 89.44 707 THR A O 1
ATOM 5405 N N . LEU A 1 708 ? -8.289 -36.527 6.982 1.00 91.12 708 LEU A N 1
ATOM 5406 C CA . LEU A 1 708 ? -6.879 -36.333 7.311 1.00 91.12 708 LEU A CA 1
ATOM 5407 C C . LEU A 1 708 ? -6.729 -35.467 8.567 1.00 91.12 708 LEU A C 1
ATOM 5409 O O . LEU A 1 708 ? -5.932 -35.794 9.446 1.00 91.12 708 LEU A O 1
ATOM 5413 N N . GLY A 1 709 ? -7.560 -34.427 8.697 1.00 92.19 709 GLY A N 1
ATOM 5414 C CA . GLY A 1 709 ? -7.623 -33.584 9.889 1.00 92.19 709 GLY A CA 1
ATOM 5415 C C . GLY A 1 709 ? -7.862 -34.392 11.169 1.00 92.19 709 GLY A C 1
ATOM 5416 O O . GLY A 1 709 ? -7.096 -34.276 12.123 1.00 92.19 709 GLY A O 1
ATOM 5417 N N . LYS A 1 710 ? -8.853 -35.297 11.174 1.00 92.56 710 LYS A N 1
ATOM 5418 C CA . LYS A 1 710 ? -9.145 -36.196 12.309 1.00 92.56 710 LYS A CA 1
ATOM 5419 C C . LYS A 1 710 ? -7.970 -37.114 12.654 1.00 92.56 710 LYS A C 1
ATOM 5421 O O . LYS A 1 710 ? -7.706 -37.334 13.833 1.00 92.56 710 LYS A O 1
ATOM 5426 N N . GLN A 1 711 ? -7.246 -37.620 11.653 1.00 96.62 711 GLN A N 1
ATOM 5427 C CA . GLN A 1 711 ? -6.043 -38.437 11.872 1.00 96.62 711 GLN A CA 1
ATOM 5428 C C . GLN A 1 711 ? -4.890 -37.637 12.497 1.00 96.62 711 GLN A C 1
ATOM 5430 O O . GLN A 1 711 ? -4.079 -38.208 13.224 1.00 96.62 711 GLN A O 1
ATOM 5435 N N . ALA A 1 712 ? -4.818 -36.326 12.250 1.00 97.44 712 ALA A N 1
ATOM 5436 C CA . ALA A 1 712 ? -3.791 -35.452 12.813 1.00 97.44 712 ALA A CA 1
ATOM 5437 C C . ALA A 1 712 ? -4.052 -35.059 14.278 1.00 97.44 712 ALA A C 1
ATOM 5439 O O . ALA A 1 712 ? -3.098 -34.759 14.998 1.00 97.44 712 ALA A O 1
ATOM 5440 N N . VAL A 1 713 ? -5.309 -35.088 14.746 1.00 97.06 713 VAL A N 1
ATOM 5441 C CA . VAL A 1 713 ? -5.712 -34.612 16.089 1.00 97.06 713 VAL A CA 1
ATOM 5442 C C . VAL A 1 713 ? -4.844 -35.164 17.228 1.00 97.06 713 VAL A C 1
ATOM 5444 O O . VAL A 1 713 ? -4.432 -34.358 18.067 1.00 97.06 713 VAL A O 1
ATOM 5447 N N . PRO A 1 714 ? -4.508 -36.472 17.303 1.00 96.75 714 PRO A N 1
ATOM 5448 C CA . PRO A 1 714 ? -3.657 -36.978 18.379 1.00 96.75 714 PRO A CA 1
ATOM 5449 C C . PRO A 1 714 ? -2.267 -36.329 18.383 1.00 96.75 714 PRO A C 1
ATOM 5451 O O . PRO A 1 714 ? -1.824 -35.837 19.420 1.00 96.75 714 PRO A O 1
ATOM 5454 N N . ALA A 1 715 ? -1.612 -36.252 17.220 1.00 97.75 715 ALA A N 1
ATOM 5455 C CA . ALA A 1 715 ? -0.280 -35.663 17.088 1.00 97.75 715 ALA A CA 1
ATOM 5456 C C . ALA A 1 715 ? -0.292 -34.149 17.361 1.00 97.75 715 ALA A C 1
ATOM 5458 O O . ALA A 1 715 ? 0.581 -33.640 18.066 1.00 97.75 715 ALA A O 1
ATOM 5459 N N . LEU A 1 716 ? -1.317 -33.443 16.874 1.00 98.12 716 LEU A N 1
ATOM 5460 C CA . LEU A 1 716 ? -1.536 -32.025 17.159 1.00 98.12 716 LEU A CA 1
ATOM 5461 C C . LEU A 1 716 ? -1.762 -31.776 18.654 1.00 98.12 716 LEU A C 1
ATOM 5463 O O . LEU A 1 716 ? -1.193 -30.845 19.213 1.00 98.12 716 LEU A O 1
ATOM 5467 N N . THR A 1 717 ? -2.544 -32.627 19.324 1.00 97.44 717 THR A N 1
ATOM 5468 C CA . THR A 1 717 ? -2.799 -32.522 20.769 1.00 97.44 717 THR A CA 1
ATOM 5469 C C . THR A 1 717 ? -1.508 -32.696 21.564 1.00 97.44 717 THR A C 1
ATOM 5471 O O . THR A 1 717 ? -1.238 -31.909 22.470 1.00 97.44 717 THR A O 1
ATOM 5474 N N . THR A 1 718 ? -0.681 -33.684 21.207 1.00 96.88 718 THR A N 1
ATOM 5475 C CA . THR A 1 718 ? 0.639 -33.879 21.823 1.00 96.88 718 THR A CA 1
ATOM 5476 C C . THR A 1 718 ? 1.542 -32.664 21.607 1.00 96.88 718 THR A C 1
ATOM 5478 O O . THR A 1 718 ? 2.155 -32.186 22.560 1.00 96.88 718 THR A O 1
ATOM 5481 N N . MET A 1 719 ? 1.589 -32.124 20.385 1.00 97.69 719 MET A N 1
ATOM 5482 C CA . MET A 1 719 ? 2.387 -30.937 20.068 1.00 97.69 719 MET A CA 1
ATOM 5483 C C . MET A 1 719 ? 1.913 -29.707 20.856 1.00 97.69 719 MET A C 1
ATOM 5485 O O . MET A 1 719 ? 2.714 -29.056 21.524 1.00 97.69 719 MET A O 1
ATOM 5489 N N . ALA A 1 720 ? 0.606 -29.437 20.869 1.00 96.88 720 ALA A N 1
ATOM 5490 C CA . ALA A 1 720 ? 0.002 -28.330 21.607 1.00 96.88 720 ALA A CA 1
ATOM 5491 C C . ALA A 1 720 ? 0.233 -28.420 23.130 1.00 96.88 720 ALA A C 1
ATOM 5493 O O . ALA A 1 720 ? 0.264 -27.395 23.815 1.00 96.88 720 ALA A O 1
ATOM 5494 N N . ALA A 1 721 ? 0.422 -29.623 23.680 1.00 92.81 721 ALA A N 1
ATOM 5495 C CA . ALA A 1 721 ? 0.615 -29.838 25.112 1.00 92.81 721 ALA A CA 1
ATOM 5496 C C . ALA A 1 721 ? 2.063 -29.642 25.601 1.00 92.81 721 ALA A C 1
ATOM 5498 O O . ALA A 1 721 ? 2.245 -29.286 26.765 1.00 92.81 721 ALA A O 1
ATOM 5499 N N . GLY A 1 722 ? 3.085 -29.845 24.761 1.00 86.38 722 GLY A N 1
ATOM 5500 C CA . GLY A 1 722 ? 4.464 -29.914 25.268 1.00 86.38 722 GLY A CA 1
ATOM 5501 C C . GLY A 1 722 ? 5.601 -29.642 24.286 1.00 86.38 722 GLY A C 1
ATOM 5502 O O . GLY A 1 722 ? 6.751 -29.836 24.666 1.00 86.38 722 GLY A O 1
ATOM 5503 N N . GLU A 1 723 ? 5.332 -29.209 23.053 1.00 93.69 723 GLU A N 1
ATOM 5504 C CA . GLU A 1 723 ? 6.401 -28.845 22.113 1.00 93.69 723 GLU A CA 1
ATOM 5505 C C . GLU A 1 723 ? 7.147 -27.576 22.583 1.00 93.69 723 GLU A C 1
ATOM 5507 O O . GLU A 1 723 ? 6.492 -26.553 22.810 1.00 93.69 723 GLU A O 1
ATOM 5512 N N . PRO A 1 724 ? 8.488 -27.611 22.750 1.00 91.12 724 PRO A N 1
ATOM 5513 C CA . PRO A 1 724 ? 9.266 -26.447 23.183 1.00 91.12 724 PRO A CA 1
ATOM 5514 C C . PRO A 1 724 ? 9.379 -25.347 22.123 1.00 91.12 724 PRO A C 1
ATOM 5516 O O . PRO A 1 724 ? 9.555 -24.186 22.482 1.00 91.12 724 PRO A O 1
ATOM 5519 N N . VAL A 1 725 ? 9.293 -25.678 20.830 1.00 93.62 725 VAL A N 1
ATOM 5520 C CA . VAL A 1 725 ? 9.361 -24.670 19.764 1.00 93.62 725 VAL A CA 1
ATOM 5521 C C . VAL A 1 725 ? 8.022 -23.932 19.660 1.00 93.62 725 VAL A C 1
ATOM 5523 O O . VAL A 1 725 ? 7.008 -24.505 19.249 1.00 93.62 725 VAL A O 1
ATOM 5526 N N . ALA A 1 726 ? 8.023 -22.641 20.008 1.00 95.75 726 ALA A N 1
ATOM 5527 C CA . ALA A 1 726 ? 6.819 -21.814 20.072 1.00 95.75 726 ALA A CA 1
ATOM 5528 C C . ALA A 1 726 ? 6.017 -21.806 18.762 1.00 95.75 726 ALA A C 1
ATOM 5530 O O . ALA A 1 726 ? 4.812 -22.049 18.791 1.00 95.75 726 ALA A O 1
ATOM 5531 N N . SER A 1 727 ? 6.670 -21.608 17.612 1.00 96.25 727 SER A N 1
ATOM 5532 C CA . SER A 1 727 ? 6.003 -21.574 16.300 1.00 96.25 727 SER A CA 1
ATOM 5533 C C . SER A 1 727 ? 5.280 -22.887 15.980 1.00 96.25 727 SER A C 1
ATOM 5535 O O . SER A 1 727 ? 4.134 -22.870 15.539 1.00 96.25 727 SER A O 1
ATOM 5537 N N . SER A 1 728 ? 5.886 -24.037 16.283 1.00 97.62 728 SER A N 1
ATOM 5538 C CA . SER A 1 728 ? 5.273 -25.356 16.085 1.00 97.62 728 SER A CA 1
ATOM 5539 C C . SER A 1 728 ? 4.046 -25.548 16.976 1.00 97.62 728 SER A C 1
ATOM 5541 O O . SER A 1 728 ? 2.999 -26.016 16.524 1.00 97.62 728 SER A O 1
ATOM 5543 N N . ARG A 1 729 ? 4.146 -25.135 18.244 1.00 97.50 729 ARG A N 1
ATOM 5544 C CA . ARG A 1 729 ? 3.044 -25.216 19.207 1.00 97.50 729 ARG A CA 1
ATOM 5545 C C . ARG A 1 729 ? 1.884 -24.287 18.843 1.00 97.50 729 ARG A C 1
ATOM 5547 O O . ARG A 1 729 ? 0.731 -24.700 18.947 1.00 97.50 729 ARG A O 1
ATOM 5554 N N . ILE A 1 730 ? 2.180 -23.070 18.384 1.00 98.44 730 ILE A N 1
ATOM 5555 C CA . ILE A 1 730 ? 1.194 -22.095 17.895 1.00 98.44 730 ILE A CA 1
ATOM 5556 C C . ILE A 1 730 ? 0.415 -22.677 16.709 1.00 98.44 730 ILE A C 1
ATOM 5558 O O . ILE A 1 730 ? -0.815 -22.664 16.726 1.00 98.44 730 ILE A O 1
ATOM 5562 N N . LEU A 1 731 ? 1.102 -23.272 15.728 1.00 98.38 731 LEU A N 1
ATOM 5563 C CA . LEU A 1 731 ? 0.445 -23.926 14.590 1.00 98.38 731 LEU A CA 1
ATOM 5564 C C . LEU A 1 731 ? -0.447 -25.090 15.022 1.00 98.38 731 LEU A C 1
ATOM 5566 O O . LEU A 1 731 ? -1.558 -25.226 14.516 1.00 98.38 731 LEU A O 1
ATOM 5570 N N . ALA A 1 732 ? -0.007 -25.904 15.985 1.00 98.38 732 ALA A N 1
ATOM 5571 C CA . ALA A 1 732 ? -0.831 -26.989 16.510 1.00 98.38 732 ALA A CA 1
ATOM 5572 C C . ALA A 1 732 ? -2.113 -26.479 17.189 1.00 98.38 732 ALA A C 1
ATOM 5574 O O . ALA A 1 732 ? -3.181 -27.058 16.990 1.00 98.38 732 ALA A O 1
ATOM 5575 N N . LEU A 1 733 ? -2.025 -25.384 17.952 1.00 98.38 733 LEU A N 1
ATOM 5576 C CA . LEU A 1 733 ? -3.182 -24.747 18.588 1.00 98.38 733 LEU A CA 1
ATOM 5577 C C . LEU A 1 733 ? -4.170 -24.198 17.545 1.00 98.38 733 LEU A C 1
ATOM 5579 O O . LEU A 1 733 ? -5.367 -24.476 17.640 1.00 98.38 733 LEU A O 1
ATOM 5583 N N . TRP A 1 734 ? -3.681 -23.490 16.521 1.00 98.19 734 TRP A N 1
ATOM 5584 C CA . TRP A 1 734 ? -4.516 -22.989 15.424 1.00 98.19 734 TRP A CA 1
ATOM 5585 C C . TRP A 1 734 ? -5.144 -24.117 14.598 1.00 98.19 734 TRP A C 1
ATOM 5587 O O . TRP A 1 734 ? -6.335 -24.054 14.293 1.00 98.19 734 TRP A O 1
ATOM 5597 N N . ALA A 1 735 ? -4.392 -25.178 14.293 1.00 97.81 735 ALA A N 1
ATOM 5598 C CA . ALA A 1 735 ? -4.907 -26.343 13.577 1.00 97.81 735 ALA A CA 1
ATOM 5599 C C . ALA A 1 735 ? -6.020 -27.049 14.368 1.00 97.81 735 ALA A C 1
ATOM 5601 O O . ALA A 1 735 ? -7.080 -27.334 13.814 1.00 97.81 735 ALA A O 1
ATOM 5602 N N . LEU A 1 736 ? -5.830 -27.275 15.676 1.00 97.56 736 LEU A N 1
ATOM 5603 C CA . LEU A 1 736 ? -6.872 -27.844 16.540 1.00 97.56 736 LEU A CA 1
ATOM 5604 C C . LEU A 1 736 ? -8.117 -26.954 16.597 1.00 97.56 736 LEU A C 1
ATOM 5606 O O . LEU A 1 736 ? -9.230 -27.477 16.555 1.00 97.56 736 LEU A O 1
ATOM 5610 N N . ASN A 1 737 ? -7.943 -25.631 16.669 1.00 97.06 737 ASN A N 1
ATOM 5611 C CA . ASN A 1 737 ? -9.056 -24.683 16.653 1.00 97.06 737 ASN A CA 1
ATOM 5612 C C . ASN A 1 737 ? -9.842 -24.767 15.336 1.00 97.06 737 ASN A C 1
ATOM 5614 O O . ASN A 1 737 ? -11.059 -24.930 15.354 1.00 97.06 737 ASN A O 1
ATOM 5618 N N . ARG A 1 738 ? -9.147 -24.743 14.192 1.00 95.12 738 ARG A N 1
ATOM 5619 C CA . ARG A 1 738 ? -9.767 -24.825 12.857 1.00 95.12 738 ARG A CA 1
ATOM 5620 C C . ARG A 1 738 ? -10.463 -26.162 12.598 1.00 95.12 738 ARG A C 1
ATOM 5622 O O . ARG A 1 738 ? -11.457 -26.189 11.884 1.00 95.12 738 ARG A O 1
ATOM 5629 N N . LEU A 1 739 ? -9.990 -27.249 13.207 1.00 95.31 739 LEU A N 1
ATOM 5630 C CA . LEU A 1 739 ? -10.648 -28.561 13.166 1.00 95.31 739 LEU A CA 1
ATOM 5631 C C . LEU A 1 739 ? -11.833 -28.684 14.147 1.00 95.31 739 LEU A C 1
ATOM 5633 O O . LEU A 1 739 ? -12.502 -29.718 14.167 1.00 95.31 739 LEU A O 1
ATOM 5637 N N . GLY A 1 740 ? -12.073 -27.683 15.005 1.00 94.88 740 GLY A N 1
ATOM 5638 C CA . GLY A 1 740 ? -13.069 -27.758 16.078 1.00 94.88 740 GLY A CA 1
ATOM 5639 C C . GLY A 1 740 ? -12.727 -28.800 17.153 1.00 94.88 740 GLY A C 1
ATOM 5640 O O . GLY A 1 740 ? -13.623 -29.370 17.768 1.00 94.88 740 GLY A O 1
ATOM 5641 N N . GLN A 1 741 ? -11.438 -29.103 17.341 1.00 95.88 741 GLN A N 1
ATOM 5642 C CA . GLN A 1 741 ? -10.929 -30.139 18.256 1.00 95.88 741 GLN A CA 1
ATOM 5643 C C . GLN A 1 741 ? -10.063 -29.573 19.392 1.00 95.88 741 GLN A C 1
ATOM 5645 O O . GLN A 1 741 ? -9.485 -30.334 20.173 1.00 95.88 741 GLN A O 1
ATOM 5650 N N . LEU A 1 742 ? -9.943 -28.246 19.500 1.00 96.38 742 LEU A N 1
ATOM 5651 C CA . LEU A 1 742 ? -9.225 -27.609 20.598 1.00 96.38 742 LEU A CA 1
ATOM 5652 C C . LEU A 1 742 ? -10.029 -27.728 21.897 1.00 96.38 742 LEU A C 1
ATOM 5654 O O . LEU A 1 742 ? -11.150 -27.242 21.994 1.00 96.38 742 LEU A O 1
ATOM 5658 N N . LYS A 1 743 ? -9.437 -28.368 22.907 1.00 95.81 743 LYS A N 1
ATOM 5659 C CA . LYS A 1 743 ? -10.043 -28.508 24.235 1.00 95.81 743 LYS A CA 1
ATOM 5660 C C . LYS A 1 743 ? -9.743 -27.292 25.105 1.00 95.81 743 LYS A C 1
ATOM 5662 O O . LYS A 1 743 ? -8.599 -26.834 25.133 1.00 95.81 743 LYS A O 1
ATOM 5667 N N . ASP A 1 744 ? -10.707 -26.893 25.932 1.00 93.50 744 ASP A N 1
ATOM 5668 C CA . ASP A 1 744 ? -10.560 -25.812 26.918 1.00 93.50 744 ASP A CA 1
ATOM 5669 C C . ASP A 1 744 ? -9.343 -26.010 27.830 1.00 93.50 744 ASP A C 1
ATOM 5671 O O . ASP A 1 744 ? -8.615 -25.065 28.122 1.00 93.50 744 ASP A O 1
ATOM 5675 N N . THR A 1 745 ? -9.054 -27.254 28.231 1.00 94.56 745 THR A N 1
ATOM 5676 C CA . THR A 1 745 ? -7.881 -27.584 29.058 1.00 94.56 745 THR A CA 1
ATOM 5677 C C . THR A 1 745 ? -6.561 -27.314 28.340 1.00 94.56 745 THR A C 1
ATOM 5679 O O . THR A 1 745 ? -5.599 -26.862 28.957 1.00 94.56 745 THR A O 1
ATOM 5682 N N . THR A 1 746 ? -6.500 -27.585 27.034 1.00 96.12 746 THR A N 1
ATOM 5683 C CA . THR A 1 746 ? -5.310 -27.334 26.214 1.00 96.12 746 THR A CA 1
ATOM 5684 C C . THR A 1 746 ? -5.120 -25.835 26.008 1.00 96.12 746 THR A C 1
ATOM 5686 O O . THR A 1 746 ? -4.007 -25.338 26.163 1.00 96.12 746 THR A O 1
ATOM 5689 N N . LEU A 1 747 ? -6.207 -25.108 25.735 1.00 96.62 747 LEU A N 1
ATOM 5690 C CA . LEU A 1 747 ? -6.186 -23.653 25.605 1.00 96.62 747 LEU A CA 1
ATOM 5691 C C . LEU A 1 747 ? -5.758 -22.971 26.915 1.00 96.62 747 LEU A C 1
ATOM 5693 O O . LEU A 1 747 ? -4.852 -22.141 26.911 1.00 96.62 747 LEU A O 1
ATOM 5697 N N . ALA A 1 748 ? -6.336 -23.377 28.049 1.00 95.75 748 ALA A N 1
ATOM 5698 C CA . ALA A 1 748 ? -5.966 -22.868 29.367 1.00 95.75 748 ALA A CA 1
ATOM 5699 C C . ALA A 1 748 ? -4.497 -23.164 29.711 1.00 95.75 748 ALA A C 1
ATOM 5701 O O . ALA A 1 748 ? -3.805 -22.303 30.254 1.00 95.75 748 ALA A O 1
ATOM 5702 N N . SER A 1 749 ? -3.989 -24.349 29.350 1.00 95.88 749 SER A N 1
ATOM 5703 C CA . SER A 1 749 ? -2.567 -24.669 29.507 1.00 95.88 749 SER A CA 1
ATOM 5704 C C . SER A 1 749 ? -1.672 -23.777 28.644 1.00 95.88 749 SER A C 1
ATOM 5706 O O . SER A 1 749 ? -0.589 -23.412 29.094 1.00 95.88 749 SER A O 1
ATOM 5708 N N . ALA A 1 750 ? -2.097 -23.421 27.428 1.00 97.19 750 ALA A N 1
ATOM 5709 C CA . ALA A 1 750 ? -1.346 -22.520 26.556 1.00 97.19 750 ALA A CA 1
ATOM 5710 C C . ALA A 1 750 ? -1.325 -21.079 27.099 1.00 97.19 750 ALA A C 1
ATOM 5712 O O . ALA A 1 750 ? -0.276 -20.439 27.067 1.00 97.19 750 ALA A O 1
ATOM 5713 N N . MET A 1 751 ? -2.430 -20.601 27.686 1.00 97.44 751 MET A N 1
ATOM 5714 C CA . MET A 1 751 ? -2.492 -19.304 28.383 1.00 97.44 751 MET A CA 1
ATOM 5715 C C . MET A 1 751 ? -1.540 -19.226 29.588 1.00 97.44 751 MET A C 1
ATOM 5717 O O . MET A 1 751 ? -1.118 -18.136 29.954 1.00 97.44 751 MET A O 1
ATOM 5721 N N . GLY A 1 752 ? -1.182 -20.366 30.190 1.00 95.75 752 GLY A N 1
ATOM 5722 C CA . GLY A 1 752 ? -0.206 -20.470 31.282 1.00 95.75 752 GLY A CA 1
ATOM 5723 C C . GLY A 1 752 ? 1.220 -20.840 30.849 1.00 95.75 752 GLY A C 1
ATOM 5724 O O . GLY A 1 752 ? 2.033 -21.195 31.699 1.00 95.75 752 GLY A O 1
ATOM 5725 N N . SER A 1 753 ? 1.529 -20.825 29.547 1.00 96.44 753 SER A N 1
ATOM 5726 C CA . SER A 1 753 ? 2.857 -21.178 29.020 1.00 96.44 753 SER A CA 1
ATOM 5727 C C . SER A 1 753 ? 3.956 -20.227 29.527 1.00 96.44 753 SER A C 1
ATOM 5729 O O . SER A 1 753 ? 3.700 -19.028 29.634 1.00 96.44 753 SER A O 1
ATOM 5731 N N . PRO A 1 754 ? 5.203 -20.687 29.761 1.00 95.50 754 PRO A N 1
ATOM 5732 C CA . PRO A 1 754 ? 6.320 -19.784 30.066 1.00 95.50 754 PRO A CA 1
ATOM 5733 C C . PRO A 1 754 ? 6.675 -18.851 28.894 1.00 95.50 754 PRO A C 1
ATOM 5735 O O . PRO A 1 754 ? 7.180 -17.752 29.109 1.00 95.50 754 PRO A O 1
ATOM 5738 N N . ASP A 1 755 ? 6.369 -19.255 27.662 1.00 97.25 755 ASP A N 1
ATOM 5739 C CA . ASP A 1 755 ? 6.631 -18.487 26.442 1.00 97.25 755 ASP A CA 1
ATOM 5740 C C . ASP A 1 755 ? 5.475 -17.518 26.126 1.00 97.25 755 ASP A C 1
ATOM 5742 O O . ASP A 1 755 ? 4.320 -17.947 25.998 1.00 97.25 755 ASP A O 1
ATOM 5746 N N . SER A 1 756 ? 5.776 -16.220 25.997 1.00 97.44 756 SER A N 1
ATOM 5747 C CA . SER A 1 756 ? 4.760 -15.182 25.781 1.00 97.44 756 SER A CA 1
ATOM 5748 C C . SER A 1 756 ? 4.116 -15.237 24.396 1.00 97.44 756 SER A C 1
ATOM 5750 O O . SER A 1 756 ? 2.943 -14.885 24.267 1.00 97.44 756 SER A O 1
ATOM 5752 N N . HIS A 1 757 ? 4.802 -15.749 23.369 1.00 96.50 757 HIS A N 1
ATOM 5753 C CA . HIS A 1 757 ? 4.238 -15.877 22.022 1.00 96.50 757 HIS A CA 1
ATOM 5754 C C . HIS A 1 757 ? 3.122 -16.926 22.003 1.00 96.50 757 HIS A C 1
ATOM 5756 O O . HIS A 1 757 ? 2.082 -16.719 21.367 1.00 96.50 757 HIS A O 1
ATOM 5762 N N . ILE A 1 758 ? 3.299 -18.021 22.754 1.00 98.25 758 ILE A N 1
ATOM 5763 C CA . ILE A 1 758 ? 2.263 -19.044 22.955 1.00 98.25 758 ILE A CA 1
ATOM 5764 C C . ILE A 1 758 ? 1.079 -18.465 23.741 1.00 98.25 758 ILE A C 1
ATOM 5766 O O . ILE A 1 758 ? -0.065 -18.646 23.320 1.00 98.25 758 ILE A O 1
ATOM 5770 N N . ARG A 1 759 ? 1.328 -17.734 24.841 1.00 98.25 759 ARG A N 1
ATOM 5771 C CA . ARG A 1 759 ? 0.251 -17.102 25.630 1.00 98.25 759 ARG A CA 1
ATOM 5772 C C . ARG A 1 759 ? -0.554 -16.107 24.793 1.00 98.25 759 ARG A C 1
ATOM 5774 O O . ARG A 1 759 ? -1.780 -16.180 24.777 1.00 98.25 759 ARG A O 1
ATOM 5781 N N . LYS A 1 760 ? 0.126 -15.234 24.040 1.00 98.19 760 LYS A N 1
ATOM 5782 C CA . LYS A 1 760 ? -0.484 -14.264 23.114 1.00 98.19 760 LYS A CA 1
ATOM 5783 C C . LYS A 1 760 ? -1.418 -14.971 22.133 1.00 98.19 760 LYS A C 1
ATOM 5785 O O . LYS A 1 760 ? -2.589 -14.616 22.031 1.00 98.19 760 LYS A O 1
ATOM 5790 N N . ASN A 1 761 ? -0.929 -16.016 21.464 1.00 98.44 761 ASN A N 1
ATOM 5791 C CA . ASN A 1 761 ? -1.717 -16.772 20.491 1.00 98.44 761 ASN A CA 1
ATOM 5792 C C . ASN A 1 761 ? -2.890 -17.532 21.123 1.00 98.44 761 ASN A C 1
ATOM 5794 O O . ASN A 1 761 ? -3.942 -17.630 20.500 1.00 98.44 761 ASN A O 1
ATOM 5798 N N . ALA A 1 762 ? -2.768 -18.009 22.364 1.00 98.38 762 ALA A N 1
ATOM 5799 C CA . ALA A 1 762 ? -3.894 -18.605 23.078 1.00 98.38 762 ALA A CA 1
ATOM 5800 C C . ALA A 1 762 ? -5.051 -17.600 23.254 1.00 98.38 762 ALA A C 1
ATOM 5802 O O . ALA A 1 762 ? -6.206 -17.935 22.997 1.00 98.38 762 ALA A O 1
ATOM 5803 N N . TYR A 1 763 ? -4.759 -16.345 23.608 1.00 98.56 763 TYR A N 1
ATOM 5804 C CA . TYR A 1 763 ? -5.792 -15.306 23.682 1.00 98.56 763 TYR A CA 1
ATOM 5805 C C . TYR A 1 763 ? -6.322 -14.878 22.304 1.00 98.56 763 TYR A C 1
ATOM 5807 O O . TYR A 1 763 ? -7.523 -14.653 22.176 1.00 98.56 763 TYR A O 1
ATOM 5815 N N . LEU A 1 764 ? -5.490 -14.841 21.256 1.00 98.12 764 LEU A N 1
ATOM 5816 C CA . LEU A 1 764 ? -5.965 -14.599 19.881 1.00 98.12 764 LEU A CA 1
ATOM 5817 C C . LEU A 1 764 ? -6.902 -15.708 19.379 1.00 98.12 764 LEU A C 1
ATOM 5819 O O . LEU A 1 764 ? -7.880 -15.431 18.687 1.00 98.12 764 LEU A O 1
ATOM 5823 N N . ILE A 1 765 ? -6.642 -16.963 19.753 1.00 98.44 765 ILE A N 1
ATOM 5824 C CA . ILE A 1 765 ? -7.547 -18.081 19.469 1.00 98.44 765 ILE A CA 1
ATOM 5825 C C . ILE A 1 765 ? -8.864 -17.904 20.229 1.00 98.44 765 ILE A C 1
ATOM 5827 O O . ILE A 1 765 ? -9.926 -18.079 19.635 1.00 98.44 765 ILE A O 1
ATOM 5831 N N . ALA A 1 766 ? -8.815 -17.509 21.507 1.00 97.81 766 ALA A N 1
ATOM 5832 C CA . ALA A 1 766 ? -10.020 -17.226 22.287 1.00 97.81 766 ALA A CA 1
ATOM 5833 C C . ALA A 1 766 ? -10.850 -16.080 21.678 1.00 97.81 766 ALA A C 1
ATOM 5835 O O . ALA A 1 766 ? -12.072 -16.194 21.605 1.00 97.81 766 ALA A O 1
ATOM 5836 N N . GLU A 1 767 ? -10.203 -15.019 21.177 1.00 96.50 767 GLU A N 1
ATOM 5837 C CA . GLU A 1 767 ? -10.861 -13.953 20.409 1.00 96.50 767 GLU A CA 1
ATOM 5838 C C . GLU A 1 767 ? -11.520 -14.509 19.139 1.00 96.50 767 GLU A C 1
ATOM 5840 O O . GLU A 1 767 ? -12.719 -14.327 18.938 1.00 96.50 767 GLU A O 1
ATOM 5845 N N . SER A 1 768 ? -10.749 -15.209 18.302 1.00 95.25 768 SER A N 1
ATOM 5846 C CA . SER A 1 768 ? -11.189 -15.722 16.997 1.00 95.25 768 SER A CA 1
ATOM 5847 C C . SER A 1 768 ? -12.353 -16.713 17.107 1.00 95.25 768 SER A C 1
ATOM 5849 O O . SER A 1 768 ? -13.286 -16.675 16.306 1.00 95.25 768 SER A O 1
ATOM 5851 N N . ALA A 1 769 ? -12.325 -17.579 18.123 1.00 94.88 769 ALA A N 1
ATOM 5852 C CA . ALA A 1 769 ? -13.362 -18.575 18.382 1.00 94.88 769 ALA A CA 1
ATOM 5853 C C . ALA A 1 769 ? -14.503 -18.063 19.285 1.00 94.88 769 ALA A C 1
ATOM 5855 O O . ALA A 1 769 ? -15.467 -18.792 19.515 1.00 94.88 769 ALA A O 1
ATOM 5856 N N . GLY A 1 770 ? -14.411 -16.836 19.815 1.00 94.19 770 GLY A N 1
ATOM 5857 C CA . GLY A 1 770 ? -15.406 -16.275 20.734 1.00 94.19 770 GLY A CA 1
ATOM 5858 C C . GLY A 1 770 ? -15.520 -17.030 22.066 1.00 94.19 770 GLY A C 1
ATOM 5859 O O . GLY A 1 770 ? -16.599 -17.058 22.661 1.00 94.19 770 GLY A O 1
ATOM 5860 N N . ILE A 1 771 ? -14.432 -17.647 22.535 1.00 94.19 771 ILE A N 1
ATOM 5861 C CA . ILE A 1 771 ? -14.403 -18.458 23.760 1.00 94.19 771 ILE A CA 1
ATOM 5862 C C . ILE A 1 771 ? -14.328 -17.531 24.988 1.00 94.19 771 ILE A C 1
ATOM 5864 O O . ILE A 1 771 ? -13.370 -16.760 25.102 1.00 94.19 771 ILE A O 1
ATOM 5868 N N . PRO A 1 772 ? -15.290 -17.601 25.932 1.00 93.69 772 PRO A N 1
ATOM 5869 C CA . PRO A 1 772 ? -15.213 -16.868 27.192 1.00 93.69 772 PRO A CA 1
ATOM 5870 C C . PRO A 1 772 ? -13.997 -17.281 28.022 1.00 93.69 772 PRO A C 1
ATOM 5872 O O . PRO A 1 772 ? -13.732 -18.470 28.193 1.00 93.69 772 PRO A O 1
ATOM 5875 N N . ILE A 1 773 ? -13.299 -16.301 28.598 1.00 95.25 773 ILE A N 1
ATOM 5876 C CA . ILE A 1 773 ? -12.209 -16.545 29.551 1.00 95.25 773 ILE A CA 1
ATOM 5877 C C . ILE A 1 773 ? -12.671 -16.279 30.987 1.00 95.25 773 ILE A C 1
ATOM 5879 O O . ILE A 1 773 ? -13.463 -15.371 31.249 1.00 95.25 773 ILE A O 1
ATOM 5883 N N . SER A 1 774 ? -12.182 -17.081 31.932 1.00 95.50 774 SER A N 1
ATOM 5884 C CA . SER A 1 774 ? -12.509 -16.961 33.355 1.00 95.50 774 SER A CA 1
ATOM 5885 C C . SER A 1 774 ? -11.862 -15.726 33.992 1.00 95.50 774 SER A C 1
ATOM 5887 O O . SER A 1 774 ? -10.895 -15.170 33.471 1.00 95.50 774 SER A O 1
ATOM 5889 N N . GLY A 1 775 ? -12.327 -15.327 35.181 1.00 94.62 775 GLY A N 1
ATOM 5890 C CA . GLY A 1 775 ? -11.698 -14.236 35.936 1.00 94.62 775 GLY A CA 1
ATOM 5891 C C . GLY A 1 775 ? -10.218 -14.482 36.268 1.00 94.62 775 GLY A C 1
ATOM 5892 O O . GLY A 1 775 ? -9.423 -13.546 36.237 1.00 94.62 775 GLY A O 1
ATOM 5893 N N . SER A 1 776 ? -9.813 -15.732 36.531 1.00 96.50 776 SER A N 1
ATOM 5894 C CA . SER A 1 776 ? -8.403 -16.060 36.789 1.00 96.50 776 SER A CA 1
ATOM 5895 C C . SER A 1 776 ? -7.547 -15.985 35.526 1.00 96.50 776 SER A C 1
ATOM 5897 O O . SER A 1 776 ? -6.430 -15.476 35.592 1.00 96.50 776 SER A O 1
ATOM 5899 N N . GLN A 1 777 ? -8.077 -16.425 34.380 1.00 97.44 777 GLN A N 1
ATOM 5900 C CA . GLN A 1 777 ? -7.418 -16.285 33.078 1.00 97.44 777 GLN A CA 1
ATOM 5901 C C . GLN A 1 777 ? -7.290 -14.808 32.695 1.00 97.44 777 GLN A C 1
ATOM 5903 O O . GLN A 1 777 ? -6.191 -14.345 32.412 1.00 97.44 777 GLN A O 1
ATOM 5908 N N . ALA A 1 778 ? -8.379 -14.039 32.796 1.00 96.88 778 ALA A N 1
ATOM 5909 C CA . ALA A 1 778 ? -8.373 -12.599 32.551 1.00 96.88 778 ALA A CA 1
ATOM 5910 C C . ALA A 1 778 ? -7.342 -11.878 33.428 1.00 96.88 778 ALA A C 1
ATOM 5912 O O . ALA A 1 778 ? -6.576 -11.060 32.928 1.00 96.88 778 ALA A O 1
ATOM 5913 N N . LYS A 1 779 ? -7.273 -12.214 34.724 1.00 96.88 779 LYS A N 1
ATOM 5914 C CA . LYS A 1 779 ? -6.293 -11.628 35.644 1.00 96.88 779 LYS A CA 1
ATOM 5915 C C . LYS A 1 779 ? -4.861 -11.964 35.235 1.00 96.88 779 LYS A C 1
ATOM 5917 O O . LYS A 1 779 ? -4.037 -11.060 35.189 1.00 96.88 779 LYS A O 1
ATOM 5922 N N . ALA A 1 780 ? -4.577 -13.232 34.940 1.00 97.75 780 ALA A N 1
ATOM 5923 C CA . ALA A 1 780 ? -3.244 -13.663 34.531 1.00 97.75 780 ALA A CA 1
ATOM 5924 C C . ALA A 1 780 ? -2.793 -12.970 33.236 1.00 97.75 780 ALA A C 1
ATOM 5926 O O . ALA A 1 780 ? -1.671 -12.488 33.171 1.00 97.75 780 ALA A O 1
ATOM 5927 N N . GLY A 1 781 ? -3.675 -12.873 32.237 1.00 97.56 781 GLY A N 1
ATOM 5928 C CA . GLY A 1 781 ? -3.365 -12.211 30.972 1.00 97.56 781 GLY A CA 1
ATOM 5929 C C . GLY A 1 781 ? -3.236 -10.688 31.079 1.00 97.56 781 GLY A C 1
ATOM 5930 O O . GLY A 1 781 ? -2.366 -10.110 30.440 1.00 97.56 781 GLY A O 1
ATOM 5931 N N . ILE A 1 782 ? -4.053 -10.024 31.907 1.00 96.81 782 ILE A N 1
ATOM 5932 C CA . ILE A 1 782 ? -3.969 -8.569 32.143 1.00 96.81 782 ILE A CA 1
ATOM 5933 C C . ILE A 1 782 ? -2.720 -8.192 32.949 1.00 96.81 782 ILE A C 1
ATOM 5935 O O . ILE A 1 782 ? -2.143 -7.133 32.709 1.00 96.81 782 ILE A O 1
ATOM 5939 N N . ASP A 1 783 ? -2.310 -9.038 33.894 1.00 96.00 783 ASP A N 1
ATOM 5940 C CA . ASP A 1 783 ? -1.116 -8.827 34.720 1.00 96.00 783 ASP A CA 1
ATOM 5941 C C . ASP A 1 783 ? 0.168 -9.389 34.069 1.00 96.00 783 ASP A C 1
ATOM 5943 O O . ASP A 1 783 ? 1.212 -9.401 34.716 1.00 96.00 783 ASP A O 1
ATOM 5947 N N . ASP A 1 784 ? 0.111 -9.859 32.816 1.00 97.50 784 ASP A N 1
ATOM 5948 C CA . ASP A 1 784 ? 1.261 -10.438 32.111 1.00 97.50 784 ASP A CA 1
ATOM 5949 C C . ASP A 1 784 ? 2.373 -9.407 31.875 1.00 97.50 784 ASP A C 1
ATOM 5951 O O . ASP A 1 784 ? 2.090 -8.244 31.576 1.00 97.50 784 ASP A O 1
ATOM 5955 N N . ASP A 1 785 ? 3.635 -9.834 31.938 1.00 95.31 785 ASP A N 1
ATOM 5956 C CA . ASP A 1 785 ? 4.793 -8.971 31.683 1.00 95.31 785 ASP A CA 1
ATOM 5957 C C . ASP A 1 785 ? 4.849 -8.497 30.217 1.00 95.31 785 ASP A C 1
ATOM 5959 O O . ASP A 1 785 ? 5.205 -7.345 29.940 1.00 95.31 785 ASP A O 1
ATOM 5963 N N . ASP A 1 786 ? 4.432 -9.343 29.266 1.00 96.38 786 ASP A N 1
ATOM 5964 C CA . ASP A 1 786 ? 4.417 -9.018 27.839 1.00 96.38 786 ASP A CA 1
ATOM 5965 C C . ASP A 1 786 ? 3.140 -8.244 27.471 1.00 96.38 786 ASP A C 1
ATOM 5967 O O . ASP A 1 786 ? 2.011 -8.737 27.549 1.00 96.38 786 ASP A O 1
ATOM 5971 N N . ALA A 1 787 ? 3.314 -7.004 27.014 1.00 96.12 787 ALA A N 1
ATOM 5972 C CA . ALA A 1 787 ? 2.205 -6.126 26.657 1.00 96.12 787 ALA A CA 1
ATOM 5973 C C . ALA A 1 787 ? 1.321 -6.663 25.525 1.00 96.12 787 ALA A C 1
ATOM 5975 O O . ALA A 1 787 ? 0.134 -6.339 25.477 1.00 96.12 787 ALA A O 1
ATOM 5976 N N . ARG A 1 788 ? 1.866 -7.495 24.632 1.00 96.31 788 ARG A N 1
ATOM 5977 C CA . ARG A 1 788 ? 1.099 -8.109 23.543 1.00 96.31 788 ARG A CA 1
ATOM 5978 C C . ARG A 1 788 ? 0.157 -9.185 24.078 1.00 96.31 788 ARG A C 1
ATOM 5980 O O . ARG A 1 788 ? -0.955 -9.325 23.570 1.00 96.31 788 ARG A O 1
ATOM 5987 N N . VAL A 1 789 ? 0.545 -9.889 25.148 1.00 98.19 789 VAL A N 1
ATOM 5988 C CA . VAL A 1 789 ? -0.341 -10.822 25.867 1.00 98.19 789 VAL A CA 1
ATOM 5989 C C . VAL A 1 789 ? -1.461 -10.055 26.565 1.00 98.19 789 VAL A C 1
ATOM 5991 O O . VAL A 1 789 ? -2.630 -10.426 26.421 1.00 98.19 789 VAL A O 1
ATOM 5994 N N . ARG A 1 790 ? -1.136 -8.943 27.243 1.00 97.31 790 ARG A N 1
ATOM 5995 C CA . ARG A 1 790 ? -2.147 -8.060 27.852 1.00 97.31 790 ARG A CA 1
ATOM 5996 C C . ARG A 1 790 ? -3.161 -7.579 26.816 1.00 97.31 790 ARG A C 1
ATOM 5998 O O . ARG A 1 790 ? -4.368 -7.693 27.030 1.00 97.31 790 ARG A O 1
ATOM 6005 N N . LEU A 1 791 ? -2.681 -7.117 25.662 1.00 97.06 791 LEU A N 1
ATOM 6006 C CA . LEU A 1 791 ? -3.534 -6.629 24.583 1.00 97.06 791 LEU A CA 1
ATOM 6007 C C . LEU A 1 791 ? -4.426 -7.732 23.995 1.00 97.06 791 LEU A C 1
ATOM 6009 O O . LEU A 1 791 ? -5.632 -7.530 23.851 1.00 97.06 791 LEU A O 1
ATOM 6013 N N . ALA A 1 792 ? -3.865 -8.910 23.702 1.00 97.88 792 ALA A N 1
ATOM 6014 C CA . ALA A 1 792 ? -4.628 -10.060 23.212 1.00 97.88 792 ALA A CA 1
ATOM 6015 C C . ALA A 1 792 ? -5.691 -10.521 24.228 1.00 97.88 792 ALA A C 1
ATOM 6017 O O . ALA A 1 792 ? -6.805 -10.869 23.841 1.00 97.88 792 ALA A O 1
ATOM 6018 N N . THR A 1 793 ? -5.392 -10.450 25.529 1.00 98.19 793 THR A N 1
ATOM 6019 C CA . THR A 1 793 ? -6.350 -10.763 26.605 1.00 98.19 793 THR A CA 1
ATOM 6020 C C . THR A 1 793 ? -7.543 -9.808 26.588 1.00 98.19 793 THR A C 1
ATOM 6022 O O . THR A 1 793 ? -8.693 -10.247 26.632 1.00 98.19 793 THR A O 1
ATOM 6025 N N . LEU A 1 794 ? -7.292 -8.499 26.479 1.00 96.50 794 LEU A N 1
ATOM 6026 C CA . LEU A 1 794 ? -8.350 -7.487 26.396 1.00 96.50 794 LEU A CA 1
ATOM 6027 C C . LEU A 1 794 ? -9.209 -7.666 25.137 1.00 96.50 794 LEU A C 1
ATOM 6029 O O . LEU A 1 794 ? -10.433 -7.548 25.199 1.00 96.50 794 LEU A O 1
ATOM 6033 N N . ARG A 1 795 ? -8.587 -8.022 24.007 1.00 96.50 795 ARG A N 1
ATOM 6034 C CA . ARG A 1 795 ? -9.300 -8.364 22.769 1.00 96.50 795 ARG A CA 1
ATOM 6035 C C . ARG A 1 795 ? -10.207 -9.582 22.954 1.00 96.50 795 ARG A C 1
ATOM 6037 O O . ARG A 1 795 ? -11.383 -9.508 22.606 1.00 96.50 795 ARG A O 1
ATOM 6044 N N . ALA A 1 796 ? -9.712 -10.654 23.577 1.00 96.81 796 ALA A N 1
ATOM 6045 C CA . ALA A 1 796 ? -10.501 -11.853 23.874 1.00 96.81 796 ALA A CA 1
ATOM 6046 C C . ALA A 1 796 ? -11.715 -11.557 24.778 1.00 96.81 796 ALA A C 1
ATOM 6048 O O . ALA A 1 796 ? -12.820 -12.040 24.512 1.00 96.81 796 ALA A O 1
ATOM 6049 N N . LEU A 1 797 ? -11.543 -10.702 25.797 1.00 95.38 797 LEU A N 1
ATOM 6050 C CA . LEU A 1 797 ? -12.645 -10.221 26.643 1.00 95.38 797 LEU A CA 1
ATOM 6051 C C . LEU A 1 797 ? -13.703 -9.448 25.842 1.00 95.38 797 LEU A C 1
ATOM 6053 O O . LEU A 1 797 ? -14.892 -9.566 26.121 1.00 95.38 797 LEU A O 1
ATOM 6057 N N . GLY A 1 798 ? -13.283 -8.669 24.841 1.00 92.06 798 GLY A N 1
ATOM 6058 C CA . GLY A 1 798 ? -14.181 -7.917 23.960 1.00 92.06 798 GLY A CA 1
ATOM 6059 C C . GLY A 1 798 ? -14.838 -8.735 22.842 1.00 92.06 798 GLY A C 1
ATOM 6060 O O . GLY A 1 798 ? -15.759 -8.232 22.187 1.00 92.06 798 GLY A O 1
ATOM 6061 N N . ALA A 1 799 ? -14.393 -9.972 22.606 1.00 92.06 799 ALA A N 1
ATOM 6062 C CA . ALA A 1 799 ? -14.902 -10.846 21.545 1.00 92.06 799 ALA A CA 1
ATOM 6063 C C . ALA A 1 799 ? -16.033 -11.776 22.013 1.00 92.06 799 ALA A C 1
ATOM 6065 O O . ALA A 1 799 ? -16.897 -12.142 21.218 1.00 92.06 799 ALA A O 1
ATOM 6066 N N . SER A 1 800 ? -16.047 -12.135 23.298 1.00 89.00 800 SER A N 1
ATOM 6067 C CA . SER A 1 800 ? -16.948 -13.137 23.880 1.00 89.00 800 SER A CA 1
ATOM 6068 C C . SER A 1 800 ? -17.874 -12.541 24.953 1.00 89.00 800 SER A C 1
ATOM 6070 O O . SER A 1 800 ? -17.860 -11.339 25.226 1.00 89.00 800 SER A O 1
ATOM 6072 N N . THR A 1 801 ? -18.739 -13.372 25.546 1.00 86.94 801 THR A N 1
ATOM 6073 C CA . THR A 1 801 ? -19.538 -12.957 26.711 1.00 86.94 801 THR A CA 1
ATOM 6074 C C . THR A 1 801 ? -18.642 -12.899 27.944 1.00 86.94 801 THR A C 1
ATOM 6076 O O . THR A 1 801 ? -17.984 -13.882 28.278 1.00 86.94 801 THR A O 1
ATOM 6079 N N . MET A 1 802 ? -18.640 -11.767 28.645 1.00 88.56 802 MET A N 1
ATOM 6080 C CA . MET A 1 802 ? -17.793 -11.564 29.820 1.00 88.56 802 MET A CA 1
ATOM 6081 C C . MET A 1 802 ? -18.436 -12.144 31.085 1.00 88.56 802 MET A C 1
ATOM 6083 O O . MET A 1 802 ? -19.597 -11.853 31.377 1.00 88.56 802 MET A O 1
ATOM 6087 N N . THR A 1 803 ? -17.687 -12.934 31.863 1.00 88.62 803 THR A N 1
ATOM 6088 C CA . THR A 1 803 ? -18.170 -13.409 33.173 1.00 88.62 803 THR A CA 1
ATOM 6089 C C . THR A 1 803 ? -18.156 -12.272 34.206 1.00 88.62 803 THR A C 1
ATOM 6091 O O . THR A 1 803 ? -17.374 -11.327 34.058 1.00 88.62 803 THR A O 1
ATOM 6094 N N . PRO A 1 804 ? -18.971 -12.334 35.278 1.00 86.69 804 PRO A N 1
ATOM 6095 C CA . PRO A 1 804 ? -18.944 -11.332 36.346 1.00 86.69 804 PRO A CA 1
ATOM 6096 C C . PRO A 1 804 ? -17.555 -11.145 36.974 1.00 86.69 804 PRO A C 1
ATOM 6098 O O . PRO A 1 804 ? -17.143 -10.019 37.249 1.00 86.69 804 PRO A O 1
ATOM 6101 N N . GLU A 1 805 ? -16.800 -12.230 37.147 1.00 89.19 805 GLU A N 1
ATOM 6102 C CA . GLU A 1 805 ? -15.446 -12.204 37.707 1.00 89.19 805 GLU A CA 1
ATOM 6103 C C . GLU A 1 805 ? -14.464 -11.536 36.743 1.00 89.19 805 GLU A C 1
ATOM 6105 O O . GLU A 1 805 ? -13.686 -10.682 37.160 1.00 89.19 805 GLU A O 1
ATOM 6110 N N . ALA A 1 806 ? -14.519 -11.877 35.451 1.00 92.06 806 ALA A N 1
ATOM 6111 C CA . ALA A 1 806 ? -13.697 -11.232 34.428 1.00 92.06 806 ALA A CA 1
ATOM 6112 C C . ALA A 1 806 ? -14.034 -9.735 34.296 1.00 92.06 806 ALA A C 1
ATOM 6114 O O . ALA A 1 806 ? -13.132 -8.904 34.194 1.00 92.06 806 ALA A O 1
ATOM 6115 N N . SER A 1 807 ? -15.318 -9.379 34.402 1.00 88.75 807 SER A N 1
ATOM 6116 C CA . SER A 1 807 ? -15.795 -7.993 34.450 1.00 88.75 807 SER A CA 1
ATOM 6117 C C . SER A 1 807 ? -15.223 -7.238 35.651 1.00 88.75 807 SER A C 1
ATOM 6119 O O . SER A 1 807 ? -14.723 -6.124 35.491 1.00 88.75 807 SER A O 1
ATOM 6121 N N . ALA A 1 808 ? -15.238 -7.837 36.843 1.00 87.12 808 ALA A N 1
ATOM 6122 C CA . ALA A 1 808 ? -14.644 -7.234 38.034 1.00 87.12 808 ALA A CA 1
ATOM 6123 C C . ALA A 1 808 ? -13.119 -7.060 37.899 1.00 87.12 808 ALA A C 1
ATOM 6125 O O . ALA A 1 808 ? -12.580 -6.025 38.291 1.00 87.12 808 ALA A O 1
ATOM 6126 N N . VAL A 1 809 ? -12.427 -8.038 37.304 1.00 91.81 809 VAL A N 1
ATOM 6127 C CA . VAL A 1 809 ? -10.977 -7.976 37.052 1.00 91.81 809 VAL A CA 1
ATOM 6128 C C . VAL A 1 809 ? -10.618 -6.865 36.066 1.00 91.81 809 VAL A C 1
ATOM 6130 O O . VAL A 1 809 ? -9.684 -6.107 36.338 1.00 91.81 809 VAL A O 1
ATOM 6133 N N . LEU A 1 810 ? -11.352 -6.745 34.953 1.00 91.00 810 LEU A N 1
ATOM 6134 C CA . LEU A 1 810 ? -11.166 -5.665 33.983 1.00 91.00 810 LEU A CA 1
ATOM 6135 C C . LEU A 1 810 ? -11.331 -4.307 34.670 1.00 91.00 810 LEU A C 1
ATOM 6137 O O . LEU A 1 810 ? -10.439 -3.463 34.600 1.00 91.00 810 LEU A O 1
ATOM 6141 N N . LEU A 1 811 ? -12.428 -4.142 35.416 1.00 85.38 811 LEU A N 1
ATOM 6142 C CA . LEU A 1 811 ? -12.739 -2.892 36.099 1.00 85.38 811 LEU A CA 1
ATOM 6143 C C . LEU A 1 811 ? -11.634 -2.479 37.080 1.00 85.38 811 LEU A C 1
ATOM 6145 O O . LEU A 1 811 ? -11.186 -1.333 37.064 1.00 85.38 811 LEU A O 1
ATOM 6149 N N . ALA A 1 812 ? -11.155 -3.425 37.892 1.00 86.50 812 ALA A N 1
ATOM 6150 C CA . ALA A 1 812 ? -10.086 -3.201 38.863 1.00 86.50 812 ALA A CA 1
ATOM 6151 C C . ALA A 1 812 ? -8.711 -2.931 38.221 1.00 86.50 812 ALA A C 1
ATOM 6153 O O . ALA A 1 812 ? -7.788 -2.495 38.911 1.00 86.50 812 ALA A O 1
ATOM 6154 N N . SER A 1 813 ? -8.555 -3.203 36.922 1.00 89.69 813 SER A N 1
ATOM 6155 C CA . SER A 1 813 ? -7.278 -3.094 36.210 1.00 89.69 813 SER A CA 1
ATOM 6156 C C . SER A 1 813 ? -7.175 -1.870 35.302 1.00 89.69 813 SER A C 1
ATOM 6158 O O . SER A 1 813 ? -6.078 -1.584 34.834 1.00 89.69 813 SER A O 1
ATOM 6160 N N . ASN A 1 814 ? -8.256 -1.107 35.093 1.00 83.31 814 ASN A N 1
ATOM 6161 C CA . ASN A 1 814 ? -8.249 0.042 34.175 1.00 83.31 814 ASN A CA 1
ATOM 6162 C C . ASN A 1 814 ? -7.179 1.098 34.509 1.00 83.31 814 ASN A C 1
ATOM 6164 O O . ASN A 1 814 ? -6.588 1.671 33.596 1.00 83.31 814 ASN A O 1
ATOM 6168 N N . SER A 1 815 ? -6.848 1.297 35.792 1.00 81.88 815 SER A N 1
ATOM 6169 C CA . SER A 1 815 ? -5.765 2.200 36.222 1.00 81.88 815 SER A CA 1
ATOM 6170 C C . SER A 1 815 ? -4.368 1.773 35.765 1.00 81.88 815 SER A C 1
ATOM 6172 O O . SER A 1 815 ? -3.454 2.595 35.784 1.00 81.88 815 SER A O 1
ATOM 6174 N N . LYS A 1 816 ? -4.175 0.504 35.388 1.00 84.81 816 LYS A N 1
ATOM 6175 C CA . LYS A 1 816 ? -2.870 -0.054 35.004 1.00 84.81 816 LYS A CA 1
ATOM 6176 C C . LYS A 1 816 ? -2.513 0.216 33.542 1.00 84.81 816 LYS A C 1
ATOM 6178 O O . LYS A 1 816 ? -1.351 0.080 33.169 1.00 84.81 816 LYS A O 1
ATOM 6183 N N . PHE A 1 817 ? -3.485 0.570 32.700 1.00 87.56 817 PHE A N 1
ATOM 6184 C CA . PHE A 1 817 ? -3.262 0.729 31.264 1.00 87.56 817 PHE A CA 1
ATOM 6185 C C . PHE A 1 817 ? -2.640 2.096 30.952 1.00 87.56 817 PHE A C 1
ATOM 6187 O O . PHE A 1 817 ? -3.319 3.122 30.934 1.00 87.56 817 PHE A O 1
ATOM 6194 N N . GLY A 1 818 ? -1.326 2.106 30.712 1.00 84.94 818 GLY A N 1
ATOM 6195 C CA . GLY A 1 818 ? -0.568 3.321 30.399 1.00 84.94 818 GLY A CA 1
ATOM 6196 C C . GLY A 1 818 ? -0.694 3.778 28.942 1.00 84.94 818 GLY A C 1
ATOM 6197 O O . GLY A 1 818 ? -0.773 4.982 28.687 1.00 84.94 818 GLY A O 1
ATOM 6198 N N . ASP A 1 819 ? -0.772 2.836 28.000 1.00 90.31 819 ASP A N 1
ATOM 6199 C CA . ASP A 1 819 ? -0.784 3.095 26.556 1.00 90.31 819 ASP A CA 1
ATOM 6200 C C . ASP A 1 819 ? -2.203 3.202 25.965 1.00 90.31 819 ASP A C 1
ATOM 6202 O O . ASP A 1 819 ? -3.185 2.728 26.544 1.00 90.31 819 ASP A O 1
ATOM 6206 N N . ASP A 1 820 ? -2.320 3.845 24.801 1.00 89.25 820 ASP A N 1
ATOM 6207 C CA . ASP A 1 820 ? -3.617 4.130 24.178 1.00 89.25 820 ASP A CA 1
ATOM 6208 C C . ASP A 1 820 ? -4.303 2.881 23.602 1.00 89.25 820 ASP A C 1
ATOM 6210 O O . ASP A 1 820 ? -5.537 2.828 23.592 1.00 89.25 820 ASP A O 1
ATOM 6214 N N . TRP A 1 821 ? -3.545 1.858 23.186 1.00 93.62 821 TRP A N 1
ATOM 6215 C CA . TRP A 1 821 ? -4.090 0.610 22.635 1.00 93.62 821 TRP A CA 1
ATOM 6216 C C . TRP A 1 821 ? -4.715 -0.269 23.715 1.00 93.62 821 TRP A C 1
ATOM 6218 O O . TRP A 1 821 ? -5.836 -0.748 23.537 1.00 93.62 821 TRP A O 1
ATOM 6228 N N . SER A 1 822 ? -4.049 -0.431 24.859 1.00 92.81 822 SER A N 1
ATOM 6229 C CA . SER A 1 822 ? -4.598 -1.147 26.014 1.00 92.81 822 SER A CA 1
ATOM 6230 C C . SER A 1 822 ? -5.851 -0.450 26.540 1.00 92.81 822 SER A C 1
ATOM 6232 O O . SER A 1 822 ? -6.858 -1.111 26.787 1.00 92.81 822 SER A O 1
ATOM 6234 N N . LYS A 1 823 ? -5.852 0.890 26.628 1.00 89.56 823 LYS A N 1
ATOM 6235 C CA . LYS A 1 823 ? -7.064 1.656 26.973 1.00 89.56 823 LYS A CA 1
ATOM 6236 C C . LYS A 1 823 ? -8.183 1.423 25.959 1.00 89.56 823 LYS A C 1
ATOM 6238 O O . LYS A 1 823 ? -9.328 1.242 26.364 1.00 89.56 823 LYS A O 1
ATOM 6243 N N . ALA A 1 824 ? -7.859 1.385 24.662 1.00 88.62 824 ALA A N 1
ATOM 6244 C CA . ALA A 1 824 ? -8.841 1.135 23.610 1.00 88.62 824 ALA A CA 1
ATOM 6245 C C . ALA A 1 824 ? -9.481 -0.250 23.739 1.00 88.62 824 ALA A C 1
ATOM 6247 O O . ALA A 1 824 ? -10.704 -0.378 23.735 1.00 88.62 824 ALA A O 1
ATOM 6248 N N . ALA A 1 825 ? -8.653 -1.284 23.887 1.00 92.81 825 ALA A N 1
ATOM 6249 C CA . ALA A 1 825 ? -9.112 -2.658 24.024 1.00 92.81 825 ALA A CA 1
ATOM 6250 C C . ALA A 1 825 ? -9.903 -2.865 25.321 1.00 92.81 825 ALA A C 1
ATOM 6252 O O . ALA A 1 825 ? -10.936 -3.528 25.302 1.00 92.81 825 ALA A O 1
ATOM 6253 N N . ALA A 1 826 ? -9.474 -2.253 26.428 1.00 91.25 826 ALA A N 1
ATOM 6254 C CA . ALA A 1 826 ? -10.195 -2.293 27.696 1.00 91.25 826 ALA A CA 1
ATOM 6255 C C . ALA A 1 826 ? -11.559 -1.596 27.609 1.00 91.25 826 ALA A C 1
ATOM 6257 O O . ALA A 1 826 ? -12.553 -2.139 28.087 1.00 91.25 826 ALA A O 1
ATOM 6258 N N . ALA A 1 827 ? -11.635 -0.434 26.952 1.00 85.31 827 ALA A N 1
ATOM 6259 C CA . ALA A 1 827 ? -12.897 0.263 26.718 1.00 85.31 827 ALA A CA 1
ATOM 6260 C C . ALA A 1 827 ? -13.842 -0.565 25.828 1.00 85.31 827 ALA A C 1
ATOM 6262 O O . ALA A 1 827 ? -15.016 -0.739 26.163 1.00 85.31 827 ALA A O 1
ATOM 6263 N N . ALA A 1 828 ? -13.316 -1.150 24.747 1.00 87.00 828 ALA A N 1
ATOM 6264 C CA . ALA A 1 828 ? -14.061 -2.042 23.861 1.00 87.00 828 ALA A CA 1
ATOM 6265 C C . ALA A 1 828 ? -14.549 -3.313 24.581 1.00 87.00 828 ALA A C 1
ATOM 6267 O O . ALA A 1 828 ? -15.675 -3.758 24.350 1.00 87.00 828 ALA A O 1
ATOM 6268 N N . ALA A 1 829 ? -13.734 -3.880 25.474 1.00 90.44 829 ALA A N 1
ATOM 6269 C CA . ALA A 1 829 ? -14.124 -4.998 26.323 1.00 90.44 829 ALA A CA 1
ATOM 6270 C C . ALA A 1 829 ? -15.220 -4.585 27.313 1.00 90.44 829 ALA A C 1
ATOM 6272 O O . ALA A 1 829 ? -16.263 -5.230 27.371 1.00 90.44 829 ALA A O 1
ATOM 6273 N N . GLY A 1 830 ? -15.054 -3.467 28.028 1.00 87.25 830 GLY A N 1
ATOM 6274 C CA . GLY A 1 830 ? -16.051 -2.942 28.968 1.00 87.25 830 GLY A CA 1
ATOM 6275 C C . GLY A 1 830 ? -17.412 -2.685 28.312 1.00 87.25 830 GLY A C 1
ATOM 6276 O O . GLY A 1 830 ? -18.454 -2.975 28.901 1.00 87.25 830 GLY A O 1
ATOM 6277 N N . ALA A 1 831 ? -17.415 -2.256 27.046 1.00 82.44 831 ALA A N 1
ATOM 6278 C CA . ALA A 1 831 ? -18.620 -2.079 26.238 1.00 82.44 831 ALA A CA 1
ATOM 6279 C C . ALA A 1 831 ? -19.403 -3.382 25.953 1.00 82.44 831 ALA A C 1
ATOM 6281 O O . ALA A 1 831 ? -20.556 -3.302 25.526 1.00 82.44 831 ALA A O 1
ATOM 6282 N N . LYS A 1 832 ? -18.841 -4.576 26.213 1.00 83.62 832 LYS A N 1
ATOM 6283 C CA . LYS A 1 832 ? -19.574 -5.860 26.173 1.00 83.62 832 LYS A CA 1
ATOM 6284 C C . LYS A 1 832 ? -20.387 -6.149 27.430 1.00 83.62 832 LYS A C 1
ATOM 6286 O O . LYS A 1 832 ? -21.364 -6.890 27.349 1.00 83.62 832 LYS A O 1
ATOM 6291 N N . ALA A 1 833 ? -20.035 -5.538 28.558 1.00 84.56 833 ALA A N 1
ATOM 6292 C CA . ALA A 1 833 ? -20.778 -5.634 29.813 1.00 84.56 833 ALA A CA 1
ATOM 6293 C C . ALA A 1 833 ? -21.067 -4.235 30.406 1.00 84.56 833 ALA A C 1
ATOM 6295 O O . ALA A 1 833 ? -20.760 -3.973 31.571 1.00 84.56 833 ALA A O 1
ATOM 6296 N N . PRO A 1 834 ? -21.654 -3.305 29.624 1.00 85.69 834 PRO A N 1
ATOM 6297 C CA . PRO A 1 834 ? -21.654 -1.886 29.969 1.00 85.69 834 PRO A CA 1
ATOM 6298 C C . PRO A 1 834 ? -22.504 -1.580 31.208 1.00 85.69 834 PRO A C 1
ATOM 6300 O O . PRO A 1 834 ? -22.144 -0.712 31.995 1.00 85.69 834 PRO A O 1
ATOM 6303 N N . THR A 1 835 ? -23.600 -2.311 31.432 1.00 87.25 835 THR A N 1
ATOM 6304 C CA . THR A 1 835 ? -24.478 -2.111 32.597 1.00 87.25 835 THR A CA 1
ATOM 6305 C C . THR A 1 835 ? -23.775 -2.459 33.901 1.00 87.25 835 THR A C 1
ATOM 6307 O O . THR A 1 835 ? -23.699 -1.615 34.788 1.00 87.25 835 THR A O 1
ATOM 6310 N N . SER A 1 836 ? -23.214 -3.668 34.015 1.00 83.81 836 SER A N 1
ATOM 6311 C CA . SER A 1 836 ? -22.538 -4.107 35.242 1.00 83.81 836 SER A CA 1
ATOM 6312 C C . SER A 1 836 ? -21.298 -3.268 35.540 1.00 83.81 836 SER A C 1
ATOM 6314 O O . SER A 1 836 ? -21.032 -2.968 36.704 1.00 83.81 836 SER A O 1
ATOM 6316 N N . GLN A 1 837 ? -20.565 -2.846 34.506 1.00 86.88 837 GLN A N 1
ATOM 6317 C CA . GLN A 1 837 ? -19.434 -1.931 34.644 1.00 86.88 837 GLN A CA 1
ATOM 6318 C C . GLN A 1 837 ? -19.888 -0.555 35.156 1.00 86.88 837 GLN A C 1
ATOM 6320 O O . GLN A 1 837 ? -19.382 -0.086 36.174 1.00 86.88 837 GLN A O 1
ATOM 6325 N N . LEU A 1 838 ? -20.880 0.076 34.514 1.00 88.81 838 LEU A N 1
ATOM 6326 C CA . LEU A 1 838 ? -21.359 1.405 34.908 1.00 88.81 838 LEU A CA 1
ATOM 6327 C C . LEU A 1 838 ? -21.995 1.413 36.297 1.00 88.81 838 LEU A C 1
ATOM 6329 O O . LEU A 1 838 ? -21.715 2.316 37.078 1.00 88.81 838 LEU A O 1
ATOM 6333 N N . GLU A 1 839 ? -22.825 0.425 36.631 1.00 89.19 839 GLU A N 1
ATOM 6334 C CA . GLU A 1 839 ? -23.440 0.333 37.960 1.00 89.19 839 GLU A CA 1
ATOM 6335 C C . GLU A 1 839 ? -22.379 0.166 39.056 1.00 89.19 839 GLU A C 1
ATOM 6337 O O . GLU A 1 839 ? -22.450 0.850 40.078 1.00 89.19 839 GLU A O 1
ATOM 6342 N N . SER A 1 840 ? -21.355 -0.662 38.817 1.00 86.75 840 SER A N 1
ATOM 6343 C CA . SER A 1 840 ? -20.243 -0.848 39.759 1.00 86.75 840 SER A CA 1
ATOM 6344 C C . SER A 1 840 ? -19.438 0.438 39.952 1.00 86.75 840 SER A C 1
ATOM 6346 O O . SER A 1 840 ? -19.144 0.821 41.082 1.00 86.75 840 SER A O 1
ATOM 6348 N N . VAL A 1 841 ? -19.127 1.146 38.862 1.00 87.25 841 VAL A N 1
ATOM 6349 C CA . VAL A 1 841 ? -18.375 2.408 38.922 1.00 87.25 841 VAL A CA 1
ATOM 6350 C C . VAL A 1 841 ? -19.176 3.525 39.584 1.00 87.25 841 VAL A C 1
ATOM 6352 O O . VAL A 1 841 ? -18.624 4.312 40.345 1.00 87.25 841 VAL A O 1
ATOM 6355 N N . LEU A 1 842 ? -20.480 3.604 39.324 1.00 89.69 842 LEU A N 1
ATOM 6356 C CA . LEU A 1 842 ? -21.350 4.604 39.943 1.00 89.69 842 LEU A CA 1
ATOM 6357 C C . LEU A 1 842 ? -21.555 4.334 41.441 1.00 89.69 842 LEU A C 1
ATOM 6359 O O . LEU A 1 842 ? -21.771 5.284 42.198 1.00 89.69 842 LEU A O 1
ATOM 6363 N N . ALA A 1 843 ? -21.475 3.075 41.875 1.00 86.44 843 ALA A N 1
ATOM 6364 C CA . ALA A 1 843 ? -21.514 2.701 43.286 1.00 86.44 843 ALA A CA 1
ATOM 6365 C C . ALA A 1 843 ? -20.206 3.035 44.032 1.00 86.44 843 ALA A C 1
ATOM 6367 O O . ALA A 1 843 ? -20.244 3.315 45.233 1.00 86.44 843 ALA A O 1
ATOM 6368 N N . ASP A 1 844 ? -19.064 3.049 43.340 1.00 81.88 844 ASP A N 1
ATOM 6369 C CA . ASP A 1 844 ? -17.771 3.426 43.911 1.00 81.88 844 ASP A CA 1
ATOM 6370 C C . ASP A 1 844 ? -17.607 4.955 43.993 1.00 81.88 844 ASP A C 1
ATOM 6372 O O . ASP A 1 844 ? -17.499 5.673 42.997 1.00 81.88 844 ASP A O 1
ATOM 6376 N N . ALA A 1 845 ? -17.535 5.471 45.221 1.00 69.75 845 ALA A N 1
ATOM 6377 C CA . ALA A 1 845 ? -17.337 6.896 45.469 1.00 69.75 845 ALA A CA 1
ATOM 6378 C C . ALA A 1 845 ? -15.945 7.401 45.044 1.00 69.75 845 ALA A C 1
ATOM 6380 O O . ALA A 1 845 ? -15.784 8.606 44.853 1.00 69.75 845 ALA A O 1
ATOM 6381 N N . THR A 1 846 ? -14.952 6.513 44.917 1.00 70.44 846 THR A N 1
ATOM 6382 C CA . THR A 1 846 ? -13.573 6.876 44.557 1.00 70.44 846 THR A CA 1
ATOM 6383 C C . THR A 1 846 ? -13.349 6.918 43.049 1.00 70.44 846 THR A C 1
ATOM 6385 O O . THR A 1 846 ? -12.524 7.702 42.583 1.00 70.44 846 THR A O 1
ATOM 6388 N N . GLY A 1 847 ? -14.095 6.114 42.284 1.00 67.44 847 GLY A N 1
ATOM 6389 C CA . GLY A 1 847 ? -13.949 6.016 40.835 1.00 67.44 847 GLY A CA 1
ATOM 6390 C C . GLY A 1 847 ? -12.555 5.562 40.401 1.00 67.44 847 GLY A C 1
ATOM 6391 O O . GLY A 1 847 ? -12.077 5.973 39.340 1.00 67.44 847 GLY A O 1
ATOM 6392 N N . ALA A 1 848 ? -11.870 4.786 41.246 1.00 67.44 848 ALA A N 1
ATOM 6393 C CA . ALA A 1 848 ? -10.446 4.528 41.105 1.00 67.44 848 ALA A CA 1
ATOM 6394 C C . ALA A 1 848 ? -10.127 3.856 39.758 1.00 67.44 848 ALA A C 1
ATOM 6396 O O . ALA A 1 848 ? -10.628 2.780 39.437 1.00 67.44 848 ALA A O 1
ATOM 6397 N N . GLY A 1 849 ? -9.269 4.502 38.962 1.00 67.88 849 GLY A N 1
ATOM 6398 C CA . GLY A 1 849 ? -8.791 3.969 37.684 1.00 67.88 849 GLY A CA 1
ATOM 6399 C C . GLY A 1 849 ? -9.713 4.147 36.482 1.00 67.88 849 GLY A C 1
ATOM 6400 O O . GLY A 1 849 ? -9.362 3.677 35.404 1.00 67.88 849 GLY A O 1
ATOM 6401 N N . GLN A 1 850 ? -10.850 4.827 36.633 1.00 77.56 850 GLN A N 1
ATOM 6402 C CA . GLN A 1 850 ? -11.763 5.119 35.528 1.00 77.56 850 GLN A CA 1
ATOM 6403 C C . GLN A 1 850 ? -11.604 6.558 35.041 1.00 77.56 850 GLN A C 1
ATOM 6405 O O . GLN A 1 850 ? -11.362 7.479 35.821 1.00 77.56 850 GLN A O 1
ATOM 6410 N N . THR A 1 851 ? -11.788 6.763 33.741 1.00 79.44 851 THR A N 1
ATOM 6411 C CA . THR A 1 851 ? -11.816 8.097 33.127 1.00 79.44 851 THR A CA 1
ATOM 6412 C C . THR A 1 851 ? -13.233 8.436 32.689 1.00 79.44 851 THR A C 1
ATOM 6414 O O . THR A 1 851 ? -13.989 7.546 32.303 1.00 79.44 851 THR A O 1
ATOM 6417 N N . GLU A 1 852 ? -13.606 9.719 32.663 1.00 81.62 852 GLU A N 1
ATOM 6418 C CA . GLU A 1 852 ? -14.903 10.129 32.098 1.00 81.62 852 GLU A CA 1
ATOM 6419 C C . GLU A 1 852 ? -15.114 9.598 30.670 1.00 81.62 852 GLU A C 1
ATOM 6421 O O . GLU A 1 852 ? -16.235 9.280 30.286 1.00 81.62 852 GLU A O 1
ATOM 6426 N N . GLU A 1 853 ? -14.042 9.468 29.888 1.00 76.56 853 GLU A N 1
ATOM 6427 C CA . GLU A 1 853 ? -14.078 8.922 28.531 1.00 76.56 853 GLU A CA 1
ATOM 6428 C C . GLU A 1 853 ? -14.485 7.440 28.499 1.00 76.56 853 GLU A C 1
ATOM 6430 O O . GLU A 1 853 ? -15.347 7.050 27.707 1.00 76.56 853 GLU A O 1
ATOM 6435 N N . SER A 1 854 ? -13.939 6.619 29.401 1.00 77.25 854 SER A N 1
ATOM 6436 C CA . SER A 1 854 ? -14.345 5.213 29.532 1.00 77.25 854 SER A CA 1
ATOM 6437 C C . SER A 1 854 ? -15.832 5.085 29.892 1.00 77.25 854 SER A C 1
ATOM 6439 O O . SER A 1 854 ? -16.549 4.267 29.313 1.00 77.25 854 SER A O 1
ATOM 6441 N N . ILE A 1 855 ? -16.332 5.972 30.763 1.00 85.81 855 ILE A N 1
ATOM 6442 C CA . ILE A 1 855 ? -17.751 6.045 31.136 1.00 85.81 855 ILE A CA 1
ATOM 6443 C C . ILE A 1 855 ? -18.617 6.424 29.936 1.00 85.81 855 ILE A C 1
ATOM 6445 O O . ILE A 1 855 ? -19.642 5.784 29.698 1.00 85.81 855 ILE A O 1
ATOM 6449 N N . ARG A 1 856 ? -18.197 7.419 29.145 1.00 84.81 856 ARG A N 1
ATOM 6450 C CA . ARG A 1 856 ? -18.894 7.810 27.909 1.00 84.81 856 ARG A CA 1
ATOM 6451 C C . ARG A 1 856 ? -18.929 6.666 26.903 1.00 84.81 856 ARG A C 1
ATOM 6453 O O . ARG A 1 856 ? -19.982 6.426 26.329 1.00 84.81 856 ARG A O 1
ATOM 6460 N N . THR A 1 857 ? -17.835 5.922 26.741 1.00 80.00 857 THR A N 1
ATOM 6461 C CA . THR A 1 857 ? -17.773 4.768 25.827 1.00 80.00 857 THR A CA 1
ATOM 6462 C C . THR A 1 857 ? -18.782 3.688 26.224 1.00 80.00 857 THR A C 1
ATOM 6464 O O . THR A 1 857 ? -19.574 3.240 25.394 1.00 80.00 857 THR A O 1
ATOM 6467 N N . MET A 1 858 ? -18.831 3.314 27.506 1.00 85.75 858 MET A N 1
ATOM 6468 C CA . MET A 1 858 ? -19.793 2.320 28.000 1.00 85.75 858 MET A CA 1
ATOM 6469 C C . MET A 1 858 ? -21.244 2.816 27.918 1.00 85.75 858 MET A C 1
ATOM 6471 O O . MET A 1 858 ? -22.139 2.061 27.533 1.00 85.75 858 MET A O 1
ATOM 6475 N N . ALA A 1 859 ? -21.491 4.092 28.231 1.00 87.69 859 ALA A N 1
ATOM 6476 C CA . ALA A 1 859 ? -22.815 4.693 28.103 1.00 87.69 859 ALA A CA 1
ATOM 6477 C C . ALA A 1 859 ? -23.269 4.756 26.631 1.00 87.69 859 ALA A C 1
ATOM 6479 O O . ALA A 1 859 ? -24.418 4.433 26.328 1.00 87.69 859 ALA A O 1
ATOM 6480 N N . ALA A 1 860 ? -22.368 5.088 25.704 1.00 82.50 860 ALA A N 1
ATOM 6481 C CA . ALA A 1 860 ? -22.643 5.107 24.270 1.00 82.50 860 ALA A CA 1
ATOM 6482 C C . ALA A 1 860 ? -22.952 3.700 23.733 1.00 82.50 860 ALA A C 1
ATOM 6484 O O . ALA A 1 860 ? -23.881 3.536 22.937 1.00 82.50 860 ALA A O 1
ATOM 6485 N N . ALA A 1 861 ? -22.237 2.673 24.208 1.00 80.44 861 ALA A N 1
ATOM 6486 C CA . ALA A 1 861 ? -22.509 1.274 23.872 1.00 80.44 861 ALA A CA 1
ATOM 6487 C C . ALA A 1 861 ? -23.913 0.823 24.319 1.00 80.44 861 ALA A C 1
ATOM 6489 O O . ALA A 1 861 ? -24.593 0.101 23.593 1.00 80.44 861 ALA A O 1
ATOM 6490 N N . LEU A 1 862 ? -24.397 1.296 25.475 1.00 84.25 862 LEU A N 1
ATOM 6491 C CA . LEU A 1 862 ? -25.771 1.044 25.931 1.00 84.25 862 LEU A CA 1
ATOM 6492 C C . LEU A 1 862 ? -26.833 1.723 25.069 1.00 84.25 862 LEU A C 1
ATOM 6494 O O . LEU A 1 862 ? -27.879 1.128 24.818 1.00 84.25 862 LEU A O 1
ATOM 6498 N N . VAL A 1 863 ? -26.582 2.964 24.643 1.00 80.25 863 VAL A N 1
ATOM 6499 C CA . VAL A 1 863 ? -27.519 3.735 23.809 1.00 80.25 863 VAL A CA 1
ATOM 6500 C C . VAL A 1 863 ? -27.616 3.158 22.396 1.00 80.25 863 VAL A C 1
ATOM 6502 O O . VAL A 1 863 ? -28.692 3.182 21.804 1.00 80.25 863 VAL A O 1
ATOM 6505 N N . SER A 1 864 ? -26.506 2.648 21.859 1.00 72.88 864 SER A N 1
ATOM 6506 C CA . SER A 1 864 ? -26.416 2.123 20.489 1.00 72.88 864 SER A CA 1
ATOM 6507 C C . SER A 1 864 ? -26.695 0.621 20.357 1.00 72.88 864 SER A C 1
ATOM 6509 O O . SER A 1 864 ? -27.014 0.169 19.260 1.00 72.88 864 SER A O 1
ATOM 6511 N N . GLY A 1 865 ? -26.575 -0.154 21.439 1.00 68.56 865 GLY A N 1
ATOM 6512 C CA . GLY A 1 865 ? -26.737 -1.609 21.431 1.00 68.56 865 GLY A CA 1
ATOM 6513 C C . GLY A 1 865 ? -28.158 -2.106 21.724 1.00 68.56 865 GLY A C 1
ATOM 6514 O O . GLY A 1 865 ? -29.085 -1.347 21.986 1.00 68.56 865 GLY A O 1
ATOM 6515 N N . GLU A 1 866 ? -28.329 -3.429 21.755 1.00 63.41 866 GLU A N 1
ATOM 6516 C CA . GLU A 1 866 ? -29.622 -4.086 22.033 1.00 63.41 866 GLU A CA 1
ATOM 6517 C C . GLU A 1 866 ? -30.057 -3.984 23.513 1.00 63.41 866 GLU A C 1
ATOM 6519 O O . GLU A 1 866 ? -31.219 -4.212 23.854 1.00 63.41 866 GLU A O 1
ATOM 6524 N N . ASN A 1 867 ? -29.151 -3.562 24.402 1.00 69.81 867 ASN A N 1
ATOM 6525 C CA . ASN A 1 867 ? -29.358 -3.487 25.853 1.00 69.81 867 ASN A CA 1
ATOM 6526 C C . ASN A 1 867 ? -30.034 -2.188 26.336 1.00 69.81 867 ASN A C 1
ATOM 6528 O O . ASN A 1 867 ? -29.991 -1.876 27.527 1.00 69.81 867 ASN A O 1
ATOM 6532 N N . THR A 1 868 ? -30.708 -1.435 25.459 1.00 76.62 868 THR A N 1
ATOM 6533 C CA . THR A 1 868 ? -31.382 -0.172 25.836 1.00 76.62 868 THR A CA 1
ATOM 6534 C C . THR A 1 868 ? -32.392 -0.329 26.981 1.00 76.62 868 THR A C 1
ATOM 6536 O O . THR A 1 868 ? -32.630 0.620 27.725 1.00 76.62 868 THR A O 1
ATOM 6539 N N . ALA A 1 869 ? -32.950 -1.527 27.188 1.00 82.12 869 ALA A N 1
ATOM 6540 C CA . ALA A 1 869 ? -33.853 -1.829 28.303 1.00 82.12 869 ALA A CA 1
ATOM 6541 C C . ALA A 1 869 ? -33.187 -1.756 29.695 1.00 82.12 869 ALA A C 1
ATOM 6543 O O . ALA A 1 869 ? -33.888 -1.651 30.701 1.00 82.12 869 ALA A O 1
ATOM 6544 N N . GLN A 1 870 ? -31.853 -1.805 29.766 1.00 85.38 870 GLN A N 1
ATOM 6545 C CA . GLN A 1 870 ? -31.083 -1.740 31.015 1.00 85.38 870 GLN A CA 1
ATOM 6546 C C . GLN A 1 870 ? -30.694 -0.304 31.404 1.00 85.38 870 GLN A C 1
ATOM 6548 O O . GLN A 1 870 ? -30.390 -0.038 32.567 1.00 85.38 870 GLN A O 1
ATOM 6553 N N . ILE A 1 871 ? -30.786 0.651 30.470 1.00 88.25 871 ILE A N 1
ATOM 6554 C CA . ILE A 1 871 ? -30.495 2.076 30.691 1.00 88.25 871 ILE A CA 1
ATOM 6555 C C . ILE A 1 871 ? -31.214 2.661 31.934 1.00 88.25 871 ILE A C 1
ATOM 6557 O O . ILE A 1 871 ? -30.570 3.376 32.708 1.00 88.25 871 ILE A O 1
ATOM 6561 N N . PRO A 1 872 ? -32.507 2.363 32.205 1.00 90.31 872 PRO A N 1
ATOM 6562 C CA . PRO A 1 872 ? -33.179 2.831 33.420 1.00 90.31 872 PRO A CA 1
ATOM 6563 C C . PRO A 1 872 ? -32.504 2.395 34.732 1.00 90.31 872 PRO A C 1
ATOM 6565 O O . PRO A 1 872 ? -32.599 3.122 35.720 1.00 90.31 872 PRO A O 1
ATOM 6568 N N . GLY A 1 873 ? -31.839 1.233 34.760 1.00 91.00 873 GLY A N 1
ATOM 6569 C CA . GLY A 1 873 ? -31.059 0.756 35.911 1.00 91.00 873 GLY A CA 1
ATOM 6570 C C . GLY A 1 873 ? -29.844 1.643 36.175 1.00 91.00 873 GLY A C 1
ATOM 6571 O O . GLY A 1 873 ? -29.689 2.174 37.274 1.00 91.00 873 GLY A O 1
ATOM 6572 N N . VAL A 1 874 ? -29.085 1.952 35.121 1.00 93.12 874 VAL A N 1
ATOM 6573 C CA . VAL A 1 874 ? -27.922 2.849 35.191 1.00 93.12 874 VAL A CA 1
ATOM 6574 C C . VAL A 1 874 ? -28.314 4.260 35.648 1.00 93.12 874 VAL A C 1
ATOM 6576 O O . VAL A 1 874 ? -27.618 4.853 36.465 1.00 93.12 874 VAL A O 1
ATOM 6579 N N . VAL A 1 875 ? -29.457 4.800 35.204 1.00 94.06 875 VAL A N 1
ATOM 6580 C CA . VAL A 1 875 ? -29.942 6.113 35.688 1.00 94.06 875 VAL A CA 1
ATOM 6581 C C . VAL A 1 875 ? -30.299 6.078 37.178 1.00 94.06 875 VAL A C 1
ATOM 6583 O O . VAL A 1 875 ? -30.046 7.049 37.892 1.00 94.06 875 VAL A O 1
ATOM 6586 N N . LYS A 1 876 ? -30.847 4.964 37.682 1.00 94.56 876 LYS A N 1
ATOM 6587 C CA . LYS A 1 876 ? -31.078 4.787 39.126 1.00 94.56 876 LYS A CA 1
ATOM 6588 C C . LYS A 1 876 ? -29.761 4.732 39.897 1.00 94.56 876 LYS A C 1
ATOM 6590 O O . LYS A 1 876 ? -29.654 5.396 40.924 1.00 94.56 876 LYS A O 1
ATOM 6595 N N . ALA A 1 877 ? -28.765 4.006 39.388 1.00 93.81 877 ALA A N 1
ATOM 6596 C CA . ALA A 1 877 ? -27.425 3.984 39.971 1.00 93.81 877 ALA A CA 1
ATOM 6597 C C . ALA A 1 877 ? -26.794 5.388 39.972 1.00 93.81 877 ALA A C 1
ATOM 6599 O O . ALA A 1 877 ? -26.254 5.819 40.987 1.00 93.81 877 ALA A O 1
ATOM 6600 N N . ALA A 1 878 ? -26.953 6.151 38.887 1.00 94.62 878 ALA A N 1
ATOM 6601 C CA . ALA A 1 878 ? -26.465 7.523 38.787 1.00 94.62 878 ALA A CA 1
ATOM 6602 C C . ALA A 1 878 ? -27.135 8.460 39.807 1.00 94.62 878 ALA A C 1
ATOM 6604 O O . ALA A 1 878 ? -26.460 9.276 40.425 1.00 94.62 878 ALA A O 1
ATOM 6605 N N . ALA A 1 879 ? -28.443 8.311 40.042 1.00 95.00 879 ALA A N 1
ATOM 6606 C CA . ALA A 1 879 ? -29.164 9.074 41.063 1.00 95.00 879 ALA A CA 1
ATOM 6607 C C . ALA A 1 879 ? -28.733 8.735 42.502 1.00 95.00 879 ALA A C 1
ATOM 6609 O O . ALA A 1 879 ? -28.864 9.577 43.389 1.00 95.00 879 ALA A O 1
ATOM 6610 N N . ALA A 1 880 ? -28.227 7.521 42.734 1.00 94.19 880 ALA A N 1
ATOM 6611 C CA . ALA A 1 880 ? -27.685 7.087 44.022 1.00 94.19 880 ALA A CA 1
ATOM 6612 C C . ALA A 1 880 ? -26.180 7.384 44.183 1.00 94.19 880 ALA A C 1
ATOM 6614 O O . ALA A 1 880 ? -25.650 7.306 45.294 1.00 94.19 880 ALA A O 1
ATOM 6615 N N . SER A 1 881 ? -25.487 7.709 43.089 1.00 92.62 881 SER A N 1
ATOM 6616 C CA . SER A 1 881 ? -24.038 7.880 43.068 1.00 92.62 881 SER A CA 1
ATOM 6617 C C . SER A 1 881 ? -23.595 9.173 43.749 1.00 92.62 881 SER A C 1
ATOM 6619 O O . SER A 1 881 ? -24.221 10.227 43.628 1.00 92.62 881 SER A O 1
ATOM 6621 N N . LYS A 1 882 ? -22.442 9.106 44.419 1.00 89.75 882 LYS A N 1
ATOM 6622 C CA . LYS A 1 882 ? -21.739 10.283 44.955 1.00 89.75 882 LYS A CA 1
ATOM 6623 C C . LYS A 1 882 ? -20.687 10.836 43.985 1.00 89.75 882 LYS A C 1
ATOM 6625 O O . LYS A 1 882 ? -20.113 11.889 44.255 1.00 89.75 882 LYS A O 1
ATOM 6630 N N . ASN A 1 883 ? -20.444 10.162 42.858 1.00 89.75 883 ASN A N 1
ATOM 6631 C CA . ASN A 1 883 ? -19.427 10.535 41.880 1.00 89.75 883 ASN A CA 1
ATOM 6632 C C . ASN A 1 883 ? -20.027 11.435 40.786 1.00 89.75 883 ASN A C 1
ATOM 6634 O O . ASN A 1 883 ? -20.418 10.985 39.708 1.00 89.75 883 ASN A O 1
ATOM 6638 N N . ALA A 1 884 ? -20.135 12.734 41.082 1.00 90.69 884 ALA A N 1
ATOM 6639 C CA . ALA A 1 884 ? -20.769 13.695 40.179 1.00 90.69 884 ALA A CA 1
ATOM 6640 C C . ALA A 1 884 ? -20.149 13.751 38.761 1.00 90.69 884 ALA A C 1
ATOM 6642 O O . ALA A 1 884 ? -20.931 13.804 37.812 1.00 90.69 884 ALA A O 1
ATOM 6643 N N . PRO A 1 885 ? -18.811 13.707 38.567 1.00 91.00 885 PRO A N 1
ATOM 6644 C CA . PRO A 1 885 ? -18.213 13.651 37.228 1.00 91.00 885 PRO A CA 1
ATOM 6645 C C . PRO A 1 885 ? -18.716 12.480 36.373 1.00 91.00 885 PRO A C 1
ATOM 6647 O O . PRO A 1 885 ? -19.095 12.674 35.219 1.00 91.00 885 PRO A O 1
ATOM 6650 N N . PHE A 1 886 ? -18.805 11.274 36.939 1.00 91.56 886 PHE A N 1
ATOM 6651 C CA . PHE A 1 886 ? -19.263 10.096 36.194 1.00 91.56 886 PHE A CA 1
ATOM 6652 C C . PHE A 1 886 ? -20.765 10.120 35.927 1.00 91.56 886 PHE A C 1
ATOM 6654 O O . PHE A 1 886 ? -21.200 9.772 34.831 1.00 91.56 886 PHE A O 1
ATOM 6661 N N . VAL A 1 887 ? -21.556 10.616 36.882 1.00 93.88 887 VAL A N 1
ATOM 6662 C CA . VAL A 1 887 ? -22.987 10.877 36.667 1.00 93.88 887 VAL A CA 1
ATOM 6663 C C . VAL A 1 887 ? -23.191 11.844 35.499 1.00 93.88 887 VAL A C 1
ATOM 6665 O O . VAL A 1 887 ? -24.005 11.578 34.617 1.00 93.88 887 VAL A O 1
ATOM 6668 N N . ILE A 1 888 ? -22.429 12.941 35.456 1.00 92.06 888 ILE A N 1
ATOM 6669 C CA . ILE A 1 888 ? -22.470 13.917 34.360 1.00 92.06 888 ILE A CA 1
ATOM 6670 C C . ILE A 1 888 ? -22.111 13.247 33.029 1.00 92.06 888 ILE A C 1
ATOM 6672 O O . ILE A 1 888 ? -22.839 13.424 32.055 1.00 92.06 888 ILE A O 1
ATOM 6676 N N . ALA A 1 889 ? -21.043 12.445 32.988 1.00 90.62 889 ALA A N 1
ATOM 6677 C CA . ALA A 1 889 ? -20.614 11.742 31.780 1.00 90.62 889 ALA A CA 1
ATOM 6678 C C . ALA A 1 889 ? -21.701 10.800 31.223 1.00 90.62 889 ALA A C 1
ATOM 6680 O O . ALA A 1 889 ? -21.992 10.853 30.026 1.00 90.62 889 ALA A O 1
ATOM 6681 N N . VAL A 1 890 ? -22.351 10.003 32.084 1.00 92.69 890 VAL A N 1
ATOM 6682 C CA . VAL A 1 890 ? -23.470 9.120 31.701 1.00 92.69 890 VAL A CA 1
ATOM 6683 C C . VAL A 1 890 ? -24.657 9.922 31.169 1.00 92.69 890 VAL A C 1
ATOM 6685 O O . VAL A 1 890 ? -25.188 9.616 30.102 1.00 92.69 890 VAL A O 1
ATOM 6688 N N . LEU A 1 891 ? -25.080 10.961 31.896 1.00 93.06 891 LEU A N 1
ATOM 6689 C CA . LEU A 1 891 ? -26.257 11.753 31.530 1.00 93.06 891 LEU A CA 1
ATOM 6690 C C . LEU A 1 891 ? -26.055 12.530 30.232 1.00 93.06 891 LEU A C 1
ATOM 6692 O O . LEU A 1 891 ? -26.971 12.599 29.417 1.00 93.06 891 LEU A O 1
ATOM 6696 N N . GLN A 1 892 ? -24.857 13.071 30.016 1.00 88.38 892 GLN A N 1
ATOM 6697 C CA . GLN A 1 892 ? -24.513 13.738 28.765 1.00 88.38 892 GLN A CA 1
ATOM 6698 C C . GLN A 1 892 ? -24.588 12.776 27.578 1.00 88.38 892 GLN A C 1
ATOM 6700 O O . GLN A 1 892 ? -25.071 13.173 26.522 1.00 88.38 892 GLN A O 1
ATOM 6705 N N . GLU A 1 893 ? -24.161 11.520 27.738 1.00 87.44 893 GLU A N 1
ATOM 6706 C CA . GLU A 1 893 ? -24.238 10.537 26.654 1.00 87.44 893 GLU A CA 1
ATOM 6707 C C . GLU A 1 893 ? -25.679 10.095 26.380 1.00 87.44 893 GLU A C 1
ATOM 6709 O O . GLU A 1 893 ? -26.126 10.094 25.235 1.00 87.44 893 GLU A O 1
ATOM 6714 N N . PHE A 1 894 ? -26.455 9.810 27.428 1.00 89.19 894 PHE A N 1
ATOM 6715 C CA . PHE A 1 894 ? -27.873 9.469 27.285 1.00 89.19 894 PHE A CA 1
ATOM 6716 C C . PHE A 1 894 ? -28.695 10.634 26.717 1.00 89.19 894 PHE A C 1
ATOM 6718 O O . PHE A 1 894 ? -29.638 10.411 25.957 1.00 89.19 894 PHE A O 1
ATOM 6725 N N . GLY A 1 895 ? -28.316 11.873 27.040 1.00 85.50 895 GLY A N 1
ATOM 6726 C CA . GLY A 1 895 ? -28.966 13.098 26.577 1.00 85.50 895 GLY A CA 1
ATOM 6727 C C . GLY A 1 895 ? -28.774 13.394 25.088 1.00 85.50 895 GLY A C 1
ATOM 6728 O O . GLY A 1 895 ? -29.497 14.227 24.549 1.00 85.50 895 GLY A O 1
ATOM 6729 N N . LYS A 1 896 ? -27.846 12.708 24.407 1.00 79.56 896 LYS A N 1
ATOM 6730 C CA . LYS A 1 896 ? -27.685 12.794 22.945 1.00 79.56 896 LYS A CA 1
ATOM 6731 C C . LYS A 1 896 ? -28.777 12.036 22.184 1.00 79.56 896 LYS A C 1
ATOM 6733 O O . LYS A 1 896 ? -29.004 12.317 21.010 1.00 79.56 896 LYS A O 1
ATOM 6738 N N . SER A 1 897 ? -29.446 11.069 22.819 1.00 76.31 897 SER A N 1
ATOM 6739 C CA . SER A 1 897 ? -30.523 10.309 22.181 1.00 76.31 897 SER A CA 1
ATOM 6740 C C . SER A 1 897 ? -31.798 11.143 22.084 1.00 76.31 897 SER A C 1
ATOM 6742 O O . SER A 1 897 ? -32.313 11.619 23.093 1.00 76.31 897 SER A O 1
ATOM 6744 N N . GLN A 1 898 ? -32.374 11.240 20.883 1.00 73.81 898 GLN A N 1
ATOM 6745 C CA . GLN A 1 898 ? -33.702 11.838 20.687 1.00 73.81 898 GLN A CA 1
ATOM 6746 C C . GLN A 1 898 ? -34.858 10.873 20.996 1.00 73.81 898 GLN A C 1
ATOM 6748 O O . GLN A 1 898 ? -36.022 11.275 21.005 1.00 73.81 898 GLN A O 1
ATOM 6753 N N . ASN A 1 899 ? -34.547 9.606 21.286 1.00 79.62 899 ASN A N 1
ATOM 6754 C CA . ASN A 1 899 ? -35.524 8.576 21.615 1.00 79.62 899 ASN A CA 1
ATOM 6755 C C . ASN A 1 899 ? -35.397 8.142 23.078 1.00 79.62 899 ASN A C 1
ATOM 6757 O O . ASN A 1 899 ? -34.296 7.952 23.600 1.00 79.62 899 ASN A O 1
ATOM 6761 N N . ALA A 1 900 ? -36.544 7.948 23.730 1.00 83.19 900 ALA A N 1
ATOM 6762 C CA . ALA A 1 900 ? -36.596 7.375 25.068 1.00 83.19 900 ALA A CA 1
ATOM 6763 C C . ALA A 1 900 ? -36.388 5.849 24.994 1.00 83.19 900 ALA A C 1
ATOM 6765 O O . ALA A 1 900 ? -37.007 5.201 24.145 1.00 83.19 900 ALA A O 1
ATOM 6766 N N . PRO A 1 901 ? -35.564 5.250 25.872 1.00 85.69 901 PRO A N 1
ATOM 6767 C CA . PRO A 1 901 ? -35.359 3.809 25.895 1.00 85.69 901 PRO A CA 1
ATOM 6768 C C . PRO A 1 901 ? -36.606 3.068 26.384 1.00 85.69 901 PRO A C 1
ATOM 6770 O O . PRO A 1 901 ? -37.457 3.608 27.105 1.00 85.69 901 PRO A O 1
ATOM 6773 N N . ARG A 1 902 ? -36.692 1.778 26.049 1.00 80.88 902 ARG A N 1
ATOM 6774 C CA . ARG A 1 902 ? -37.744 0.899 26.569 1.00 80.88 902 ARG A CA 1
ATOM 6775 C C . ARG A 1 902 ? -37.657 0.852 28.100 1.00 80.88 902 ARG A C 1
ATOM 6777 O O . ARG A 1 902 ? -36.609 0.552 28.656 1.00 80.88 902 ARG A O 1
ATOM 6784 N N . GLY A 1 903 ? -38.762 1.156 28.783 1.00 82.50 903 GLY A N 1
ATOM 6785 C CA . GLY A 1 903 ? -38.810 1.184 30.251 1.00 82.50 903 GLY A CA 1
ATOM 6786 C C . GLY A 1 903 ? -38.370 2.503 30.903 1.00 82.50 903 GLY A C 1
ATOM 6787 O O . GLY A 1 903 ? -38.286 2.549 32.129 1.00 82.50 903 GLY A O 1
ATOM 6788 N N . ALA A 1 904 ? -38.156 3.583 30.136 1.00 86.44 904 ALA A N 1
ATOM 6789 C CA . ALA A 1 904 ? -37.798 4.915 30.654 1.00 86.44 904 ALA A CA 1
ATOM 6790 C C . ALA A 1 904 ? -38.696 5.405 31.810 1.00 86.44 904 ALA A C 1
ATOM 6792 O O . ALA A 1 904 ? -38.205 6.017 32.760 1.00 86.44 904 ALA A O 1
ATOM 6793 N N . ALA A 1 905 ? -39.992 5.060 31.786 1.00 85.75 905 ALA A N 1
ATOM 6794 C CA . ALA A 1 905 ? -40.946 5.356 32.860 1.00 85.75 905 ALA A CA 1
ATOM 6795 C C . ALA A 1 905 ? -40.463 4.873 34.245 1.00 85.75 905 ALA A C 1
ATOM 6797 O O . ALA A 1 905 ? -40.675 5.543 35.254 1.00 85.75 905 ALA A O 1
ATOM 6798 N N . GLY A 1 906 ? -39.743 3.746 34.296 1.00 87.00 906 GLY A N 1
ATOM 6799 C CA . GLY A 1 906 ? -39.194 3.176 35.526 1.00 87.00 906 GLY A CA 1
ATOM 6800 C C . GLY A 1 906 ? -38.045 3.977 36.151 1.00 87.00 906 GLY A C 1
ATOM 6801 O O . GLY A 1 906 ? -37.679 3.688 37.289 1.00 87.00 906 GLY A O 1
ATOM 6802 N N . ALA A 1 907 ? -37.482 4.966 35.447 1.00 92.00 907 ALA A N 1
ATOM 6803 C CA . ALA A 1 907 ? -36.408 5.842 35.928 1.00 92.00 907 ALA A CA 1
ATOM 6804 C C . ALA A 1 907 ? -36.858 7.292 36.197 1.00 92.00 907 ALA A C 1
ATOM 6806 O O . ALA A 1 907 ? -36.044 8.101 36.633 1.00 92.00 907 ALA A O 1
ATOM 6807 N N . ILE A 1 908 ? -38.141 7.634 36.011 1.00 92.56 908 ILE A N 1
ATOM 6808 C CA . ILE A 1 908 ? -38.650 9.012 36.173 1.00 92.56 908 ILE A CA 1
ATOM 6809 C C . ILE A 1 908 ? -38.352 9.589 37.564 1.00 92.56 908 ILE A C 1
ATOM 6811 O O . ILE A 1 908 ? -37.920 10.734 37.680 1.00 92.56 908 ILE A O 1
ATOM 6815 N N . ASN A 1 909 ? -38.500 8.796 38.629 1.00 93.50 909 ASN A N 1
ATOM 6816 C CA . ASN A 1 909 ? -38.162 9.255 39.981 1.00 93.50 909 ASN A CA 1
ATOM 6817 C C . ASN A 1 909 ? -36.655 9.504 40.158 1.00 93.50 909 ASN A C 1
ATOM 6819 O O . ASN A 1 909 ? -36.280 10.466 40.821 1.00 93.50 909 ASN A O 1
ATOM 6823 N N . ALA A 1 910 ? -35.798 8.685 39.543 1.00 95.69 910 ALA A N 1
ATOM 6824 C CA . ALA A 1 910 ? -34.351 8.898 39.558 1.00 95.69 910 ALA A CA 1
ATOM 6825 C C . ALA A 1 910 ? -33.970 10.173 38.783 1.00 95.69 910 ALA A C 1
ATOM 6827 O O . ALA A 1 910 ? -33.168 10.967 39.265 1.00 95.69 910 ALA A O 1
ATOM 6828 N N . LEU A 1 911 ? -34.614 10.432 37.639 1.00 94.88 911 LEU A N 1
ATOM 6829 C CA . LEU A 1 911 ? -34.455 11.688 36.899 1.00 94.88 911 LEU A CA 1
ATOM 6830 C C . LEU A 1 911 ? -34.918 12.901 37.711 1.00 94.88 911 LEU A C 1
ATOM 6832 O O . LEU A 1 911 ? -34.241 13.925 37.686 1.00 94.88 911 LEU A O 1
ATOM 6836 N N . ARG A 1 912 ? -36.009 12.791 38.485 1.00 95.69 912 ARG A N 1
ATOM 6837 C CA . ARG A 1 912 ? -36.415 13.850 39.423 1.00 95.69 912 ARG A CA 1
ATOM 6838 C C . ARG A 1 912 ? -35.312 14.135 40.441 1.00 95.69 912 ARG A C 1
ATOM 6840 O O . ARG A 1 912 ? -34.947 15.292 40.621 1.00 95.69 912 ARG A O 1
ATOM 6847 N N . VAL A 1 913 ? -34.751 13.094 41.066 1.00 96.06 913 VAL A N 1
ATOM 6848 C CA . VAL A 1 913 ? -33.630 13.238 42.014 1.00 96.06 913 VAL A CA 1
ATOM 6849 C C . VAL A 1 913 ? -32.464 13.977 41.357 1.00 96.06 913 VAL A C 1
ATOM 6851 O O . VAL A 1 913 ? -31.987 14.964 41.910 1.00 96.06 913 VAL A O 1
ATOM 6854 N N . LEU A 1 914 ? -32.070 13.578 40.146 1.00 96.19 914 LEU A N 1
ATOM 6855 C CA . LEU A 1 914 ? -30.972 14.204 39.405 1.00 96.19 914 LEU A CA 1
ATOM 6856 C C . LEU A 1 914 ? -31.262 15.668 39.026 1.00 96.19 914 LEU A C 1
ATOM 6858 O O . LEU A 1 914 ? -30.409 16.523 39.253 1.00 96.19 914 LEU A O 1
ATOM 6862 N N . LEU A 1 915 ? -32.466 15.986 38.533 1.00 94.44 915 LEU A N 1
ATOM 6863 C CA . LEU A 1 915 ? -32.906 17.357 38.213 1.00 94.44 915 LEU A CA 1
ATOM 6864 C C . LEU A 1 915 ? -32.974 18.272 39.442 1.00 94.44 915 LEU A C 1
ATOM 6866 O O . LEU A 1 915 ? -32.821 19.484 39.323 1.00 94.44 915 LEU A O 1
ATOM 6870 N N . THR A 1 916 ? -33.224 17.701 40.621 1.00 95.00 916 THR A N 1
ATOM 6871 C CA . THR A 1 916 ? -33.276 18.434 41.898 1.00 95.00 916 THR A CA 1
ATOM 6872 C C . THR A 1 916 ? -31.970 18.367 42.692 1.00 95.00 916 THR A C 1
ATOM 6874 O O . THR A 1 916 ? -31.930 18.816 43.838 1.00 95.00 916 THR A O 1
ATOM 6877 N N . SER A 1 917 ? -30.902 17.825 42.098 1.00 94.50 917 SER A N 1
ATOM 6878 C CA . SER A 1 917 ? -29.601 17.683 42.750 1.00 94.50 917 SER A CA 1
ATOM 6879 C C . SER A 1 917 ? -29.056 19.032 43.221 1.00 94.50 917 SER A C 1
ATOM 6881 O O . SER A 1 917 ? -29.133 20.039 42.516 1.00 94.50 917 SER A O 1
ATOM 6883 N N . SER A 1 918 ? -28.436 19.044 44.403 1.00 91.19 918 SER A N 1
ATOM 6884 C CA . SER A 1 918 ? -27.704 20.215 44.900 1.00 91.19 918 SER A CA 1
ATOM 6885 C C . SER A 1 918 ? -26.467 20.527 44.050 1.00 91.19 918 SER A C 1
ATOM 6887 O O . SER A 1 918 ? -26.016 21.673 44.013 1.00 91.19 918 SER A O 1
ATOM 6889 N N . ASN A 1 919 ? -25.939 19.536 43.319 1.00 91.62 919 ASN A N 1
ATOM 6890 C CA . ASN A 1 919 ? -24.917 19.758 42.308 1.00 91.62 919 ASN A CA 1
ATOM 6891 C C . ASN A 1 919 ? -25.571 20.245 41.007 1.00 91.62 919 ASN A C 1
ATOM 6893 O O . ASN A 1 919 ? -26.124 19.461 40.233 1.00 91.62 919 ASN A O 1
ATOM 6897 N N . LYS A 1 920 ? -25.451 21.550 40.742 1.00 88.25 920 LYS A N 1
ATOM 6898 C CA . LYS A 1 920 ? -26.056 22.196 39.569 1.00 88.25 920 LYS A CA 1
ATOM 6899 C C . LYS A 1 920 ? -25.653 21.542 38.245 1.00 88.25 920 LYS A C 1
ATOM 6901 O O . LYS A 1 920 ? -26.502 21.401 37.376 1.00 88.25 920 LYS A O 1
ATOM 6906 N N . ARG A 1 921 ? -24.406 21.082 38.088 1.00 88.00 921 ARG A N 1
ATOM 6907 C CA . ARG A 1 921 ? -23.945 20.451 36.835 1.00 88.00 921 ARG A CA 1
ATOM 6908 C C . ARG A 1 921 ? -24.621 19.102 36.573 1.00 88.00 921 ARG A C 1
ATOM 6910 O O . ARG A 1 921 ? -24.885 18.769 35.419 1.00 88.00 921 ARG A O 1
ATOM 6917 N N . VAL A 1 922 ? -24.962 18.357 37.629 1.00 93.25 922 VAL A N 1
ATOM 6918 C CA . VAL A 1 922 ? -25.765 17.124 37.524 1.00 93.25 922 VAL A CA 1
ATOM 6919 C C . VAL A 1 922 ? -27.192 17.454 37.083 1.00 93.25 922 VAL A C 1
ATOM 6921 O O . VAL A 1 922 ? -27.680 16.855 36.128 1.00 93.25 922 VAL A O 1
ATOM 6924 N N . ALA A 1 923 ? -27.829 18.445 37.717 1.00 92.19 923 ALA A N 1
ATOM 6925 C CA . ALA A 1 923 ? -29.180 18.880 37.354 1.00 92.19 923 ALA A CA 1
ATOM 6926 C C . ALA A 1 923 ? -29.266 19.371 35.898 1.00 92.19 923 ALA A C 1
ATOM 6928 O O . ALA A 1 923 ? -30.178 18.992 35.166 1.00 92.19 923 ALA A O 1
ATOM 6929 N N . ILE A 1 924 ? -28.272 20.150 35.461 1.00 90.62 924 ILE A N 1
ATOM 6930 C CA . ILE A 1 924 ? -28.122 20.625 34.079 1.00 90.62 924 ILE A CA 1
ATOM 6931 C C . ILE A 1 924 ? -27.979 19.439 33.116 1.00 90.62 924 ILE A C 1
ATOM 6933 O O . ILE A 1 924 ? -28.716 19.353 32.138 1.00 90.62 924 ILE A O 1
ATOM 6937 N N . SER A 1 925 ? -27.101 18.478 33.419 1.00 91.50 925 SER A N 1
ATOM 6938 C CA . SER A 1 925 ? -26.865 17.311 32.552 1.00 91.50 925 SER A CA 1
ATOM 6939 C C . SER A 1 925 ? -28.065 16.358 32.474 1.00 91.50 925 SER A C 1
ATOM 6941 O O . SER A 1 925 ? -28.223 15.655 31.480 1.00 91.50 925 SER A O 1
ATOM 6943 N N . ALA A 1 926 ? -28.936 16.340 33.488 1.00 93.81 926 ALA A N 1
ATOM 6944 C CA . ALA A 1 926 ? -30.163 15.542 33.490 1.00 93.81 926 ALA A CA 1
ATOM 6945 C C . ALA A 1 926 ? -31.283 16.138 32.616 1.00 93.81 926 ALA A C 1
ATOM 6947 O O . ALA A 1 926 ? -32.190 15.408 32.206 1.00 93.81 926 ALA A O 1
ATOM 6948 N N . LEU A 1 927 ? -31.239 17.445 32.322 1.00 92.62 927 LEU A N 1
ATOM 6949 C CA . LEU A 1 927 ? -32.306 18.152 31.611 1.00 92.62 927 LEU A CA 1
ATOM 6950 C C . LEU A 1 927 ? -32.580 17.588 30.203 1.00 92.62 927 LEU A C 1
ATOM 6952 O O . LEU A 1 927 ? -33.748 17.303 29.931 1.00 92.62 927 LEU A O 1
ATOM 6956 N N . PRO A 1 928 ? -31.577 17.358 29.328 1.00 89.31 928 PRO A N 1
ATOM 6957 C CA . PRO A 1 928 ? -31.823 16.781 28.004 1.00 89.31 928 PRO A CA 1
ATOM 6958 C C . PRO A 1 928 ? -32.426 15.370 28.065 1.00 89.31 928 PRO A C 1
ATOM 6960 O O . PRO A 1 928 ? -33.325 15.048 27.293 1.00 89.31 928 PRO A O 1
ATOM 6963 N N . VAL A 1 929 ? -31.998 14.545 29.029 1.00 90.94 929 VAL A N 1
ATOM 6964 C CA . VAL A 1 929 ? -32.542 13.189 29.226 1.00 90.94 929 VAL A CA 1
ATOM 6965 C C . VAL A 1 929 ? -34.018 13.261 29.623 1.00 90.94 929 VAL A C 1
ATOM 6967 O O . VAL A 1 929 ? -34.868 12.611 29.012 1.00 90.94 929 VAL A O 1
ATOM 6970 N N . ALA A 1 930 ? -34.345 14.099 30.610 1.00 91.25 930 ALA A N 1
ATOM 6971 C CA . ALA A 1 930 ? -35.717 14.292 31.067 1.00 91.25 930 ALA A CA 1
ATOM 6972 C C . ALA A 1 930 ? -36.627 14.853 29.963 1.00 91.25 930 ALA A C 1
ATOM 6974 O O . ALA A 1 930 ? -37.749 14.372 29.810 1.00 91.25 930 ALA A O 1
ATOM 6975 N N . ALA A 1 931 ? -36.126 15.799 29.157 1.00 88.00 931 ALA A N 1
ATOM 6976 C CA . ALA A 1 931 ? -36.853 16.396 28.036 1.00 88.00 931 ALA A CA 1
ATOM 6977 C C . ALA A 1 931 ? -37.350 15.363 27.019 1.00 88.00 931 ALA A C 1
ATOM 6979 O O . ALA A 1 931 ? -38.428 15.509 26.443 1.00 88.00 931 ALA A O 1
ATOM 6980 N N . VAL A 1 932 ? -36.564 14.309 26.799 1.00 86.56 932 VAL A N 1
ATOM 6981 C CA . VAL A 1 932 ? -36.896 13.254 25.842 1.00 86.56 932 VAL A CA 1
ATOM 6982 C C . VAL A 1 932 ? -37.747 12.155 26.488 1.00 86.56 932 VAL A C 1
ATOM 6984 O O . VAL A 1 932 ? -38.670 11.643 25.842 1.00 86.56 932 VAL A O 1
ATOM 6987 N N . TRP A 1 933 ? -37.446 11.781 27.738 1.00 89.44 933 TRP A N 1
ATOM 6988 C CA . TRP A 1 933 ? -37.992 10.584 28.393 1.00 89.44 933 TRP A CA 1
ATOM 6989 C C . TRP A 1 933 ? -39.328 10.806 29.106 1.00 89.44 933 TRP A C 1
ATOM 6991 O O . TRP A 1 933 ? -40.136 9.877 29.168 1.00 89.44 933 TRP A O 1
ATOM 7001 N N . ASP A 1 934 ? -39.597 12.005 29.628 1.00 88.44 934 ASP A N 1
ATOM 7002 C CA . ASP A 1 934 ? -40.845 12.306 30.339 1.00 88.44 934 ASP A CA 1
ATOM 7003 C C . ASP A 1 934 ? -41.999 12.613 29.374 1.00 88.44 934 ASP A C 1
ATOM 7005 O O . ASP A 1 934 ? -42.477 13.738 29.249 1.00 88.44 934 ASP A O 1
ATOM 7009 N N . LYS A 1 935 ? -42.495 11.575 28.695 1.00 83.31 935 LYS A N 1
ATOM 7010 C CA . LYS A 1 935 ? -43.660 11.694 27.798 1.00 83.31 935 LYS A CA 1
ATOM 7011 C C . LYS A 1 935 ? -44.956 12.061 28.531 1.00 83.31 935 LYS A C 1
ATOM 7013 O O . LYS A 1 935 ? -45.893 12.537 27.902 1.00 83.31 935 LYS A O 1
ATOM 7018 N N . SER A 1 936 ? -45.012 11.835 29.843 1.00 83.50 936 SER A N 1
ATOM 7019 C CA . SER A 1 936 ? -46.171 12.116 30.697 1.00 83.50 936 SER A CA 1
ATOM 7020 C C . SER A 1 936 ? -46.214 13.538 31.268 1.00 83.50 936 SER A C 1
ATOM 7022 O O . SER A 1 936 ? -47.219 13.904 31.872 1.00 83.50 936 SER A O 1
ATOM 7024 N N . GLY A 1 937 ? -45.144 14.330 31.126 1.00 84.88 937 GLY A N 1
ATOM 7025 C CA . GLY A 1 937 ? -45.048 15.681 31.699 1.00 84.88 937 GLY A CA 1
ATOM 7026 C C . GLY A 1 937 ? -44.936 15.726 33.232 1.00 84.88 937 GLY A C 1
ATOM 7027 O O . GLY A 1 937 ? -45.206 16.756 33.847 1.00 84.88 937 GLY A O 1
ATOM 7028 N N . THR A 1 938 ? -44.549 14.623 33.874 1.00 89.56 938 THR A N 1
ATOM 7029 C CA . THR A 1 938 ? -44.445 14.483 35.341 1.00 89.56 938 THR A CA 1
ATOM 7030 C C . THR A 1 938 ? -43.242 15.191 35.971 1.00 89.56 938 THR A C 1
ATOM 7032 O O . THR A 1 938 ? -43.196 15.347 37.194 1.00 89.56 938 THR A O 1
ATOM 7035 N N . LEU A 1 939 ? -42.271 15.596 35.154 1.00 92.12 939 LEU A N 1
ATOM 7036 C CA . LEU A 1 939 ? -41.084 16.374 35.506 1.00 92.12 939 LEU A CA 1
ATOM 7037 C C . LEU A 1 939 ? -41.179 17.809 34.973 1.00 92.12 939 LEU A C 1
ATOM 7039 O O . LEU A 1 939 ? -40.225 18.572 35.103 1.00 92.12 939 LEU A O 1
ATOM 7043 N N . ALA A 1 940 ? -42.313 18.211 34.380 1.00 87.88 940 ALA A N 1
ATOM 7044 C CA . ALA A 1 940 ? -42.457 19.516 33.734 1.00 87.88 940 ALA A CA 1
ATOM 7045 C C . ALA A 1 940 ? -42.112 20.681 34.674 1.00 87.88 940 ALA A C 1
ATOM 7047 O O . ALA A 1 940 ? -41.503 21.657 34.238 1.00 87.88 940 ALA A O 1
ATOM 7048 N N . LYS A 1 941 ? -42.444 20.577 35.967 1.00 89.50 941 LYS A N 1
ATOM 7049 C CA . LYS A 1 941 ? -42.119 21.602 36.969 1.00 89.50 941 LYS A CA 1
ATOM 7050 C C . LYS A 1 941 ? -40.607 21.726 37.171 1.00 89.50 941 LYS A C 1
ATOM 7052 O O . LYS A 1 941 ? -40.072 22.832 37.124 1.00 89.50 941 LYS A O 1
ATOM 7057 N N . GLU A 1 942 ? -39.923 20.610 37.392 1.00 93.44 942 GLU A N 1
ATOM 7058 C CA . GLU A 1 942 ? -38.482 20.536 37.621 1.00 93.44 942 GLU A CA 1
ATOM 7059 C C . GLU A 1 942 ? -37.699 20.911 36.357 1.00 93.44 942 GLU A C 1
ATOM 7061 O O . GLU A 1 942 ? -36.826 21.776 36.407 1.00 93.44 942 GLU A O 1
ATOM 7066 N N . SER A 1 943 ? -38.058 20.340 35.206 1.00 90.31 943 SER A N 1
ATOM 7067 C CA . SER A 1 943 ? -37.422 20.618 33.916 1.00 90.31 943 SER A CA 1
ATOM 7068 C C . SER A 1 943 ? -37.606 22.073 33.481 1.00 90.31 943 SER A C 1
ATOM 7070 O O . SER A 1 943 ? -36.640 22.702 33.056 1.00 90.31 943 SER A O 1
ATOM 7072 N N . THR A 1 944 ? -38.804 22.651 33.644 1.00 87.94 944 THR A N 1
ATOM 7073 C CA . THR A 1 944 ? -39.039 24.072 33.323 1.00 87.94 944 THR A CA 1
ATOM 7074 C C . THR A 1 944 ? -38.266 24.990 34.264 1.00 87.94 944 THR A C 1
ATOM 7076 O O . THR A 1 944 ? -37.751 26.014 33.819 1.00 87.94 944 THR A O 1
ATOM 7079 N N . LYS A 1 945 ? -38.131 24.625 35.547 1.00 89.81 945 LYS A N 1
ATOM 7080 C CA . LYS A 1 945 ? -37.314 25.379 36.502 1.00 89.81 945 LYS A CA 1
ATOM 7081 C C . LYS A 1 945 ? -35.845 25.413 36.066 1.00 89.81 945 LYS A C 1
ATOM 7083 O O . LYS A 1 945 ? -35.299 26.502 35.921 1.00 89.81 945 LYS A O 1
ATOM 7088 N N . VAL A 1 946 ? -35.233 24.254 35.801 1.00 91.69 946 VAL A N 1
ATOM 7089 C CA . VAL A 1 946 ? -33.821 24.175 35.372 1.00 91.69 946 VAL A CA 1
ATOM 7090 C C . VAL A 1 946 ? -33.617 24.888 34.029 1.00 91.69 946 VAL A C 1
ATOM 7092 O O . VAL A 1 946 ? -32.689 25.681 33.893 1.00 91.69 946 VAL A O 1
ATOM 7095 N N . ALA A 1 947 ? -34.509 24.686 33.053 1.00 89.94 947 ALA A N 1
ATOM 7096 C CA . ALA A 1 947 ? -34.442 25.380 31.766 1.00 89.94 947 ALA A CA 1
ATOM 7097 C C . ALA A 1 947 ? -34.579 26.908 31.915 1.00 89.94 947 ALA A C 1
ATOM 7099 O O . ALA A 1 947 ? -33.867 27.662 31.256 1.00 89.94 947 ALA A O 1
ATOM 7100 N N . GLY A 1 948 ? -35.463 27.382 32.797 1.00 89.44 948 GLY A N 1
ATOM 7101 C CA . GLY A 1 948 ? -35.619 28.806 33.094 1.00 89.44 948 GLY A CA 1
ATOM 7102 C C . GLY A 1 948 ? -34.375 29.414 33.747 1.00 89.44 948 GLY A C 1
ATOM 7103 O O . GLY A 1 948 ? -33.932 30.486 33.338 1.00 89.44 948 GLY A O 1
ATOM 7104 N N . GLU A 1 949 ? -33.775 28.715 34.714 1.00 90.44 949 GLU A N 1
ATOM 7105 C CA . GLU A 1 949 ? -32.518 29.123 35.357 1.00 90.44 949 GLU A CA 1
ATOM 7106 C C . GLU A 1 949 ? -31.369 29.212 34.346 1.00 90.44 949 GLU A C 1
ATOM 7108 O O . GLU A 1 949 ? -30.652 30.213 34.321 1.00 90.44 949 GLU A O 1
ATOM 7113 N N . LEU A 1 950 ? -31.235 28.216 33.464 1.00 91.25 950 LEU A N 1
ATOM 7114 C CA . LEU A 1 950 ? -30.241 28.222 32.391 1.00 91.25 950 LEU A CA 1
ATOM 7115 C C . LEU A 1 950 ? -30.480 29.355 31.388 1.00 91.25 950 LEU A C 1
ATOM 7117 O O . LEU A 1 950 ? -29.528 30.009 30.967 1.00 91.25 950 LEU A O 1
ATOM 7121 N N . LEU A 1 951 ? -31.735 29.618 31.011 1.00 89.75 951 LEU A N 1
ATOM 7122 C CA . LEU A 1 951 ? -32.055 30.685 30.062 1.00 89.75 951 LEU A CA 1
ATOM 7123 C C . LEU A 1 951 ? -31.728 32.065 30.644 1.00 89.75 951 LEU A C 1
ATOM 7125 O O . LEU A 1 951 ? -31.198 32.922 29.937 1.00 89.75 951 LEU A O 1
ATOM 7129 N N . ASN A 1 952 ? -32.001 32.268 31.934 1.00 90.88 952 ASN A N 1
ATOM 7130 C CA . ASN A 1 952 ? -31.607 33.480 32.646 1.00 90.88 952 ASN A CA 1
ATOM 7131 C C . ASN A 1 952 ? -30.082 33.595 32.735 1.00 90.88 952 ASN A C 1
ATOM 7133 O O . ASN A 1 952 ? -29.542 34.648 32.410 1.00 90.88 952 ASN A O 1
ATOM 7137 N N . ALA A 1 953 ? -29.391 32.504 33.083 1.00 91.00 953 ALA A N 1
ATOM 7138 C CA . ALA A 1 953 ? -27.934 32.476 33.145 1.00 91.00 953 ALA A CA 1
ATOM 7139 C C . ALA A 1 953 ? -27.295 32.819 31.792 1.00 91.00 953 ALA A C 1
ATOM 7141 O O . ALA A 1 953 ? -26.418 33.670 31.741 1.00 91.00 953 ALA A O 1
ATOM 7142 N N . ALA A 1 954 ? -27.768 32.239 30.684 1.00 89.81 954 ALA A N 1
ATOM 7143 C CA . ALA A 1 954 ? -27.246 32.512 29.342 1.00 89.81 954 ALA A CA 1
ATOM 7144 C C . ALA A 1 954 ? -27.344 34.002 28.946 1.00 89.81 954 ALA A C 1
ATOM 7146 O O . ALA A 1 954 ? -26.474 34.529 28.242 1.00 89.81 954 ALA A O 1
ATOM 7147 N N . ARG A 1 955 ? -28.389 34.695 29.415 1.00 90.38 955 ARG A N 1
ATOM 7148 C CA . ARG A 1 955 ? -28.679 36.101 29.096 1.00 90.38 955 ARG A CA 1
ATOM 7149 C C . ARG A 1 955 ? -28.020 37.112 30.024 1.00 90.38 955 ARG A C 1
ATOM 7151 O O . ARG A 1 955 ? -27.812 38.242 29.594 1.00 90.38 955 ARG A O 1
ATOM 7158 N N . ASP A 1 956 ? -27.741 36.740 31.267 1.00 90.19 956 ASP A N 1
ATOM 7159 C CA . ASP A 1 956 ? -27.202 37.658 32.266 1.00 90.19 956 ASP A CA 1
ATOM 7160 C C . ASP A 1 956 ? -25.705 37.915 32.012 1.00 90.19 956 ASP A C 1
ATOM 7162 O O . ASP A 1 956 ? -24.893 36.995 32.142 1.00 90.19 956 ASP A O 1
ATOM 7166 N N . PRO A 1 957 ? -25.301 39.150 31.656 1.00 86.81 957 PRO A N 1
ATOM 7167 C CA . PRO A 1 957 ? -23.898 39.472 31.416 1.00 86.81 957 PRO A CA 1
ATOM 7168 C C . PRO A 1 957 ? -23.025 39.366 32.677 1.00 86.81 957 PRO A C 1
ATOM 7170 O O . PRO A 1 957 ? -21.806 39.317 32.546 1.00 86.81 957 PRO A O 1
ATOM 7173 N N . ASN A 1 958 ? -23.618 39.312 33.876 1.00 90.62 958 ASN A N 1
ATOM 7174 C CA . ASN A 1 958 ? -22.890 39.175 35.141 1.00 90.62 958 ASN A CA 1
ATOM 7175 C C . ASN A 1 958 ? -22.548 37.716 35.489 1.00 90.62 958 ASN A C 1
ATOM 7177 O O . ASN A 1 958 ? -21.809 37.465 36.441 1.00 90.62 958 ASN A O 1
ATOM 7181 N N . VAL A 1 959 ? -23.081 36.742 34.744 1.00 90.19 959 VAL A N 1
ATOM 7182 C CA . VAL A 1 959 ? -22.756 35.322 34.921 1.00 90.19 959 VAL A CA 1
ATOM 7183 C C . VAL A 1 959 ? -21.447 34.998 34.185 1.00 90.19 959 VAL A C 1
ATOM 7185 O O . VAL A 1 959 ? -21.266 35.454 33.053 1.00 90.19 959 VAL A O 1
ATOM 7188 N N . PRO A 1 960 ? -20.539 34.186 34.771 1.00 89.19 960 PRO A N 1
ATOM 7189 C CA . PRO A 1 960 ? -19.294 33.800 34.112 1.00 89.19 960 PRO A CA 1
ATOM 7190 C C . PRO A 1 960 ? -19.524 33.211 32.719 1.00 89.19 960 PRO A C 1
ATOM 7192 O O . PRO A 1 960 ? -20.391 32.355 32.532 1.00 89.19 960 PRO A O 1
ATOM 7195 N N . GLU A 1 961 ? -18.706 33.626 31.752 1.00 86.75 961 GLU A N 1
ATOM 7196 C CA . GLU A 1 961 ? -18.816 33.228 30.343 1.00 86.75 961 GLU A CA 1
ATOM 7197 C C . GLU A 1 961 ? -18.923 31.708 30.152 1.00 86.75 961 GLU A C 1
ATOM 7199 O O . GLU A 1 961 ? -19.790 31.235 29.423 1.00 86.75 961 GLU A O 1
ATOM 7204 N N . THR A 1 962 ? -18.113 30.936 30.878 1.00 83.50 962 THR A N 1
ATOM 7205 C CA . THR A 1 962 ? -18.117 29.465 30.838 1.00 83.50 962 THR A CA 1
ATOM 7206 C C . THR A 1 962 ? -19.455 28.859 31.267 1.00 83.50 962 THR A C 1
ATOM 7208 O O . THR A 1 962 ? -19.892 27.857 30.707 1.00 83.50 962 THR A O 1
ATOM 7211 N N . THR A 1 963 ? -20.141 29.485 32.226 1.00 85.50 963 THR A N 1
ATOM 7212 C CA . THR A 1 963 ? -21.468 29.055 32.692 1.00 85.50 963 THR A CA 1
ATOM 7213 C C . THR A 1 963 ? -22.551 29.429 31.681 1.00 85.50 963 THR A C 1
ATOM 7215 O O . THR A 1 963 ? -23.465 28.645 31.433 1.00 85.50 963 THR A O 1
ATOM 7218 N N . ARG A 1 964 ? -22.435 30.603 31.047 1.00 89.81 964 ARG A N 1
ATOM 7219 C CA . ARG A 1 964 ? -23.340 31.029 29.964 1.00 89.81 964 ARG A CA 1
ATOM 7220 C C . ARG A 1 964 ? -23.235 30.088 28.761 1.00 89.81 964 ARG A C 1
ATOM 7222 O O . ARG A 1 964 ? -24.253 29.675 28.212 1.00 89.81 964 ARG A O 1
ATOM 7229 N N . ALA A 1 965 ? -22.013 29.701 28.408 1.00 85.62 965 ALA A N 1
ATOM 7230 C CA . ALA A 1 965 ? -21.716 28.713 27.378 1.00 85.62 965 ALA A CA 1
ATOM 7231 C C . ALA A 1 965 ? -22.323 27.331 27.686 1.00 85.62 965 ALA A C 1
ATOM 7233 O O . ALA A 1 965 ? -23.035 26.766 26.854 1.00 85.62 965 ALA A O 1
ATOM 7234 N N . GLU A 1 966 ? -22.109 26.794 28.895 1.00 84.12 966 GLU A N 1
ATOM 7235 C CA . GLU A 1 966 ? -22.692 25.510 29.329 1.00 84.12 966 GLU A CA 1
ATOM 7236 C C . GLU A 1 966 ? -24.232 25.538 29.293 1.00 84.12 966 GLU A C 1
ATOM 7238 O O . GLU A 1 966 ? -24.869 24.566 28.869 1.00 84.12 966 GLU A O 1
ATOM 7243 N N . ALA A 1 967 ? -24.837 26.677 29.652 1.00 88.56 967 ALA A N 1
ATOM 7244 C CA . ALA A 1 967 ? -26.278 26.880 29.562 1.00 88.56 967 ALA A CA 1
ATOM 7245 C C . ALA A 1 967 ? -26.790 26.784 28.117 1.00 88.56 967 ALA A C 1
ATOM 7247 O O . ALA A 1 967 ? -27.743 26.049 27.859 1.00 88.56 967 ALA A O 1
ATOM 7248 N N . VAL A 1 968 ? -26.139 27.463 27.166 1.00 88.94 968 VAL A N 1
ATOM 7249 C CA . VAL A 1 968 ? -26.492 27.410 25.735 1.00 88.94 968 VAL A CA 1
ATOM 7250 C C . VAL A 1 968 ? -26.399 25.982 25.189 1.00 88.94 968 VAL A C 1
ATOM 7252 O O . VAL A 1 968 ? -27.361 25.501 24.583 1.00 88.94 968 VAL A O 1
ATOM 7255 N N . ARG A 1 969 ? -25.291 25.277 25.465 1.00 85.81 969 ARG A N 1
ATOM 7256 C CA . ARG A 1 969 ? -25.068 23.891 25.009 1.00 85.81 969 ARG A CA 1
ATOM 7257 C C . ARG A 1 969 ? -26.116 22.911 25.545 1.00 85.81 969 ARG A C 1
ATOM 7259 O O . ARG A 1 969 ? -26.424 21.930 24.879 1.00 85.81 969 ARG A O 1
ATOM 7266 N N . THR A 1 970 ? -26.677 23.176 26.727 1.00 86.38 970 THR A N 1
ATOM 7267 C CA . THR A 1 970 ? -27.690 22.312 27.362 1.00 86.38 970 THR A CA 1
ATOM 7268 C C . THR A 1 970 ? -29.117 22.655 26.925 1.00 86.38 970 THR A C 1
ATOM 7270 O O . THR A 1 970 ? -29.950 21.765 26.744 1.00 86.38 970 THR A O 1
ATOM 7273 N N . LEU A 1 971 ? -29.417 23.944 26.744 1.00 89.06 971 LEU A N 1
ATOM 7274 C CA . LEU A 1 971 ? -30.759 24.424 26.415 1.00 89.06 971 LEU A CA 1
ATOM 7275 C C . LEU A 1 971 ? -31.224 23.985 25.027 1.00 89.06 971 LEU A C 1
ATOM 7277 O O . LEU A 1 971 ? -32.368 23.561 24.880 1.00 89.06 971 LEU A O 1
ATOM 7281 N N . LEU A 1 972 ? -30.364 24.080 24.009 1.00 87.31 972 LEU A N 1
ATOM 7282 C CA . LEU A 1 972 ? -30.764 23.795 22.627 1.00 87.31 972 LEU A CA 1
ATOM 7283 C C . LEU A 1 972 ? -31.134 22.316 22.380 1.00 87.31 972 LEU A C 1
ATOM 7285 O O . LEU A 1 972 ? -32.148 22.075 21.717 1.00 87.31 972 LEU A O 1
ATOM 7289 N N . PRO A 1 973 ? -30.433 21.310 22.941 1.00 81.62 973 PRO A N 1
ATOM 7290 C CA . PRO A 1 973 ? -30.918 19.927 22.935 1.00 81.62 973 PRO A CA 1
ATOM 7291 C C . PRO A 1 973 ? -32.277 19.755 23.631 1.00 81.62 973 PRO A C 1
ATOM 7293 O O . PRO A 1 973 ? -33.099 18.958 23.191 1.00 81.62 973 PRO A O 1
ATOM 7296 N N . ALA A 1 974 ? -32.549 20.544 24.675 1.00 84.44 974 ALA A N 1
ATOM 7297 C CA . ALA A 1 974 ? -33.788 20.503 25.453 1.00 84.44 974 ALA A CA 1
ATOM 7298 C C . ALA A 1 974 ? -34.884 21.470 24.947 1.00 84.44 974 ALA A C 1
ATOM 7300 O O . ALA A 1 974 ? -35.893 21.675 25.623 1.00 84.44 974 ALA A O 1
ATOM 7301 N N . ARG A 1 975 ? -34.719 22.076 23.762 1.00 86.00 975 ARG A N 1
ATOM 7302 C CA . ARG A 1 975 ? -35.609 23.135 23.242 1.00 86.00 975 ARG A CA 1
ATOM 7303 C C . ARG A 1 975 ? -37.068 22.709 23.055 1.00 86.00 975 ARG A C 1
ATOM 7305 O O . ARG A 1 975 ? -37.956 23.554 23.101 1.00 86.00 975 ARG A O 1
ATOM 7312 N N . SER A 1 976 ? -37.332 21.410 22.908 1.00 81.56 976 SER A N 1
ATOM 7313 C CA . SER A 1 976 ? -38.694 20.862 22.846 1.00 81.56 976 SER A CA 1
ATOM 7314 C C . SER A 1 976 ? -39.502 21.115 24.125 1.00 81.56 976 SER A C 1
ATOM 7316 O O . SER A 1 976 ? -40.728 21.177 24.060 1.00 81.56 976 SER A O 1
ATOM 7318 N N . LEU A 1 977 ? -38.838 21.320 25.270 1.00 81.12 977 LEU A N 1
ATOM 7319 C CA . LEU A 1 977 ? -39.492 21.664 26.536 1.00 81.12 977 LEU A CA 1
ATOM 7320 C C . LEU A 1 977 ? -40.162 23.037 26.498 1.00 81.12 977 LEU A C 1
ATOM 7322 O O . LEU A 1 977 ? -41.135 23.277 27.210 1.00 81.12 977 LEU A O 1
ATOM 7326 N N . ASN A 1 978 ? -39.609 23.964 25.717 1.00 81.38 978 ASN A N 1
ATOM 7327 C CA . ASN A 1 978 ? -40.099 25.326 25.641 1.00 81.38 978 ASN A CA 1
ATOM 7328 C C . ASN A 1 978 ? -39.723 25.945 24.291 1.00 81.38 978 ASN A C 1
ATOM 7330 O O . ASN A 1 978 ? -38.567 26.296 24.056 1.00 81.38 978 ASN A O 1
ATOM 7334 N N . LYS A 1 979 ? -40.739 26.175 23.451 1.00 84.62 979 LYS A N 1
ATOM 7335 C CA . LYS A 1 979 ? -40.610 26.785 22.116 1.00 84.62 979 LYS A CA 1
ATOM 7336 C C . LYS A 1 979 ? -39.870 28.127 22.092 1.00 84.62 979 LYS A C 1
ATOM 7338 O O . LYS A 1 979 ? -39.397 28.541 21.044 1.00 84.62 979 LYS A O 1
ATOM 7343 N N . PHE A 1 980 ? -39.774 28.822 23.225 1.00 87.12 980 PHE A N 1
ATOM 7344 C CA . PHE A 1 980 ? -39.058 30.088 23.329 1.00 87.12 980 PHE A CA 1
ATOM 7345 C C . PHE A 1 980 ? -37.546 29.919 23.524 1.00 87.12 980 PHE A C 1
ATOM 7347 O O . PHE A 1 980 ? -36.833 30.912 23.454 1.00 87.12 980 PHE A O 1
ATOM 7354 N N . ILE A 1 981 ? -37.025 28.715 23.777 1.00 90.25 981 ILE A N 1
ATOM 7355 C CA . ILE A 1 981 ? -35.587 28.509 24.000 1.00 90.25 981 ILE A CA 1
ATOM 7356 C C . ILE A 1 981 ? -34.776 28.915 22.765 1.00 90.25 981 ILE A C 1
ATOM 7358 O O . ILE A 1 981 ? -33.887 29.755 22.891 1.00 90.25 981 ILE A O 1
ATOM 7362 N N . LEU A 1 982 ? -35.101 28.377 21.584 1.00 90.12 982 LEU A N 1
ATOM 7363 C CA . LEU A 1 982 ? -34.345 28.661 20.362 1.00 90.12 982 LEU A CA 1
ATOM 7364 C C . LEU A 1 982 ? -34.363 30.157 19.990 1.00 90.12 982 LEU A C 1
ATOM 7366 O O . LEU A 1 982 ? -33.270 30.720 19.907 1.00 90.12 982 LEU A O 1
ATOM 7370 N N . PRO A 1 983 ? -35.524 30.839 19.878 1.00 91.25 983 PRO A N 1
ATOM 7371 C CA . PRO A 1 983 ? -35.558 32.270 19.567 1.00 91.25 983 PRO A CA 1
ATOM 7372 C C . PRO A 1 983 ? -34.739 33.117 20.546 1.00 91.25 983 PRO A C 1
ATOM 7374 O O . PRO A 1 983 ? -34.076 34.082 20.173 1.00 91.25 983 PRO A O 1
ATOM 7377 N N . ASN A 1 984 ? -34.749 32.746 21.828 1.00 90.75 984 ASN A N 1
ATOM 7378 C CA . ASN A 1 984 ? -34.071 33.509 22.868 1.00 90.75 984 ASN A CA 1
ATOM 7379 C C . ASN A 1 984 ? -32.564 33.275 22.923 1.00 90.75 984 ASN A C 1
ATOM 7381 O O . ASN A 1 984 ? -31.837 34.199 23.283 1.00 90.75 984 ASN A O 1
ATOM 7385 N N . VAL A 1 985 ? -32.104 32.070 22.589 1.00 91.69 985 VAL A N 1
ATOM 7386 C CA . VAL A 1 985 ? -30.678 31.780 22.417 1.00 91.69 985 VAL A CA 1
ATOM 7387 C C . VAL A 1 985 ? -30.173 32.421 21.123 1.00 91.69 985 VAL A C 1
ATOM 7389 O O . VAL A 1 985 ? -29.135 33.074 21.145 1.00 91.69 985 VAL A O 1
ATOM 7392 N N . ALA A 1 986 ? -30.934 32.339 20.026 1.00 91.75 986 ALA A N 1
ATOM 7393 C CA . ALA A 1 986 ? -30.617 32.994 18.757 1.00 91.75 986 ALA A CA 1
ATOM 7394 C C . ALA A 1 986 ? -30.491 34.521 18.906 1.00 91.75 986 ALA A C 1
ATOM 7396 O O . ALA A 1 986 ? -29.549 35.122 18.394 1.00 91.75 986 ALA A O 1
ATOM 7397 N N . ALA A 1 987 ? -31.372 35.151 19.691 1.00 91.56 987 ALA A N 1
ATOM 7398 C CA . ALA A 1 987 ? -31.316 36.584 19.979 1.00 91.56 987 ALA A CA 1
ATOM 7399 C C . ALA A 1 987 ? -30.029 37.034 20.702 1.00 91.56 987 ALA A C 1
ATOM 7401 O O . ALA A 1 987 ? -29.700 38.221 20.661 1.00 91.56 987 ALA A O 1
ATOM 7402 N N . LEU A 1 988 ? -29.279 36.126 21.344 1.00 92.38 988 LEU A N 1
ATOM 7403 C CA . LEU A 1 988 ? -27.994 36.466 21.967 1.00 92.38 988 LEU A CA 1
ATOM 7404 C C . LEU A 1 988 ? -26.923 36.833 20.932 1.00 92.38 988 LEU A C 1
ATOM 7406 O O . LEU A 1 988 ? -26.057 37.641 21.261 1.00 92.38 988 LEU A O 1
ATOM 7410 N N . LEU A 1 989 ? -27.009 36.304 19.702 1.00 91.88 989 LEU A N 1
ATOM 7411 C CA . LEU A 1 989 ? -26.107 36.653 18.596 1.00 91.88 989 LEU A CA 1
ATOM 7412 C C . LEU A 1 989 ? -26.376 38.046 18.009 1.00 91.88 989 LEU A C 1
ATOM 7414 O O . LEU A 1 989 ? -25.518 38.592 17.326 1.00 91.88 989 LEU A O 1
ATOM 7418 N N . ALA A 1 990 ? -27.538 38.650 18.282 1.00 87.88 990 ALA A N 1
ATOM 7419 C CA . ALA A 1 990 ? -27.884 39.971 17.753 1.00 87.88 990 ALA A CA 1
ATOM 7420 C C . ALA A 1 990 ? -27.088 41.122 18.402 1.00 87.88 990 ALA A C 1
ATOM 7422 O O . ALA A 1 990 ? -27.199 42.272 17.977 1.00 87.88 990 ALA A O 1
ATOM 7423 N N . LYS A 1 991 ? -26.326 40.841 19.466 1.00 86.12 991 LYS A N 1
ATOM 7424 C CA . LYS A 1 991 ? -25.467 41.803 20.168 1.00 86.12 991 LYS A CA 1
ATOM 7425 C C . LYS A 1 991 ? -24.078 41.194 20.370 1.00 86.12 991 LYS A C 1
ATOM 7427 O O . LYS A 1 991 ? -24.000 39.982 20.563 1.00 86.12 991 LYS A O 1
ATOM 7432 N N . PRO A 1 992 ? -23.004 42.005 20.414 1.00 85.00 992 PRO A N 1
ATOM 7433 C CA . PRO A 1 992 ? -21.669 41.510 20.729 1.00 85.00 992 PRO A CA 1
ATOM 7434 C C . PRO A 1 992 ? -21.654 40.736 22.051 1.00 85.00 992 PRO A C 1
ATOM 7436 O O . PRO A 1 992 ? -22.116 41.238 23.079 1.00 85.00 992 PRO A O 1
ATOM 7439 N N . GLN A 1 993 ? -21.124 39.515 22.017 1.00 90.56 993 GLN A N 1
ATOM 7440 C CA . GLN A 1 993 ? -20.907 38.674 23.191 1.00 90.56 993 GLN A CA 1
ATOM 7441 C C . GLN A 1 993 ? -19.402 38.472 23.418 1.00 90.56 993 GLN A C 1
ATOM 7443 O O . GLN A 1 993 ? -18.601 38.688 22.504 1.00 90.56 993 GLN A O 1
ATOM 7448 N N . PRO A 1 994 ? -19.003 38.023 24.621 1.00 89.31 994 PRO A N 1
ATOM 7449 C CA . PRO A 1 994 ? -17.680 37.455 24.839 1.00 89.31 994 PRO A CA 1
ATOM 7450 C C . PRO A 1 994 ? -17.329 36.383 23.794 1.00 89.31 994 PRO A C 1
ATOM 7452 O O . PRO A 1 994 ? -18.204 35.738 23.204 1.00 89.31 994 PRO A O 1
ATOM 7455 N N . GLU A 1 995 ? -16.038 36.233 23.513 1.00 86.69 995 GLU A N 1
ATOM 7456 C CA . GLU A 1 995 ? -15.563 35.477 22.356 1.00 86.69 995 GLU A CA 1
ATOM 7457 C C . GLU A 1 995 ? -15.912 33.985 22.421 1.00 86.69 995 GLU A C 1
ATOM 7459 O O . GLU A 1 995 ? -16.444 33.447 21.451 1.00 86.69 995 GLU A O 1
ATOM 7464 N N . SER A 1 996 ? -15.664 33.330 23.557 1.00 84.06 996 SER A N 1
ATOM 7465 C CA . SER A 1 996 ? -15.949 31.905 23.750 1.00 84.06 996 SER A CA 1
ATOM 7466 C C . SER A 1 996 ? -17.459 31.642 23.732 1.00 84.06 996 SER A C 1
ATOM 7468 O O . SER A 1 996 ? -17.914 30.722 23.049 1.00 84.06 996 SER A O 1
ATOM 7470 N N . LEU A 1 997 ? -18.268 32.529 24.325 1.00 89.94 997 LEU A N 1
ATOM 7471 C CA . LEU A 1 997 ? -19.729 32.437 24.224 1.00 89.94 997 LEU A CA 1
ATOM 7472 C C . LEU A 1 997 ? -20.235 32.583 22.780 1.00 89.94 997 LEU A C 1
ATOM 7474 O O . LEU A 1 997 ? -21.157 31.873 22.383 1.00 89.94 997 LEU A O 1
ATOM 7478 N N . THR A 1 998 ? -19.647 33.480 21.984 1.00 92.25 998 THR A N 1
ATOM 7479 C CA . THR A 1 998 ? -20.027 33.648 20.570 1.00 92.25 998 THR A CA 1
ATOM 7480 C C . THR A 1 998 ? -19.754 32.367 19.779 1.00 92.25 998 THR A C 1
ATOM 7482 O O . THR A 1 998 ? -20.627 31.896 19.051 1.00 92.25 998 THR A O 1
ATOM 7485 N N . LYS A 1 999 ? -18.575 31.760 19.969 1.00 89.50 999 LYS A N 1
ATOM 7486 C CA . LYS A 1 999 ? -18.189 30.490 19.327 1.00 89.50 999 LYS A CA 1
ATOM 7487 C C . LYS A 1 999 ? -19.155 29.356 19.689 1.00 89.50 999 LYS A C 1
ATOM 7489 O O . LYS A 1 999 ? -19.593 28.607 18.812 1.00 89.50 999 LYS A O 1
ATOM 7494 N N . ASP A 1 1000 ? -19.550 29.275 20.958 1.00 87.19 1000 ASP A N 1
ATOM 7495 C CA . ASP A 1 1000 ? -20.522 28.287 21.430 1.00 87.19 1000 ASP A CA 1
ATOM 7496 C C . ASP A 1 1000 ? -21.936 28.524 20.909 1.00 87.19 1000 ASP A C 1
ATOM 7498 O O . ASP A 1 1000 ? -22.623 27.560 20.569 1.00 87.19 1000 ASP A O 1
ATOM 7502 N N . LEU A 1 1001 ? -22.374 29.781 20.815 1.00 92.62 1001 LEU A N 1
ATOM 7503 C CA . LEU A 1 1001 ? -23.662 30.135 20.222 1.00 92.62 1001 LEU A CA 1
ATOM 7504 C C . LEU A 1 1001 ? -23.722 29.699 18.760 1.00 92.62 1001 LEU A C 1
ATOM 7506 O O . LEU A 1 1001 ? -24.663 29.004 18.386 1.00 92.62 1001 LEU A O 1
ATOM 7510 N N . LEU A 1 1002 ? -22.709 30.046 17.961 1.00 92.62 1002 LEU A N 1
ATOM 7511 C CA . LEU A 1 1002 ? -22.627 29.657 16.551 1.00 92.62 1002 LEU A CA 1
ATOM 7512 C C . LEU A 1 1002 ? -22.678 28.131 16.392 1.00 92.62 1002 LEU A C 1
ATOM 7514 O O . LEU A 1 1002 ? -23.513 27.617 15.649 1.00 92.62 1002 LEU A O 1
ATOM 7518 N N . THR A 1 1003 ? -21.848 27.406 17.147 1.00 88.75 1003 THR A N 1
ATOM 7519 C CA . THR A 1 1003 ? -21.763 25.936 17.080 1.00 88.75 1003 THR A CA 1
ATOM 7520 C C . THR A 1 1003 ? -23.064 25.265 17.528 1.00 88.75 1003 THR A C 1
ATOM 7522 O O . THR A 1 1003 ? -23.572 24.362 16.863 1.00 88.75 1003 THR A O 1
ATOM 7525 N N . SER A 1 1004 ? -23.642 25.720 18.642 1.00 89.00 1004 SER A N 1
ATOM 7526 C CA . SER A 1 1004 ? -24.837 25.095 19.217 1.00 89.00 1004 SER A CA 1
ATOM 7527 C C . SER A 1 1004 ? -26.093 25.402 18.392 1.00 89.00 1004 SER A C 1
ATOM 7529 O O . SER A 1 1004 ? -26.948 24.532 18.243 1.00 89.00 1004 SER A O 1
ATOM 7531 N N . LEU A 1 1005 ? -26.204 26.608 17.818 1.00 91.44 1005 LEU A N 1
ATOM 7532 C CA . LEU A 1 1005 ? -27.287 26.966 16.896 1.00 91.44 1005 LEU A CA 1
ATOM 7533 C C . LEU A 1 1005 ? -27.181 26.181 15.586 1.00 91.44 1005 LEU A C 1
ATOM 7535 O O . LEU A 1 1005 ? -28.190 25.648 15.123 1.00 91.44 1005 LEU A O 1
ATOM 7539 N N . ALA A 1 1006 ? -25.974 26.030 15.035 1.00 89.38 1006 ALA A N 1
ATOM 7540 C CA . ALA A 1 1006 ? -25.741 25.223 13.838 1.00 89.38 1006 ALA A CA 1
ATOM 7541 C C . ALA A 1 1006 ? -26.217 23.768 14.010 1.00 89.38 1006 ALA A C 1
ATOM 7543 O O . ALA A 1 1006 ? -26.880 23.222 13.124 1.00 89.38 1006 ALA A O 1
ATOM 7544 N N . ALA A 1 1007 ? -25.963 23.176 15.183 1.00 85.12 1007 ALA A N 1
ATOM 7545 C CA . ALA A 1 1007 ? -26.372 21.813 15.524 1.00 85.12 1007 ALA A CA 1
ATOM 7546 C C . ALA A 1 1007 ? -27.900 21.606 15.592 1.00 85.12 1007 ALA A C 1
ATOM 7548 O O . ALA A 1 1007 ? -28.363 20.468 15.584 1.00 85.12 1007 ALA A O 1
ATOM 7549 N N . THR A 1 1008 ? -28.707 22.674 15.652 1.00 86.81 1008 THR A N 1
ATOM 7550 C CA . THR A 1 1008 ? -30.178 22.541 15.645 1.00 86.81 1008 THR A CA 1
ATOM 7551 C C . THR A 1 1008 ? -30.739 22.202 14.267 1.00 86.81 1008 THR A C 1
ATOM 7553 O O . THR A 1 1008 ? -31.791 21.572 14.186 1.00 86.81 1008 THR A O 1
ATOM 7556 N N . GLY A 1 1009 ? -30.060 22.634 13.197 1.00 86.50 1009 GLY A N 1
ATOM 7557 C CA . GLY A 1 1009 ? -30.529 22.505 11.816 1.00 86.50 1009 GLY A CA 1
ATOM 7558 C C . GLY A 1 1009 ? -31.781 23.318 11.470 1.00 86.50 1009 GLY A C 1
ATOM 7559 O O . GLY A 1 1009 ? -32.308 23.177 10.369 1.00 86.50 1009 GLY A O 1
ATOM 7560 N N . GLU A 1 1010 ? -32.267 24.178 12.370 1.00 87.94 1010 GLU A N 1
ATOM 7561 C CA . GLU A 1 1010 ? -33.522 24.903 12.163 1.00 87.94 1010 GLU A CA 1
ATOM 7562 C C . GLU A 1 1010 ? -33.325 26.182 11.328 1.00 87.94 1010 GLU A C 1
ATOM 7564 O O . GLU A 1 1010 ? -32.343 26.902 11.527 1.00 87.94 1010 GLU A O 1
ATOM 7569 N N . PRO A 1 1011 ? -34.261 26.531 10.420 1.00 89.38 1011 PRO A N 1
ATOM 7570 C CA . PRO A 1 1011 ? -34.145 27.730 9.581 1.00 89.38 1011 PRO A CA 1
ATOM 7571 C C . PRO A 1 1011 ? -33.929 29.030 10.370 1.00 89.38 1011 PRO A C 1
ATOM 7573 O O . PRO A 1 1011 ? -33.199 29.913 9.923 1.00 89.38 1011 PRO A O 1
ATOM 7576 N N . GLU A 1 1012 ? -34.526 29.138 11.561 1.00 89.88 1012 GLU A N 1
ATOM 7577 C CA . GLU A 1 1012 ? -34.372 30.300 12.443 1.00 89.88 1012 GLU A CA 1
ATOM 7578 C C . GLU A 1 1012 ? -32.924 30.475 12.930 1.00 89.88 1012 GLU A C 1
ATOM 7580 O O . GLU A 1 1012 ? -32.423 31.599 12.979 1.00 89.88 1012 GLU A O 1
ATOM 7585 N N . ALA A 1 1013 ? -32.223 29.373 13.217 1.00 92.06 1013 ALA A N 1
ATOM 7586 C CA . ALA A 1 1013 ? -30.817 29.397 13.604 1.00 92.06 1013 ALA A CA 1
ATOM 7587 C C . ALA A 1 1013 ? -29.924 29.874 12.449 1.00 92.06 1013 ALA A C 1
ATOM 7589 O O . ALA A 1 1013 ? -29.100 30.767 12.644 1.00 92.06 1013 ALA A O 1
ATOM 7590 N N . GLY A 1 1014 ? -30.132 29.341 11.238 1.00 92.75 1014 GLY A N 1
ATOM 7591 C CA . GLY A 1 1014 ? -29.402 29.767 10.038 1.00 92.75 1014 GLY A CA 1
ATOM 7592 C C . GLY A 1 1014 ? -29.585 31.260 9.752 1.00 92.75 1014 GLY A C 1
ATOM 7593 O O . GLY A 1 1014 ? -28.608 31.983 9.554 1.00 92.75 1014 GLY A O 1
ATOM 7594 N N . LYS A 1 1015 ? -30.827 31.755 9.842 1.00 93.50 1015 LYS A N 1
ATOM 7595 C CA . LYS A 1 1015 ? -31.132 33.185 9.703 1.00 93.50 1015 LYS A CA 1
ATOM 7596 C C . LYS A 1 1015 ? -30.409 34.033 10.755 1.00 93.50 1015 LYS A C 1
ATOM 7598 O O . LYS A 1 1015 ? -29.833 35.056 10.401 1.00 93.50 1015 LYS A O 1
ATOM 7603 N N . ALA A 1 1016 ? -30.408 33.616 12.022 1.00 94.12 1016 ALA A N 1
ATOM 7604 C CA . ALA A 1 1016 ? -29.726 34.347 13.092 1.00 94.12 1016 ALA A CA 1
ATOM 7605 C C . ALA A 1 1016 ? -28.203 34.428 12.876 1.00 94.12 1016 ALA A C 1
ATOM 7607 O O . ALA A 1 1016 ? -27.606 35.475 13.121 1.00 94.12 1016 ALA A O 1
ATOM 7608 N N . ILE A 1 1017 ? -27.584 33.355 12.371 1.00 95.62 1017 ILE A N 1
ATOM 7609 C CA . ILE A 1 1017 ? -26.152 33.332 12.035 1.00 95.62 1017 ILE A CA 1
ATOM 7610 C C . ILE A 1 1017 ? -25.853 34.279 10.857 1.00 95.62 1017 ILE A C 1
ATOM 7612 O O . ILE A 1 1017 ? -24.903 35.056 10.934 1.00 95.62 1017 ILE A O 1
ATOM 7616 N N . ILE A 1 1018 ? -26.680 34.278 9.802 1.00 95.25 1018 ILE A N 1
ATOM 7617 C CA . ILE A 1 1018 ? -26.550 35.207 8.659 1.00 95.25 1018 ILE A CA 1
ATOM 7618 C C . ILE A 1 1018 ? -26.719 36.663 9.109 1.00 95.25 1018 ILE A C 1
ATOM 7620 O O . ILE A 1 1018 ? -25.957 37.532 8.690 1.00 95.25 1018 ILE A O 1
ATOM 7624 N N . ASP A 1 1019 ? -27.708 36.936 9.963 1.00 93.88 1019 ASP A N 1
ATOM 7625 C CA . ASP A 1 1019 ? -27.985 38.274 10.495 1.00 93.88 1019 ASP A CA 1
ATOM 7626 C C . ASP A 1 1019 ? -26.806 38.807 11.333 1.00 93.88 1019 ASP A C 1
ATOM 7628 O O . ASP A 1 1019 ? -26.499 39.997 11.266 1.00 93.88 1019 ASP A O 1
ATOM 7632 N N . ALA A 1 1020 ? -26.122 37.935 12.082 1.00 94.19 1020 ALA A N 1
ATOM 7633 C CA . ALA A 1 1020 ? -24.976 38.298 12.914 1.00 94.19 1020 ALA A CA 1
ATOM 7634 C C . ALA A 1 1020 ? -23.654 38.424 12.132 1.00 94.19 1020 ALA A C 1
ATOM 7636 O O . ALA A 1 1020 ? -22.764 39.155 12.576 1.00 94.19 1020 ALA A O 1
ATOM 7637 N N . TYR A 1 1021 ? -23.525 37.762 10.973 1.00 93.88 1021 TYR A N 1
ATOM 7638 C CA . TYR A 1 1021 ? -22.276 37.629 10.203 1.00 93.88 1021 TYR A CA 1
ATOM 7639 C C . TYR A 1 1021 ? -21.481 38.938 10.010 1.00 93.88 1021 TYR A C 1
ATOM 7641 O O . TYR A 1 1021 ? -20.271 38.920 10.248 1.00 93.88 1021 TYR A O 1
ATOM 7649 N N . PRO A 1 1022 ? -22.097 40.093 9.663 1.00 91.62 1022 PRO A N 1
ATOM 7650 C CA . PRO A 1 1022 ? -21.365 41.353 9.472 1.00 91.62 1022 PRO A CA 1
ATOM 7651 C C . PRO A 1 1022 ? -20.654 41.877 10.729 1.00 91.62 1022 PRO A C 1
ATOM 7653 O O . PRO A 1 1022 ? -19.746 42.697 10.623 1.00 91.62 1022 PRO A O 1
ATOM 7656 N N . THR A 1 1023 ? -21.080 41.437 11.915 1.00 90.31 1023 THR A N 1
ATOM 7657 C CA . THR A 1 1023 ? -20.571 41.908 13.216 1.00 90.31 1023 THR A CA 1
ATOM 7658 C C . THR A 1 1023 ? -19.568 40.954 13.865 1.00 90.31 1023 THR A C 1
ATOM 7660 O O . THR A 1 1023 ? -18.992 41.283 14.902 1.00 90.31 1023 THR A O 1
ATOM 7663 N N . LEU A 1 1024 ? -19.361 39.776 13.268 1.00 91.75 1024 LEU A N 1
ATOM 7664 C CA . LEU A 1 1024 ? -18.456 38.751 13.780 1.00 91.75 1024 LEU A CA 1
ATOM 7665 C C . LEU A 1 1024 ? -16.988 39.122 13.527 1.00 91.75 1024 LEU A C 1
ATOM 7667 O O . LEU A 1 1024 ? -16.652 39.764 12.530 1.00 91.75 1024 LEU A O 1
ATOM 7671 N N . LYS A 1 1025 ? -16.100 38.672 14.418 1.00 90.06 1025 LYS A N 1
ATOM 7672 C CA . LYS A 1 1025 ? -14.645 38.678 14.183 1.00 90.06 1025 LYS A CA 1
ATOM 7673 C C . LYS A 1 1025 ? -14.257 37.601 13.164 1.00 90.06 1025 LYS A C 1
ATOM 7675 O O . LYS A 1 1025 ? -15.049 36.704 12.892 1.00 90.06 1025 LYS A O 1
ATOM 7680 N N . ASP A 1 1026 ? -13.047 37.655 12.617 1.00 81.88 1026 ASP A N 1
ATOM 7681 C CA . ASP A 1 1026 ? -12.647 36.772 11.509 1.00 81.88 1026 ASP A CA 1
ATOM 7682 C C . ASP A 1 1026 ? -12.661 35.276 11.872 1.00 81.88 1026 ASP A C 1
ATOM 7684 O O . ASP A 1 1026 ? -13.205 34.466 11.124 1.00 81.88 1026 ASP A O 1
ATOM 7688 N N . ASP A 1 1027 ? -12.199 34.912 13.068 1.00 80.25 1027 ASP A N 1
ATOM 7689 C CA . ASP A 1 1027 ? -12.259 33.536 13.583 1.00 80.25 1027 ASP A CA 1
ATOM 7690 C C . ASP A 1 1027 ? -13.702 33.049 13.839 1.00 80.25 1027 ASP A C 1
ATOM 7692 O O . ASP A 1 1027 ? -14.018 31.865 13.718 1.00 80.25 1027 ASP A O 1
ATOM 7696 N N . GLN A 1 1028 ? -14.616 33.967 14.162 1.00 90.38 1028 GLN A N 1
ATOM 7697 C CA . GLN A 1 1028 ? -16.043 33.689 14.336 1.00 90.38 1028 GLN A CA 1
ATOM 7698 C C . GLN A 1 1028 ? -16.780 33.592 12.993 1.00 90.38 1028 GLN A C 1
ATOM 7700 O O . GLN A 1 1028 ? -17.678 32.759 12.847 1.00 90.38 1028 GLN A O 1
ATOM 7705 N N . LYS A 1 1029 ? -16.398 34.411 12.003 1.00 89.81 1029 LYS A N 1
ATOM 7706 C CA . LYS A 1 1029 ? -16.921 34.344 10.630 1.00 89.81 1029 LYS A CA 1
ATOM 7707 C C . LYS A 1 1029 ? -16.632 32.990 10.005 1.00 89.81 1029 LYS A C 1
ATOM 7709 O O . LYS A 1 1029 ? -17.502 32.461 9.327 1.00 89.81 1029 LYS A O 1
ATOM 7714 N N . GLU A 1 1030 ? -15.471 32.398 10.272 1.00 84.56 1030 GLU A N 1
ATOM 7715 C CA . GLU A 1 1030 ? -15.144 31.065 9.765 1.00 84.56 1030 GLU A CA 1
ATOM 7716 C C . GLU A 1 1030 ? -16.050 29.972 10.362 1.00 84.56 1030 GLU A C 1
ATOM 7718 O O . GLU A 1 1030 ? -16.572 29.130 9.629 1.00 84.56 1030 GLU A O 1
ATOM 7723 N N . ILE A 1 1031 ? -16.330 30.015 11.672 1.00 88.00 1031 ILE A N 1
ATOM 7724 C CA . ILE A 1 1031 ? -17.286 29.096 12.322 1.00 88.00 1031 ILE A CA 1
ATOM 7725 C C . ILE A 1 1031 ? -18.695 29.285 11.743 1.00 88.00 1031 ILE A C 1
ATOM 7727 O O . ILE A 1 1031 ? -19.366 28.308 11.403 1.00 88.00 1031 ILE A O 1
ATOM 7731 N N . ALA A 1 1032 ? -19.136 30.537 11.591 1.00 92.38 1032 ALA A N 1
ATOM 7732 C CA . ALA A 1 1032 ? -20.425 30.867 10.991 1.00 92.38 1032 ALA A CA 1
ATOM 7733 C C . ALA A 1 1032 ? -20.510 30.395 9.532 1.00 92.38 1032 ALA A C 1
ATOM 7735 O O . ALA A 1 1032 ? -21.498 29.780 9.137 1.00 92.38 1032 ALA A O 1
ATOM 7736 N N . PHE A 1 1033 ? -19.459 30.616 8.744 1.00 91.44 1033 PHE A N 1
ATOM 7737 C CA . PHE A 1 1033 ? -19.359 30.141 7.371 1.00 91.44 1033 PHE A CA 1
ATOM 7738 C C . PHE A 1 1033 ? -19.454 28.619 7.301 1.00 91.44 1033 PHE A C 1
ATOM 7740 O O . PHE A 1 1033 ? -20.236 28.105 6.512 1.00 91.44 1033 PHE A O 1
ATOM 7747 N N . ASN A 1 1034 ? -18.714 27.893 8.145 1.00 87.38 1034 ASN A N 1
ATOM 7748 C CA . ASN A 1 1034 ? -18.760 26.432 8.196 1.00 87.38 1034 ASN A CA 1
ATOM 7749 C C . ASN A 1 1034 ? -20.174 25.913 8.480 1.00 87.38 1034 ASN A C 1
ATOM 7751 O O . ASN A 1 1034 ? -20.621 24.971 7.828 1.00 87.38 1034 ASN A O 1
ATOM 7755 N N . ALA A 1 1035 ? -20.897 26.557 9.399 1.00 89.62 1035 ALA A N 1
ATOM 7756 C CA . ALA A 1 1035 ? -22.289 26.227 9.681 1.00 89.62 1035 ALA A CA 1
ATOM 7757 C C . ALA A 1 1035 ? -23.205 26.480 8.471 1.00 89.62 1035 ALA A C 1
ATOM 7759 O O . ALA A 1 1035 ? -24.010 25.619 8.119 1.00 89.62 1035 ALA A O 1
ATOM 7760 N N . LEU A 1 1036 ? -23.079 27.645 7.826 1.00 93.56 1036 LEU A N 1
ATOM 7761 C CA . LEU A 1 1036 ? -23.930 28.058 6.705 1.00 93.56 1036 LEU A CA 1
ATOM 7762 C C . LEU A 1 1036 ? -23.646 27.274 5.419 1.00 93.56 1036 LEU A C 1
ATOM 7764 O O . LEU A 1 1036 ? -24.576 26.814 4.767 1.00 93.56 1036 LEU A O 1
ATOM 7768 N N . ALA A 1 1037 ? -22.375 27.080 5.072 1.00 90.88 1037 ALA A N 1
ATOM 7769 C CA . ALA A 1 1037 ? -21.956 26.290 3.918 1.00 90.88 1037 ALA A CA 1
ATOM 7770 C C . ALA A 1 1037 ? -22.209 24.787 4.121 1.00 90.88 1037 ALA A C 1
ATOM 7772 O O . ALA A 1 1037 ? -22.372 24.057 3.153 1.00 90.88 1037 ALA A O 1
ATOM 7773 N N . GLY A 1 1038 ? -22.290 24.314 5.369 1.00 90.19 1038 GLY A N 1
ATOM 7774 C CA . GLY A 1 1038 ? -22.578 22.916 5.692 1.00 90.19 1038 GLY A CA 1
ATOM 7775 C C . GLY A 1 1038 ? -24.018 22.473 5.409 1.00 90.19 1038 GLY A C 1
ATOM 7776 O O . GLY A 1 1038 ? -24.349 21.320 5.669 1.00 90.19 1038 GLY A O 1
ATOM 7777 N N . ARG A 1 1039 ? -24.900 23.354 4.915 1.00 91.94 1039 ARG A N 1
ATOM 7778 C CA . ARG A 1 1039 ? -26.283 23.020 4.533 1.00 91.94 1039 ARG A CA 1
ATOM 7779 C C . ARG A 1 1039 ? -26.659 23.758 3.243 1.00 91.94 1039 ARG A C 1
ATOM 7781 O O . ARG A 1 1039 ? -26.633 24.989 3.248 1.00 91.94 1039 ARG A O 1
ATOM 7788 N N . PRO A 1 1040 ? -27.105 23.068 2.172 1.00 92.19 1040 PRO A N 1
ATOM 7789 C CA . PRO A 1 1040 ? -27.439 23.721 0.902 1.00 92.19 1040 PRO A CA 1
ATOM 7790 C C . PRO A 1 1040 ? -28.429 24.886 1.042 1.00 92.19 1040 PRO A C 1
ATOM 7792 O O . PRO A 1 1040 ? -28.235 25.948 0.457 1.00 92.19 1040 PRO A O 1
ATOM 7795 N N . GLU A 1 1041 ? -29.459 24.726 1.874 1.00 93.38 1041 GLU A N 1
ATOM 7796 C CA . GLU A 1 1041 ? -30.480 25.758 2.095 1.00 93.38 1041 GLU A CA 1
ATOM 7797 C C . GLU A 1 1041 ? -29.945 27.001 2.821 1.00 93.38 1041 GLU A C 1
ATOM 7799 O O . GLU A 1 1041 ? -30.417 28.111 2.578 1.00 93.38 1041 GLU A O 1
ATOM 7804 N N . TRP A 1 1042 ? -28.948 26.845 3.696 1.00 95.38 1042 TRP A N 1
ATOM 7805 C CA . TRP A 1 1042 ? -28.315 27.973 4.385 1.00 95.38 1042 TRP A CA 1
ATOM 7806 C C . TRP A 1 1042 ? -27.267 28.643 3.495 1.00 95.38 1042 TRP A C 1
ATOM 7808 O O . TRP A 1 1042 ? -27.193 29.869 3.469 1.00 95.38 1042 TRP A O 1
ATOM 7818 N N . ALA A 1 1043 ? -26.529 27.866 2.699 1.00 94.75 1043 ALA A N 1
ATOM 7819 C CA . ALA A 1 1043 ? -25.584 28.381 1.715 1.00 94.75 1043 ALA A CA 1
ATOM 7820 C C . ALA A 1 1043 ? -26.288 29.249 0.656 1.00 94.75 1043 ALA A C 1
ATOM 7822 O O . ALA A 1 1043 ? -25.819 30.343 0.349 1.00 94.75 1043 ALA A O 1
ATOM 7823 N N . LYS A 1 1044 ? -27.463 28.827 0.163 1.00 95.06 1044 LYS A N 1
ATOM 7824 C CA . LYS A 1 1044 ? -28.306 29.642 -0.734 1.00 95.06 1044 LYS A CA 1
ATOM 7825 C C . LYS A 1 1044 ? -28.707 30.974 -0.090 1.00 95.06 1044 LYS A C 1
ATOM 7827 O O . LYS A 1 1044 ? -28.628 32.015 -0.737 1.00 95.06 1044 LYS A O 1
ATOM 7832 N N . GLN A 1 1045 ? -29.097 30.964 1.187 1.00 94.94 1045 GLN A N 1
ATOM 7833 C CA . GLN A 1 1045 ? -29.451 32.191 1.914 1.00 94.94 1045 GLN A CA 1
ATOM 7834 C C . GLN A 1 1045 ? -28.241 33.103 2.160 1.00 94.94 1045 GLN A C 1
ATOM 7836 O O . GLN A 1 1045 ? -28.376 34.324 2.083 1.00 94.94 1045 GLN A O 1
ATOM 7841 N N . LEU A 1 1046 ? -27.062 32.530 2.419 1.00 95.62 1046 LEU A N 1
ATOM 7842 C CA . LEU A 1 1046 ? -25.808 33.276 2.526 1.00 95.62 1046 LEU A CA 1
ATOM 7843 C C . LEU A 1 1046 ? -25.473 33.978 1.203 1.00 95.62 1046 LEU A C 1
ATOM 7845 O O . LEU A 1 1046 ? -25.209 35.177 1.207 1.00 95.62 1046 LEU A O 1
ATOM 7849 N N . LEU A 1 1047 ? -25.548 33.263 0.075 1.00 95.69 1047 LEU A N 1
ATOM 7850 C CA . LEU A 1 1047 ? -25.323 33.832 -1.259 1.00 95.69 1047 LEU A CA 1
ATOM 7851 C C . LEU A 1 1047 ? -26.328 34.943 -1.584 1.00 95.69 1047 LEU A C 1
ATOM 7853 O O . LEU A 1 1047 ? -25.921 36.004 -2.048 1.00 95.69 1047 LEU A O 1
ATOM 7857 N N . ALA A 1 1048 ? -27.607 34.761 -1.249 1.00 94.88 1048 ALA A N 1
ATOM 7858 C CA . ALA A 1 1048 ? -28.619 35.806 -1.410 1.00 94.88 1048 ALA A CA 1
ATOM 7859 C C . ALA A 1 1048 ? -28.321 37.055 -0.555 1.00 94.88 1048 ALA A C 1
ATOM 7861 O O . ALA A 1 1048 ? -28.531 38.179 -1.005 1.00 94.88 1048 ALA A O 1
ATOM 7862 N N . ALA A 1 1049 ? -27.800 36.885 0.667 1.00 94.62 1049 ALA A N 1
ATOM 7863 C CA . ALA A 1 1049 ? -27.394 38.003 1.522 1.00 94.62 1049 ALA A CA 1
ATOM 7864 C C . ALA A 1 1049 ? -26.154 38.746 0.985 1.00 94.62 1049 ALA A C 1
ATOM 7866 O O . ALA A 1 1049 ? -26.021 39.954 1.202 1.00 94.62 1049 ALA A O 1
ATOM 7867 N N . ILE A 1 1050 ? -25.260 38.047 0.283 1.00 94.38 1050 ILE A N 1
ATOM 7868 C CA . ILE A 1 1050 ? -24.114 38.650 -0.412 1.00 94.38 1050 ILE A CA 1
ATOM 7869 C C . ILE A 1 1050 ? -24.600 39.430 -1.639 1.00 94.38 1050 ILE A C 1
ATOM 7871 O O . ILE A 1 1050 ? -24.270 40.604 -1.796 1.00 94.38 1050 ILE A O 1
ATOM 7875 N N . GLU A 1 1051 ? -25.454 38.818 -2.462 1.00 92.94 1051 GLU A N 1
ATOM 7876 C CA . GLU A 1 1051 ? -26.054 39.444 -3.645 1.00 92.94 1051 GLU A CA 1
ATOM 7877 C C . GLU A 1 1051 ? -26.840 40.714 -3.283 1.00 92.94 1051 GLU A C 1
ATOM 7879 O O . GLU A 1 1051 ? -26.705 41.755 -3.929 1.00 92.94 1051 GLU A O 1
ATOM 7884 N N . SER A 1 1052 ? -27.592 40.678 -2.177 1.00 93.62 1052 SER A N 1
ATOM 7885 C CA . SER A 1 1052 ? -28.331 41.832 -1.662 1.00 93.62 1052 SER A CA 1
ATOM 7886 C C . SER A 1 1052 ? -27.451 42.866 -0.940 1.00 93.62 1052 SER A C 1
ATOM 7888 O O . SER A 1 1052 ? -27.992 43.783 -0.319 1.00 93.62 1052 SER A O 1
ATOM 7890 N N . LYS A 1 1053 ? -26.118 42.706 -0.948 1.00 91.25 1053 LYS A N 1
ATOM 7891 C CA . LYS A 1 1053 ? -25.127 43.561 -0.264 1.00 91.25 1053 LYS A CA 1
ATOM 7892 C C . LYS A 1 1053 ? -25.330 43.698 1.249 1.00 91.25 1053 LYS A C 1
ATOM 7894 O O . LYS A 1 1053 ? -24.858 44.655 1.860 1.00 91.25 1053 LYS A O 1
ATOM 7899 N N . LYS A 1 1054 ? -26.032 42.748 1.872 1.00 92.75 1054 LYS A N 1
ATOM 7900 C CA . LYS A 1 1054 ? -26.178 42.682 3.332 1.00 92.75 1054 LYS A CA 1
ATOM 7901 C C . LYS A 1 1054 ? -24.890 42.182 3.988 1.00 92.75 1054 LYS A C 1
ATOM 7903 O O . LYS A 1 1054 ? -24.565 42.596 5.097 1.00 92.75 1054 LYS A O 1
ATOM 7908 N N . ILE A 1 1055 ? -24.166 41.307 3.295 1.00 93.56 1055 ILE A N 1
ATOM 7909 C CA . ILE A 1 1055 ? -22.808 40.886 3.637 1.00 93.56 1055 ILE A CA 1
ATOM 7910 C C . ILE A 1 1055 ? -21.899 41.315 2.484 1.00 93.56 1055 ILE A C 1
ATOM 7912 O O . ILE A 1 1055 ? -22.208 41.058 1.324 1.00 93.56 1055 ILE A O 1
ATOM 7916 N N . ALA A 1 1056 ? -20.794 41.987 2.800 1.00 89.19 1056 ALA A N 1
ATOM 7917 C CA . ALA A 1 1056 ? -19.820 42.425 1.806 1.00 89.19 1056 ALA A CA 1
ATOM 7918 C C . ALA A 1 1056 ? -19.102 41.210 1.187 1.00 89.19 1056 ALA A C 1
ATOM 7920 O O . ALA A 1 1056 ? -18.609 40.351 1.923 1.00 89.19 1056 ALA A O 1
ATOM 7921 N N . ALA A 1 1057 ? -19.029 41.136 -0.146 1.00 85.56 1057 ALA A N 1
ATOM 7922 C CA . ALA A 1 1057 ? -18.376 40.034 -0.864 1.00 85.56 1057 ALA A CA 1
ATOM 7923 C C . ALA A 1 1057 ? -16.878 39.934 -0.519 1.00 85.56 1057 ALA A C 1
ATOM 7925 O O . ALA A 1 1057 ? -16.317 38.845 -0.448 1.00 85.56 1057 ALA A O 1
ATOM 7926 N N . GLU A 1 1058 ? -16.259 41.067 -0.191 1.00 83.00 1058 GLU A N 1
ATOM 7927 C CA . GLU A 1 1058 ? -14.866 41.206 0.233 1.00 83.00 1058 GLU A CA 1
ATOM 7928 C C . GLU A 1 1058 ? -14.598 40.582 1.615 1.00 83.00 1058 GLU A C 1
ATOM 7930 O O . GLU A 1 1058 ? -13.448 40.418 2.010 1.00 83.00 1058 GLU A O 1
ATOM 7935 N N . SER A 1 1059 ? -15.647 40.208 2.363 1.00 82.75 1059 SER A N 1
ATOM 7936 C CA . SER A 1 1059 ? -15.515 39.497 3.645 1.00 82.75 1059 SER A CA 1
ATOM 7937 C C . SER A 1 1059 ? -15.154 38.015 3.487 1.00 82.75 1059 SER A C 1
ATOM 7939 O O . SER A 1 1059 ? -14.982 37.331 4.497 1.00 82.75 1059 SER A O 1
ATOM 7941 N N . PHE A 1 1060 ? -15.079 37.501 2.255 1.00 84.81 1060 PHE A N 1
ATOM 7942 C CA . PHE A 1 1060 ? -14.753 36.108 1.964 1.00 84.81 1060 PHE A CA 1
ATOM 7943 C C . PHE A 1 1060 ? -13.358 36.009 1.357 1.00 84.81 1060 PHE A C 1
ATOM 7945 O O . PHE A 1 1060 ? -13.068 36.599 0.320 1.00 84.81 1060 PHE A O 1
ATOM 7952 N N . THR A 1 1061 ? -12.492 35.229 2.000 1.00 77.00 1061 THR A N 1
ATOM 7953 C CA . THR A 1 1061 ? -11.167 34.922 1.455 1.00 77.00 1061 THR A CA 1
ATOM 7954 C C . THR A 1 1061 ? -11.292 34.006 0.229 1.00 77.00 1061 THR A C 1
ATOM 7956 O O . THR A 1 1061 ? -12.302 33.302 0.097 1.00 77.00 1061 THR A O 1
ATOM 7959 N N . PRO A 1 1062 ? -10.263 33.923 -0.637 1.00 74.25 1062 PRO A N 1
ATOM 7960 C CA . PRO A 1 1062 ? -10.254 32.985 -1.764 1.00 74.25 1062 PRO A CA 1
ATOM 7961 C C . PRO A 1 1062 ? -10.567 31.536 -1.356 1.00 74.25 1062 PRO A C 1
ATOM 7963 O O . PRO A 1 1062 ? -11.291 30.835 -2.057 1.00 74.25 1062 PRO A O 1
ATOM 7966 N N . ALA A 1 1063 ? -10.120 31.107 -0.170 1.00 73.88 1063 ALA A N 1
ATOM 7967 C CA . ALA A 1 1063 ? -10.430 29.785 0.372 1.00 73.88 1063 ALA A CA 1
ATOM 7968 C C . ALA A 1 1063 ? -11.934 29.578 0.641 1.00 73.88 1063 ALA A C 1
ATOM 7970 O O . ALA A 1 1063 ? -12.480 28.523 0.317 1.00 73.88 1063 ALA A O 1
ATOM 7971 N N . LEU A 1 1064 ? -12.631 30.578 1.194 1.00 81.38 1064 LEU A N 1
ATOM 7972 C CA . LEU A 1 1064 ? -14.078 30.496 1.438 1.00 81.38 1064 LEU A CA 1
ATOM 7973 C C . LEU A 1 1064 ? -14.875 30.562 0.127 1.00 81.38 1064 LEU A C 1
ATOM 7975 O O . LEU A 1 1064 ? -15.839 29.816 -0.049 1.00 81.38 1064 LEU A O 1
ATOM 7979 N N . VAL A 1 1065 ? -14.439 31.399 -0.818 1.00 84.31 1065 VAL A N 1
ATOM 7980 C CA . VAL A 1 1065 ? -15.026 31.480 -2.165 1.00 84.31 1065 VAL A CA 1
ATOM 7981 C C . VAL A 1 1065 ? -14.866 30.154 -2.912 1.00 84.31 1065 VAL A C 1
ATOM 7983 O O . VAL A 1 1065 ? -15.839 29.653 -3.478 1.00 84.31 1065 VAL A O 1
ATOM 7986 N N . SER A 1 1066 ? -13.681 29.538 -2.863 1.00 79.62 1066 SER A N 1
ATOM 7987 C CA . SER A 1 1066 ? -13.423 28.216 -3.450 1.00 79.62 1066 SER A CA 1
ATOM 7988 C C . SER A 1 1066 ? -14.406 27.171 -2.911 1.00 79.62 1066 SER A C 1
ATOM 7990 O O . SER A 1 1066 ? -15.031 26.441 -3.674 1.00 79.62 1066 SER A O 1
ATOM 7992 N N . ARG A 1 1067 ? -14.674 27.168 -1.598 1.00 81.88 1067 ARG A N 1
ATOM 7993 C CA . ARG A 1 1067 ? -15.635 26.233 -0.985 1.00 81.88 1067 ARG A CA 1
ATOM 7994 C C . ARG A 1 1067 ? -17.083 26.437 -1.436 1.00 81.88 1067 ARG A C 1
ATOM 7996 O O . ARG A 1 1067 ? -17.815 25.458 -1.547 1.00 81.88 1067 ARG A O 1
ATOM 8003 N N . LEU A 1 1068 ? -17.508 27.673 -1.702 1.00 87.88 1068 LEU A N 1
ATOM 8004 C CA . LEU A 1 1068 ? -18.846 27.953 -2.243 1.00 87.88 1068 LEU A CA 1
ATOM 8005 C C . LEU A 1 1068 ? -18.938 27.621 -3.739 1.00 87.88 1068 LEU A C 1
ATOM 8007 O O . LEU A 1 1068 ? -19.928 27.051 -4.190 1.00 87.88 1068 LEU A O 1
ATOM 8011 N N . THR A 1 1069 ? -17.906 27.941 -4.517 1.00 84.38 1069 THR A N 1
ATOM 8012 C CA . THR A 1 1069 ? -17.868 27.685 -5.967 1.00 84.38 1069 THR A CA 1
ATOM 8013 C C . THR A 1 1069 ? -17.658 26.206 -6.301 1.00 84.38 1069 THR A C 1
ATOM 8015 O O . THR A 1 1069 ? -18.178 25.739 -7.315 1.00 84.38 1069 THR A O 1
ATOM 8018 N N . ALA A 1 1070 ? -16.983 25.444 -5.439 1.00 81.00 1070 ALA A N 1
ATOM 8019 C CA . ALA A 1 1070 ? -16.840 23.988 -5.506 1.00 81.00 1070 ALA A CA 1
ATOM 8020 C C . ALA A 1 1070 ? -17.869 23.236 -4.638 1.00 81.00 1070 ALA A C 1
ATOM 8022 O O . ALA A 1 1070 ? -17.703 22.045 -4.371 1.00 81.00 1070 ALA A O 1
ATOM 8023 N N . HIS A 1 1071 ? -18.926 23.918 -4.182 1.00 87.94 1071 HIS A N 1
ATOM 8024 C CA . HIS A 1 1071 ? -19.916 23.326 -3.289 1.00 87.94 1071 HIS A CA 1
ATOM 8025 C C . HIS A 1 1071 ? -20.609 22.101 -3.934 1.00 87.94 1071 HIS A C 1
ATOM 8027 O O . HIS A 1 1071 ? -20.970 22.165 -5.112 1.00 87.94 1071 HIS A O 1
ATOM 8033 N N . PRO A 1 1072 ? -20.849 20.999 -3.190 1.00 85.06 1072 PRO A N 1
ATOM 8034 C CA . PRO A 1 1072 ? -21.434 19.772 -3.752 1.00 85.06 1072 PRO A CA 1
ATOM 8035 C C . PRO A 1 1072 ? -22.866 19.925 -4.284 1.00 85.06 1072 PRO A C 1
ATOM 8037 O O . PRO A 1 1072 ? -23.269 19.213 -5.201 1.00 85.06 1072 PRO A O 1
ATOM 8040 N N . ASP A 1 1073 ? -23.643 20.855 -3.723 1.00 90.06 1073 ASP A N 1
ATOM 8041 C CA . ASP A 1 1073 ? -24.924 21.277 -4.304 1.00 90.06 1073 ASP A CA 1
ATOM 8042 C C . ASP A 1 1073 ? -24.689 22.160 -5.540 1.00 90.06 1073 ASP A C 1
ATOM 8044 O O . ASP A 1 1073 ? -24.115 23.250 -5.444 1.00 90.06 1073 ASP A O 1
ATOM 8048 N N . ALA A 1 1074 ? -25.161 21.689 -6.696 1.00 89.75 1074 ALA A N 1
ATOM 8049 C CA . ALA A 1 1074 ? -24.941 22.336 -7.985 1.00 89.75 1074 ALA A CA 1
ATOM 8050 C C . ALA A 1 1074 ? -25.542 23.750 -8.072 1.00 89.75 1074 ALA A C 1
ATOM 8052 O O . ALA A 1 1074 ? -24.968 24.608 -8.743 1.00 89.75 1074 ALA A O 1
ATOM 8053 N N . ALA A 1 1075 ? -26.663 24.017 -7.389 1.00 93.19 1075 ALA A N 1
ATOM 8054 C CA . ALA A 1 1075 ? -27.282 25.340 -7.397 1.00 93.19 1075 ALA A CA 1
ATOM 8055 C C . ALA A 1 1075 ? -26.446 26.339 -6.586 1.00 93.19 1075 ALA A C 1
ATOM 8057 O O . ALA A 1 1075 ? -26.201 27.448 -7.057 1.00 93.19 1075 ALA A O 1
ATOM 8058 N N . VAL A 1 1076 ? -25.935 25.927 -5.420 1.00 93.06 1076 VAL A N 1
ATOM 8059 C CA . VAL A 1 1076 ? -24.994 26.741 -4.628 1.00 93.06 1076 VAL A CA 1
ATOM 8060 C C . VAL A 1 1076 ? -23.726 27.038 -5.433 1.00 93.06 1076 VAL A C 1
ATOM 8062 O O . VAL A 1 1076 ? -23.340 28.201 -5.538 1.00 93.06 1076 VAL A O 1
ATOM 8065 N N . SER A 1 1077 ? -23.116 26.019 -6.055 1.00 89.00 1077 SER A N 1
ATOM 8066 C CA . SER A 1 1077 ? -21.917 26.186 -6.894 1.00 89.00 1077 SER A CA 1
ATOM 8067 C C . SER A 1 1077 ? -22.144 27.178 -8.038 1.00 89.00 1077 SER A C 1
ATOM 8069 O O . SER A 1 1077 ? -21.329 28.079 -8.246 1.00 89.00 1077 SER A O 1
ATOM 8071 N N . ALA A 1 1078 ? -23.257 27.046 -8.766 1.00 89.81 1078 ALA A N 1
ATOM 8072 C CA . ALA A 1 1078 ? -23.589 27.925 -9.884 1.00 89.81 1078 ALA A CA 1
ATOM 8073 C C . ALA A 1 1078 ? -23.808 29.379 -9.433 1.00 89.81 1078 ALA A C 1
ATOM 8075 O O . ALA A 1 1078 ? -23.226 30.292 -10.019 1.00 89.81 1078 ALA A O 1
ATOM 8076 N N . SER A 1 1079 ? -24.584 29.597 -8.365 1.00 92.31 1079 SER A N 1
ATOM 8077 C CA . SER A 1 1079 ? -24.817 30.933 -7.804 1.00 92.31 1079 SER A CA 1
ATOM 8078 C C . SER A 1 1079 ? -23.528 31.573 -7.281 1.00 92.31 1079 SER A C 1
ATOM 8080 O O . SER A 1 1079 ? -23.284 32.751 -7.528 1.00 92.31 1079 SER A O 1
ATOM 8082 N N . ALA A 1 1080 ? -22.661 30.803 -6.620 1.00 90.75 1080 ALA A N 1
ATOM 8083 C CA . ALA A 1 1080 ? -21.369 31.298 -6.157 1.00 90.75 1080 ALA A CA 1
ATOM 8084 C C . ALA A 1 1080 ? -20.450 31.693 -7.325 1.00 90.75 1080 ALA A C 1
ATOM 8086 O O . ALA A 1 1080 ? -19.846 32.761 -7.289 1.00 90.75 1080 ALA A O 1
ATOM 8087 N N . LYS A 1 1081 ? -20.380 30.880 -8.389 1.00 87.50 1081 LYS A N 1
ATOM 8088 C CA . LYS A 1 1081 ? -19.594 31.197 -9.597 1.00 87.50 1081 LYS A CA 1
ATOM 8089 C C . LYS A 1 1081 ? -20.100 32.452 -10.305 1.00 87.50 1081 LYS A C 1
ATOM 8091 O O . LYS A 1 1081 ? -19.293 33.215 -10.823 1.00 87.50 1081 LYS A O 1
ATOM 8096 N N . ALA A 1 1082 ? -21.412 32.684 -10.311 1.00 87.69 1082 ALA A N 1
ATOM 8097 C CA . ALA A 1 1082 ? -21.992 33.907 -10.862 1.00 87.69 1082 ALA A CA 1
ATOM 8098 C C . ALA A 1 1082 ? -21.630 35.156 -10.036 1.00 87.69 1082 ALA A C 1
ATOM 8100 O O . ALA A 1 1082 ? -21.418 36.220 -10.611 1.00 87.69 1082 ALA A O 1
ATOM 8101 N N . LEU A 1 1083 ? -21.533 35.025 -8.707 1.00 87.19 1083 LEU A N 1
ATOM 8102 C CA . LEU A 1 1083 ? -21.224 36.134 -7.797 1.00 87.19 1083 LEU A CA 1
ATOM 8103 C C . LEU A 1 1083 ? -19.729 36.470 -7.718 1.00 87.19 1083 LEU A C 1
ATOM 8105 O O . LEU A 1 1083 ? -19.375 37.644 -7.661 1.00 87.19 1083 LEU A O 1
ATOM 8109 N N . PHE A 1 1084 ? -18.860 35.458 -7.702 1.00 83.06 1084 PHE A N 1
ATOM 8110 C CA . PHE A 1 1084 ? -17.421 35.625 -7.460 1.00 83.06 1084 PHE A CA 1
ATOM 8111 C C . PHE A 1 1084 ? -16.542 35.396 -8.701 1.00 83.06 1084 PHE A C 1
ATOM 8113 O O . PHE A 1 1084 ? -15.344 35.666 -8.656 1.00 83.06 1084 PHE A O 1
ATOM 8120 N N . GLY A 1 1085 ? -17.117 34.913 -9.807 1.00 68.75 1085 GLY A N 1
ATOM 8121 C CA . GLY A 1 1085 ? -16.375 34.393 -10.957 1.00 68.75 1085 GLY A CA 1
ATOM 8122 C C . GLY A 1 1085 ? -15.995 32.917 -10.776 1.00 68.75 1085 GLY A C 1
ATOM 8123 O O . GLY A 1 1085 ? -15.829 32.427 -9.660 1.00 68.75 1085 GLY A O 1
ATOM 8124 N N . GLY A 1 1086 ? -15.890 32.172 -11.880 1.00 54.41 1086 GLY A N 1
ATOM 8125 C CA . GLY A 1 1086 ? -15.455 30.773 -11.884 1.00 54.41 1086 GLY A CA 1
ATOM 8126 C C . GLY A 1 1086 ? -14.353 30.560 -12.914 1.00 54.41 1086 GLY A C 1
ATOM 8127 O O . GLY A 1 1086 ? -14.616 30.653 -14.110 1.00 54.41 1086 GLY A O 1
ATOM 8128 N N . GLY A 1 1087 ? -13.129 30.283 -12.466 1.00 50.34 1087 GLY A N 1
ATOM 8129 C CA . GLY A 1 1087 ? -12.036 29.900 -13.358 1.00 50.34 1087 GLY A CA 1
ATOM 8130 C C . GLY A 1 1087 ? -12.242 28.477 -13.874 1.00 50.34 1087 GLY A C 1
ATOM 8131 O O . GLY A 1 1087 ? -12.392 27.544 -13.089 1.00 50.34 1087 GLY A O 1
ATOM 8132 N N . THR A 1 1088 ? -12.273 28.292 -15.192 1.00 47.81 1088 THR A N 1
ATOM 8133 C CA . THR A 1 1088 ? -12.217 26.966 -15.821 1.00 47.81 1088 THR A CA 1
ATOM 8134 C C . THR A 1 1088 ? -10.766 26.496 -15.933 1.00 47.81 1088 THR A C 1
ATOM 8136 O O . THR A 1 1088 ? -9.856 27.299 -16.134 1.00 47.81 1088 THR A O 1
ATOM 8139 N N . SER A 1 1089 ? -10.539 25.183 -15.844 1.00 52.34 1089 SER A N 1
ATOM 8140 C CA . SER A 1 1089 ? -9.207 24.556 -15.902 1.00 52.34 1089 SER A CA 1
ATOM 8141 C C . SER A 1 1089 ? -8.419 24.861 -17.184 1.00 52.34 1089 SER A C 1
ATOM 8143 O O . SER A 1 1089 ? -7.196 24.923 -17.140 1.00 52.34 1089 SER A O 1
ATOM 8145 N N . SER A 1 1090 ? -9.095 25.122 -18.307 1.00 48.22 1090 SER A N 1
ATOM 8146 C CA . SER A 1 1090 ? -8.462 25.357 -19.613 1.00 48.22 1090 SER A CA 1
ATOM 8147 C C . SER A 1 1090 ? -7.597 26.623 -19.702 1.00 48.22 1090 SER A C 1
ATOM 8149 O O . SER A 1 1090 ? -6.781 26.712 -20.607 1.00 48.22 1090 SER A O 1
ATOM 8151 N N . GLY A 1 1091 ? -7.738 27.586 -18.782 1.00 62.03 1091 GLY A N 1
ATOM 8152 C CA . GLY A 1 1091 ? -6.887 28.788 -18.743 1.00 62.03 1091 GLY A CA 1
ATOM 8153 C C . GLY A 1 1091 ? -5.661 28.676 -17.829 1.00 62.03 1091 GLY A C 1
ATOM 8154 O O . GLY A 1 1091 ? -4.829 29.582 -17.804 1.00 62.03 1091 GLY A O 1
ATOM 8155 N N . LYS A 1 1092 ? -5.544 27.597 -17.041 1.00 75.50 1092 LYS A N 1
ATOM 8156 C CA . LYS A 1 1092 ? -4.538 27.505 -15.971 1.00 75.50 1092 LYS A CA 1
ATOM 8157 C C . LYS A 1 1092 ? -3.146 27.146 -16.478 1.00 75.50 1092 LYS A C 1
ATOM 8159 O O . LYS A 1 1092 ? -2.182 27.730 -16.003 1.00 75.50 1092 LYS A O 1
ATOM 8164 N N . ASP A 1 1093 ? -3.028 26.270 -17.470 1.00 71.06 1093 ASP A N 1
ATOM 8165 C CA . ASP A 1 1093 ? -1.727 25.936 -18.072 1.00 71.06 1093 ASP A CA 1
ATOM 8166 C C . ASP A 1 1093 ? -1.116 27.120 -18.833 1.00 71.06 1093 ASP A C 1
ATOM 8168 O O . ASP A 1 1093 ? 0.092 27.369 -18.757 1.00 71.06 1093 ASP A O 1
ATOM 8172 N N . GLU A 1 1094 ? -1.952 27.897 -19.528 1.00 75.06 1094 GLU A N 1
ATOM 8173 C CA . GLU A 1 1094 ? -1.544 29.162 -20.147 1.00 75.06 1094 GLU A CA 1
ATOM 8174 C C . GLU A 1 1094 ? -1.088 30.168 -19.085 1.00 75.06 1094 GLU A C 1
ATOM 8176 O O . GLU A 1 1094 ? -0.058 30.823 -19.249 1.00 75.06 1094 GLU A O 1
ATOM 8181 N N . LEU A 1 1095 ? -1.809 30.254 -17.961 1.00 80.44 1095 LEU A N 1
ATOM 8182 C CA . LEU A 1 1095 ? -1.442 31.108 -16.835 1.00 80.44 1095 LEU A CA 1
ATOM 8183 C C . LEU A 1 1095 ? -0.115 30.681 -16.191 1.00 80.44 1095 LEU A C 1
ATOM 8185 O O . LEU A 1 1095 ? 0.751 31.532 -15.996 1.00 80.44 1095 LEU A O 1
ATOM 8189 N N . VAL A 1 1096 ? 0.080 29.389 -15.908 1.00 79.00 1096 VAL A N 1
ATOM 8190 C CA . VAL A 1 1096 ? 1.354 28.842 -15.410 1.00 79.00 1096 VAL A CA 1
ATOM 8191 C C . VAL A 1 1096 ? 2.479 29.221 -16.367 1.00 79.00 1096 VAL A C 1
ATOM 8193 O O . VAL A 1 1096 ? 3.494 29.761 -15.938 1.00 79.00 1096 VAL A O 1
ATOM 8196 N N . SER A 1 1097 ? 2.279 29.021 -17.671 1.00 77.25 1097 SER A N 1
ATOM 8197 C CA . SER A 1 1097 ? 3.291 29.326 -18.690 1.00 77.25 1097 SER A CA 1
ATOM 8198 C C . SER A 1 1097 ? 3.589 30.826 -18.798 1.00 77.25 1097 SER A C 1
ATOM 8200 O O . SER A 1 1097 ? 4.732 31.206 -19.033 1.00 77.25 1097 SER A O 1
ATOM 8202 N N . LYS A 1 1098 ? 2.593 31.688 -18.560 1.00 82.12 1098 LYS A N 1
ATOM 8203 C CA . LYS A 1 1098 ? 2.759 33.146 -18.501 1.00 82.12 1098 LYS A CA 1
ATOM 8204 C C . LYS A 1 1098 ? 3.521 33.609 -17.254 1.00 82.12 1098 LYS A C 1
ATOM 8206 O O . LYS A 1 1098 ? 4.296 34.555 -17.345 1.00 82.12 1098 LYS A O 1
ATOM 8211 N N . LEU A 1 1099 ? 3.272 32.993 -16.098 1.00 84.31 1099 LEU A N 1
ATOM 8212 C CA . LEU A 1 1099 ? 3.877 33.381 -14.817 1.00 84.31 1099 LEU A CA 1
ATOM 8213 C C . LEU A 1 1099 ? 5.300 32.831 -14.637 1.00 84.31 1099 LEU A C 1
ATOM 8215 O O . LEU A 1 1099 ? 6.119 33.453 -13.960 1.00 84.31 1099 LEU A O 1
ATOM 8219 N N . LEU A 1 1100 ? 5.593 31.673 -15.235 1.00 80.06 1100 LEU A N 1
ATOM 8220 C CA . LEU A 1 1100 ? 6.827 30.918 -15.020 1.00 80.06 1100 LEU A CA 1
ATOM 8221 C C . LEU A 1 1100 ? 8.122 31.741 -15.199 1.00 80.06 1100 LEU A C 1
ATOM 8223 O O . LEU A 1 1100 ? 8.939 31.702 -14.278 1.00 80.06 1100 LEU A O 1
ATOM 8227 N N . PRO A 1 1101 ? 8.308 32.555 -16.265 1.00 80.19 1101 PRO A N 1
ATOM 8228 C CA . PRO A 1 1101 ? 9.560 33.296 -16.471 1.00 80.19 1101 PRO A CA 1
ATOM 8229 C C . PRO A 1 1101 ? 9.900 34.286 -15.346 1.00 80.19 1101 PRO A C 1
ATOM 8231 O O . PRO A 1 1101 ? 11.067 34.593 -15.097 1.00 80.19 1101 PRO A O 1
ATOM 8234 N N . ASP A 1 1102 ? 8.886 34.814 -14.659 1.00 84.88 1102 ASP A N 1
ATOM 8235 C CA . ASP A 1 1102 ? 9.077 35.725 -13.532 1.00 84.88 1102 ASP A CA 1
ATOM 8236 C C . ASP A 1 1102 ? 9.284 34.985 -12.207 1.00 84.88 1102 ASP A C 1
ATOM 8238 O O . ASP A 1 1102 ? 10.008 35.484 -11.342 1.00 84.88 1102 ASP A O 1
ATOM 8242 N N . ILE A 1 1103 ? 8.687 33.801 -12.058 1.00 86.75 1103 ILE A N 1
ATOM 8243 C CA . ILE A 1 1103 ? 8.759 32.966 -10.850 1.00 86.75 1103 ILE A CA 1
ATOM 8244 C C . ILE A 1 1103 ? 10.078 32.186 -10.765 1.00 86.75 1103 ILE A C 1
ATOM 8246 O O . ILE A 1 1103 ? 10.549 31.907 -9.667 1.00 86.75 1103 ILE A O 1
ATOM 8250 N N . GLU A 1 1104 ? 10.723 31.880 -11.891 1.00 81.56 1104 GLU A N 1
ATOM 8251 C CA . GLU A 1 1104 ? 12.042 31.225 -11.909 1.00 81.56 1104 GLU A CA 1
ATOM 8252 C C . GLU A 1 1104 ? 13.189 32.119 -11.416 1.00 81.56 1104 GLU A C 1
ATOM 8254 O O . GLU A 1 1104 ? 14.281 31.633 -11.105 1.00 81.56 1104 GLU A O 1
ATOM 8259 N N . LYS A 1 1105 ? 12.954 33.430 -11.302 1.00 84.06 1105 LYS A N 1
ATOM 8260 C CA . LYS A 1 1105 ? 13.916 34.371 -10.717 1.00 84.06 1105 LYS A CA 1
ATOM 8261 C C . LYS A 1 1105 ? 14.101 34.082 -9.213 1.00 84.06 1105 LYS A C 1
ATOM 8263 O O . LYS A 1 1105 ? 13.192 33.560 -8.570 1.00 84.06 1105 LYS A O 1
ATOM 8268 N N . PRO A 1 1106 ? 15.241 34.455 -8.602 1.00 85.31 1106 PRO A N 1
ATOM 8269 C CA . PRO A 1 1106 ? 15.417 34.336 -7.154 1.00 85.31 1106 PRO A CA 1
ATOM 8270 C C . PRO A 1 1106 ? 14.340 35.107 -6.368 1.00 85.31 1106 PRO A C 1
ATOM 8272 O O . PRO A 1 1106 ? 14.117 36.291 -6.624 1.00 85.31 1106 PRO A O 1
ATOM 8275 N N . GLY A 1 1107 ? 13.686 34.438 -5.414 1.00 87.56 1107 GLY A N 1
ATOM 8276 C CA . GLY A 1 1107 ? 12.705 35.033 -4.496 1.00 87.56 1107 GLY A CA 1
ATOM 8277 C C . GLY A 1 1107 ? 13.297 35.447 -3.143 1.00 87.56 1107 GLY A C 1
ATOM 8278 O O . GLY A 1 1107 ? 14.391 35.022 -2.768 1.00 87.56 1107 GLY A O 1
ATOM 8279 N N . ASN A 1 1108 ? 12.559 36.259 -2.385 1.00 95.88 1108 ASN A N 1
ATOM 8280 C CA . ASN A 1 1108 ? 12.859 36.608 -0.998 1.00 95.88 1108 ASN A CA 1
ATOM 8281 C C . ASN A 1 1108 ? 12.378 35.496 -0.047 1.00 95.88 1108 ASN A C 1
ATOM 8283 O O . ASN A 1 1108 ? 11.184 35.339 0.203 1.00 95.88 1108 ASN A O 1
ATOM 8287 N N . ILE A 1 1109 ? 13.328 34.749 0.518 1.00 95.12 1109 ILE A N 1
ATOM 8288 C CA . ILE A 1 1109 ? 13.070 33.584 1.381 1.00 95.12 1109 ILE A CA 1
ATOM 8289 C C . ILE A 1 1109 ? 12.340 33.968 2.681 1.00 95.12 1109 ILE A C 1
ATOM 8291 O O . ILE A 1 1109 ? 11.454 33.238 3.122 1.00 95.12 1109 ILE A O 1
ATOM 8295 N N . GLU A 1 1110 ? 12.672 35.107 3.298 1.00 95.56 1110 GLU A N 1
ATOM 8296 C CA . GLU A 1 1110 ? 12.044 35.535 4.559 1.00 95.56 1110 GLU A CA 1
ATOM 8297 C C . GLU A 1 1110 ? 10.576 35.935 4.351 1.00 95.56 1110 GLU A C 1
ATOM 8299 O O . GLU A 1 1110 ? 9.696 35.540 5.127 1.00 95.56 1110 GLU A O 1
ATOM 8304 N N . ASN A 1 1111 ? 10.297 36.664 3.263 1.00 96.56 1111 ASN A N 1
ATOM 8305 C CA . ASN A 1 1111 ? 8.927 36.984 2.866 1.00 96.56 1111 ASN A CA 1
ATOM 8306 C C . ASN A 1 1111 ? 8.157 35.706 2.496 1.00 96.56 1111 ASN A C 1
ATOM 8308 O O . ASN A 1 1111 ? 7.045 35.487 2.977 1.00 96.56 1111 ASN A O 1
ATOM 8312 N N . GLY A 1 1112 ? 8.791 34.808 1.738 1.00 95.00 1112 GLY A N 1
ATOM 8313 C CA . GLY A 1 1112 ? 8.243 33.505 1.370 1.00 95.00 1112 GLY A CA 1
ATOM 8314 C C . GLY A 1 1112 ? 7.827 32.660 2.569 1.00 95.00 1112 GLY A C 1
ATOM 8315 O O . GLY A 1 1112 ? 6.717 32.133 2.593 1.00 95.00 1112 GLY A O 1
ATOM 8316 N N . LYS A 1 1113 ? 8.666 32.591 3.610 1.00 94.56 1113 LYS A N 1
ATOM 8317 C CA . LYS A 1 1113 ? 8.350 31.894 4.866 1.00 94.56 1113 LYS A CA 1
ATOM 8318 C C . LYS A 1 1113 ? 7.148 32.505 5.583 1.00 94.56 1113 LYS A C 1
ATOM 8320 O O . LYS A 1 1113 ? 6.296 31.778 6.101 1.00 94.56 1113 LYS A O 1
ATOM 8325 N N . THR A 1 1114 ? 7.067 33.834 5.608 1.00 94.69 1114 THR A N 1
ATOM 8326 C CA . THR A 1 1114 ? 5.948 34.563 6.224 1.00 94.69 1114 THR A CA 1
ATOM 8327 C C . THR A 1 1114 ? 4.636 34.258 5.498 1.00 94.69 1114 THR A C 1
ATOM 8329 O O . THR A 1 1114 ? 3.652 33.877 6.133 1.00 94.69 1114 THR A O 1
ATOM 8332 N N . LEU A 1 1115 ? 4.641 34.334 4.165 1.00 92.50 1115 LEU A N 1
ATOM 8333 C CA . LEU A 1 1115 ? 3.487 34.025 3.319 1.00 92.50 1115 LEU A CA 1
ATOM 8334 C C . LEU A 1 1115 ? 3.080 32.548 3.405 1.00 92.50 1115 LEU A C 1
ATOM 8336 O O . LEU A 1 1115 ? 1.899 32.240 3.568 1.00 92.50 1115 LEU A O 1
ATOM 8340 N N . PHE A 1 1116 ? 4.049 31.628 3.374 1.00 92.62 1116 PHE A N 1
ATOM 8341 C CA . PHE A 1 1116 ? 3.804 30.199 3.559 1.00 92.62 1116 PHE A CA 1
ATOM 8342 C C . PHE A 1 1116 ? 3.120 29.925 4.902 1.00 92.62 1116 PHE A C 1
ATOM 8344 O O . PHE A 1 1116 ? 2.116 29.217 4.951 1.00 92.62 1116 PHE A O 1
ATOM 8351 N N . THR A 1 1117 ? 3.617 30.524 5.987 1.00 90.50 1117 THR A N 1
ATOM 8352 C CA . THR A 1 1117 ? 3.036 30.362 7.329 1.00 90.50 1117 THR A CA 1
ATOM 8353 C C . THR A 1 1117 ? 1.596 30.875 7.382 1.00 90.50 1117 THR A C 1
ATOM 8355 O O . THR A 1 1117 ? 0.738 30.243 7.993 1.00 90.50 1117 THR A O 1
ATOM 8358 N N . ALA A 1 1118 ? 1.312 31.993 6.713 1.00 85.25 1118 ALA A N 1
ATOM 8359 C CA . ALA A 1 1118 ? -0.018 32.589 6.692 1.00 85.25 1118 ALA A CA 1
ATOM 8360 C C . ALA A 1 1118 ? -1.032 31.808 5.834 1.00 85.25 1118 ALA A C 1
ATOM 8362 O O . ALA A 1 1118 ? -2.218 31.809 6.153 1.00 85.25 1118 ALA A O 1
ATOM 8363 N N . MET A 1 1119 ? -0.590 31.162 4.748 1.00 85.19 1119 MET A N 1
ATOM 8364 C CA . MET A 1 1119 ? -1.495 30.623 3.720 1.00 85.19 1119 MET A CA 1
ATOM 8365 C C . MET A 1 1119 ? -1.423 29.103 3.547 1.00 85.19 1119 MET A C 1
ATOM 8367 O O . MET A 1 1119 ? -2.448 28.451 3.371 1.00 85.19 1119 MET A O 1
ATOM 8371 N N . CYS A 1 1120 ? -0.221 28.531 3.591 1.00 89.62 1120 CYS A N 1
ATOM 8372 C CA . CYS A 1 1120 ? 0.028 27.125 3.267 1.00 89.62 1120 CYS A CA 1
ATOM 8373 C C . CYS A 1 1120 ? 0.102 26.254 4.529 1.00 89.62 1120 CYS A C 1
ATOM 8375 O O . CYS A 1 1120 ? -0.429 25.143 4.539 1.00 89.62 1120 CYS A O 1
ATOM 8377 N N . ALA A 1 1121 ? 0.677 26.772 5.623 1.00 89.62 1121 ALA A N 1
ATOM 8378 C CA . ALA A 1 1121 ? 0.856 26.034 6.879 1.00 89.62 1121 ALA A CA 1
ATOM 8379 C C . ALA A 1 1121 ? -0.468 25.665 7.580 1.00 89.62 1121 ALA A C 1
ATOM 8381 O O . ALA A 1 1121 ? -0.499 24.793 8.449 1.00 89.62 1121 ALA A O 1
ATOM 8382 N N . VAL A 1 1122 ? -1.583 26.283 7.169 1.00 84.62 1122 VAL A N 1
ATOM 8383 C CA . VAL A 1 1122 ? -2.939 25.889 7.582 1.00 84.62 1122 VAL A CA 1
ATOM 8384 C C . VAL A 1 1122 ? -3.226 24.436 7.199 1.00 84.62 1122 VAL A C 1
ATOM 8386 O O . VAL A 1 1122 ? -3.905 23.735 7.947 1.00 84.62 1122 VAL A O 1
ATOM 8389 N N . CYS A 1 1123 ? -2.702 23.977 6.061 1.00 86.88 1123 CYS A N 1
ATOM 8390 C CA . CYS A 1 1123 ? -2.963 22.646 5.518 1.00 86.88 1123 CYS A CA 1
ATOM 8391 C C . CYS A 1 1123 ? -1.718 21.759 5.442 1.00 86.88 1123 CYS A C 1
ATOM 8393 O O . CYS A 1 1123 ? -1.850 20.543 5.551 1.00 86.88 1123 CYS A O 1
ATOM 8395 N N . HIS A 1 1124 ? -0.542 22.346 5.251 1.00 89.31 1124 HIS A N 1
ATOM 8396 C CA . HIS A 1 1124 ? 0.687 21.620 4.961 1.00 89.31 1124 HIS A CA 1
ATOM 8397 C C . HIS A 1 1124 ? 1.700 21.730 6.093 1.00 89.31 1124 HIS A C 1
ATOM 8399 O O . HIS A 1 1124 ? 1.771 22.755 6.774 1.00 89.31 1124 HIS A O 1
ATOM 8405 N N . LYS A 1 1125 ? 2.524 20.689 6.243 1.00 86.81 1125 LYS A N 1
ATOM 8406 C CA . LYS A 1 1125 ? 3.719 20.729 7.089 1.00 86.81 1125 LYS A CA 1
ATOM 8407 C C . LYS A 1 1125 ? 4.972 21.001 6.271 1.00 86.81 1125 LYS A C 1
ATOM 8409 O O . LYS A 1 1125 ? 5.081 20.500 5.161 1.00 86.81 1125 LYS A O 1
ATOM 8414 N N . ILE A 1 1126 ? 5.898 21.769 6.839 1.00 85.75 1126 ILE A N 1
ATOM 8415 C CA . ILE A 1 1126 ? 7.281 21.889 6.366 1.00 85.75 1126 ILE A CA 1
ATOM 8416 C C . ILE A 1 1126 ? 8.187 22.138 7.578 1.00 85.75 1126 ILE A C 1
ATOM 8418 O O . ILE A 1 1126 ? 7.854 22.949 8.444 1.00 85.75 1126 ILE A O 1
ATOM 8422 N N . GLU A 1 1127 ? 9.276 21.386 7.710 1.00 80.25 1127 GLU A N 1
ATOM 8423 C CA . GLU A 1 1127 ? 10.199 21.424 8.856 1.00 80.25 1127 GLU A CA 1
ATOM 8424 C C . GLU A 1 1127 ? 9.484 21.313 10.223 1.00 80.25 1127 GLU A C 1
ATOM 8426 O O . GLU A 1 1127 ? 9.858 21.937 11.217 1.00 80.25 1127 GLU A O 1
ATOM 8431 N N . GLY A 1 1128 ? 8.398 20.534 10.277 1.00 78.38 1128 GLY A N 1
ATOM 8432 C CA . GLY A 1 1128 ? 7.572 20.351 11.476 1.00 78.38 1128 GLY A CA 1
ATOM 8433 C C . GLY A 1 1128 ? 6.591 21.490 11.797 1.00 78.38 1128 GLY A C 1
ATOM 8434 O O . GLY A 1 1128 ? 5.766 21.322 12.698 1.00 78.38 1128 GLY A O 1
ATOM 8435 N N . ALA A 1 1129 ? 6.616 22.606 11.062 1.00 81.88 1129 ALA A N 1
ATOM 8436 C CA . ALA A 1 1129 ? 5.657 23.702 11.194 1.00 81.88 1129 ALA A CA 1
ATOM 8437 C C . ALA A 1 1129 ? 4.419 23.475 10.311 1.00 81.88 1129 ALA A C 1
ATOM 8439 O O . ALA A 1 1129 ? 4.551 23.061 9.165 1.00 81.88 1129 ALA A O 1
ATOM 8440 N N . GLY A 1 1130 ? 3.226 23.783 10.832 1.00 86.88 1130 GLY A N 1
ATOM 8441 C CA . GLY A 1 1130 ? 1.945 23.635 10.129 1.00 86.88 1130 GLY A CA 1
ATOM 8442 C C . GLY A 1 1130 ? 1.131 22.406 10.552 1.00 86.88 1130 GLY A C 1
ATOM 8443 O O . GLY A 1 1130 ? 1.446 21.732 11.538 1.00 86.88 1130 GLY A O 1
ATOM 8444 N N . ASN A 1 1131 ? 0.056 22.120 9.815 1.00 83.50 1131 ASN A N 1
ATOM 8445 C CA . ASN A 1 1131 ? -0.921 21.082 10.162 1.00 83.50 1131 ASN A CA 1
ATOM 8446 C C . ASN A 1 1131 ? -0.819 19.839 9.272 1.00 83.50 1131 ASN A C 1
ATOM 8448 O O . ASN A 1 1131 ? -0.416 19.909 8.117 1.00 83.50 1131 ASN A O 1
ATOM 8452 N N . VAL A 1 1132 ? -1.228 18.684 9.808 1.00 81.00 1132 VAL A N 1
ATOM 8453 C CA . VAL A 1 1132 ? -1.388 17.453 9.017 1.00 81.00 1132 VAL A CA 1
ATOM 8454 C C . VAL A 1 1132 ? -2.767 17.499 8.375 1.00 81.00 1132 VAL A C 1
ATOM 8456 O O . VAL A 1 1132 ? -3.736 17.151 9.039 1.00 81.00 1132 VAL A O 1
ATOM 8459 N N . PHE A 1 1133 ? -2.879 17.955 7.131 1.00 84.62 1133 PHE A N 1
ATOM 8460 C CA . PHE A 1 1133 ? -4.122 17.883 6.358 1.00 84.62 1133 PHE A CA 1
ATOM 8461 C C . PHE A 1 1133 ? -3.840 17.551 4.894 1.00 84.62 1133 PHE A C 1
ATOM 8463 O O . PHE A 1 1133 ? -4.287 16.507 4.432 1.00 84.62 1133 PHE A O 1
ATOM 8470 N N . GLY A 1 1134 ? -3.090 18.410 4.205 1.00 82.56 1134 GLY A N 1
ATOM 8471 C CA . GLY A 1 1134 ? -2.506 18.113 2.903 1.00 82.56 1134 GLY A CA 1
ATOM 8472 C C . GLY A 1 1134 ? -1.180 17.356 3.040 1.00 82.56 1134 GLY A C 1
ATOM 8473 O O . GLY A 1 1134 ? -0.737 17.102 4.169 1.00 82.56 1134 GLY A O 1
ATOM 8474 N N . PRO A 1 1135 ? -0.528 17.047 1.906 1.00 78.88 1135 PRO A N 1
ATOM 8475 C CA . PRO A 1 1135 ? 0.782 16.410 1.887 1.00 78.88 1135 PRO A CA 1
ATOM 8476 C C . PRO A 1 1135 ? 1.795 17.130 2.782 1.00 78.88 1135 PRO A C 1
ATOM 8478 O O . PRO A 1 1135 ? 1.790 18.366 2.880 1.00 78.88 1135 PRO A O 1
ATOM 8481 N N . ASN A 1 1136 ? 2.673 16.357 3.426 1.00 78.75 1136 ASN A N 1
ATOM 8482 C CA . ASN A 1 1136 ? 3.863 16.918 4.056 1.00 78.75 1136 ASN A CA 1
ATOM 8483 C C . ASN A 1 1136 ? 4.800 17.417 2.947 1.00 78.75 1136 ASN A C 1
ATOM 8485 O O . ASN A 1 1136 ? 5.159 16.644 2.069 1.00 78.75 1136 ASN A O 1
ATOM 8489 N N . LEU A 1 1137 ? 5.174 18.694 2.998 1.00 82.62 1137 LEU A N 1
ATOM 8490 C CA . LEU A 1 1137 ? 5.978 19.368 1.980 1.00 82.62 1137 LEU A CA 1
ATOM 8491 C C . LEU A 1 1137 ? 7.478 19.339 2.299 1.00 82.62 1137 LEU A C 1
ATOM 8493 O O . LEU A 1 1137 ? 8.265 20.005 1.627 1.00 82.62 1137 LEU A O 1
ATOM 8497 N N . ASP A 1 1138 ? 7.896 18.587 3.320 1.00 76.25 1138 ASP A N 1
ATOM 8498 C CA . ASP A 1 1138 ? 9.308 18.259 3.508 1.00 76.25 1138 ASP A CA 1
ATOM 8499 C C . ASP A 1 1138 ? 9.858 17.642 2.214 1.00 76.25 1138 ASP A C 1
ATOM 8501 O O . ASP A 1 1138 ? 9.333 16.640 1.749 1.00 76.25 1138 ASP A O 1
ATOM 8505 N N . GLY A 1 1139 ? 10.897 18.255 1.641 1.00 74.12 1139 GLY A N 1
ATOM 8506 C CA . GLY A 1 1139 ? 11.587 17.776 0.439 1.00 74.12 1139 GLY A CA 1
ATOM 8507 C C . GLY A 1 1139 ? 10.947 18.113 -0.912 1.00 74.12 1139 GLY A C 1
ATOM 8508 O O . GLY A 1 1139 ? 11.680 18.124 -1.902 1.00 74.12 1139 GLY A O 1
ATOM 8509 N N . ILE A 1 1140 ? 9.676 18.539 -0.967 1.00 79.19 1140 ILE A N 1
ATOM 8510 C CA . ILE A 1 1140 ? 8.998 18.905 -2.232 1.00 79.19 1140 ILE A CA 1
ATOM 8511 C C . ILE A 1 1140 ? 9.725 20.016 -3.002 1.00 79.19 1140 ILE A C 1
ATOM 8513 O O . ILE A 1 1140 ? 9.617 20.131 -4.217 1.00 79.19 1140 ILE A O 1
ATOM 8517 N N . GLY A 1 1141 ? 10.521 20.846 -2.323 1.00 77.69 1141 GLY A N 1
ATOM 8518 C CA . GLY A 1 1141 ? 11.328 21.882 -2.969 1.00 77.69 1141 GLY A CA 1
ATOM 8519 C C . GLY A 1 1141 ? 12.409 21.358 -3.931 1.00 77.69 1141 GLY A C 1
ATOM 8520 O O . GLY A 1 1141 ? 13.007 22.162 -4.649 1.00 77.69 1141 GLY A O 1
ATOM 8521 N N . ALA A 1 1142 ? 12.655 20.042 -3.974 1.00 72.94 1142 ALA A N 1
ATOM 8522 C CA . ALA A 1 1142 ? 13.448 19.399 -5.021 1.00 72.94 1142 ALA A CA 1
ATOM 8523 C C . ALA A 1 1142 ? 12.740 19.411 -6.393 1.00 72.94 1142 ALA A C 1
ATOM 8525 O O . ALA A 1 1142 ? 13.406 19.322 -7.425 1.00 72.94 1142 ALA A O 1
ATOM 8526 N N . HIS A 1 1143 ? 11.411 19.570 -6.412 1.00 74.44 1143 HIS A N 1
ATOM 8527 C CA . HIS A 1 1143 ? 10.609 19.573 -7.628 1.00 74.44 1143 HIS A CA 1
ATOM 8528 C C . HIS A 1 1143 ? 10.870 20.818 -8.500 1.00 74.44 1143 HIS A C 1
ATOM 8530 O O . HIS A 1 1143 ? 11.314 21.873 -8.019 1.00 74.44 1143 HIS A O 1
ATOM 8536 N N . PRO A 1 1144 ? 10.567 20.732 -9.807 1.00 72.50 1144 PRO A N 1
ATOM 8537 C CA . PRO A 1 1144 ? 10.667 21.852 -10.735 1.00 72.50 1144 PRO A CA 1
ATOM 8538 C C . PRO A 1 1144 ? 9.787 23.031 -10.317 1.00 72.50 1144 PRO A C 1
ATOM 8540 O O . PRO A 1 1144 ? 8.652 22.848 -9.881 1.00 72.50 1144 PRO A O 1
ATOM 8543 N N . VAL A 1 1145 ? 10.249 24.261 -10.569 1.00 79.88 1145 VAL A N 1
ATOM 8544 C CA . VAL A 1 1145 ? 9.460 25.483 -10.305 1.00 79.88 1145 VAL A CA 1
ATOM 8545 C C . VAL A 1 1145 ? 8.105 25.440 -11.014 1.00 79.88 1145 VAL A C 1
ATOM 8547 O O . VAL A 1 1145 ? 7.093 25.784 -10.409 1.00 79.88 1145 VAL A O 1
ATOM 8550 N N . ARG A 1 1146 ? 8.069 24.973 -12.271 1.00 79.31 1146 ARG A N 1
ATOM 8551 C CA . ARG A 1 1146 ? 6.822 24.804 -13.029 1.00 79.31 1146 ARG A CA 1
ATOM 8552 C C . ARG A 1 1146 ? 5.844 23.865 -12.329 1.00 79.31 1146 ARG A C 1
ATOM 8554 O O . ARG A 1 1146 ? 4.653 24.155 -12.306 1.00 79.31 1146 ARG A O 1
ATOM 8561 N N . GLU A 1 1147 ? 6.331 22.764 -11.771 1.00 76.38 1147 GLU A N 1
ATOM 8562 C CA . GLU A 1 1147 ? 5.486 21.780 -11.098 1.00 76.38 1147 GLU A CA 1
ATOM 8563 C C . GLU A 1 1147 ? 4.922 22.352 -9.794 1.00 76.38 1147 GLU A C 1
ATOM 8565 O O . GLU A 1 1147 ? 3.709 22.370 -9.611 1.00 76.38 1147 GLU A O 1
ATOM 8570 N N . LEU A 1 1148 ? 5.778 22.947 -8.954 1.00 85.06 1148 LEU A N 1
ATOM 8571 C CA . LEU A 1 1148 ? 5.362 23.636 -7.726 1.00 85.06 1148 LEU A CA 1
ATOM 8572 C C . LEU A 1 1148 ? 4.319 24.725 -8.011 1.00 85.06 1148 LEU A C 1
ATOM 8574 O O . LEU A 1 1148 ? 3.314 24.839 -7.312 1.00 85.06 1148 LEU A O 1
ATOM 8578 N N . LEU A 1 1149 ? 4.531 25.507 -9.071 1.00 87.81 1149 LEU A N 1
ATOM 8579 C CA . LEU A 1 1149 ? 3.584 26.523 -9.512 1.00 87.81 1149 LEU A CA 1
ATOM 8580 C C . LEU A 1 1149 ? 2.265 25.911 -10.001 1.00 87.81 1149 LEU A C 1
ATOM 8582 O O . LEU A 1 1149 ? 1.199 26.447 -9.707 1.00 87.81 1149 LEU A O 1
ATOM 8586 N N . THR A 1 1150 ? 2.326 24.788 -10.716 1.00 83.69 1150 THR A N 1
ATOM 8587 C CA . THR A 1 1150 ? 1.139 24.065 -11.190 1.00 83.69 1150 THR A CA 1
ATOM 8588 C C . THR A 1 1150 ? 0.320 23.539 -10.016 1.00 83.69 1150 THR A C 1
ATOM 8590 O O . THR A 1 1150 ? -0.892 23.730 -10.012 1.00 83.69 1150 THR A O 1
ATOM 8593 N N . HIS A 1 1151 ? 0.960 22.983 -8.983 1.00 85.50 1151 HIS A N 1
ATOM 8594 C CA . HIS A 1 1151 ? 0.283 22.546 -7.755 1.00 85.50 1151 HIS A CA 1
ATOM 8595 C C . HIS A 1 1151 ? -0.413 23.706 -7.029 1.00 85.50 1151 HIS A C 1
ATOM 8597 O O . HIS A 1 1151 ? -1.492 23.525 -6.474 1.00 85.50 1151 HIS A O 1
ATOM 8603 N N . ILE A 1 1152 ? 0.156 24.918 -7.070 1.00 88.56 1152 ILE A N 1
ATOM 8604 C CA . ILE A 1 1152 ? -0.437 26.113 -6.445 1.00 88.56 1152 ILE A CA 1
ATOM 8605 C C . ILE A 1 1152 ? -1.597 26.689 -7.276 1.00 88.56 1152 ILE A C 1
ATOM 8607 O O . ILE A 1 1152 ? -2.631 27.057 -6.720 1.00 88.56 1152 ILE A O 1
ATOM 8611 N N . VAL A 1 1153 ? -1.442 26.783 -8.599 1.00 85.50 1153 VAL A N 1
ATOM 8612 C CA . VAL A 1 1153 ? -2.434 27.396 -9.509 1.00 85.50 1153 VAL A CA 1
ATOM 8613 C C . VAL A 1 1153 ? -3.573 26.422 -9.846 1.00 85.50 1153 VAL A C 1
ATOM 8615 O O . VAL A 1 1153 ? -4.736 26.814 -9.994 1.00 85.50 1153 VAL A O 1
ATOM 8618 N N . ASN A 1 1154 ? -3.259 25.132 -9.961 1.00 81.75 1154 ASN A N 1
ATOM 8619 C CA . ASN A 1 1154 ? -4.181 24.068 -10.341 1.00 81.75 1154 ASN A CA 1
ATOM 8620 C C . ASN A 1 1154 ? -4.096 22.850 -9.396 1.00 8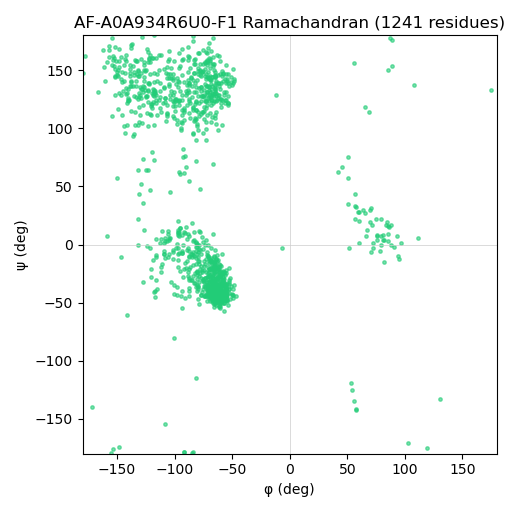1.75 1154 ASN A C 1
ATOM 8622 O O . ASN A 1 1154 ? -3.784 21.742 -9.837 1.00 81.75 1154 ASN A O 1
ATOM 8626 N N . PRO A 1 1155 ? -4.439 23.014 -8.107 1.00 82.56 1155 PRO A N 1
ATOM 8627 C CA . PRO A 1 1155 ? -4.299 21.956 -7.103 1.00 82.56 1155 PRO A CA 1
ATOM 8628 C C . PRO A 1 1155 ? -5.202 20.734 -7.322 1.00 82.56 1155 PRO A C 1
ATOM 8630 O O . PRO A 1 1155 ? -5.053 19.727 -6.637 1.00 82.56 1155 PRO A O 1
ATOM 8633 N N . SER A 1 1156 ? -6.173 20.814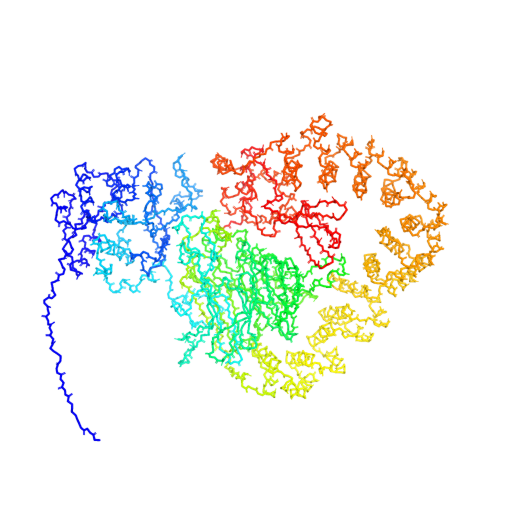 -8.236 1.00 80.75 1156 SER A N 1
ATOM 8634 C CA . SER A 1 1156 ? -7.057 19.697 -8.595 1.00 80.75 1156 SER A CA 1
ATOM 8635 C C . SER A 1 1156 ? -6.539 18.876 -9.784 1.00 80.75 1156 SER A C 1
ATOM 8637 O O . SER A 1 1156 ? -7.213 17.930 -10.186 1.00 80.75 1156 SER A O 1
ATOM 8639 N N . LEU A 1 1157 ? -5.384 19.231 -10.368 1.00 76.06 1157 LEU A N 1
ATOM 8640 C CA . LEU A 1 1157 ? -4.828 18.541 -11.537 1.00 76.06 1157 LEU A CA 1
ATOM 8641 C C . LEU A 1 1157 ? -4.407 17.105 -11.205 1.00 76.06 1157 LEU A C 1
ATOM 8643 O O . LEU A 1 1157 ? -4.806 16.169 -11.895 1.00 76.06 1157 LEU A O 1
ATOM 8647 N N . VAL A 1 1158 ? -3.627 16.949 -10.135 1.00 70.00 1158 VAL A N 1
ATOM 8648 C CA . VAL A 1 1158 ? -3.147 15.665 -9.621 1.00 70.00 1158 VAL A CA 1
ATOM 8649 C C . VAL A 1 1158 ? -3.425 15.649 -8.125 1.00 70.00 1158 VAL A C 1
ATOM 8651 O O . VAL A 1 1158 ? -2.961 16.516 -7.391 1.00 70.00 1158 VAL A O 1
ATOM 8654 N N . VAL A 1 1159 ? -4.244 14.695 -7.683 1.00 73.62 1159 VAL A N 1
ATOM 8655 C CA . VAL A 1 1159 ? -4.612 14.541 -6.272 1.00 73.62 1159 VAL A CA 1
ATOM 8656 C C . VAL A 1 1159 ? -4.491 13.072 -5.909 1.00 73.62 1159 VAL A C 1
ATOM 8658 O O . VAL A 1 1159 ? -5.260 12.243 -6.413 1.00 73.62 1159 VAL A O 1
ATOM 8661 N N . ASP A 1 1160 ? -3.548 12.769 -5.024 1.00 72.81 1160 ASP A N 1
ATOM 8662 C CA . ASP A 1 1160 ? -3.374 11.430 -4.471 1.00 72.81 1160 ASP A CA 1
ATOM 8663 C C . ASP A 1 1160 ? -4.646 10.964 -3.771 1.00 72.81 1160 ASP A C 1
ATOM 8665 O O . ASP A 1 1160 ? -5.386 11.755 -3.180 1.00 72.81 1160 ASP A O 1
ATOM 8669 N N . ASP A 1 1161 ? -4.900 9.657 -3.816 1.00 71.88 1161 ASP A N 1
ATOM 8670 C CA . ASP A 1 1161 ? -6.162 9.085 -3.354 1.00 71.88 1161 ASP A CA 1
ATOM 8671 C C . ASP A 1 1161 ? -6.469 9.399 -1.880 1.00 71.88 1161 ASP A C 1
ATOM 8673 O O . ASP A 1 1161 ? -7.623 9.652 -1.525 1.00 71.88 1161 ASP A O 1
ATOM 8677 N N . GLU A 1 1162 ? -5.425 9.465 -1.049 1.00 74.81 1162 GLU A N 1
ATOM 8678 C CA . GLU A 1 1162 ? -5.497 9.812 0.375 1.00 74.81 1162 GLU A CA 1
ATOM 8679 C C . GLU A 1 1162 ? -5.834 11.294 0.641 1.00 74.81 1162 GLU A C 1
ATOM 8681 O O . GLU A 1 1162 ? -6.363 11.626 1.703 1.00 74.81 1162 GLU A O 1
ATOM 8686 N N . HIS A 1 1163 ? -5.597 12.176 -0.335 1.00 80.00 1163 HIS A N 1
ATOM 8687 C CA . HIS A 1 1163 ? -5.886 13.612 -0.271 1.00 80.00 1163 HIS A CA 1
ATOM 8688 C C . HIS A 1 1163 ? -7.133 14.004 -1.081 1.00 80.00 1163 HIS A C 1
ATOM 8690 O O . HIS A 1 1163 ? -7.463 15.189 -1.192 1.00 80.00 1163 HIS A O 1
ATOM 8696 N N . ARG A 1 1164 ? -7.867 13.030 -1.640 1.00 79.81 1164 ARG A N 1
ATOM 8697 C CA . ARG A 1 1164 ? -9.117 13.299 -2.359 1.00 79.81 1164 ARG A CA 1
ATOM 8698 C C . ARG A 1 1164 ? -10.244 13.680 -1.406 1.00 79.81 1164 ARG A C 1
ATOM 8700 O O . ARG A 1 1164 ? -10.495 13.032 -0.390 1.00 79.81 1164 ARG A O 1
ATOM 8707 N N . THR A 1 1165 ? -10.982 14.709 -1.805 1.00 86.19 1165 THR A N 1
ATOM 8708 C CA . THR A 1 1165 ? -12.133 15.220 -1.063 1.00 86.19 1165 THR A CA 1
ATOM 8709 C C . THR A 1 1165 ? -13.257 14.194 -0.997 1.00 86.19 1165 THR A C 1
ATOM 8711 O O . THR A 1 1165 ? -13.675 13.645 -2.016 1.00 86.19 1165 THR A O 1
ATOM 8714 N N . TRP A 1 1166 ? -13.827 14.010 0.187 1.00 88.62 1166 TRP A N 1
ATOM 8715 C CA . TRP A 1 1166 ? -15.079 13.303 0.408 1.00 88.62 1166 TRP A CA 1
ATOM 8716 C C . TRP A 1 1166 ? -16.178 14.286 0.782 1.00 88.62 1166 TRP A C 1
ATOM 8718 O O . TRP A 1 1166 ? -16.052 15.045 1.740 1.00 88.62 1166 TRP A O 1
ATOM 8728 N N . ASN A 1 1167 ? -17.277 14.233 0.034 1.00 89.25 1167 ASN A N 1
ATOM 8729 C CA . ASN A 1 1167 ? -18.504 14.958 0.331 1.00 89.25 1167 ASN A CA 1
ATOM 8730 C C . ASN A 1 1167 ? -19.467 14.005 1.035 1.00 89.25 1167 ASN A C 1
ATOM 8732 O O . ASN A 1 1167 ? -19.990 13.082 0.410 1.00 89.25 1167 ASN A O 1
ATOM 8736 N N . ILE A 1 1168 ? -19.664 14.201 2.336 1.00 91.88 1168 ILE A N 1
ATOM 8737 C CA . ILE A 1 1168 ? -20.436 13.327 3.220 1.00 91.88 1168 ILE A CA 1
ATOM 8738 C C . ILE A 1 1168 ? -21.700 14.065 3.645 1.00 91.88 1168 ILE A C 1
ATOM 8740 O O . ILE A 1 1168 ? -21.640 15.065 4.355 1.00 91.88 1168 ILE A O 1
ATOM 8744 N N . THR A 1 1169 ? -22.849 13.565 3.210 1.00 91.69 1169 THR A N 1
ATOM 8745 C CA . THR A 1 1169 ? -24.168 14.061 3.597 1.00 91.69 1169 THR A CA 1
ATOM 8746 C C . THR A 1 1169 ? -24.698 13.216 4.744 1.00 91.69 1169 THR A C 1
ATOM 8748 O O . THR A 1 1169 ? -24.813 11.996 4.621 1.00 91.69 1169 THR A O 1
ATOM 8751 N N . MET A 1 1170 ? -25.047 13.860 5.849 1.00 91.38 1170 MET A N 1
ATOM 8752 C CA . MET A 1 1170 ? -25.660 13.242 7.019 1.00 91.38 1170 MET A CA 1
ATOM 8753 C C . MET A 1 1170 ? -27.188 13.223 6.886 1.00 91.38 1170 MET A C 1
ATOM 8755 O O . MET A 1 1170 ? -27.787 14.022 6.164 1.00 91.38 1170 MET A O 1
ATOM 8759 N N . LYS A 1 1171 ? -27.849 12.328 7.623 1.00 88.12 1171 LYS A N 1
ATOM 8760 C CA . LYS A 1 1171 ? -29.317 12.191 7.647 1.00 88.12 1171 LYS A CA 1
ATOM 8761 C C . LYS A 1 1171 ? -30.041 13.418 8.199 1.00 88.12 1171 LYS A C 1
ATOM 8763 O O . LYS A 1 1171 ? -31.212 13.612 7.893 1.00 88.12 1171 LYS A O 1
ATOM 8768 N N . ASP A 1 1172 ? -29.363 14.239 8.996 1.00 81.50 1172 ASP A N 1
ATOM 8769 C CA . ASP A 1 1172 ? -29.900 15.504 9.503 1.00 81.50 1172 ASP A CA 1
ATOM 8770 C C . ASP A 1 1172 ? -29.780 16.657 8.483 1.00 81.50 1172 ASP A C 1
ATOM 8772 O O . ASP A 1 1172 ? -30.152 17.792 8.786 1.00 81.50 1172 ASP A O 1
ATOM 8776 N N . GLY A 1 1173 ? -29.246 16.381 7.287 1.00 83.31 1173 GLY A N 1
ATOM 8777 C CA . GLY A 1 1173 ? -29.048 17.340 6.204 1.00 83.31 1173 GLY A CA 1
ATOM 8778 C C . GLY A 1 1173 ? -27.744 18.138 6.276 1.00 83.31 1173 GLY A C 1
ATOM 8779 O O . GLY A 1 1173 ? -27.555 19.017 5.436 1.00 83.31 1173 GLY A O 1
ATOM 8780 N N . THR A 1 1174 ? -26.860 17.879 7.249 1.00 87.25 1174 THR A N 1
ATOM 8781 C CA . THR A 1 1174 ? -25.504 18.453 7.238 1.00 87.25 1174 THR A CA 1
ATOM 8782 C C . THR A 1 1174 ? -24.637 17.821 6.155 1.00 87.25 1174 THR A C 1
ATOM 8784 O O . THR A 1 1174 ? -24.788 16.653 5.798 1.00 87.25 1174 THR A O 1
ATOM 8787 N N . LEU A 1 1175 ? -23.723 18.620 5.620 1.00 89.62 1175 LEU A N 1
ATOM 8788 C CA . LEU A 1 1175 ? -22.771 18.255 4.589 1.00 89.62 1175 LEU A CA 1
ATOM 8789 C C . LEU A 1 1175 ? -21.358 18.561 5.086 1.00 89.62 1175 LEU A C 1
ATOM 8791 O O . LEU A 1 1175 ? -21.056 19.687 5.481 1.00 89.62 1175 LEU A O 1
ATOM 8795 N N . HIS A 1 1176 ? -20.486 17.562 5.017 1.00 88.00 1176 HIS A N 1
ATOM 8796 C CA . HIS A 1 1176 ? -19.065 17.689 5.305 1.00 88.00 1176 HIS A CA 1
ATOM 8797 C C . HIS A 1 1176 ? -18.263 17.491 4.020 1.00 88.00 1176 HIS A C 1
ATOM 8799 O O . HIS A 1 1176 ? -18.421 16.472 3.352 1.00 88.00 1176 HIS A O 1
ATOM 8805 N N . SER A 1 1177 ? -17.383 18.436 3.697 1.00 85.81 1177 SER A N 1
ATOM 8806 C CA . SER A 1 1177 ? -16.352 18.272 2.667 1.00 85.81 1177 SER A CA 1
ATOM 8807 C C . SER A 1 1177 ? -15.007 18.146 3.371 1.00 85.81 1177 SER A C 1
ATOM 8809 O O . SER A 1 1177 ? -14.516 19.118 3.945 1.00 85.81 1177 SER A O 1
ATOM 8811 N N . ALA A 1 1178 ? -14.459 16.934 3.396 1.00 88.44 1178 ALA A N 1
ATOM 8812 C CA . ALA A 1 1178 ? -13.332 16.574 4.251 1.00 88.44 1178 ALA A CA 1
ATOM 8813 C C . ALA A 1 1178 ? -12.488 15.451 3.636 1.00 88.44 1178 ALA A C 1
ATOM 8815 O O . ALA A 1 1178 ? -12.902 14.814 2.671 1.00 88.44 1178 ALA A O 1
ATOM 8816 N N . LEU A 1 1179 ? -11.326 15.173 4.220 1.00 87.62 1179 LEU A N 1
ATOM 8817 C CA . LEU A 1 1179 ? -10.601 13.924 3.976 1.00 87.62 1179 LEU A CA 1
ATOM 8818 C C . LEU A 1 1179 ? -11.106 12.851 4.945 1.00 87.62 1179 LEU A C 1
ATOM 8820 O O . LEU A 1 1179 ? -11.530 13.176 6.054 1.00 87.62 1179 LEU A O 1
ATOM 8824 N N . ILE A 1 1180 ? -11.046 11.575 4.565 1.00 84.62 1180 ILE A N 1
ATOM 8825 C CA . ILE A 1 1180 ? -11.269 10.476 5.514 1.00 84.62 1180 ILE 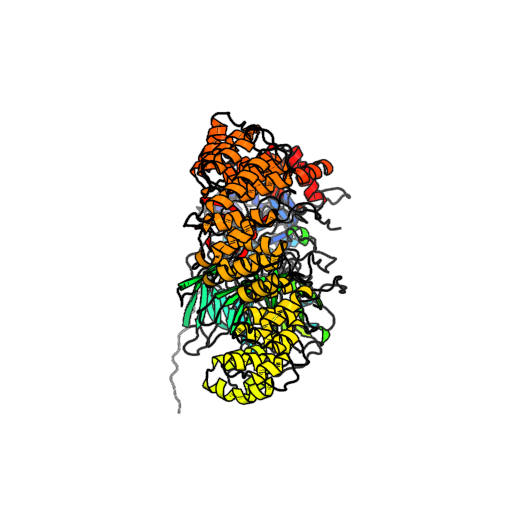A CA 1
ATOM 8826 C C . ILE A 1 1180 ? -9.922 10.163 6.165 1.00 84.62 1180 ILE A C 1
ATOM 8828 O O . ILE A 1 1180 ? -9.000 9.710 5.496 1.00 84.62 1180 ILE A O 1
ATOM 8832 N N . ALA A 1 1181 ? -9.800 10.435 7.464 1.00 79.38 1181 ALA A N 1
ATOM 8833 C CA . ALA A 1 1181 ? -8.601 10.110 8.232 1.00 79.38 1181 ALA A CA 1
ATOM 8834 C C . ALA A 1 1181 ? -8.550 8.623 8.580 1.00 79.38 1181 ALA A C 1
ATOM 8836 O O . ALA A 1 1181 ? -7.494 8.010 8.490 1.00 79.38 1181 ALA A O 1
ATOM 8837 N N . SER A 1 1182 ? -9.687 8.065 8.996 1.00 78.19 1182 SER A N 1
ATOM 8838 C CA . SER A 1 1182 ? -9.860 6.649 9.314 1.00 78.19 1182 SER A CA 1
ATOM 8839 C C . SER A 1 1182 ? -11.328 6.264 9.234 1.00 78.19 1182 SER A C 1
ATOM 8841 O O . SER A 1 1182 ? -12.209 7.118 9.358 1.00 78.19 1182 SER A O 1
ATOM 8843 N N . GLU A 1 1183 ? -11.619 4.986 9.029 1.00 81.69 1183 GLU A N 1
ATOM 8844 C CA . GLU A 1 1183 ? -12.992 4.501 9.081 1.00 81.69 1183 GLU A CA 1
ATOM 8845 C C . GLU A 1 1183 ? -13.071 3.033 9.481 1.00 81.69 1183 GLU A C 1
ATOM 8847 O O . GLU A 1 1183 ? -12.163 2.239 9.251 1.00 81.69 1183 GLU A O 1
ATOM 8852 N N . ASN A 1 1184 ? -14.206 2.687 10.074 1.00 79.81 1184 ASN A N 1
ATOM 8853 C CA . ASN A 1 1184 ? -14.609 1.328 10.385 1.00 79.81 1184 ASN A CA 1
ATOM 8854 C C . ASN A 1 1184 ? -16.137 1.223 10.296 1.00 79.81 1184 ASN A C 1
ATOM 8856 O O . ASN A 1 1184 ? -16.822 2.171 9.916 1.00 79.81 1184 ASN A O 1
ATOM 8860 N N . GLU A 1 1185 ? -16.698 0.070 10.660 1.00 76.56 1185 GLU A N 1
ATOM 8861 C CA . GLU A 1 1185 ? -18.142 -0.163 10.549 1.00 76.56 1185 GLU A CA 1
ATOM 8862 C C . GLU A 1 1185 ? -18.993 0.798 11.404 1.00 76.56 1185 GLU A C 1
ATOM 8864 O O . GLU A 1 1185 ? -20.157 1.027 11.074 1.00 76.56 1185 GLU A O 1
ATOM 8869 N N . ALA A 1 1186 ? -18.444 1.386 12.476 1.00 77.06 1186 ALA A N 1
ATOM 8870 C CA . ALA A 1 1186 ? -19.184 2.242 13.408 1.00 77.06 1186 ALA A CA 1
ATOM 8871 C C . ALA A 1 1186 ? -18.977 3.746 13.168 1.00 77.06 1186 ALA A C 1
ATOM 8873 O O . ALA A 1 1186 ? -19.903 4.542 13.372 1.00 77.06 1186 ALA A O 1
ATOM 8874 N N . ARG A 1 1187 ? -17.771 4.151 12.751 1.00 83.75 1187 ARG A N 1
ATOM 8875 C CA . ARG A 1 1187 ? -17.411 5.559 12.566 1.00 83.75 1187 ARG A CA 1
ATOM 8876 C C . ARG A 1 1187 ? -16.586 5.813 11.310 1.00 83.75 1187 ARG A C 1
ATOM 8878 O O . ARG A 1 1187 ? -15.783 4.987 10.894 1.00 83.75 1187 ARG A O 1
ATOM 8885 N N . VAL A 1 1188 ? -16.742 7.017 10.776 1.00 86.75 1188 VAL A N 1
ATOM 8886 C CA . VAL A 1 1188 ? -15.843 7.633 9.801 1.00 86.75 1188 VAL A CA 1
ATOM 8887 C C . VAL A 1 1188 ? -15.231 8.847 10.482 1.00 86.75 1188 VAL A C 1
ATOM 8889 O O . VAL A 1 1188 ? -15.936 9.816 10.763 1.00 86.75 1188 VAL A O 1
ATOM 8892 N N . GLN A 1 1189 ? -13.936 8.799 10.767 1.00 86.25 1189 GLN A N 1
ATOM 8893 C CA . GLN A 1 1189 ? -13.208 9.970 11.224 1.00 86.25 1189 GLN A CA 1
ATOM 8894 C C . GLN A 1 1189 ? -12.833 10.810 10.013 1.00 86.25 1189 GLN A C 1
ATOM 8896 O O . GLN A 1 1189 ? -12.054 10.392 9.153 1.00 86.25 1189 GLN A O 1
ATOM 8901 N N . ILE A 1 1190 ? -13.381 12.011 9.955 1.00 88.81 1190 ILE A N 1
ATOM 8902 C CA . ILE A 1 1190 ? -13.070 12.982 8.922 1.00 88.81 1190 ILE A CA 1
ATOM 8903 C C . ILE A 1 1190 ? -12.008 13.955 9.416 1.00 88.81 1190 ILE A C 1
ATOM 8905 O O . ILE A 1 1190 ? -11.908 14.241 10.611 1.00 88.81 1190 ILE A O 1
ATOM 8909 N N . ARG A 1 1191 ? -11.230 14.492 8.484 1.00 86.88 1191 ARG A N 1
ATOM 8910 C CA . ARG A 1 1191 ? -10.273 15.565 8.714 1.00 86.88 1191 ARG A CA 1
ATOM 8911 C C . ARG A 1 1191 ? -10.652 16.762 7.860 1.00 86.88 1191 ARG A C 1
ATOM 8913 O O . ARG A 1 1191 ? -10.731 16.664 6.639 1.00 86.88 1191 ARG A O 1
ATOM 8920 N N . MET A 1 1192 ? -10.897 17.879 8.520 1.00 82.50 1192 MET A N 1
ATOM 8921 C CA . MET A 1 1192 ? -11.267 19.152 7.916 1.00 82.50 1192 MET A CA 1
ATOM 8922 C C . MET A 1 1192 ? -10.008 20.007 7.676 1.00 82.50 1192 MET A C 1
ATOM 8924 O O . MET A 1 1192 ? -8.985 19.775 8.336 1.00 82.50 1192 MET A O 1
ATOM 8928 N N . PRO A 1 1193 ? -10.067 21.007 6.772 1.00 76.38 1193 PRO A N 1
ATOM 8929 C CA . PRO A 1 1193 ? -8.998 21.996 6.623 1.00 76.38 1193 PRO A CA 1
ATOM 8930 C C . PRO A 1 1193 ? -8.574 22.579 7.981 1.00 76.38 1193 PRO A C 1
ATOM 8932 O O . PRO A 1 1193 ? -9.409 22.752 8.869 1.00 76.38 1193 PRO A O 1
ATOM 8935 N N . GLY A 1 1194 ? -7.276 22.833 8.170 1.00 75.25 1194 GLY A N 1
ATOM 8936 C CA . GLY A 1 1194 ? -6.723 23.209 9.481 1.00 75.25 1194 GLY A CA 1
ATOM 8937 C C . GLY A 1 1194 ? -6.308 22.025 10.365 1.00 75.25 1194 GLY A C 1
ATOM 8938 O O . GLY A 1 1194 ? -5.824 22.232 11.473 1.00 75.25 1194 GLY A O 1
ATOM 8939 N N . GLY A 1 1195 ? -6.486 20.780 9.904 1.00 74.94 1195 GLY A N 1
ATOM 8940 C CA . GLY A 1 1195 ? -6.068 19.570 10.629 1.00 74.94 1195 GLY A CA 1
ATOM 8941 C C . GLY A 1 1195 ? -7.035 19.114 11.728 1.00 74.94 1195 GLY A C 1
ATOM 8942 O O . GLY A 1 1195 ? -6.724 18.188 12.477 1.00 74.94 1195 GLY A O 1
ATOM 8943 N N . VAL A 1 1196 ? -8.215 19.733 11.825 1.00 81.06 1196 VAL A N 1
ATOM 8944 C CA . VAL A 1 1196 ? -9.249 19.365 12.802 1.00 81.06 1196 VAL A CA 1
ATOM 8945 C C . VAL A 1 1196 ? -9.877 18.030 12.409 1.00 81.06 1196 VAL A C 1
ATOM 8947 O O . VAL A 1 1196 ? -10.277 17.844 11.261 1.00 81.06 1196 VAL A O 1
ATOM 8950 N N . THR A 1 1197 ? -9.991 17.103 13.359 1.00 83.81 1197 THR A N 1
ATOM 8951 C CA . THR A 1 1197 ? -10.653 15.808 13.154 1.00 83.81 1197 THR A CA 1
ATOM 8952 C C . THR A 1 1197 ? -12.022 15.765 13.822 1.00 83.81 1197 THR A C 1
ATOM 8954 O O . THR A 1 1197 ? -12.243 16.387 14.861 1.00 83.81 1197 THR A O 1
ATOM 8957 N N . GLN A 1 1198 ? -12.953 15.036 13.211 1.00 83.56 1198 GLN A N 1
ATOM 8958 C CA . GLN A 1 1198 ? -14.295 14.811 13.739 1.00 83.56 1198 GLN A CA 1
ATOM 8959 C C . GLN A 1 1198 ? -14.739 13.382 13.428 1.00 83.56 1198 GLN A C 1
ATOM 8961 O O . GLN A 1 1198 ? -14.623 12.929 12.293 1.00 83.56 1198 GLN A O 1
ATOM 8966 N N . ASP A 1 1199 ? -15.307 12.695 14.415 1.00 83.06 1199 ASP A N 1
ATOM 8967 C CA . ASP A 1 1199 ? -15.916 11.384 14.204 1.00 83.06 1199 ASP A CA 1
ATOM 8968 C C . ASP A 1 1199 ? -17.382 11.538 13.779 1.00 83.06 1199 ASP A C 1
ATOM 8970 O O . ASP A 1 1199 ? -18.190 12.164 14.470 1.00 83.06 1199 ASP A O 1
ATOM 8974 N N . LEU A 1 1200 ? -17.731 10.934 12.645 1.00 86.31 1200 LEU A N 1
ATOM 8975 C CA . LEU A 1 1200 ? -19.099 10.788 12.158 1.00 86.31 1200 LEU A CA 1
ATOM 8976 C C . LEU A 1 1200 ? -19.557 9.348 12.373 1.00 86.31 1200 LEU A C 1
ATOM 8978 O O . LEU A 1 1200 ? -18.825 8.411 12.058 1.00 86.31 1200 LEU A O 1
ATOM 8982 N N . LYS A 1 1201 ? -20.783 9.137 12.855 1.00 83.62 1201 LYS A N 1
ATOM 8983 C CA . LYS A 1 1201 ? -21.345 7.783 12.935 1.00 83.62 1201 LYS A CA 1
ATOM 8984 C C . LYS A 1 1201 ? -21.745 7.309 11.546 1.00 83.62 1201 LYS A C 1
ATOM 8986 O O . LYS A 1 1201 ? -22.532 7.974 10.875 1.00 83.62 1201 LYS A O 1
ATOM 8991 N N . THR A 1 1202 ? -21.294 6.122 11.148 1.00 85.25 1202 THR A N 1
ATOM 8992 C CA . THR A 1 1202 ? -21.658 5.513 9.853 1.00 85.25 1202 THR A CA 1
ATOM 8993 C C . THR A 1 1202 ? -23.172 5.407 9.674 1.00 85.25 1202 THR A C 1
ATOM 8995 O O . THR A 1 1202 ? -23.697 5.693 8.602 1.00 85.25 1202 THR A O 1
ATOM 8998 N N . SER A 1 1203 ? -23.894 5.080 10.748 1.00 84.06 1203 SER A N 1
ATOM 8999 C CA . SER A 1 1203 ? -25.359 4.971 10.760 1.00 84.06 1203 SER A CA 1
ATOM 9000 C C . SER A 1 1203 ? -26.103 6.299 10.560 1.00 84.06 1203 SER A C 1
ATOM 9002 O O . SER A 1 1203 ? -27.285 6.278 10.205 1.00 84.06 1203 SER A O 1
ATOM 9004 N N . GLU A 1 1204 ? -25.445 7.443 10.759 1.00 86.38 1204 GLU A N 1
ATOM 9005 C CA . GLU A 1 1204 ? -26.007 8.785 10.559 1.00 86.38 1204 GLU A CA 1
ATOM 9006 C C . GLU A 1 1204 ? -25.645 9.368 9.182 1.00 86.38 1204 GLU A C 1
ATOM 9008 O O . GLU A 1 1204 ? -26.221 10.381 8.787 1.00 86.38 1204 GLU A O 1
ATOM 9013 N N . ILE A 1 1205 ? -24.764 8.715 8.416 1.00 91.12 1205 ILE A N 1
ATOM 9014 C CA . ILE A 1 1205 ? -24.423 9.107 7.044 1.00 91.12 1205 ILE A CA 1
ATOM 9015 C C . ILE A 1 1205 ? -25.563 8.687 6.103 1.00 91.12 1205 ILE A C 1
ATOM 9017 O O . ILE A 1 1205 ? -26.004 7.537 6.102 1.00 91.12 1205 ILE A O 1
ATOM 9021 N N . ALA A 1 1206 ? -26.059 9.629 5.303 1.00 91.38 1206 ALA A N 1
ATOM 9022 C CA . ALA A 1 1206 ? -27.043 9.386 4.249 1.00 91.38 1206 ALA A CA 1
ATOM 9023 C C . ALA A 1 1206 ? -26.363 9.003 2.927 1.00 91.38 1206 ALA A C 1
ATOM 9025 O O . ALA A 1 1206 ? -26.770 8.049 2.269 1.00 91.38 1206 ALA A O 1
ATOM 9026 N N . SER A 1 1207 ? -25.304 9.722 2.556 1.00 90.94 1207 SER A N 1
ATOM 9027 C CA . SER A 1 1207 ? -24.499 9.432 1.369 1.00 90.94 1207 SER A CA 1
ATOM 9028 C C . SER A 1 1207 ? -23.088 9.971 1.531 1.00 90.94 1207 SER A C 1
ATOM 9030 O O . SER A 1 1207 ? -22.867 10.957 2.229 1.00 90.94 1207 SER A O 1
ATOM 9032 N N . ARG A 1 1208 ? -22.129 9.367 0.835 1.00 89.69 1208 ARG A N 1
ATOM 9033 C CA . ARG A 1 1208 ? -20.796 9.941 0.666 1.00 89.69 1208 ARG A CA 1
ATOM 9034 C C . ARG A 1 1208 ? -20.330 9.763 -0.765 1.00 89.69 1208 ARG A C 1
ATOM 9036 O O . ARG A 1 1208 ? -20.514 8.692 -1.337 1.00 89.69 1208 ARG A O 1
ATOM 9043 N N . VAL A 1 1209 ? -19.740 10.805 -1.328 1.00 87.00 1209 VAL A N 1
ATOM 9044 C CA . VAL A 1 1209 ? -19.279 10.827 -2.715 1.00 87.00 1209 VAL A CA 1
ATOM 9045 C C . VAL A 1 1209 ? -17.854 11.350 -2.735 1.00 87.00 1209 VAL A C 1
ATOM 9047 O O . VAL A 1 1209 ? -17.560 12.391 -2.144 1.00 87.00 1209 VAL A O 1
ATOM 9050 N N . LYS A 1 1210 ? -16.972 10.623 -3.417 1.00 83.81 1210 LYS A N 1
ATOM 9051 C CA . LYS A 1 1210 ? -15.608 11.075 -3.667 1.00 83.81 1210 LYS A CA 1
ATOM 9052 C C . LYS A 1 1210 ? -15.638 12.184 -4.719 1.00 83.81 1210 LYS A C 1
ATOM 9054 O O . LYS A 1 1210 ? -16.197 11.998 -5.797 1.00 83.81 1210 LYS A O 1
ATOM 9059 N N . GLY A 1 1211 ? -15.095 13.347 -4.385 1.00 76.88 1211 GLY A N 1
ATOM 9060 C CA . GLY A 1 1211 ? -14.986 14.487 -5.287 1.00 76.88 1211 GLY A CA 1
ATOM 9061 C C . GLY A 1 1211 ? -13.833 14.328 -6.279 1.00 76.88 1211 GLY A C 1
ATOM 9062 O O . GLY A 1 1211 ? -12.853 13.636 -6.008 1.00 76.88 1211 GLY A O 1
ATOM 9063 N N . ALA A 1 1212 ? -13.942 15.003 -7.425 1.00 70.75 1212 ALA A N 1
ATOM 9064 C CA . ALA A 1 1212 ? -12.861 15.080 -8.410 1.00 70.75 1212 ALA A CA 1
ATOM 9065 C C . ALA A 1 1212 ? -11.758 16.083 -8.012 1.00 70.75 1212 ALA A C 1
ATOM 9067 O O . ALA A 1 1212 ? -10.633 15.961 -8.485 1.00 70.75 1212 ALA A O 1
ATOM 9068 N N . ASN A 1 1213 ? -12.077 17.035 -7.128 1.00 75.31 1213 ASN A N 1
ATOM 9069 C CA . ASN A 1 1213 ? -11.237 18.193 -6.817 1.00 75.31 1213 ASN A CA 1
ATOM 9070 C C . ASN A 1 1213 ? -10.540 18.065 -5.456 1.00 75.31 1213 ASN A C 1
ATOM 9072 O O . ASN A 1 1213 ? -11.018 17.358 -4.559 1.00 75.31 1213 ASN A O 1
ATOM 9076 N N . SER A 1 1214 ? -9.448 18.813 -5.293 1.00 81.31 1214 SER A N 1
ATOM 9077 C CA . SER A 1 1214 ? -8.751 18.996 -4.017 1.00 81.31 1214 SER A CA 1
ATOM 9078 C C . SER A 1 1214 ? -9.513 19.950 -3.084 1.00 81.31 1214 SER A C 1
ATOM 9080 O O . SER A 1 1214 ? -10.273 20.804 -3.542 1.00 81.31 1214 SER A O 1
ATOM 9082 N N . LEU A 1 1215 ? -9.295 19.826 -1.767 1.00 82.25 1215 LEU A N 1
ATOM 9083 C CA . LEU A 1 1215 ? -9.710 20.838 -0.781 1.00 82.25 1215 LEU A CA 1
ATOM 9084 C C . LEU A 1 1215 ? -8.732 22.022 -0.705 1.00 82.25 1215 LEU A C 1
ATOM 9086 O O . LEU A 1 1215 ? -9.033 23.013 -0.036 1.00 82.25 1215 LEU A O 1
ATOM 9090 N N . MET A 1 1216 ? -7.576 21.937 -1.372 1.00 85.38 1216 MET A N 1
ATOM 9091 C CA . MET A 1 1216 ? -6.664 23.067 -1.507 1.00 85.38 1216 MET A CA 1
ATOM 9092 C C . MET A 1 1216 ? -7.333 24.188 -2.332 1.00 85.38 1216 MET A C 1
ATOM 9094 O O . MET A 1 1216 ? -7.924 23.904 -3.377 1.00 85.38 1216 MET A O 1
ATOM 9098 N N . PRO A 1 1217 ? -7.284 25.455 -1.876 1.00 78.88 1217 PRO A N 1
ATOM 9099 C CA . PRO A 1 1217 ? -7.930 26.567 -2.570 1.00 78.88 1217 PRO A CA 1
ATOM 9100 C C . PRO A 1 1217 ? -7.380 26.798 -3.979 1.00 78.88 1217 PRO A C 1
ATOM 9102 O O . PRO A 1 1217 ? -6.170 26.798 -4.180 1.00 78.88 1217 PRO A O 1
ATOM 9105 N N . GLU A 1 1218 ? -8.267 27.088 -4.930 1.00 79.00 1218 GLU A N 1
ATOM 9106 C CA . GLU A 1 1218 ? -7.884 27.654 -6.227 1.00 79.00 1218 GLU A CA 1
ATOM 9107 C C . GLU A 1 1218 ? -7.833 29.192 -6.152 1.00 79.00 1218 GLU A C 1
ATOM 9109 O O . GLU A 1 1218 ? -8.422 29.794 -5.249 1.00 79.00 1218 GLU A O 1
ATOM 9114 N N . GLY A 1 1219 ? -7.154 29.838 -7.106 1.00 77.06 1219 GLY A N 1
ATOM 9115 C CA . GLY A 1 1219 ? -7.065 31.302 -7.176 1.00 77.06 1219 GLY A CA 1
ATOM 9116 C C . GLY A 1 1219 ? -5.931 31.910 -6.342 1.00 77.06 1219 GLY A C 1
ATOM 9117 O O . GLY A 1 1219 ? -5.937 33.113 -6.074 1.00 77.06 1219 GLY A O 1
ATOM 9118 N N . LEU A 1 1220 ? -4.968 31.098 -5.893 1.00 82.56 1220 LEU A N 1
ATOM 9119 C CA . LEU A 1 1220 ? -3.830 31.560 -5.091 1.00 82.56 1220 LEU A CA 1
ATOM 9120 C C . LEU A 1 1220 ? -2.898 32.500 -5.867 1.00 82.56 1220 LEU A C 1
ATOM 9122 O O . LEU A 1 1220 ? -2.191 33.288 -5.248 1.00 82.56 1220 LEU A O 1
ATOM 9126 N N . GLU A 1 1221 ? -2.946 32.508 -7.200 1.00 84.06 1221 GLU A N 1
ATOM 9127 C CA . GLU A 1 1221 ? -2.235 33.467 -8.049 1.00 84.06 1221 GLU A CA 1
ATOM 9128 C C . GLU A 1 1221 ? -2.611 34.933 -7.794 1.00 84.06 1221 GLU A C 1
ATOM 9130 O O . GLU A 1 1221 ? -1.841 35.836 -8.128 1.00 84.06 1221 GLU A O 1
ATOM 9135 N N . ALA A 1 1222 ? -3.761 35.183 -7.156 1.00 81.88 1222 ALA A N 1
ATOM 9136 C CA . ALA A 1 1222 ? -4.231 36.521 -6.818 1.00 81.88 1222 ALA A CA 1
ATOM 9137 C C . ALA A 1 1222 ? -3.288 37.278 -5.863 1.00 81.88 1222 ALA A C 1
ATOM 9139 O O . ALA A 1 1222 ? -3.370 38.502 -5.775 1.00 81.88 1222 ALA A O 1
ATOM 9140 N N . ILE A 1 1223 ? -2.367 36.585 -5.178 1.00 83.25 1223 ILE A N 1
ATOM 9141 C CA . ILE A 1 1223 ? -1.344 37.227 -4.335 1.00 83.25 1223 ILE A CA 1
ATOM 9142 C C . ILE A 1 1223 ? -0.265 37.960 -5.140 1.00 83.25 1223 ILE A C 1
ATOM 9144 O O . ILE A 1 1223 ? 0.531 38.694 -4.556 1.00 83.25 1223 ILE A O 1
ATOM 9148 N N . GLY A 1 1224 ? -0.231 37.776 -6.461 1.00 88.06 1224 GLY A N 1
ATOM 9149 C CA . GLY A 1 1224 ? 0.737 38.395 -7.357 1.00 88.06 1224 GLY A CA 1
ATOM 9150 C C . GLY A 1 1224 ? 2.018 37.577 -7.540 1.00 88.06 1224 GLY A C 1
ATOM 9151 O O . GLY A 1 1224 ? 2.437 36.804 -6.676 1.00 88.06 1224 GLY A O 1
ATOM 9152 N N . THR A 1 1225 ? 2.656 37.774 -8.693 1.00 91.75 1225 THR A N 1
ATOM 9153 C CA . THR A 1 1225 ? 3.808 36.989 -9.160 1.00 91.75 1225 THR A CA 1
ATOM 9154 C C . THR A 1 1225 ? 5.007 37.034 -8.208 1.00 91.75 1225 THR A C 1
ATOM 9156 O O . THR A 1 1225 ? 5.634 36.003 -7.980 1.00 91.75 1225 THR A O 1
ATOM 9159 N N . ASP A 1 1226 ? 5.308 38.194 -7.609 1.00 94.31 1226 ASP A N 1
ATOM 9160 C CA . ASP A 1 1226 ? 6.431 38.336 -6.669 1.00 94.31 1226 ASP A CA 1
ATOM 9161 C C . ASP A 1 1226 ? 6.230 37.496 -5.397 1.00 94.31 1226 ASP A C 1
ATOM 9163 O O . ASP A 1 1226 ? 7.152 36.823 -4.945 1.00 94.31 1226 ASP A O 1
ATOM 9167 N N . ASN A 1 1227 ? 5.010 37.463 -4.860 1.00 94.06 1227 ASN A N 1
ATOM 9168 C CA . ASN A 1 1227 ? 4.690 36.685 -3.663 1.00 94.06 1227 ASN A CA 1
ATOM 9169 C C . ASN A 1 1227 ? 4.688 35.174 -3.947 1.00 94.06 1227 ASN A C 1
ATOM 9171 O O . ASN A 1 1227 ? 5.164 34.397 -3.120 1.00 94.06 1227 ASN A O 1
ATOM 9175 N N . LEU A 1 1228 ? 4.217 34.747 -5.127 1.00 93.81 1228 LEU A N 1
ATOM 9176 C CA . LEU A 1 1228 ? 4.341 33.351 -5.569 1.00 93.81 1228 LEU A CA 1
ATOM 9177 C C . LEU A 1 1228 ? 5.810 32.925 -5.703 1.00 93.81 1228 LEU A C 1
ATOM 9179 O O . LEU A 1 1228 ? 6.184 31.852 -5.224 1.00 93.81 1228 LEU A O 1
ATOM 9183 N N . ARG A 1 1229 ? 6.647 33.777 -6.314 1.00 95.31 1229 ARG A N 1
ATOM 9184 C CA . ARG A 1 1229 ? 8.098 33.564 -6.421 1.00 95.31 1229 ARG A CA 1
ATOM 9185 C C . ARG A 1 1229 ? 8.738 33.402 -5.047 1.00 95.31 1229 ARG A C 1
ATOM 9187 O O . ARG A 1 1229 ? 9.552 32.503 -4.860 1.00 95.31 1229 ARG A O 1
ATOM 9194 N N . ASP A 1 1230 ? 8.367 34.242 -4.088 1.00 96.62 1230 ASP A N 1
ATOM 9195 C CA . ASP A 1 1230 ? 8.919 34.205 -2.735 1.00 96.62 1230 ASP A CA 1
ATOM 9196 C C . ASP A 1 1230 ? 8.512 32.925 -1.984 1.00 96.62 1230 ASP A C 1
ATOM 9198 O O . ASP A 1 1230 ? 9.375 32.274 -1.391 1.00 96.62 1230 ASP A O 1
ATOM 9202 N N . ILE A 1 1231 ? 7.239 32.503 -2.061 1.00 95.06 1231 ILE A N 1
ATOM 9203 C CA . ILE A 1 1231 ? 6.764 31.232 -1.473 1.00 95.06 1231 ILE A CA 1
ATOM 9204 C C . ILE A 1 1231 ? 7.530 30.042 -2.059 1.00 95.06 1231 ILE A C 1
ATOM 9206 O O . ILE A 1 1231 ? 8.062 29.225 -1.305 1.00 95.06 1231 ILE A O 1
ATOM 9210 N N . ILE A 1 1232 ? 7.624 29.954 -3.390 1.00 93.38 1232 ILE A N 1
ATOM 9211 C CA . ILE A 1 1232 ? 8.368 28.879 -4.062 1.00 93.38 1232 ILE A CA 1
ATOM 9212 C C . ILE A 1 1232 ? 9.855 28.952 -3.689 1.00 93.38 1232 ILE A C 1
ATOM 9214 O O . ILE A 1 1232 ? 10.471 27.924 -3.414 1.00 93.38 1232 ILE A O 1
ATOM 9218 N N . GLY A 1 1233 ? 10.428 30.155 -3.598 1.00 92.50 1233 GLY A N 1
ATOM 9219 C CA . GLY A 1 1233 ? 11.794 30.377 -3.129 1.00 92.50 1233 GLY A CA 1
ATOM 9220 C C . GLY A 1 1233 ? 12.038 29.817 -1.725 1.00 92.50 1233 GLY A C 1
ATOM 9221 O O . GLY A 1 1233 ? 13.043 29.139 -1.511 1.00 92.50 1233 GLY A O 1
ATOM 9222 N N . TYR A 1 1234 ? 11.106 30.026 -0.789 1.00 93.31 1234 TYR A N 1
ATOM 9223 C CA . TYR A 1 1234 ? 11.178 29.440 0.552 1.00 93.31 1234 TYR A CA 1
ATOM 9224 C C . TYR A 1 1234 ? 11.072 27.909 0.524 1.00 93.31 1234 TYR A C 1
ATOM 9226 O O . TYR A 1 1234 ? 11.960 27.249 1.063 1.00 93.31 1234 TYR A O 1
ATOM 9234 N N . ILE A 1 1235 ? 10.063 27.345 -0.153 1.00 90.38 1235 ILE A N 1
ATOM 9235 C CA . ILE A 1 1235 ? 9.866 25.885 -0.269 1.00 90.38 1235 ILE A CA 1
ATOM 9236 C C . ILE A 1 1235 ? 11.128 25.205 -0.821 1.00 90.38 1235 ILE A C 1
ATOM 9238 O O . ILE A 1 1235 ? 11.580 24.191 -0.295 1.00 90.38 1235 ILE A O 1
ATOM 9242 N N . ARG A 1 1236 ? 11.756 25.793 -1.845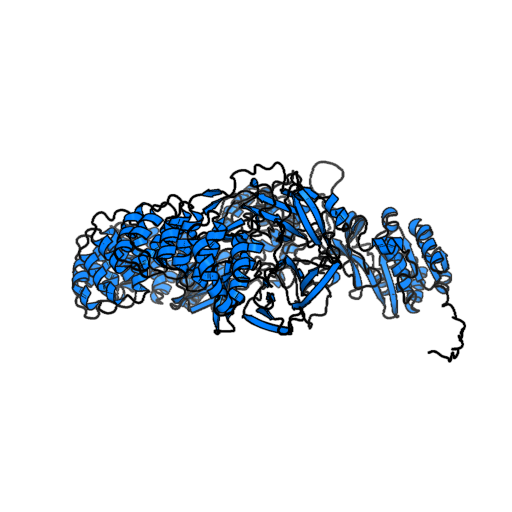 1.00 85.62 1236 ARG A N 1
ATOM 9243 C CA . ARG A 1 1236 ? 13.007 25.280 -2.427 1.00 85.62 1236 ARG A CA 1
ATOM 9244 C C . ARG A 1 1236 ? 14.219 25.467 -1.516 1.00 85.62 1236 ARG A C 1
ATOM 9246 O O . ARG A 1 1236 ? 15.147 24.666 -1.572 1.00 85.62 1236 ARG A O 1
ATOM 9253 N N . SER A 1 1237 ? 14.234 26.501 -0.675 1.00 86.31 1237 SER A N 1
ATOM 9254 C CA . SER A 1 1237 ? 15.357 26.769 0.236 1.00 86.31 1237 SER A CA 1
ATOM 9255 C C . SER A 1 1237 ? 15.491 25.748 1.370 1.00 86.31 1237 SER A C 1
ATOM 9257 O O . SER A 1 1237 ? 16.602 25.552 1.866 1.00 86.31 1237 SER A O 1
ATOM 9259 N N . VAL A 1 1238 ? 14.383 25.102 1.748 1.00 82.69 1238 VAL A N 1
ATOM 9260 C CA . VAL A 1 1238 ? 14.315 24.090 2.816 1.00 82.69 1238 VAL A CA 1
ATOM 9261 C C . VAL A 1 1238 ? 14.371 22.652 2.287 1.00 82.69 1238 VAL A C 1
ATOM 9263 O O . VAL A 1 1238 ? 14.331 21.703 3.066 1.00 82.69 1238 VAL A O 1
ATOM 9266 N N . ALA A 1 1239 ? 14.485 22.469 0.968 1.00 70.88 1239 ALA A N 1
ATOM 9267 C CA . ALA A 1 1239 ? 14.710 21.153 0.385 1.00 70.88 1239 ALA A CA 1
ATOM 9268 C C . ALA A 1 1239 ? 16.081 20.593 0.816 1.00 70.88 1239 ALA A C 1
ATOM 9270 O O . ALA A 1 1239 ? 17.051 21.359 0.907 1.00 70.88 1239 ALA A O 1
ATOM 9271 N N . PRO A 1 1240 ? 16.201 19.270 1.044 1.00 59.22 1240 PRO A N 1
ATOM 9272 C CA . PRO A 1 1240 ? 17.488 18.627 1.263 1.00 59.22 1240 PRO A CA 1
ATOM 9273 C C . PRO A 1 1240 ? 18.437 18.969 0.112 1.00 59.22 1240 PRO A C 1
ATOM 9275 O O . PRO A 1 1240 ? 18.152 18.689 -1.052 1.00 59.22 1240 PRO A O 1
ATOM 9278 N N . LYS A 1 1241 ? 19.566 19.605 0.424 1.00 48.31 1241 LYS A N 1
ATOM 9279 C CA . LYS A 1 1241 ? 20.614 19.861 -0.566 1.00 48.31 1241 LYS A CA 1
ATOM 9280 C C . LYS A 1 1241 ? 21.413 18.574 -0.743 1.00 48.31 1241 LYS A C 1
ATOM 9282 O O . LYS A 1 1241 ? 21.890 18.026 0.247 1.00 48.31 1241 LYS A O 1
ATOM 9287 N N . SER A 1 1242 ? 21.580 18.109 -1.979 1.00 37.12 1242 SER A N 1
ATOM 9288 C CA . SER A 1 1242 ? 22.682 17.195 -2.283 1.00 37.12 1242 SER A CA 1
ATOM 9289 C C . SER A 1 1242 ? 23.975 17.998 -2.167 1.00 37.12 1242 SER A C 1
ATOM 9291 O O . SER A 1 1242 ? 24.156 18.950 -2.932 1.00 37.12 1242 SER A O 1
ATOM 9293 N N . GLU A 1 1243 ? 24.804 17.679 -1.174 1.00 28.28 1243 GLU A N 1
ATOM 9294 C CA . GLU A 1 1243 ? 26.176 18.199 -1.091 1.00 28.28 1243 GLU A CA 1
ATOM 9295 C C . GLU A 1 1243 ? 27.040 17.716 -2.258 1.00 28.28 1243 GLU A C 1
ATOM 9297 O O . GLU A 1 1243 ? 26.878 16.543 -2.673 1.00 28.28 1243 GLU A O 1
#

Nearest PDB structures (foldseek):
  6hwp-assembly1_A  TM=3.885E-01  e=3.709E-05  synthetic construct
  7z0f-assembly1_C  TM=6.459E-01  e=6.608E-02  synthetic construct
  8aw4-assembly1_A  TM=7.367E-01  e=2.258E-01  synthetic construct
  7q1f-assembly2_U  TM=7.017E-01  e=2.433E-01  synthetic construct
  7q1f-assembly1_D  TM=6.758E-01  e=2.621E-01  synthetic construct